Protein AF-0000000082283065 (afdb_homodimer)

Secondary structure (DSSP, 8-state):
--------------------------------------------TTTT-EEEEEEEE-SSTTHHHHHHHHHHHHGGGGTT-SEEEEEEEESSPPPHHHHHHHHTTS-GGGTTTEEEEEEE--GGGGGGGGGHHHHHHHHTGGG-SEEEEEETTEE--HHHHHHHHHHHHHHHHHH-HHHHTTEEE--EEEEE---TT----TTTGGGGGG--EE-TTS--SSHHHHTEEE---TTTTTTEEEESS---SEEEEEHHHHHHHHHSTTT-TTS--PPPB-SS-TTSBSS--HHHIIIIIHHH-TTTT-PEEEEESTTGGGGEEEETT--GGGGSS--S------B---------TT--BHHHHHHHHHHHSPPPP-SS--S-EEEE---SSTT--HHHHHHHHHHHHHHHTTS---HHHHT---SS---/--------------------------------------------TTTT-EEEEEEEE-SSTTHHHHHHHHHHHHGGGGTT-SEEEEEEEESSPPPHHHHHHHHTTS-GGGTTTEEEEEEE--GGGGGGGGGHHHHHHHHTGGG-SEEEEEETTEE--HHHHHHHHHHHHHHHHHH-HHHHTTEEE--EEEEE---SS----TTTGGGGGG--EE-TTS--SSHHHHTEEE---TTTTTTEEEESS---SEEEEEHHHHHHHHHSTTT-TTS--PPPB-SS-TTSBSS--HHHIIIIIHHH-TTTT-PEEEEESTTGGGGEEEETT--GGGGSSS-S------B---------TT--BHHHHHHHHHHHSPPPP-SS--S-EEEE---SSTT--HHHHHHHHHHHHHHHTTS---HHHHT---SS---

Organism: NCBI:txid303405

Foldseek 3Di:
DDDPDDDDDDPPDPPPPPPPPDPPPPPPPPPPPPPVPPPPPPQQLQAQFAEEEEEEDADCPCVVLLLLQVLQQLQSLVRNHQAYEYEYEYADDDDVVVVVVVVVSRDPVSVPRYYYYYDHDHSVCPLVSQVVLLQVCVVCLPVGFKYKYAYSQWHDHPLLVSVQSVVLVVLCVQPNPVCSLLAHAAFAEWFWLQFQADDDDPVCVCSCQPIAIFRQVFWAPPCEPTFKYADPDPRCRQWKIATPDRFDLMGMDTSVNSVCQCPQPQQVLSDDDAAAADPVGRVHHPQDHSSRCNHTCQCCPCNHSVRPHIATLVPNVSRYIYRRVNPSSVCHQDDPPPDRHPNPDDRCSVNPPTIHGPLSSNLSSCVVNPDQAAVQADDDDDDDPVPDDPPDDPVNVVVVVLVVVCNVRRNRDDPVRSVDDDPDDDD/DDDDDDDDDDPPDPPPPPPPPPPPPPPPDPPPPPPVPPPPPPQQLQAQFAEEEEEEDADCPCVVLLLLQVLQQLQSLVRNHQAYEYEYEYADDDDVVVVVVVVVSHDPVSVPRYYYYYDHDHSVCPLVSQVVLLQVCVVCLPVGFKYKYAYSQWHDHPLLVSVQSVVLVVLCVQPNPVCSLLAHAAFAEWFWLQFQQDDDDPVCVCSCQPIAIFRLVFWAPPCEPTFKYADPDPRCRLWKIATPPRFDLMGMDTSVNSVCQCPQPQQVLSDDDAAAADPVCRVHHPQDHSSRCNHTCQCCPCNHSVRPHIATLVPNVSRYIYRRVNPSSVCHPDDPPPDRHPNPDDRCSVNPPTIHGPLSSNLSSCVVNPDQAAVQADDDDDDDPVDDDDPDDPVNVVVVVLVVVCRVRRNRDDPVNSVDDDPDDDD

Sequence (854 aa):
MSTNTAPIPHRAMYMNNEQSFFSHNQQQNPVSNSITQQTQSSSSPLHGIRILIAIAAFDFSQIPHLEEVIDSYQGLCVTGAAKVDVIIHATVPYPVTLIDLWNSRLLPSCRGIFSLQIVLKPSSLRLHLVDCHRELFYSKLDDYDLFIYTEDDIRVTPATVGAYLAETKRVQELVGFQRSMNFNVGIVRYEYNWPNNVVIDDKTRHATQNVTRVYWEHGRYPVFTKAVDFIADKELHDTHLQMTNHHQGMFLATHDLLKAWRDKKGCDFDKVRDRPGFKNRPSQPSEGTQRVWMSSQMLYGGKHCNVQQVLPVDAFGTLTVLHLPNKNYRRVGHFRNRTFSDGTEQFDHGLSAGLLTAMMLHLEIQKNIPQAPRIPYDGITMVDEVGNGRDRTPLLERRMSDYQAYVDRGGVLSAKDIMHTALYEEQMSTNTAPIPHRAMYMNNEQSFFSHNQQQNPVSNSITQQTQSSSSPLHGIRILIAIAAFDFSQIPHLEEVIDSYQGLCVTGAAKVDVIIHATVPYPVTLIDLWNSRLLPSCRGIFSLQIVLKPSSLRLHLVDCHRELFYSKLDDYDLFIYTEDDIRVTPATVGAYLAETKRVQELVGFQRSMNFNVGIVRYEYNWPNNVVIDDKTRHATQNVTRVYWEHGRYPVFTKAVDFIADKELHDTHLQMTNHHQGMFLATHDLLKAWRDKKGCDFDKVRDRPG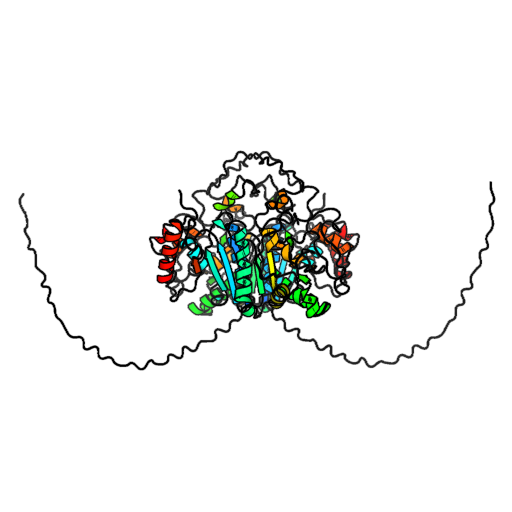FKNRPSQPSEGTQRVWMSSQMLYGGKHCNVQQVLPVDAFGTLTVLHLPNKNYRRVGHFRNRTFSDGTEQFDHGLSAGLLTAMMLHLEIQKNIPQAPRIPYDGITMVDEVGNGRDRTPLLERRMSDYQAYVDRGGVLSAKDIMHTALYEEQ

Radius of gyration: 31.2 Å; Cα contacts (8 Å, |Δi|>4): 1552; chains: 2; bounding box: 114×132×78 Å

pLDDT: mean 83.52, std 24.15, range [16.47, 98.94]

Solvent-accessible surface area (backbone atoms only — not comparable to full-atom values): 46792 Å² total; per-residue (Å²): 138,77,89,76,82,76,87,84,82,84,78,84,79,79,81,72,83,69,81,76,78,75,74,75,75,72,76,68,71,75,71,74,71,70,70,69,71,69,72,69,76,78,66,22,79,34,49,65,37,25,35,41,34,34,29,40,35,65,60,58,50,48,42,56,38,32,50,50,27,52,56,30,52,54,26,38,42,40,15,29,29,54,28,40,40,37,36,34,41,21,41,56,72,68,41,57,48,59,52,51,55,53,44,19,40,45,50,74,89,25,61,87,25,49,47,47,35,38,36,31,34,42,57,87,42,61,69,53,50,58,49,53,46,43,55,52,47,61,76,43,43,88,76,34,46,35,39,36,43,35,44,38,41,47,42,55,44,48,42,34,53,37,39,48,52,49,50,46,53,48,47,24,68,62,61,33,69,78,59,31,61,46,46,41,67,51,56,42,58,28,29,54,56,64,43,66,31,53,71,60,32,91,89,40,42,68,64,37,48,79,33,45,52,26,31,59,86,33,45,37,84,53,41,70,74,41,24,28,36,84,39,83,50,84,76,40,39,84,50,30,30,25,55,58,62,67,72,44,60,26,46,70,41,41,42,68,43,54,53,46,37,40,69,33,85,77,31,42,58,59,55,85,71,77,52,54,38,31,91,91,41,57,86,42,60,65,58,48,51,51,54,43,20,74,33,19,40,48,47,48,29,77,90,37,44,41,25,43,56,35,37,45,66,78,36,43,49,26,36,49,33,45,37,66,76,46,34,68,57,66,53,45,73,43,63,90,75,78,77,74,49,38,33,79,42,67,62,45,56,64,62,34,94,47,64,21,35,51,66,57,54,50,52,53,44,45,72,74,52,66,70,79,60,34,85,72,57,80,66,71,43,76,45,87,59,48,69,86,57,90,67,60,42,72,64,45,54,49,37,53,51,52,38,50,53,29,43,76,48,15,69,40,83,49,80,71,47,73,72,45,71,63,84,66,78,85,128,142,80,87,77,82,79,89,82,78,82,78,83,80,80,78,72,82,73,76,79,74,76,75,75,76,72,78,69,74,78,72,77,73,70,70,70,71,71,72,69,76,78,65,22,82,34,50,63,37,25,36,42,33,32,28,40,35,65,59,58,50,48,43,55,39,32,51,49,26,50,57,30,51,53,26,38,42,39,15,28,29,53,30,37,40,37,37,34,43,21,41,56,74,68,42,56,48,58,51,53,54,53,44,20,39,44,49,75,89,24,62,86,27,48,47,46,34,38,37,30,35,40,56,87,41,61,67,52,51,59,48,54,47,42,55,51,47,62,78,43,43,90,77,34,48,35,40,37,43,35,45,38,40,46,42,56,44,46,41,34,54,36,37,49,52,50,49,46,51,49,48,25,70,62,60,34,68,78,60,28,63,47,46,41,68,50,57,44,56,28,29,54,57,62,44,69,36,53,72,60,31,92,88,40,42,67,66,38,48,78,32,45,52,26,30,58,85,32,45,36,84,53,42,70,75,42,24,27,36,83,38,85,52,84,76,40,38,83,49,28,29,25,54,56,61,67,68,41,58,27,46,70,41,40,42,67,45,52,53,47,37,40,68,33,83,77,31,42,58,59,54,85,72,78,50,56,38,32,93,89,41,57,88,42,61,65,59,49,54,50,54,42,19,74,31,19,41,48,47,49,28,77,91,38,42,41,26,41,55,36,36,45,66,77,36,43,50,25,36,47,34,45,38,64,76,47,34,67,58,66,55,47,76,42,65,88,72,77,75,72,55,42,34,80,41,66,55,50,52,64,62,38,92,47,63,22,34,53,67,58,54,51,52,54,44,47,71,74,52,69,71,79,60,34,85,71,58,80,68,73,42,76,44,87,58,48,68,86,57,91,67,61,44,72,64,47,55,49,37,52,50,52,38,51,53,29,44,75,47,16,69,40,83,50,80,71,48,73,73,46,72,62,85,66,76,84,128

Nearest PDB structures (foldseek):
  6wmo-assembly1_B  TM=4.260E-01  e=3.285E-03  Homo sapiens
  7jhk-assembly1_A  TM=4.533E-01  e=1.081E-02  Homo sapiens
  8tic-assembly1_C  TM=4.297E-01  e=5.959E-03  Homo sapiens
  8tic-assembly1_A  TM=4.359E-01  e=1.640E-02  Homo sapiens
  6wmn-assembly2_D  TM=4.633E-01  e=2.488E-02  Homo sapiens

Structure (mmCIF, N/CA/C/O backbone):
data_AF-0000000082283065-model_v1
#
loop_
_entity.id
_entity.type
_entity.pdbx_description
1 polymer 'Glycosyltransferase family 92 protein'
#
loop_
_atom_site.group_PDB
_atom_site.id
_atom_site.type_symbol
_atom_site.label_atom_id
_atom_site.label_alt_id
_atom_site.label_comp_id
_atom_site.label_asym_id
_atom_site.label_entity_id
_atom_site.label_seq_id
_atom_site.pdbx_PDB_ins_code
_atom_site.Cartn_x
_atom_site.Cartn_y
_atom_site.Cartn_z
_atom_site.occupancy
_atom_site.B_iso_or_equiv
_atom_site.auth_seq_id
_atom_site.auth_comp_id
_atom_site.auth_asym_id
_atom_site.auth_atom_id
_atom_site.pdbx_PDB_model_num
ATOM 1 N N . MET A 1 1 ? -55.469 58.5 10.586 1 18.25 1 MET A N 1
ATOM 2 C CA . MET A 1 1 ? -55.906 59.344 9.484 1 18.25 1 MET A CA 1
ATOM 3 C C . MET A 1 1 ? -55.469 58.75 8.141 1 18.25 1 MET A C 1
ATOM 5 O O . MET A 1 1 ? -54.656 57.844 8.086 1 18.25 1 MET A O 1
ATOM 9 N N . SER A 1 2 ? -55.375 59.562 7.031 1 16.73 2 SER A N 1
ATOM 10 C CA . SER A 1 2 ? -55.75 59.562 5.617 1 16.73 2 SER A CA 1
ATOM 11 C C . SER A 1 2 ? -54.625 58.969 4.762 1 16.73 2 SER A C 1
ATOM 13 O O . SER A 1 2 ? -54.906 58.438 3.68 1 16.73 2 SER A O 1
ATOM 15 N N . THR A 1 3 ? -53.312 59.156 4.883 1 18.06 3 THR A N 1
ATOM 16 C CA . THR A 1 3 ? -52.656 59.688 3.688 1 18.06 3 THR A CA 1
ATOM 17 C C . THR A 1 3 ? -52.312 58.562 2.709 1 18.06 3 THR A C 1
ATOM 19 O O . THR A 1 3 ? -51.5 57.688 3.01 1 18.06 3 THR A O 1
ATOM 22 N N . ASN A 1 4 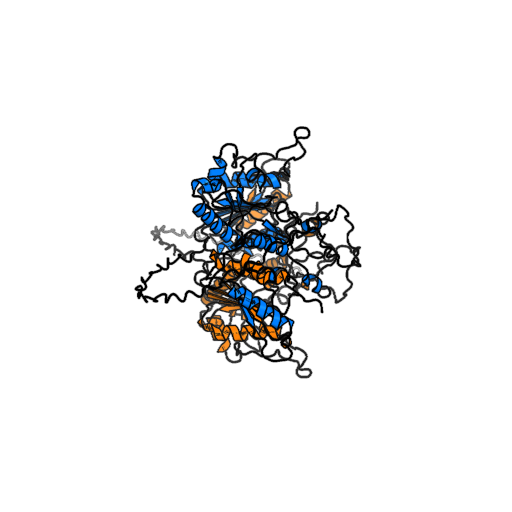? -53.156 58.188 1.729 1 21 4 ASN A N 1
ATOM 23 C CA . ASN A 1 4 ? -53.406 57.188 0.698 1 21 4 ASN A CA 1
ATOM 24 C C . ASN A 1 4 ? -52.438 57.375 -0.485 1 21 4 ASN A C 1
ATOM 26 O O . ASN A 1 4 ? -52.781 58.031 -1.461 1 21 4 ASN A O 1
ATOM 30 N N . THR A 1 5 ? -51.125 57.719 -0.189 1 19.53 5 THR A N 1
ATOM 31 C CA . THR A 1 5 ? -50.406 58.344 -1.312 1 19.53 5 THR A CA 1
ATOM 32 C C . THR A 1 5 ? -50.281 57.344 -2.467 1 19.53 5 THR A C 1
ATOM 34 O O . THR A 1 5 ? -50.031 56.156 -2.248 1 19.53 5 THR A O 1
ATOM 37 N N . ALA A 1 6 ? -50.344 57.781 -3.732 1 19.22 6 ALA A N 1
ATOM 38 C CA . ALA A 1 6 ? -50.781 57.562 -5.109 1 19.22 6 ALA A CA 1
ATOM 39 C C . ALA A 1 6 ? -49.656 56.938 -5.934 1 19.22 6 ALA A C 1
ATOM 41 O O . ALA A 1 6 ? -49.906 56.125 -6.832 1 19.22 6 ALA A O 1
ATOM 42 N N . PRO A 1 7 ? -48.281 57.094 -5.703 1 19.55 7 PRO A N 1
ATOM 43 C CA . PRO A 1 7 ? -47.688 57.562 -6.949 1 19.55 7 PRO A CA 1
ATOM 44 C C . PRO A 1 7 ? -47.562 56.469 -8.008 1 19.55 7 PRO A C 1
ATOM 46 O O . PRO A 1 7 ? -47.594 55.281 -7.676 1 19.55 7 PRO A O 1
ATOM 49 N N . ILE A 1 8 ? -47.25 56.875 -9.344 1 20.06 8 ILE A N 1
ATOM 50 C CA . ILE A 1 8 ? -47.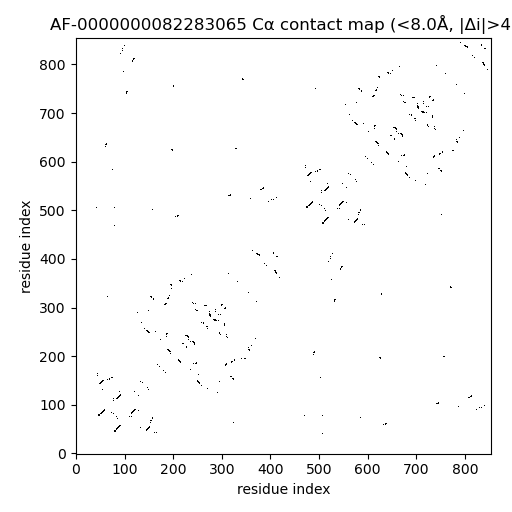469 56.781 -10.789 1 20.06 8 ILE A CA 1
ATOM 51 C C . ILE A 1 8 ? -46.5 55.75 -11.391 1 20.06 8 ILE A C 1
ATOM 53 O O . ILE A 1 8 ? -45.344 55.625 -10.945 1 20.06 8 ILE A O 1
ATOM 57 N N . PRO A 1 9 ? -46.906 54.969 -12.438 1 20.2 9 PRO A N 1
ATOM 58 C CA . PRO A 1 9 ? -46.594 53.719 -13.156 1 20.2 9 PRO A CA 1
ATOM 59 C C . PRO A 1 9 ? -45.531 53.906 -14.234 1 20.2 9 PRO A C 1
ATOM 61 O O . PRO A 1 9 ? -45.25 52.969 -14.992 1 20.2 9 PRO A O 1
ATOM 64 N N . HIS A 1 10 ? -44.438 54.75 -14.023 1 16.47 10 HIS A N 1
ATOM 65 C CA . HIS A 1 10 ? -43.812 55.188 -15.258 1 16.47 10 HIS A CA 1
ATOM 66 C C . HIS A 1 10 ? -43.312 54 -16.078 1 16.47 10 HIS A C 1
ATOM 68 O O . HIS A 1 10 ? -42.781 53.031 -15.531 1 16.47 10 HIS A O 1
ATOM 74 N N . ARG A 1 11 ? -43.75 53.906 -17.453 1 17.48 11 ARG A N 1
ATOM 75 C CA . ARG A 1 11 ? -43.75 53.125 -18.672 1 17.48 11 ARG A CA 1
ATOM 76 C C . ARG A 1 11 ? -42.344 53.125 -19.297 1 17.48 11 ARG A C 1
ATOM 78 O O . ARG A 1 11 ? -41.938 54.125 -19.875 1 17.48 11 ARG A O 1
ATOM 85 N N . ALA A 1 12 ? -41.25 52.719 -18.609 1 17.61 12 ALA A N 1
ATOM 86 C CA . ALA A 1 12 ? -39.906 52.875 -19.219 1 17.61 12 ALA A CA 1
ATOM 87 C C . ALA A 1 12 ? -39.875 52.219 -20.609 1 17.61 12 ALA A C 1
ATOM 89 O O . ALA A 1 12 ? -40.312 51.094 -20.781 1 17.61 12 ALA A O 1
ATOM 90 N N . MET A 1 13 ? -39.844 53.125 -21.672 1 18 13 MET A N 1
ATOM 91 C CA . MET A 1 13 ? -39.812 53.031 -23.125 1 18 13 MET A CA 1
ATOM 92 C C . MET A 1 13 ? -38.656 52.125 -23.594 1 18 13 MET A C 1
ATOM 94 O O . MET A 1 13 ? -37.562 52.219 -23.062 1 18 13 MET A O 1
ATOM 98 N N . TYR A 1 14 ? -38.938 51.094 -24.438 1 19.36 14 TYR A N 1
ATOM 99 C CA . TYR A 1 14 ? -38.375 49.906 -25.094 1 19.36 14 TYR A CA 1
ATOM 100 C C . TYR A 1 14 ? -37.469 50.312 -26.25 1 19.36 14 TYR A C 1
ATOM 102 O O . TYR A 1 14 ? -37.906 50.375 -27.391 1 19.36 14 TYR A O 1
ATOM 110 N N . MET A 1 15 ? -36.75 51.531 -26.109 1 18.55 15 MET A N 1
ATOM 111 C CA . MET A 1 15 ? -36.219 51.875 -27.422 1 18.55 15 MET A CA 1
ATOM 112 C C . MET A 1 15 ? -35.344 50.75 -27.953 1 18.55 15 MET A C 1
ATOM 114 O O . MET A 1 15 ? -34.562 50.156 -27.203 1 18.55 15 MET A O 1
ATOM 118 N N . ASN A 1 16 ? -35.688 50.25 -29.172 1 19.25 16 ASN A N 1
ATOM 119 C CA . ASN A 1 16 ? -35.344 49.156 -30.078 1 19.25 16 ASN A CA 1
ATOM 120 C C . ASN A 1 16 ? -34 49.406 -30.766 1 19.25 16 ASN A C 1
ATOM 122 O O . ASN A 1 16 ? -33.656 48.75 -31.75 1 19.25 16 ASN A O 1
ATOM 126 N N . ASN A 1 17 ? -33.094 50.312 -30.203 1 18.69 17 ASN A N 1
ATOM 127 C CA . ASN A 1 17 ? -32.125 50.688 -31.234 1 18.69 17 ASN A CA 1
ATOM 128 C C . ASN A 1 17 ? -31.391 49.469 -31.766 1 18.69 17 ASN A C 1
ATOM 130 O O . ASN A 1 17 ? -30.906 48.625 -31 1 18.69 17 ASN A O 1
ATOM 134 N N . GLU A 1 18 ? -31.562 49.219 -33.125 1 20.48 18 GLU A N 1
ATOM 135 C CA . GLU A 1 18 ? -31.109 48.219 -34.094 1 20.48 18 GLU A CA 1
ATOM 136 C C . GLU A 1 18 ? -29.609 48.312 -34.344 1 20.48 18 GLU A C 1
ATOM 138 O O . GLU A 1 18 ? -29.094 47.656 -35.25 1 20.48 18 GLU A O 1
ATOM 143 N N . GLN A 1 19 ? -28.812 49.031 -33.594 1 19.47 19 GLN A N 1
ATOM 144 C CA . GLN A 1 19 ? -27.578 49.312 -34.344 1 19.47 19 GLN A CA 1
ATOM 145 C C . GLN A 1 19 ? -26.906 48.031 -34.812 1 19.47 19 GLN A C 1
ATOM 147 O O . GLN A 1 19 ? -26.875 47.062 -34.062 1 19.47 19 GLN A O 1
ATOM 152 N N . SER A 1 20 ? -26.672 48 -36.156 1 20.8 20 SER A N 1
ATOM 153 C CA . SER A 1 20 ? -26.047 47.094 -37.125 1 20.8 20 SER A CA 1
ATOM 154 C C . SER A 1 20 ? -24.578 46.844 -36.781 1 20.8 20 SER A C 1
ATOM 156 O O . SER A 1 20 ? -23.75 47.75 -36.906 1 20.8 20 SER A O 1
ATOM 158 N N . PHE A 1 21 ? -24.25 46.344 -35.625 1 20.84 21 PHE A N 1
ATOM 159 C CA . PHE A 1 21 ? -22.828 46.125 -35.375 1 20.84 21 PHE A CA 1
ATOM 160 C C . PHE A 1 21 ? -22.188 45.281 -36.469 1 20.84 21 PHE A C 1
ATOM 162 O O . PHE A 1 21 ? -22.703 44.219 -36.812 1 20.84 21 PHE A O 1
ATOM 169 N N . PHE A 1 22 ? -21.656 46.062 -37.469 1 21.17 22 PHE A N 1
ATOM 170 C CA . PHE A 1 22 ? -20.766 45.625 -38.531 1 21.17 22 PHE A CA 1
ATOM 171 C C . PHE A 1 22 ? -19.672 44.688 -38 1 21.17 22 PHE A C 1
ATOM 173 O O . PHE A 1 22 ? -19 45.031 -37.031 1 21.17 22 PHE A O 1
ATOM 180 N N . SER A 1 23 ? -19.875 43.406 -38.188 1 20.38 23 SER A N 1
ATOM 181 C CA . SER A 1 23 ? -19.062 42.25 -37.875 1 20.38 23 SER A CA 1
ATOM 182 C C . SER A 1 23 ? -17.703 42.312 -38.562 1 20.38 23 SER A C 1
ATOM 184 O O . SER A 1 23 ? -17.609 42.094 -39.781 1 20.38 23 SER A O 1
ATOM 186 N N . HIS A 1 24 ? -17.016 43.531 -38.5 1 21.36 24 HIS A N 1
ATOM 187 C CA . HIS A 1 24 ? -15.742 43.375 -39.156 1 21.36 24 HIS A CA 1
ATOM 188 C C . HIS A 1 24 ? -15.023 42.094 -38.719 1 21.36 24 HIS A C 1
ATOM 190 O O . HIS A 1 24 ? -14.844 41.875 -37.531 1 21.36 24 HIS A O 1
ATOM 196 N N . ASN A 1 25 ? -15.078 41.125 -39.594 1 21.5 25 ASN A N 1
ATOM 197 C CA . ASN A 1 25 ? -14.438 39.812 -39.594 1 21.5 25 ASN A CA 1
ATOM 198 C C . ASN A 1 25 ? -12.922 39.938 -39.531 1 21.5 25 ASN A C 1
ATOM 200 O O . ASN A 1 25 ? -12.25 40.062 -40.531 1 21.5 25 ASN A O 1
ATOM 204 N N . GLN A 1 26 ? -12.367 40.906 -38.75 1 22.02 26 GLN A N 1
ATOM 205 C CA . GLN A 1 26 ? -10.914 40.844 -38.875 1 22.02 26 GLN A CA 1
ATOM 206 C C . GLN A 1 26 ? -10.398 39.438 -38.625 1 22.02 26 GLN A C 1
ATOM 208 O O . GLN A 1 26 ? -10.758 38.812 -37.625 1 22.02 26 GLN A O 1
ATOM 213 N N . GLN A 1 27 ? -10.016 38.812 -39.719 1 21.06 27 GLN A N 1
ATOM 214 C CA . GLN A 1 27 ? -9.32 37.531 -39.781 1 21.06 27 GLN A CA 1
ATOM 215 C C . GLN A 1 27 ? -8.086 37.531 -38.875 1 21.06 27 GLN A C 1
ATOM 217 O O . GLN A 1 27 ? -7.09 38.188 -39.188 1 21.06 27 GLN A O 1
ATOM 222 N N . GLN A 1 28 ? -8.328 37.781 -37.562 1 22.06 28 GLN A N 1
ATOM 223 C CA . GLN A 1 28 ? -7.109 37.656 -36.781 1 22.06 28 GLN A CA 1
ATOM 224 C C . GLN A 1 28 ? -6.387 36.344 -37.094 1 22.06 28 GLN A C 1
ATOM 226 O O . GLN A 1 28 ? -7.008 35.281 -37.188 1 22.06 28 GLN A O 1
ATOM 231 N N . ASN A 1 29 ? -5.355 36.562 -37.812 1 23.62 29 ASN A N 1
ATOM 232 C CA . ASN A 1 29 ? -4.383 35.5 -38.125 1 23.62 29 ASN A CA 1
ATOM 233 C C . ASN A 1 29 ? -4.078 34.656 -36.875 1 23.62 29 ASN A C 1
ATOM 235 O O . ASN A 1 29 ? -3.779 35.219 -35.812 1 23.62 29 ASN A O 1
ATOM 239 N N . PRO A 1 30 ? -4.656 33.469 -36.812 1 23.88 30 PRO A N 1
ATOM 240 C CA . PRO A 1 30 ? -4.387 32.656 -35.656 1 23.88 30 PRO A CA 1
ATOM 241 C C . PRO A 1 30 ? -2.904 32.594 -35.281 1 23.88 30 PRO A C 1
ATOM 243 O O . PRO A 1 30 ? -2.074 32.25 -36.156 1 23.88 30 PRO A O 1
ATOM 246 N N . VAL A 1 31 ? -2.402 33.625 -34.562 1 25.55 31 VAL A N 1
ATOM 247 C CA . VAL A 1 31 ? -1.091 33.375 -33.969 1 25.55 31 VAL A CA 1
ATOM 248 C C . VAL A 1 31 ? -0.978 31.938 -33.531 1 25.55 31 VAL A C 1
ATOM 250 O O . VAL A 1 31 ? -1.854 31.422 -32.844 1 25.55 31 VAL A O 1
ATOM 253 N N . SER A 1 32 ? -0.347 31.172 -34.312 1 23.2 32 SER A N 1
ATOM 254 C CA . SER A 1 32 ? 0.06 29.812 -33.969 1 23.2 32 SER A CA 1
ATOM 255 C C . SER A 1 32 ? 0.664 29.75 -32.594 1 23.2 32 SER A C 1
ATOM 257 O O . SER A 1 32 ? 1.736 30.297 -32.344 1 23.2 32 SER A O 1
ATOM 259 N N . ASN A 1 33 ? -0.16 30.062 -31.562 1 24.39 33 ASN A N 1
ATOM 260 C CA . ASN A 1 33 ? 0.378 29.734 -30.25 1 24.39 33 ASN A CA 1
ATOM 261 C C . ASN A 1 33 ? 1.094 28.391 -30.234 1 24.39 33 ASN A C 1
ATOM 263 O O . ASN A 1 33 ? 0.465 27.344 -30.438 1 24.39 33 ASN A O 1
ATOM 267 N N . SER A 1 34 ? 2.24 28.422 -30.719 1 24.64 34 SER A N 1
ATOM 268 C CA . SER A 1 34 ? 3.113 27.297 -30.391 1 24.64 34 SER A CA 1
ATOM 269 C C . SER A 1 34 ? 3.057 26.969 -28.906 1 24.64 34 SER A C 1
ATOM 271 O O . SER A 1 34 ? 3.639 27.688 -28.078 1 24.64 34 SER A O 1
ATOM 273 N N . ILE A 1 35 ? 1.944 26.594 -28.422 1 26.8 35 ILE A N 1
ATOM 274 C CA . ILE A 1 35 ? 2.033 25.969 -27.109 1 26.8 35 ILE A CA 1
ATOM 275 C C . ILE A 1 35 ? 3.264 25.062 -27.047 1 26.8 35 ILE A C 1
ATOM 277 O O . ILE A 1 35 ? 3.352 24.078 -27.781 1 26.8 35 ILE A O 1
ATOM 281 N N . THR A 1 36 ? 4.359 25.641 -26.906 1 26.94 36 THR A N 1
ATOM 282 C CA . THR A 1 36 ? 5.457 24.797 -26.453 1 26.94 36 THR A CA 1
ATOM 283 C C . THR A 1 36 ? 4.961 23.734 -25.469 1 26.94 36 THR A C 1
ATOM 285 O O . THR A 1 36 ? 4.484 24.062 -24.391 1 26.94 36 THR A O 1
ATOM 288 N N . GLN A 1 37 ? 4.434 22.734 -26 1 28.72 37 GLN A N 1
ATOM 289 C CA . GLN A 1 37 ? 4.27 21.531 -25.188 1 28.72 37 GLN A CA 1
ATOM 290 C C . GLN A 1 37 ? 5.461 21.328 -24.25 1 28.72 37 GLN A C 1
ATOM 292 O O . GLN A 1 37 ? 6.551 20.969 -24.688 1 28.72 37 GLN A O 1
ATOM 297 N N . GLN A 1 38 ? 5.703 22.297 -23.375 1 29.61 38 GLN A N 1
ATOM 298 C CA . GLN A 1 38 ? 6.656 21.859 -22.375 1 29.61 38 GLN A CA 1
ATOM 299 C C . GLN A 1 38 ? 6.543 20.359 -22.125 1 29.61 38 GLN A C 1
ATOM 301 O O . GLN A 1 38 ? 5.477 19.875 -21.734 1 29.61 38 GLN A O 1
ATOM 306 N N . THR A 1 39 ? 7.148 19.641 -22.828 1 32.38 39 THR A N 1
ATOM 307 C CA . THR A 1 39 ? 7.43 18.25 -22.5 1 32.38 39 THR A CA 1
ATOM 308 C C . THR A 1 39 ? 7.609 18.078 -20.984 1 32.38 39 THR A C 1
ATOM 310 O O . THR A 1 39 ? 8.641 18.453 -20.438 1 32.38 39 THR A O 1
ATOM 313 N N . GLN A 1 40 ? 6.738 18.578 -20.141 1 37.94 40 GLN A N 1
ATOM 314 C CA . GLN A 1 40 ? 6.797 18.203 -18.734 1 37.94 40 GLN A CA 1
ATOM 315 C C . GLN A 1 40 ? 7.453 16.844 -18.562 1 37.94 40 GLN A C 1
ATOM 317 O O . GLN A 1 40 ? 6.973 15.836 -19.109 1 37.94 40 GLN A O 1
ATOM 322 N N . SER A 1 41 ? 8.625 16.766 -18.578 1 41.41 41 SER A N 1
ATOM 323 C CA . SER A 1 41 ? 9.469 15.609 -18.266 1 41.41 41 SER A CA 1
ATOM 324 C C . SER A 1 41 ? 8.797 14.703 -17.234 1 41.41 41 SER A C 1
ATOM 326 O O . SER A 1 41 ? 8.461 15.148 -16.141 1 41.41 41 SER A O 1
ATOM 328 N N . SER A 1 42 ? 7.965 13.695 -17.609 1 52.12 42 SER A N 1
ATOM 329 C CA . SER A 1 42 ? 7.211 12.523 -17.188 1 52.12 42 SER A CA 1
ATOM 330 C C . SER A 1 42 ? 7.898 11.805 -16.031 1 52.12 42 SER A C 1
ATOM 332 O O . SER A 1 42 ? 7.566 10.664 -15.711 1 52.12 42 SER A O 1
ATOM 334 N N . SER A 1 43 ? 8.984 12.391 -15.422 1 64.19 43 SER A N 1
ATOM 335 C CA . SER A 1 43 ? 9.656 11.523 -14.461 1 64.19 43 SER A CA 1
ATOM 336 C C . SER A 1 43 ? 8.93 11.516 -13.117 1 64.19 43 SER A C 1
ATOM 338 O O . SER A 1 43 ? 8.289 12.5 -12.75 1 64.19 43 SER A O 1
ATOM 340 N N . SER A 1 44 ? 8.695 10.461 -12.5 1 80.38 44 SER A N 1
ATOM 341 C CA . SER A 1 44 ? 8.164 10.258 -11.156 1 80.38 44 SER A CA 1
ATOM 342 C C . SER A 1 44 ? 8.75 11.266 -10.172 1 80.38 44 SER A C 1
ATOM 344 O O . SER A 1 44 ? 9.938 11.57 -10.219 1 80.38 44 SER A O 1
ATOM 346 N N . PRO A 1 45 ? 7.859 11.984 -9.422 1 87.38 45 PRO A N 1
ATOM 347 C CA . PRO A 1 45 ? 8.367 12.883 -8.383 1 87.38 45 PRO A CA 1
ATOM 348 C C . PRO A 1 45 ? 9.367 12.203 -7.453 1 87.38 45 PRO A C 1
ATOM 350 O O . PRO A 1 45 ? 10.094 12.875 -6.715 1 87.38 45 PRO A O 1
ATOM 353 N N . LEU A 1 46 ? 9.477 10.898 -7.531 1 94.12 46 LEU A N 1
ATOM 354 C CA . LEU A 1 46 ? 10.312 10.148 -6.605 1 94.12 46 LEU A CA 1
ATOM 355 C C . LEU A 1 46 ? 11.633 9.75 -7.258 1 94.12 46 LEU A C 1
ATOM 357 O O . LEU A 1 46 ? 12.539 9.25 -6.586 1 94.12 46 LEU A O 1
ATOM 361 N N . HIS A 1 47 ? 11.781 9.992 -8.531 1 92.81 47 HIS A N 1
ATOM 362 C CA . HIS A 1 47 ? 12.969 9.562 -9.258 1 92.81 47 HIS A CA 1
ATOM 363 C C . HIS A 1 47 ? 14.227 10.195 -8.672 1 92.81 47 HIS A C 1
ATOM 365 O O . HIS A 1 47 ? 14.312 11.414 -8.555 1 92.81 47 HIS A O 1
ATOM 371 N N . GLY A 1 48 ? 15.164 9.375 -8.258 1 94.88 48 GLY A N 1
ATOM 372 C CA . GLY A 1 48 ? 16.469 9.844 -7.793 1 94.88 48 GLY A CA 1
ATOM 373 C C . GLY A 1 48 ? 16.453 10.312 -6.352 1 94.88 48 GLY A C 1
ATOM 374 O O . GLY A 1 48 ? 17.484 10.727 -5.82 1 94.88 48 GLY A O 1
ATOM 375 N N . ILE A 1 49 ? 15.328 10.211 -5.684 1 97 49 ILE A N 1
ATOM 376 C CA . ILE A 1 49 ? 15.188 10.734 -4.328 1 97 49 ILE A CA 1
ATOM 377 C C . ILE A 1 49 ? 15.766 9.734 -3.33 1 97 49 ILE A C 1
ATOM 379 O O . ILE A 1 49 ? 15.547 8.531 -3.453 1 97 49 ILE A O 1
ATOM 383 N N . ARG A 1 50 ? 16.641 10.242 -2.428 1 98.5 50 ARG A N 1
ATOM 384 C CA . ARG A 1 50 ? 17.109 9.453 -1.295 1 98.5 50 ARG A CA 1
ATOM 385 C C . ARG A 1 50 ? 16.234 9.68 -0.069 1 98.5 50 ARG A C 1
ATOM 387 O O . ARG A 1 50 ? 16.125 10.797 0.434 1 98.5 50 ARG A O 1
ATOM 394 N N . ILE A 1 51 ? 15.547 8.555 0.498 1 98.88 51 ILE A N 1
ATOM 395 C CA . ILE A 1 51 ? 14.508 8.664 1.521 1 98.88 51 ILE A CA 1
ATOM 396 C C . ILE A 1 51 ? 14.961 7.949 2.791 1 98.88 51 ILE A C 1
ATOM 398 O O . ILE A 1 51 ? 15.398 6.797 2.742 1 98.88 51 ILE A O 1
ATOM 402 N N . LEU A 1 52 ? 14.914 8.648 3.963 1 98.94 52 LEU A N 1
ATOM 403 C CA . LEU A 1 52 ? 15.125 8.062 5.277 1 98.94 52 LEU A CA 1
ATOM 404 C C . LEU A 1 52 ? 13.82 8.008 6.066 1 98.94 52 LEU A C 1
ATOM 406 O O . LEU A 1 52 ? 13.18 9.039 6.281 1 98.94 52 LEU A O 1
ATOM 410 N N . ILE A 1 53 ? 13.445 6.809 6.426 1 98.94 53 ILE A N 1
ATOM 411 C CA . ILE A 1 53 ? 12.203 6.602 7.16 1 98.94 53 ILE A CA 1
ATOM 412 C C . ILE A 1 53 ? 12.516 6.074 8.562 1 98.94 53 ILE A C 1
ATOM 414 O O . ILE A 1 53 ? 13.289 5.129 8.719 1 98.94 53 ILE A O 1
ATOM 418 N N . ALA A 1 54 ? 11.945 6.707 9.562 1 98.94 54 ALA A N 1
ATOM 419 C CA . ALA A 1 54 ? 12.039 6.234 10.938 1 98.94 54 ALA A CA 1
ATOM 420 C C . ALA A 1 54 ? 10.672 5.797 11.461 1 98.94 54 ALA A C 1
ATOM 422 O O . ALA A 1 54 ? 9.688 6.535 11.344 1 98.94 54 ALA A O 1
ATOM 423 N N . ILE A 1 55 ? 10.641 4.582 11.992 1 98.75 55 ILE A N 1
ATOM 424 C CA . ILE A 1 55 ? 9.422 4.027 12.586 1 98.75 55 ILE A CA 1
ATOM 425 C C . ILE A 1 55 ? 9.648 3.752 14.07 1 98.75 55 ILE A C 1
ATOM 427 O O . ILE A 1 55 ? 10.625 3.094 14.445 1 98.75 55 ILE A O 1
ATOM 431 N N . ALA A 1 56 ? 8.789 4.281 14.922 1 98.38 56 ALA A N 1
ATOM 432 C CA . ALA A 1 56 ? 8.789 3.904 16.328 1 98.38 56 ALA A CA 1
ATOM 433 C C . ALA A 1 56 ? 7.871 2.713 16.578 1 98.38 56 ALA A C 1
ATOM 435 O O . ALA A 1 56 ? 6.648 2.826 16.438 1 98.38 56 ALA A O 1
ATOM 436 N N . ALA A 1 57 ? 8.438 1.602 16.828 1 96.69 57 ALA A N 1
ATOM 437 C CA . ALA A 1 57 ? 7.711 0.372 17.141 1 96.69 57 ALA A CA 1
ATOM 438 C C . ALA A 1 57 ? 8.164 -0.218 18.469 1 96.69 57 ALA A C 1
ATOM 440 O O . ALA A 1 57 ? 9.117 -1.005 18.516 1 96.69 57 ALA A O 1
ATOM 441 N N . PHE A 1 58 ? 7.43 0.044 19.562 1 94.88 58 PHE A N 1
ATOM 442 C CA . PHE A 1 58 ? 7.875 -0.247 20.922 1 94.88 58 PHE A CA 1
ATOM 443 C C . PHE A 1 58 ? 8.023 -1.75 21.125 1 94.88 58 PHE A C 1
ATOM 445 O O . PHE A 1 58 ? 9.047 -2.215 21.625 1 94.88 58 PHE A O 1
ATOM 452 N N . ASP A 1 59 ? 7.023 -2.568 20.781 1 92.75 59 ASP A N 1
ATOM 453 C CA . ASP A 1 59 ? 7.031 -4.02 20.953 1 92.75 59 ASP A CA 1
ATOM 454 C C . ASP A 1 59 ? 6.227 -4.699 19.844 1 92.75 59 ASP A C 1
ATOM 456 O O . ASP A 1 59 ? 6.059 -4.137 18.75 1 92.75 59 ASP A O 1
ATOM 460 N N . PHE A 1 60 ? 5.793 -5.98 20.094 1 91.56 60 PHE A N 1
ATOM 461 C CA . PHE A 1 60 ? 5.133 -6.758 19.047 1 91.56 60 PHE A CA 1
ATOM 462 C C . PHE A 1 60 ? 3.619 -6.59 19.125 1 91.56 60 PHE A C 1
ATOM 464 O O . PHE A 1 60 ? 2.875 -7.289 18.438 1 91.56 60 PHE A O 1
ATOM 471 N N . SER A 1 61 ? 3.117 -5.629 19.938 1 87.12 61 SER A N 1
ATOM 472 C CA . SER A 1 61 ? 1.683 -5.492 20.156 1 87.12 61 SER A CA 1
ATOM 473 C C . SER A 1 61 ? 0.954 -5.109 18.875 1 87.12 61 SER A C 1
ATOM 475 O O . SER A 1 61 ? -0.237 -5.391 18.719 1 87.12 61 SER A O 1
ATOM 477 N N . GLN A 1 62 ? 1.713 -4.492 17.922 1 90.81 62 GLN A N 1
ATOM 478 C CA . GLN A 1 62 ? 1.113 -4.031 16.672 1 90.81 62 GLN A CA 1
ATOM 479 C C . GLN A 1 62 ? 1.816 -4.645 15.469 1 90.81 62 GLN A C 1
ATOM 481 O O . GLN A 1 62 ? 1.929 -4.004 14.422 1 90.81 62 GLN A O 1
ATOM 486 N N . ILE A 1 63 ? 2.201 -5.895 15.555 1 93.56 63 ILE A N 1
ATOM 487 C CA . ILE A 1 63 ? 3.104 -6.504 14.578 1 93.56 63 ILE A CA 1
ATOM 488 C C . ILE A 1 63 ? 2.408 -6.605 13.227 1 93.56 63 ILE A C 1
ATOM 490 O O . ILE A 1 63 ? 3.018 -6.344 12.188 1 93.56 63 ILE A O 1
ATOM 494 N N . PRO A 1 64 ? 1.096 -7.031 13.141 1 94.56 64 PRO A N 1
ATOM 495 C CA . PRO A 1 64 ? 0.485 -7.078 11.805 1 94.56 64 PRO A CA 1
ATOM 496 C C . PRO A 1 64 ? 0.422 -5.703 11.141 1 94.56 64 PRO A C 1
ATOM 498 O O . PRO A 1 64 ? 0.565 -5.602 9.922 1 94.56 64 PRO A O 1
ATOM 501 N N . HIS A 1 65 ? 0.201 -4.648 11.906 1 96.38 65 HIS A N 1
ATOM 502 C CA . HIS A 1 65 ? 0.187 -3.291 11.375 1 96.38 65 HIS A CA 1
ATOM 503 C C . HIS A 1 65 ? 1.579 -2.863 10.922 1 96.38 65 HIS A C 1
ATOM 505 O O . HIS A 1 65 ? 1.732 -2.248 9.867 1 96.38 65 HIS A O 1
ATOM 511 N N . LEU A 1 66 ? 2.57 -3.189 11.742 1 97.12 66 LEU A N 1
ATOM 512 C CA . LEU A 1 66 ? 3.943 -2.881 11.367 1 97.12 66 LEU A CA 1
ATOM 513 C C . LEU A 1 66 ? 4.305 -3.543 10.039 1 97.12 66 LEU A C 1
ATOM 515 O O . LEU A 1 66 ? 4.969 -2.936 9.195 1 97.12 66 LEU A O 1
ATOM 519 N N . GLU A 1 67 ? 3.855 -4.766 9.852 1 96.81 67 GLU A N 1
ATOM 520 C CA . GLU A 1 67 ? 4.125 -5.469 8.602 1 96.81 67 GLU A CA 1
ATOM 521 C C . GLU A 1 67 ? 3.514 -4.73 7.41 1 96.81 67 GLU A C 1
ATOM 523 O O . GLU A 1 67 ? 4.152 -4.586 6.367 1 96.81 67 GLU A O 1
ATOM 528 N N . GLU A 1 68 ? 2.309 -4.242 7.582 1 97.31 68 GLU A N 1
ATOM 529 C CA . GLU A 1 68 ? 1.661 -3.465 6.527 1 97.31 68 GLU A CA 1
ATOM 530 C C . GLU A 1 68 ? 2.434 -2.18 6.238 1 97.31 68 GLU A C 1
ATOM 532 O O . GLU A 1 68 ? 2.543 -1.763 5.086 1 97.31 68 GLU A O 1
ATOM 537 N N . VAL A 1 69 ? 2.916 -1.554 7.281 1 98.31 69 VAL A N 1
ATOM 538 C CA . VAL A 1 69 ? 3.682 -0.32 7.141 1 98.31 69 VAL A CA 1
ATOM 539 C C . VAL A 1 69 ? 4.957 -0.59 6.348 1 98.31 69 VAL A C 1
ATOM 541 O O . VAL A 1 69 ? 5.266 0.125 5.395 1 98.31 69 VAL A O 1
ATOM 544 N N . ILE A 1 70 ? 5.664 -1.656 6.68 1 97.31 70 ILE A N 1
ATOM 545 C CA . ILE A 1 70 ? 6.918 -2.018 6.027 1 97.31 70 ILE A CA 1
ATOM 546 C C . ILE A 1 70 ? 6.656 -2.365 4.566 1 97.31 70 ILE A C 1
ATOM 548 O O . ILE A 1 70 ? 7.375 -1.908 3.674 1 97.31 70 ILE A O 1
ATOM 552 N N . ASP A 1 71 ? 5.602 -3.152 4.348 1 96.12 71 ASP A N 1
ATOM 553 C CA . ASP A 1 71 ? 5.254 -3.527 2.98 1 96.12 71 ASP A CA 1
ATOM 554 C C . ASP A 1 71 ? 4.973 -2.293 2.125 1 96.12 71 ASP A C 1
ATOM 556 O O . ASP A 1 71 ? 5.359 -2.24 0.957 1 96.12 71 ASP A O 1
ATOM 560 N N . SER A 1 72 ? 4.293 -1.366 2.734 1 97.25 72 SER A N 1
ATOM 561 C CA . SER A 1 72 ? 3.963 -0.146 2.002 1 97.25 72 SER A CA 1
ATOM 562 C C . SER A 1 72 ? 5.223 0.64 1.647 1 97.25 72 SER A C 1
ATOM 564 O O . SER A 1 72 ? 5.371 1.102 0.515 1 97.25 72 SER A O 1
ATOM 566 N N . TYR A 1 73 ? 6.176 0.775 2.539 1 97.12 73 TYR A N 1
ATOM 567 C CA . TYR A 1 73 ? 7.402 1.523 2.287 1 97.12 73 TYR A CA 1
ATOM 568 C C . TYR A 1 73 ? 8.281 0.798 1.277 1 97.12 73 TYR A C 1
ATOM 570 O O . TYR A 1 73 ? 9.031 1.432 0.526 1 97.12 73 TYR A O 1
ATOM 578 N N . GLN A 1 74 ? 8.195 -0.494 1.273 1 94.75 74 GLN A N 1
ATOM 579 C CA . GLN A 1 74 ? 8.945 -1.244 0.268 1 94.75 74 GLN A CA 1
ATOM 580 C C . GLN A 1 74 ? 8.516 -0.852 -1.143 1 94.75 74 GLN A C 1
ATOM 582 O O . GLN A 1 74 ? 9.312 -0.914 -2.08 1 94.75 74 GLN A O 1
ATOM 587 N N . GLY A 1 75 ? 7.281 -0.446 -1.267 1 94.94 75 GLY A N 1
ATOM 588 C CA . GLY A 1 75 ? 6.793 0.009 -2.557 1 94.94 75 GLY A CA 1
ATOM 589 C C . GLY A 1 75 ? 7.574 1.183 -3.113 1 94.94 75 GLY A C 1
ATOM 590 O O . GLY A 1 75 ? 7.594 1.404 -4.328 1 94.94 75 GLY A O 1
ATOM 591 N N . LEU A 1 76 ? 8.25 1.914 -2.285 1 96.38 76 LEU A N 1
ATOM 592 C CA . LEU A 1 76 ? 9.031 3.068 -2.721 1 96.38 76 LEU A CA 1
ATOM 593 C C . LEU A 1 76 ? 10.219 2.633 -3.57 1 96.38 76 LEU A C 1
ATOM 595 O O . LEU A 1 76 ? 10.734 3.412 -4.375 1 96.38 76 LEU A O 1
ATOM 599 N N . CYS A 1 77 ? 10.625 1.43 -3.449 1 93.62 77 CYS A N 1
ATOM 600 C CA . CYS A 1 77 ? 11.852 1.013 -4.121 1 93.62 77 CYS A CA 1
ATOM 601 C C . CYS A 1 77 ? 11.609 0.798 -5.609 1 93.62 77 CYS A C 1
ATOM 603 O O . CYS A 1 77 ? 12.562 0.734 -6.395 1 93.62 77 CYS A O 1
ATOM 605 N N . VAL A 1 78 ? 10.336 0.705 -6.035 1 94.5 78 VAL A N 1
ATOM 606 C CA . VAL A 1 78 ? 10.055 0.486 -7.453 1 94.5 78 VAL A CA 1
ATOM 607 C C . VAL A 1 78 ? 9.656 1.804 -8.109 1 94.5 78 VAL A C 1
ATOM 609 O O . VAL A 1 78 ? 9.148 1.813 -9.234 1 94.5 78 VAL A O 1
ATOM 612 N N . THR A 1 79 ? 9.867 2.924 -7.43 1 94.5 79 THR A N 1
ATOM 613 C CA . THR A 1 79 ? 9.43 4.223 -7.938 1 94.5 79 THR A CA 1
ATOM 614 C C . THR A 1 79 ? 10.578 4.941 -8.641 1 94.5 79 THR A C 1
ATOM 616 O O . THR A 1 79 ? 10.398 6.051 -9.148 1 94.5 79 THR A O 1
ATOM 619 N N . GLY A 1 80 ? 11.742 4.422 -8.617 1 93.12 80 GLY A N 1
ATOM 620 C CA . GLY A 1 80 ? 12.914 5.102 -9.148 1 93.12 80 GLY A CA 1
ATOM 621 C C . GLY A 1 80 ? 13.695 5.844 -8.086 1 93.12 80 GLY A C 1
ATOM 622 O O . GLY A 1 80 ? 14.711 6.48 -8.383 1 93.12 80 GLY A O 1
ATOM 623 N N . ALA A 1 81 ? 13.234 5.734 -6.848 1 95.94 81 ALA A N 1
ATOM 624 C CA . ALA A 1 81 ? 14.016 6.309 -5.758 1 95.94 81 ALA A CA 1
ATOM 625 C C . ALA A 1 81 ? 15.445 5.77 -5.766 1 95.94 81 ALA A C 1
ATOM 627 O O . ALA A 1 81 ? 15.68 4.617 -6.145 1 95.94 81 ALA A O 1
ATOM 628 N N . ALA A 1 82 ? 16.375 6.629 -5.367 1 96.38 82 ALA A N 1
ATOM 629 C CA . ALA A 1 82 ? 17.781 6.238 -5.379 1 96.38 82 ALA A CA 1
ATOM 630 C C . ALA A 1 82 ? 18.125 5.402 -4.152 1 96.38 82 ALA A C 1
ATOM 632 O O . ALA A 1 82 ? 19 4.535 -4.211 1 96.38 82 ALA A O 1
ATOM 633 N N . LYS A 1 83 ? 17.453 5.727 -3.094 1 97.31 83 LYS A N 1
ATOM 634 C CA . LYS A 1 83 ? 17.703 5.062 -1.817 1 97.31 83 LYS A CA 1
ATOM 635 C C . LYS A 1 83 ? 16.5 5.172 -0.893 1 97.31 83 LYS A C 1
ATOM 637 O O . LYS A 1 83 ? 15.883 6.238 -0.788 1 97.31 83 LYS A O 1
ATOM 642 N N . VAL A 1 84 ? 16.109 4.047 -0.32 1 98.12 84 VAL A N 1
ATOM 643 C CA . VAL A 1 84 ? 15.055 4.008 0.692 1 98.12 84 VAL A CA 1
ATOM 644 C C . VAL A 1 84 ? 15.547 3.246 1.919 1 98.12 84 VAL A C 1
ATOM 646 O O . VAL A 1 84 ? 15.633 2.016 1.902 1 98.12 84 VAL A O 1
ATOM 649 N N . ASP A 1 85 ? 15.898 3.961 2.986 1 98.62 85 ASP A N 1
ATOM 650 C CA . ASP A 1 85 ? 16.328 3.344 4.234 1 98.62 85 ASP A CA 1
ATOM 651 C C . ASP A 1 85 ? 15.258 3.451 5.309 1 98.62 85 ASP A C 1
ATOM 653 O O . ASP A 1 85 ? 14.797 4.551 5.633 1 98.62 85 ASP A O 1
ATOM 657 N N . VAL A 1 86 ? 14.828 2.305 5.812 1 98.69 86 VAL A N 1
ATOM 658 C CA . VAL A 1 86 ? 13.844 2.244 6.887 1 98.69 86 VAL A CA 1
ATOM 659 C C . VAL A 1 86 ? 14.523 1.835 8.188 1 98.69 86 VAL A C 1
ATOM 661 O O . VAL A 1 86 ? 15.172 0.79 8.258 1 98.69 86 VAL A O 1
ATOM 664 N N . ILE A 1 87 ? 14.398 2.668 9.188 1 98.88 87 ILE A N 1
ATOM 665 C CA . ILE A 1 87 ? 14.914 2.387 10.523 1 98.88 87 ILE A CA 1
ATOM 666 C C . ILE A 1 87 ? 13.75 2.172 11.492 1 98.88 87 ILE A C 1
ATOM 668 O O . ILE A 1 87 ? 12.93 3.066 11.688 1 98.88 87 ILE A O 1
ATOM 672 N N . ILE A 1 88 ? 13.695 0.992 12.062 1 98.75 88 ILE A N 1
ATOM 673 C CA . ILE A 1 88 ? 12.727 0.701 13.117 1 98.75 88 ILE A CA 1
ATOM 674 C C . ILE A 1 88 ? 13.398 0.817 14.484 1 98.75 88 ILE A C 1
ATOM 676 O O . ILE A 1 88 ? 14.328 0.065 14.797 1 98.75 88 ILE A O 1
ATOM 680 N N . HIS A 1 89 ? 12.992 1.782 15.258 1 98.75 89 HIS A N 1
ATOM 681 C CA . HIS A 1 89 ? 13.375 1.793 16.672 1 98.75 89 HIS A CA 1
ATOM 682 C C . HIS A 1 89 ? 12.453 0.902 17.5 1 98.75 89 HIS A C 1
ATOM 684 O O . HIS A 1 89 ? 11.242 1.136 17.562 1 98.75 89 HIS A O 1
ATOM 690 N N . ALA A 1 90 ? 13.031 -0.097 18.047 1 97.81 90 ALA A N 1
ATOM 691 C CA . ALA A 1 90 ? 12.273 -1.083 18.812 1 97.81 90 ALA A CA 1
ATOM 692 C C . ALA A 1 90 ? 12.914 -1.335 20.172 1 97.81 90 ALA A C 1
ATOM 694 O O . ALA A 1 90 ? 14.062 -0.952 20.406 1 97.81 90 ALA A O 1
ATOM 695 N N . THR A 1 91 ? 12.109 -1.924 21.109 1 96.19 91 THR A N 1
ATOM 696 C CA . THR A 1 91 ? 12.648 -2.186 22.438 1 96.19 91 THR A CA 1
ATOM 697 C C . THR A 1 91 ? 12.781 -3.686 22.688 1 96.19 91 THR A C 1
ATOM 699 O O . THR A 1 91 ? 13.312 -4.105 23.719 1 96.19 91 THR A O 1
ATOM 702 N N . VAL A 1 92 ? 12.281 -4.469 21.812 1 94.56 92 VAL A N 1
ATOM 703 C CA . VAL A 1 92 ? 12.359 -5.922 21.906 1 94.56 92 VAL A CA 1
ATOM 704 C C . VAL A 1 92 ? 13.086 -6.484 20.688 1 94.56 92 VAL A C 1
ATOM 706 O O . VAL A 1 92 ? 12.859 -6.043 19.562 1 94.56 92 VAL A O 1
ATOM 709 N N . PRO A 1 93 ? 14.008 -7.426 20.953 1 95.62 93 PRO A N 1
ATOM 710 C CA . PRO A 1 93 ? 14.719 -8.031 19.812 1 95.62 93 PRO A CA 1
ATOM 711 C C . PRO A 1 93 ? 13.836 -8.961 19 1 95.62 93 PRO A C 1
ATOM 713 O O . PRO A 1 93 ? 13.008 -9.688 19.562 1 95.62 93 PRO A O 1
ATOM 716 N N . TYR A 1 94 ? 14.023 -8.961 17.719 1 96.5 94 TYR A N 1
ATOM 717 C CA . TYR A 1 94 ? 13.242 -9.781 16.812 1 96.5 94 TYR A CA 1
ATOM 718 C C . TYR A 1 94 ? 13.867 -11.164 16.656 1 96.5 94 TYR A C 1
ATOM 720 O O . TYR A 1 94 ? 15.094 -11.305 16.609 1 96.5 94 TYR A O 1
ATOM 728 N N . PRO A 1 95 ? 13.062 -12.211 16.625 1 96.06 95 PRO A N 1
ATOM 729 C CA . PRO A 1 95 ? 13.617 -13.531 16.312 1 96.06 95 PRO A CA 1
ATOM 730 C C . PRO A 1 95 ? 14.141 -13.633 14.891 1 96.06 95 PRO A C 1
ATOM 732 O O . PRO A 1 95 ? 13.57 -13.039 13.969 1 96.06 95 PRO A O 1
ATOM 735 N N . VAL A 1 96 ? 15.117 -14.453 14.672 1 96.94 96 VAL A N 1
ATOM 736 C CA . VAL A 1 96 ? 15.766 -14.562 13.367 1 96.94 96 VAL A CA 1
ATOM 737 C C . VAL A 1 96 ? 14.781 -15.133 12.344 1 96.94 96 VAL A C 1
ATOM 739 O O . VAL A 1 96 ? 14.828 -14.781 11.164 1 96.94 96 VAL A O 1
ATOM 742 N N . THR A 1 97 ? 13.852 -15.984 12.812 1 96.81 97 THR A N 1
ATOM 743 C CA . THR A 1 97 ? 12.859 -16.562 11.898 1 96.81 97 THR A CA 1
ATOM 744 C C . THR A 1 97 ? 11.969 -15.469 11.32 1 96.81 97 THR A C 1
ATOM 746 O O . THR A 1 97 ? 11.617 -15.508 10.141 1 96.81 97 THR A O 1
ATOM 749 N N . LEU A 1 98 ? 11.586 -14.523 12.148 1 96.38 98 LEU A N 1
ATOM 750 C CA . LEU A 1 98 ? 10.789 -13.406 11.656 1 96.38 98 LEU A CA 1
ATOM 751 C C . LEU A 1 98 ? 11.594 -12.547 10.688 1 96.38 98 LEU A C 1
ATOM 753 O O . LEU A 1 98 ? 11.078 -12.117 9.656 1 96.38 98 LEU A O 1
ATOM 757 N N . ILE A 1 99 ? 12.836 -12.305 11 1 97.5 99 ILE A N 1
ATOM 758 C CA . ILE A 1 99 ? 13.711 -11.547 10.117 1 97.5 99 ILE A CA 1
ATOM 759 C C . ILE A 1 99 ? 13.836 -12.25 8.773 1 97.5 99 ILE A C 1
ATOM 761 O O . ILE A 1 99 ? 13.75 -11.617 7.719 1 97.5 99 ILE A O 1
ATOM 765 N N . ASP A 1 100 ? 14.031 -13.547 8.844 1 96.75 100 ASP A N 1
ATOM 766 C CA . ASP A 1 100 ? 14.172 -14.336 7.621 1 96.75 100 ASP A CA 1
ATOM 767 C C . ASP A 1 100 ? 12.891 -14.305 6.797 1 96.75 100 ASP A C 1
ATOM 769 O O . ASP A 1 100 ? 12.938 -14.211 5.566 1 96.75 100 ASP A O 1
ATOM 773 N N . LEU A 1 101 ? 11.781 -14.438 7.426 1 97 101 LEU A N 1
ATOM 774 C CA . LEU A 1 101 ? 10.492 -14.32 6.754 1 97 101 LEU A CA 1
ATOM 775 C C . LEU A 1 101 ? 10.352 -12.961 6.078 1 97 101 LEU A C 1
ATOM 777 O O . LEU A 1 101 ? 9.922 -12.883 4.922 1 97 101 LEU A O 1
ATOM 781 N N . TRP A 1 102 ? 10.703 -11.883 6.777 1 96.69 102 TRP A N 1
ATOM 782 C CA . TRP A 1 102 ? 10.617 -10.539 6.211 1 96.69 102 TRP A CA 1
ATOM 783 C C . TRP A 1 102 ? 11.586 -10.375 5.047 1 96.69 102 TRP A C 1
ATOM 785 O O . TRP A 1 102 ? 11.289 -9.688 4.07 1 96.69 102 TRP A O 1
ATOM 795 N N . ASN A 1 103 ? 12.75 -11.008 5.148 1 95.25 103 ASN A N 1
ATOM 796 C CA . ASN A 1 103 ? 13.695 -10.977 4.039 1 95.25 103 ASN A CA 1
ATOM 797 C C . ASN A 1 103 ? 13.086 -11.555 2.764 1 95.25 103 ASN A C 1
ATOM 799 O O . ASN A 1 103 ? 13.367 -11.07 1.666 1 95.25 103 ASN A O 1
ATOM 803 N N . SER A 1 104 ? 12.25 -12.531 2.918 1 93.75 104 SER A N 1
ATOM 804 C CA . SER A 1 104 ? 11.633 -13.18 1.768 1 93.75 104 SER A CA 1
ATOM 805 C C . SER A 1 104 ? 10.617 -12.273 1.095 1 93.75 104 SER A C 1
ATOM 807 O O . SER A 1 104 ? 10.172 -12.547 -0.022 1 93.75 104 SER A O 1
ATOM 809 N N . ARG A 1 105 ? 10.32 -11.156 1.73 1 93.38 105 ARG A N 1
ATOM 810 C CA . ARG A 1 105 ? 9.352 -10.203 1.2 1 93.38 105 ARG A CA 1
ATOM 811 C C . ARG A 1 105 ? 10.055 -9.016 0.542 1 93.38 105 ARG A C 1
ATOM 813 O O . ARG A 1 105 ? 9.398 -8.148 -0.035 1 93.38 105 ARG A O 1
ATOM 820 N N . LEU A 1 106 ? 11.305 -9.016 0.639 1 90.5 106 LEU A N 1
ATOM 821 C CA . LEU A 1 106 ? 12.047 -7.949 -0.015 1 90.5 106 LEU A CA 1
ATOM 822 C C . LEU A 1 106 ? 12.273 -8.266 -1.489 1 90.5 106 LEU A C 1
ATOM 824 O O . LEU A 1 106 ? 12.703 -9.375 -1.831 1 90.5 106 LEU A O 1
ATOM 828 N N . LEU A 1 107 ? 11.945 -7.34 -2.252 1 83.38 107 LEU A N 1
ATOM 829 C CA . LEU A 1 107 ? 12.086 -7.52 -3.691 1 83.38 107 LEU A CA 1
ATOM 830 C C . LEU A 1 107 ? 13.562 -7.617 -4.082 1 83.38 107 LEU A C 1
ATOM 832 O O . LEU A 1 107 ? 14.352 -6.734 -3.744 1 83.38 107 LEU A O 1
ATOM 836 N N . PRO A 1 108 ? 13.922 -8.617 -4.809 1 82.44 108 PRO A N 1
ATOM 837 C CA . PRO A 1 108 ? 15.312 -8.711 -5.242 1 82.44 108 PRO A CA 1
ATOM 838 C C . PRO A 1 108 ? 15.758 -7.512 -6.074 1 82.44 108 PRO A C 1
ATOM 840 O O . PRO A 1 108 ? 16.906 -7.062 -5.949 1 82.44 108 PRO A O 1
ATOM 843 N N . SER A 1 109 ? 14.836 -7.016 -6.797 1 80.56 109 SER A N 1
ATOM 844 C CA . SER A 1 109 ? 15.156 -5.871 -7.641 1 80.56 109 SER A CA 1
ATOM 845 C C . SER A 1 109 ? 15.406 -4.617 -6.805 1 80.56 109 SER A C 1
ATOM 847 O O . SER A 1 109 ? 15.93 -3.625 -7.309 1 80.56 109 SER A O 1
ATOM 849 N N . CYS A 1 110 ? 15.07 -4.715 -5.543 1 88.88 110 CYS A N 1
ATOM 850 C CA . CYS A 1 110 ? 15.234 -3.574 -4.652 1 88.88 110 CYS A CA 1
ATOM 851 C C . CYS A 1 110 ? 16.516 -3.695 -3.84 1 88.88 110 CYS A C 1
ATOM 853 O O . CYS A 1 110 ? 16.812 -2.844 -2.998 1 88.88 110 CYS A O 1
ATOM 855 N N . ARG A 1 111 ? 17.25 -4.707 -4.238 1 86.5 111 ARG A N 1
ATOM 856 C CA . ARG A 1 111 ? 18.516 -4.848 -3.539 1 86.5 111 ARG A CA 1
ATOM 857 C C . ARG A 1 111 ? 19.422 -3.646 -3.797 1 86.5 111 ARG A C 1
ATOM 859 O O . ARG A 1 111 ? 19.578 -3.213 -4.941 1 86.5 111 ARG A O 1
ATOM 866 N N . GLY A 1 112 ? 19.969 -3.037 -2.768 1 88.88 112 GLY A N 1
ATOM 867 C CA . GLY A 1 112 ? 20.828 -1.868 -2.881 1 88.88 112 GLY A CA 1
ATOM 868 C C . GLY A 1 112 ? 20.062 -0.56 -2.797 1 88.88 112 GLY A C 1
ATOM 869 O O . GLY A 1 112 ? 20.656 0.498 -2.578 1 88.88 112 GLY A O 1
ATOM 870 N N . ILE A 1 113 ? 18.781 -0.66 -3.047 1 94 113 ILE A N 1
ATOM 871 C CA . ILE A 1 113 ? 17.969 0.544 -3.01 1 94 113 ILE A CA 1
ATOM 872 C C . ILE A 1 113 ? 17.234 0.625 -1.675 1 94 113 ILE A C 1
ATOM 874 O O . ILE A 1 113 ? 17.172 1.688 -1.053 1 94 113 ILE A O 1
ATOM 878 N N . PHE A 1 114 ? 16.766 -0.533 -1.237 1 96.06 114 PHE A N 1
ATOM 879 C CA . PHE A 1 114 ? 15.953 -0.601 -0.029 1 96.06 114 PHE A CA 1
ATOM 880 C C . PHE A 1 114 ? 16.703 -1.306 1.093 1 96.06 114 PHE A C 1
ATOM 882 O O . PHE A 1 114 ? 17.266 -2.383 0.887 1 96.06 114 PHE A O 1
ATOM 889 N N . SER A 1 115 ? 16.719 -0.672 2.26 1 97.06 115 SER A N 1
ATOM 890 C CA . SER A 1 115 ? 17.281 -1.321 3.441 1 97.06 115 SER A CA 1
ATOM 891 C C . SER A 1 115 ? 16.359 -1.158 4.648 1 97.06 115 SER A C 1
ATOM 893 O O . SER A 1 115 ? 15.617 -0.177 4.742 1 97.06 115 SER A O 1
ATOM 895 N N . LEU A 1 116 ? 16.297 -2.191 5.488 1 97.94 116 LEU A N 1
ATOM 896 C CA . LEU A 1 116 ? 15.555 -2.184 6.742 1 97.94 116 LEU A CA 1
ATOM 897 C C . LEU A 1 116 ? 16.469 -2.52 7.918 1 97.94 116 LEU A C 1
ATOM 899 O O . LEU A 1 116 ? 17.156 -3.541 7.902 1 97.94 116 LEU A O 1
ATOM 903 N N . GLN A 1 117 ? 16.516 -1.608 8.852 1 98.62 117 GLN A N 1
ATOM 904 C CA . GLN A 1 117 ? 17.328 -1.796 10.047 1 98.62 117 GLN A CA 1
ATOM 905 C C . GLN A 1 117 ? 16.469 -1.707 11.312 1 98.62 117 GLN A C 1
ATOM 907 O O . GLN A 1 117 ? 15.688 -0.77 11.477 1 98.62 117 GLN A O 1
ATOM 912 N N . ILE A 1 118 ? 16.578 -2.727 12.133 1 98.62 118 ILE A N 1
ATOM 913 C CA . ILE A 1 118 ? 15.984 -2.709 13.461 1 98.62 118 ILE A CA 1
ATOM 914 C C . ILE A 1 118 ? 17.016 -2.244 14.484 1 98.62 118 ILE A C 1
ATOM 916 O O . ILE A 1 118 ? 18.047 -2.879 14.664 1 98.62 118 ILE A O 1
ATOM 920 N N . VAL A 1 119 ? 16.719 -1.146 15.078 1 98.69 119 VAL A N 1
ATOM 921 C CA . VAL A 1 119 ? 17.594 -0.597 16.109 1 98.69 119 VAL A CA 1
ATOM 922 C C . VAL A 1 119 ? 16.969 -0.775 17.484 1 98.69 119 VAL A C 1
ATOM 924 O O . VAL A 1 119 ? 15.961 -0.129 17.797 1 98.69 119 VAL A O 1
ATOM 927 N N . LEU A 1 120 ? 17.594 -1.56 18.312 1 98 120 LEU A N 1
ATOM 928 C CA . LEU A 1 120 ? 17.062 -1.837 19.641 1 98 120 LEU A CA 1
ATOM 929 C C . LEU A 1 120 ? 17.453 -0.735 20.625 1 98 120 LEU A C 1
ATOM 931 O O . LEU A 1 120 ? 18.625 -0.36 20.703 1 98 120 LEU A O 1
ATOM 935 N N . LYS A 1 121 ? 16.438 -0.214 21.25 1 97.75 121 LYS A N 1
ATOM 936 C CA . LYS A 1 121 ? 16.562 0.83 22.266 1 97.75 121 LYS A CA 1
ATOM 937 C C . LYS A 1 121 ? 16.094 0.335 23.641 1 97.75 121 LYS A C 1
ATOM 939 O O . LYS A 1 121 ? 15.375 -0.659 23.719 1 97.75 121 LYS A O 1
ATOM 944 N N . PRO A 1 122 ? 16.547 1.006 24.75 1 96 122 PRO A N 1
ATOM 945 C CA . PRO A 1 122 ? 16.078 0.598 26.062 1 96 122 PRO A CA 1
ATOM 946 C C . PRO A 1 122 ? 14.57 0.731 26.234 1 96 122 PRO A C 1
ATOM 948 O O . PRO A 1 122 ? 13.984 1.733 25.797 1 96 122 PRO A O 1
ATOM 951 N N . SER A 1 123 ? 13.969 -0.311 26.844 1 93.69 123 SER A N 1
ATOM 952 C CA . SER A 1 123 ? 12.531 -0.281 27.062 1 93.69 123 SER A CA 1
ATOM 953 C C . SER A 1 123 ? 12.141 0.846 28.016 1 93.69 123 SER A C 1
ATOM 955 O O . SER A 1 123 ? 10.984 1.282 28.031 1 93.69 123 SER A O 1
ATOM 957 N N . SER A 1 124 ? 13.07 1.341 28.781 1 93.62 124 SER A N 1
ATOM 958 C CA . SER A 1 124 ? 12.82 2.412 29.734 1 93.62 124 SER A CA 1
ATOM 959 C C . SER A 1 124 ? 12.477 3.719 29.031 1 93.62 124 SER A C 1
ATOM 961 O O . SER A 1 124 ? 11.961 4.652 29.656 1 93.62 124 SER A O 1
ATOM 963 N N . LEU A 1 125 ? 12.703 3.777 27.703 1 93.5 125 LEU A N 1
ATOM 964 C CA . LEU A 1 125 ? 12.359 4.977 26.953 1 93.5 125 LEU A CA 1
ATOM 965 C C . LEU A 1 125 ? 10.844 5.164 26.891 1 93.5 125 LEU A C 1
ATOM 967 O O . LEU A 1 125 ? 10.359 6.293 26.781 1 93.5 125 LEU A O 1
ATOM 971 N N . ARG A 1 126 ? 10.094 4.09 26.859 1 92.06 126 ARG A N 1
ATOM 972 C CA . ARG A 1 126 ? 8.641 4.129 26.828 1 92.06 126 ARG A CA 1
ATOM 973 C C . ARG A 1 126 ? 8.141 5.094 25.766 1 92.06 126 ARG A C 1
ATOM 975 O O . ARG A 1 126 ? 8.469 4.945 24.578 1 92.06 126 ARG A O 1
ATOM 982 N N . LEU A 1 127 ? 7.523 6.223 26.203 1 90.44 127 LEU A N 1
ATOM 983 C CA . LEU A 1 127 ? 6.918 7.168 25.266 1 90.44 127 LEU A CA 1
ATOM 984 C C . LEU A 1 127 ? 7.988 7.996 24.562 1 90.44 127 LEU A C 1
ATOM 986 O O . LEU A 1 127 ? 7.723 8.609 23.531 1 90.44 127 LEU A O 1
ATOM 990 N N . HIS A 1 128 ? 9.234 7.953 25.062 1 95.38 128 HIS A N 1
ATOM 991 C CA . HIS A 1 128 ? 10.312 8.75 24.5 1 95.38 128 HIS A CA 1
ATOM 992 C C . HIS A 1 128 ? 11.008 8.016 23.359 1 95.38 128 HIS A C 1
ATOM 994 O O . HIS A 1 128 ? 11.914 8.555 22.719 1 95.38 128 HIS A O 1
ATOM 1000 N N . LEU A 1 129 ? 10.516 6.832 23.047 1 97.31 129 LEU A N 1
ATOM 1001 C CA . LEU A 1 129 ? 11.047 6.133 21.891 1 97.31 129 LEU A CA 1
ATOM 1002 C C . LEU A 1 129 ? 10.898 6.984 20.625 1 97.31 129 LEU A C 1
ATOM 1004 O O . LEU A 1 129 ? 11.742 6.926 19.734 1 97.31 129 LEU A O 1
ATOM 1008 N N . VAL A 1 130 ? 9.898 7.812 20.547 1 97.06 130 VAL A N 1
ATOM 1009 C CA . VAL A 1 130 ? 9.586 8.633 19.375 1 97.06 130 VAL A CA 1
ATOM 1010 C C . VAL A 1 130 ? 10.641 9.727 19.219 1 97.06 130 VAL A C 1
ATOM 1012 O O . VAL A 1 130 ? 10.758 10.336 18.141 1 97.06 130 VAL A O 1
ATOM 1015 N N . ASP A 1 131 ? 11.5 9.977 20.25 1 97.62 131 ASP A N 1
ATOM 1016 C CA . ASP A 1 131 ? 12.539 10.992 20.188 1 97.62 131 ASP A CA 1
ATOM 1017 C C . ASP A 1 131 ? 13.656 10.578 19.25 1 97.62 131 ASP A C 1
ATOM 1019 O O . ASP A 1 131 ? 14.391 11.422 18.719 1 97.62 131 ASP A O 1
ATOM 1023 N N . CYS A 1 132 ? 13.773 9.32 19.031 1 98.06 132 CYS A N 1
ATOM 1024 C CA . CYS A 1 132 ? 14.93 8.75 18.328 1 98.06 132 CYS A CA 1
ATOM 1025 C C . CYS A 1 132 ? 15 9.242 16.891 1 98.06 132 CYS A C 1
ATOM 1027 O O . CYS A 1 132 ? 16.094 9.406 16.344 1 98.06 132 CYS A O 1
ATOM 1029 N N . HIS A 1 133 ? 13.898 9.477 16.266 1 98.44 133 HIS A N 1
ATOM 1030 C CA . HIS A 1 133 ? 13.93 9.875 14.859 1 98.44 133 HIS A CA 1
ATOM 1031 C C . HIS A 1 133 ? 14.609 11.227 14.68 1 98.44 133 HIS A C 1
ATOM 1033 O O . HIS A 1 133 ? 15.227 11.484 13.648 1 98.44 133 HIS A O 1
ATOM 1039 N N . ARG A 1 134 ? 14.367 12.141 15.695 1 97.94 134 ARG A N 1
ATOM 1040 C CA . ARG A 1 134 ? 14.93 13.484 15.617 1 97.94 134 ARG A CA 1
ATOM 1041 C C . ARG A 1 134 ? 16.453 13.438 15.508 1 97.94 134 ARG A C 1
ATOM 1043 O O . ARG A 1 134 ? 17.031 14.062 14.617 1 97.94 134 ARG A O 1
ATOM 1050 N N . GLU A 1 135 ? 17.047 12.672 16.391 1 97.06 135 GLU A N 1
ATOM 1051 C CA . GLU A 1 135 ? 18.5 12.508 16.375 1 97.06 135 GLU A CA 1
ATOM 1052 C C . GLU A 1 135 ? 18.969 11.844 15.086 1 97.06 135 GLU A C 1
ATOM 1054 O O . GLU A 1 135 ? 19.953 12.289 14.469 1 97.06 135 GLU A O 1
ATOM 1059 N N . LEU A 1 136 ? 18.297 10.883 14.672 1 98.5 136 LEU A N 1
ATOM 1060 C CA . LEU A 1 136 ? 18.641 10.156 13.453 1 98.5 136 LEU A CA 1
ATOM 1061 C C . LEU A 1 136 ? 18.609 11.078 12.242 1 98.5 136 LEU A C 1
ATOM 1063 O O . LEU A 1 136 ? 19.562 11.109 11.453 1 98.5 136 LEU A O 1
ATOM 1067 N N . PHE A 1 137 ? 17.531 11.812 12.078 1 98.81 137 PHE A N 1
ATOM 1068 C CA . PHE A 1 137 ? 17.344 12.648 10.898 1 98.81 137 PHE A CA 1
ATOM 1069 C C . PHE A 1 137 ? 18.422 13.711 10.797 1 98.81 137 PHE A C 1
ATOM 1071 O O . PHE A 1 137 ? 19.016 13.906 9.727 1 98.81 137 PHE A O 1
ATOM 1078 N N . TYR A 1 138 ? 18.734 14.32 11.836 1 98.44 138 TYR A N 1
ATOM 1079 C CA . TYR A 1 138 ? 19.688 15.43 11.766 1 98.44 138 TYR A CA 1
ATOM 1080 C C . TYR A 1 138 ? 21.125 14.922 11.711 1 98.44 138 TYR A C 1
ATOM 1082 O O . TYR A 1 138 ? 22 15.586 11.164 1 98.44 138 TYR A O 1
ATOM 1090 N N . SER A 1 139 ? 21.422 13.711 12.25 1 98.12 139 SER A N 1
ATOM 1091 C CA . SER A 1 139 ? 22.75 13.125 12.094 1 98.12 139 SER A CA 1
ATOM 1092 C C . SER A 1 139 ? 23 12.719 10.648 1 98.12 139 SER A C 1
ATOM 1094 O O . SER A 1 139 ? 24.156 12.602 10.227 1 98.12 139 SER A O 1
ATOM 1096 N N . LYS A 1 140 ? 21.891 12.539 9.867 1 98.31 140 LYS A N 1
ATOM 1097 C CA . LYS A 1 140 ? 22.016 12.086 8.484 1 98.31 140 LYS A CA 1
ATOM 1098 C C . LYS A 1 140 ? 21.438 13.109 7.516 1 98.31 140 LYS A C 1
ATOM 1100 O O . LYS A 1 140 ? 21.047 12.758 6.395 1 98.31 140 LYS A O 1
ATOM 1105 N N . LEU A 1 141 ? 21.328 14.289 7.906 1 98.25 141 LEU A N 1
ATOM 1106 C CA . LEU A 1 141 ? 20.594 15.336 7.207 1 98.25 141 LEU A CA 1
ATOM 1107 C C . LEU A 1 141 ? 21.094 15.484 5.773 1 98.25 141 LEU A C 1
ATOM 1109 O O . LEU A 1 141 ? 20.297 15.602 4.84 1 98.25 141 LEU A O 1
ATOM 1113 N N . ASP A 1 142 ? 22.406 15.398 5.504 1 98 142 ASP A N 1
ATOM 1114 C CA . ASP A 1 142 ? 22.969 15.703 4.191 1 98 142 ASP A CA 1
ATOM 1115 C C . ASP A 1 142 ? 23.031 14.453 3.314 1 98 142 ASP A C 1
ATOM 1117 O O . ASP A 1 142 ? 23.328 14.539 2.121 1 98 142 ASP A O 1
ATOM 1121 N N . ASP A 1 143 ? 22.641 13.312 3.869 1 98.44 143 ASP A N 1
ATOM 1122 C CA . ASP A 1 143 ? 22.75 12.055 3.141 1 98.44 143 ASP A CA 1
ATOM 1123 C C . ASP A 1 143 ? 21.453 11.734 2.406 1 98.44 143 ASP A C 1
ATOM 1125 O O . ASP A 1 143 ? 21.422 10.867 1.528 1 98.44 143 ASP A O 1
ATOM 1129 N N . TYR A 1 144 ? 20.375 12.469 2.748 1 98.75 144 TYR A N 1
ATOM 1130 C CA . TYR A 1 144 ? 19.062 12.141 2.203 1 98.75 144 TYR A CA 1
ATOM 1131 C C . TYR A 1 144 ? 18.328 13.398 1.735 1 98.75 144 TYR A C 1
ATOM 1133 O O . TYR A 1 144 ? 18.734 14.516 2.068 1 98.75 144 TYR A O 1
ATOM 1141 N N . ASP A 1 145 ? 17.281 13.203 0.926 1 98.69 145 ASP A N 1
ATOM 1142 C CA . ASP A 1 145 ? 16.5 14.289 0.353 1 98.69 145 ASP A CA 1
ATOM 1143 C C . ASP A 1 145 ? 15.148 14.414 1.045 1 98.69 145 ASP A C 1
ATOM 1145 O O . ASP A 1 145 ? 14.547 15.492 1.048 1 98.69 145 ASP A O 1
ATOM 1149 N N . LEU A 1 146 ? 14.656 13.328 1.532 1 98.88 146 LEU A N 1
ATOM 1150 C CA . LEU A 1 146 ? 13.336 13.242 2.162 1 98.88 146 LEU A CA 1
ATOM 1151 C C . LEU A 1 146 ? 13.398 12.414 3.441 1 98.88 146 LEU A C 1
ATOM 1153 O O . LEU A 1 146 ? 14.055 11.367 3.479 1 98.88 146 LEU A O 1
ATOM 1157 N N . PHE A 1 147 ? 12.695 12.945 4.469 1 98.94 147 PHE A N 1
ATOM 1158 C CA . PHE A 1 147 ? 12.625 12.305 5.777 1 98.94 147 PHE A CA 1
ATOM 1159 C C . PHE A 1 147 ? 11.18 12.039 6.176 1 98.94 147 PHE A C 1
ATOM 1161 O O . PHE A 1 147 ? 10.32 12.914 6.031 1 98.94 147 PHE A O 1
ATOM 1168 N N . ILE A 1 148 ? 10.891 10.82 6.613 1 98.94 148 ILE A N 1
ATOM 1169 C CA . ILE A 1 148 ? 9.547 10.438 7.039 1 98.94 148 ILE A CA 1
ATOM 1170 C C . ILE A 1 148 ? 9.602 9.82 8.438 1 98.94 148 ILE A C 1
ATOM 1172 O O . ILE A 1 148 ? 10.305 8.836 8.656 1 98.94 148 ILE A O 1
ATOM 1176 N N . TYR A 1 149 ? 8.914 10.414 9.367 1 98.75 149 TYR A N 1
ATOM 1177 C CA . TYR A 1 149 ? 8.656 9.781 10.656 1 98.75 149 TYR A CA 1
ATOM 1178 C C . TYR A 1 149 ? 7.23 9.258 10.734 1 98.75 149 TYR A C 1
ATOM 1180 O O . TYR A 1 149 ? 6.285 9.953 10.359 1 98.75 149 TYR A O 1
ATOM 1188 N N . THR A 1 150 ? 7.066 8.016 11.188 1 98.31 150 THR A N 1
ATOM 1189 C CA . THR A 1 150 ? 5.727 7.484 11.398 1 98.31 150 THR A CA 1
ATOM 1190 C C . THR A 1 150 ? 5.707 6.559 12.617 1 98.31 150 THR A C 1
ATOM 1192 O O . THR A 1 150 ? 6.723 5.957 12.961 1 98.31 150 THR A O 1
ATOM 1195 N N . GLU A 1 151 ? 4.547 6.492 13.273 1 96.25 151 GLU A N 1
ATOM 1196 C CA . GLU A 1 151 ? 4.281 5.375 14.18 1 96.25 151 GLU A CA 1
ATOM 1197 C C . GLU A 1 151 ? 4.133 4.066 13.414 1 96.25 151 GLU A C 1
ATOM 1199 O O . GLU A 1 151 ? 4.191 4.051 12.18 1 96.25 151 GLU A O 1
ATOM 1204 N N . ASP A 1 152 ? 3.992 2.955 14.141 1 96.62 152 ASP A N 1
ATOM 1205 C CA . ASP A 1 152 ? 4.086 1.624 13.547 1 96.62 152 ASP A CA 1
ATOM 1206 C C . ASP A 1 152 ? 2.725 1.146 13.047 1 96.62 152 ASP A C 1
ATOM 1208 O O . ASP A 1 152 ? 2.549 -0.034 12.742 1 96.62 152 ASP A O 1
ATOM 1212 N N . ASP A 1 153 ? 1.723 2.066 13.008 1 96.38 153 ASP A N 1
ATOM 1213 C CA . ASP A 1 153 ? 0.381 1.624 12.641 1 96.38 153 ASP A CA 1
ATOM 1214 C C . ASP A 1 153 ? -0.257 2.58 11.633 1 96.38 153 ASP A C 1
ATOM 1216 O O . ASP A 1 153 ? -1.483 2.66 11.539 1 96.38 153 ASP A O 1
ATOM 1220 N N . ILE A 1 154 ? 0.56 3.355 10.922 1 98.19 154 ILE A N 1
ATOM 1221 C CA . ILE A 1 154 ? 0.096 4.262 9.883 1 98.19 154 ILE A CA 1
ATOM 1222 C C . ILE A 1 154 ? 0.655 3.826 8.531 1 98.19 154 ILE A C 1
ATOM 1224 O O . ILE A 1 154 ? 1.872 3.785 8.336 1 98.19 154 ILE A O 1
ATOM 1228 N N . ARG A 1 155 ? -0.189 3.537 7.586 1 98.31 155 ARG A N 1
ATOM 1229 C CA . ARG A 1 155 ? 0.273 3.094 6.273 1 98.31 155 ARG A CA 1
ATOM 1230 C C . ARG A 1 155 ? 0.471 4.277 5.336 1 98.31 155 ARG A C 1
ATOM 1232 O O . ARG A 1 155 ? -0.492 4.957 4.969 1 98.31 155 ARG A O 1
ATOM 1239 N N . VAL A 1 156 ? 1.657 4.535 4.965 1 98.25 156 VAL A N 1
ATOM 1240 C CA . VAL A 1 156 ? 2.008 5.578 4.008 1 98.25 156 VAL A CA 1
ATOM 1241 C C . VAL A 1 156 ? 2.4 4.941 2.674 1 98.25 156 VAL A C 1
ATOM 1243 O O . VAL A 1 156 ? 3.348 4.156 2.609 1 98.25 156 VAL A O 1
ATOM 1246 N N . THR A 1 157 ? 1.748 5.305 1.642 1 97.31 157 THR A N 1
ATOM 1247 C CA . THR A 1 157 ? 1.96 4.676 0.344 1 97.31 157 THR A CA 1
ATOM 1248 C C . THR A 1 157 ? 2.902 5.512 -0.517 1 97.31 157 THR A C 1
ATOM 1250 O O . THR A 1 157 ? 3.105 6.699 -0.251 1 97.31 157 THR A O 1
ATOM 1253 N N . PRO A 1 158 ? 3.457 4.898 -1.58 1 96.12 158 PRO A N 1
ATOM 1254 C CA . PRO A 1 158 ? 4.258 5.672 -2.531 1 96.12 158 PRO A CA 1
ATOM 1255 C C . PRO A 1 158 ? 3.475 6.832 -3.15 1 96.12 158 PRO A C 1
ATOM 1257 O O . PRO A 1 158 ? 4.035 7.902 -3.383 1 96.12 158 PRO A O 1
ATOM 1260 N N . ALA A 1 159 ? 2.178 6.664 -3.365 1 95.94 159 ALA A N 1
ATOM 1261 C CA . ALA A 1 159 ? 1.344 7.727 -3.922 1 95.94 159 ALA A CA 1
ATOM 1262 C C . ALA A 1 159 ? 1.29 8.93 -2.982 1 95.94 159 ALA A C 1
ATOM 1264 O O . ALA A 1 159 ? 1.37 10.078 -3.428 1 95.94 159 ALA A O 1
ATOM 1265 N N . THR A 1 160 ? 1.153 8.641 -1.708 1 97.5 160 THR A N 1
ATOM 1266 C CA . THR A 1 160 ? 1.104 9.711 -0.722 1 97.5 160 THR A CA 1
ATOM 1267 C C . THR A 1 160 ? 2.434 10.461 -0.665 1 97.5 160 THR A C 1
ATOM 1269 O O . THR A 1 160 ? 2.461 11.688 -0.576 1 97.5 160 THR A O 1
ATOM 1272 N N . VAL A 1 161 ? 3.537 9.719 -0.76 1 98.12 161 VAL A N 1
ATOM 1273 C CA . VAL A 1 161 ? 4.859 10.336 -0.726 1 98.12 161 VAL A CA 1
ATOM 1274 C C . VAL A 1 161 ? 5.062 11.188 -1.973 1 98.12 161 VAL A C 1
ATOM 1276 O O . VAL A 1 161 ? 5.578 12.305 -1.889 1 98.12 161 VAL A O 1
ATOM 1279 N N . GLY A 1 162 ? 4.645 10.648 -3.094 1 96.38 162 GLY A N 1
ATOM 1280 C CA . GLY A 1 162 ? 4.684 11.445 -4.312 1 96.38 162 GLY A CA 1
ATOM 1281 C C . GLY A 1 162 ? 3.846 12.703 -4.234 1 96.38 162 GLY A C 1
ATOM 1282 O O . GLY A 1 162 ? 4.273 13.773 -4.676 1 96.38 162 GLY A O 1
ATOM 1283 N N . ALA A 1 163 ? 2.709 12.586 -3.658 1 97.12 163 ALA A N 1
ATOM 1284 C CA . ALA A 1 163 ? 1.832 13.734 -3.479 1 97.12 163 ALA A CA 1
ATOM 1285 C C . ALA A 1 163 ? 2.49 14.797 -2.6 1 97.12 163 ALA A C 1
ATOM 1287 O O . ALA A 1 163 ? 2.418 15.992 -2.895 1 97.12 163 ALA A O 1
ATOM 1288 N N . TYR A 1 164 ? 3.131 14.305 -1.569 1 98.44 164 TYR A N 1
ATOM 1289 C CA . TYR A 1 164 ? 3.812 15.219 -0.666 1 98.44 164 TYR A CA 1
ATOM 1290 C C . TYR A 1 164 ? 4.895 16 -1.399 1 98.44 164 TYR A C 1
ATOM 1292 O O . TYR A 1 164 ? 4.973 17.234 -1.274 1 98.44 164 TYR A O 1
ATOM 1300 N N . LEU A 1 165 ? 5.652 15.32 -2.137 1 97.69 165 LEU A N 1
ATOM 1301 C CA . LEU A 1 165 ? 6.758 15.961 -2.844 1 97.69 165 LEU A CA 1
ATOM 1302 C C . LEU A 1 165 ? 6.242 16.938 -3.898 1 97.69 165 LEU A C 1
ATOM 1304 O O . LEU A 1 165 ? 6.742 18.047 -4.012 1 97.69 165 LEU A O 1
ATOM 1308 N N . ALA A 1 166 ? 5.262 16.516 -4.613 1 95.69 166 ALA A N 1
ATOM 1309 C CA . ALA A 1 166 ? 4.691 17.375 -5.652 1 95.69 166 ALA A CA 1
ATOM 1310 C C . ALA A 1 166 ? 4.066 18.625 -5.047 1 95.69 166 ALA A C 1
ATOM 1312 O O . ALA A 1 166 ? 4.246 19.734 -5.562 1 95.69 166 ALA A O 1
ATOM 1313 N N . GLU A 1 167 ? 3.34 18.453 -3.998 1 97.19 167 GLU A N 1
ATOM 1314 C CA . GLU A 1 167 ? 2.668 19.578 -3.371 1 97.19 167 GLU A CA 1
ATOM 1315 C C . GLU A 1 167 ? 3.67 20.516 -2.695 1 97.19 167 GLU A C 1
ATOM 1317 O O . GLU A 1 167 ? 3.475 21.734 -2.666 1 97.19 167 GLU A O 1
ATOM 1322 N N . THR A 1 168 ? 4.684 19.938 -2.109 1 98.06 168 THR A N 1
ATOM 1323 C CA . THR A 1 168 ? 5.746 20.75 -1.535 1 98.06 168 THR A CA 1
ATOM 1324 C C . THR A 1 168 ? 6.367 21.656 -2.598 1 98.06 168 THR A C 1
ATOM 1326 O O . THR A 1 168 ? 6.594 22.844 -2.357 1 98.06 168 THR A O 1
ATOM 1329 N N . LYS A 1 169 ? 6.629 21.125 -3.732 1 96.69 169 LYS A N 1
ATOM 1330 C CA . LYS A 1 169 ? 7.152 21.906 -4.852 1 96.69 169 LYS A CA 1
ATOM 1331 C C . LYS A 1 169 ? 6.16 22.969 -5.285 1 96.69 169 LYS A C 1
ATOM 1333 O O . LYS A 1 169 ? 6.551 24.109 -5.566 1 96.69 169 LYS A O 1
ATOM 1338 N N . ARG A 1 170 ? 4.93 22.641 -5.301 1 96.62 170 ARG A N 1
ATOM 1339 C CA . ARG A 1 170 ? 3.895 23.594 -5.695 1 96.62 170 ARG A CA 1
ATOM 1340 C C . ARG A 1 170 ? 3.838 24.766 -4.727 1 96.62 170 ARG A C 1
ATOM 1342 O O . ARG A 1 170 ? 3.752 25.922 -5.152 1 96.62 170 ARG A O 1
ATOM 1349 N N . VAL A 1 171 ? 3.863 24.484 -3.438 1 98.25 171 VAL A N 1
ATOM 1350 C CA . VAL A 1 171 ? 3.859 25.531 -2.426 1 98.25 171 VAL A CA 1
ATOM 1351 C C . VAL A 1 171 ? 5.07 26.438 -2.619 1 98.25 171 VAL A C 1
ATOM 1353 O O . VAL A 1 171 ? 4.953 27.656 -2.562 1 98.25 171 VAL A O 1
ATOM 1356 N N . GLN A 1 172 ? 6.211 25.859 -2.902 1 97.88 172 GLN A N 1
ATOM 1357 C CA . GLN A 1 172 ? 7.43 26.625 -3.158 1 97.88 172 GLN A CA 1
ATOM 1358 C C . GLN A 1 172 ? 7.254 27.562 -4.359 1 97.88 172 GLN A C 1
ATOM 1360 O O . GLN A 1 172 ? 7.688 28.719 -4.328 1 97.88 172 GLN A O 1
ATOM 1365 N N . GLU A 1 173 ? 6.648 27.062 -5.324 1 97.5 173 GLU A N 1
ATOM 1366 C CA . GLU A 1 173 ? 6.43 27.844 -6.543 1 97.5 173 GLU A CA 1
ATOM 1367 C C . GLU A 1 173 ? 5.461 29 -6.293 1 97.5 173 GLU A C 1
ATOM 1369 O O . GLU A 1 173 ? 5.625 30.078 -6.859 1 97.5 173 GLU A O 1
ATOM 1374 N N . LEU A 1 174 ? 4.516 28.766 -5.477 1 97.56 174 LEU A N 1
ATOM 1375 C CA . LEU A 1 174 ? 3.471 29.75 -5.238 1 97.56 174 LEU A CA 1
ATOM 1376 C C . LEU A 1 174 ? 3.98 30.875 -4.336 1 97.56 174 LEU A C 1
ATOM 1378 O O . LEU A 1 174 ? 3.701 32.062 -4.582 1 97.56 174 LEU A O 1
ATOM 1382 N N . VAL A 1 175 ? 4.773 30.531 -3.34 1 98.19 175 VAL A N 1
ATOM 1383 C CA . VAL A 1 175 ? 5.078 31.531 -2.326 1 98.19 175 VAL A CA 1
ATOM 1384 C C . VAL A 1 175 ? 6.547 31.938 -2.424 1 98.19 175 VAL A C 1
ATOM 1386 O O . VAL A 1 175 ? 6.969 32.938 -1.809 1 98.19 175 VAL A O 1
ATOM 1389 N N . GLY A 1 176 ? 7.375 31.25 -3.215 1 97.94 176 GLY A N 1
ATOM 1390 C CA . GLY A 1 176 ? 8.82 31.438 -3.262 1 97.94 176 GLY A CA 1
ATOM 1391 C C . GLY A 1 176 ? 9.57 30.547 -2.287 1 97.94 176 GLY A C 1
ATOM 1392 O O . GLY A 1 176 ? 9.039 30.203 -1.23 1 97.94 176 GLY A O 1
ATOM 1393 N N . PHE A 1 177 ? 10.773 30.219 -2.58 1 97.62 177 PHE A N 1
ATOM 1394 C CA . PHE A 1 177 ? 11.578 29.234 -1.853 1 97.62 177 PHE A CA 1
ATOM 1395 C C . PHE A 1 177 ? 11.758 29.656 -0.397 1 97.62 177 PHE A C 1
ATOM 1397 O O . PHE A 1 177 ? 11.484 28.875 0.516 1 97.62 177 PHE A O 1
ATOM 1404 N N . GLN A 1 178 ? 12.117 30.844 -0.099 1 96.94 178 GLN A N 1
ATOM 1405 C CA . GLN A 1 178 ? 12.414 31.297 1.257 1 96.94 178 GLN A CA 1
ATOM 1406 C C . GLN A 1 178 ? 11.164 31.266 2.135 1 96.94 178 GLN A C 1
ATOM 1408 O O . GLN A 1 178 ? 11.195 30.734 3.252 1 96.94 178 GLN A O 1
ATOM 1413 N N . ARG A 1 179 ? 10.07 31.719 1.633 1 97.44 179 ARG A N 1
ATOM 1414 C CA . ARG A 1 179 ? 8.828 31.781 2.395 1 97.44 179 ARG A CA 1
ATOM 1415 C C . ARG A 1 179 ? 8.242 30.391 2.596 1 97.44 179 ARG A C 1
ATOM 1417 O O . ARG A 1 179 ? 7.508 30.156 3.559 1 97.44 179 ARG A O 1
ATOM 1424 N N . SER A 1 180 ? 8.555 29.531 1.636 1 98.19 180 SER A N 1
ATOM 1425 C CA . SER A 1 180 ? 8 28.172 1.688 1 98.19 180 SER A CA 1
ATOM 1426 C C . SER A 1 180 ? 8.469 27.438 2.932 1 98.19 180 SER A C 1
ATOM 1428 O O . SER A 1 180 ? 7.832 26.469 3.365 1 98.19 180 SER A O 1
ATOM 1430 N N . MET A 1 181 ? 9.492 27.891 3.58 1 97.69 181 MET A N 1
ATOM 1431 C CA . MET A 1 181 ? 10.023 27.25 4.777 1 97.69 181 MET A CA 1
ATOM 1432 C C . MET A 1 181 ? 9.07 27.422 5.957 1 97.69 181 MET A C 1
ATOM 1434 O O . MET A 1 181 ? 9.195 26.734 6.969 1 97.69 181 MET A O 1
ATOM 1438 N N . ASN A 1 182 ? 8.102 28.312 5.812 1 97.62 182 ASN A N 1
ATOM 1439 C CA . ASN A 1 182 ? 7.121 28.562 6.863 1 97.62 182 ASN A CA 1
ATOM 1440 C C . ASN A 1 182 ? 5.891 27.688 6.707 1 97.62 182 ASN A C 1
ATOM 1442 O O . ASN A 1 182 ? 4.941 27.781 7.484 1 97.62 182 ASN A O 1
ATOM 1446 N N . PHE A 1 183 ? 5.902 26.828 5.73 1 98.5 183 PHE A N 1
ATOM 1447 C CA . PHE A 1 183 ? 4.789 25.938 5.449 1 98.5 183 PHE A CA 1
ATOM 1448 C C . PHE A 1 183 ? 5.262 24.484 5.359 1 98.5 183 PHE A C 1
ATOM 1450 O O . PHE A 1 183 ? 6.426 24.234 5.047 1 98.5 183 PHE A O 1
ATOM 1457 N N . ASN A 1 184 ? 4.41 23.609 5.695 1 98.75 184 ASN A N 1
ATOM 1458 C CA . ASN A 1 184 ? 4.613 22.188 5.422 1 98.75 184 ASN A CA 1
ATOM 1459 C C . ASN A 1 184 ? 3.316 21.516 4.992 1 98.75 184 ASN A C 1
ATOM 1461 O O . ASN A 1 184 ? 2.256 21.766 5.562 1 98.75 184 ASN A O 1
ATOM 1465 N N . VAL A 1 185 ? 3.428 20.734 3.951 1 98.69 185 VAL A N 1
ATOM 1466 C CA . VAL A 1 185 ? 2.287 19.953 3.492 1 98.69 185 VAL A CA 1
ATOM 1467 C C . VAL A 1 185 ? 1.889 18.938 4.57 1 98.69 185 VAL A C 1
ATOM 1469 O O . VAL A 1 185 ? 2.742 18.234 5.117 1 98.69 185 VAL A O 1
ATOM 1472 N N . GLY A 1 186 ? 0.601 18.906 4.891 1 98.25 186 GLY A N 1
ATOM 1473 C CA . GLY A 1 186 ? 0.103 18.062 5.969 1 98.25 186 GLY A CA 1
ATOM 1474 C C . GLY A 1 186 ? -0.354 16.703 5.5 1 98.25 186 GLY A C 1
ATOM 1475 O O . GLY A 1 186 ? -0.454 16.453 4.297 1 98.25 186 GLY A O 1
ATOM 1476 N N . ILE A 1 187 ? -0.578 15.836 6.449 1 98.25 187 ILE A N 1
ATOM 1477 C CA . ILE A 1 187 ? -1.167 14.516 6.285 1 98.25 187 ILE A CA 1
ATOM 1478 C C . ILE A 1 187 ? -2.379 14.375 7.203 1 98.25 187 ILE A C 1
ATOM 1480 O O . ILE A 1 187 ? -2.344 14.797 8.359 1 98.25 187 ILE A O 1
ATOM 1484 N N . VAL A 1 188 ? -3.461 13.82 6.711 1 98.19 188 VAL A N 1
ATOM 1485 C CA . VAL A 1 188 ? -4.664 13.594 7.504 1 98.19 188 VAL A CA 1
ATOM 1486 C C . VAL A 1 188 ? -4.918 12.086 7.625 1 98.19 188 VAL A C 1
ATOM 1488 O O . VAL A 1 188 ? -4.953 11.375 6.621 1 98.19 188 VAL A O 1
ATOM 1491 N N . ARG A 1 189 ? -5.109 11.625 8.852 1 97.75 189 ARG A N 1
ATOM 1492 C CA . ARG A 1 189 ? -5.375 10.203 9.078 1 97.75 189 ARG A CA 1
ATOM 1493 C C . ARG A 1 189 ? -6.867 9.906 9 1 97.75 189 ARG A C 1
ATOM 1495 O O . ARG A 1 189 ? -7.688 10.695 9.469 1 97.75 189 ARG A O 1
ATOM 1502 N N . TYR A 1 190 ? -7.195 8.805 8.391 1 97.56 190 TYR A N 1
ATOM 1503 C CA . TYR A 1 190 ? -8.562 8.305 8.398 1 97.56 190 TYR A CA 1
ATOM 1504 C C . TYR A 1 190 ? -8.617 6.867 8.906 1 97.56 190 TYR A C 1
ATOM 1506 O O . TYR A 1 190 ? -7.594 6.191 8.984 1 97.56 190 TYR A O 1
ATOM 1514 N N . GLU A 1 191 ? -9.727 6.473 9.367 1 95.25 191 GLU A N 1
ATOM 1515 C CA . GLU A 1 191 ? -10.109 5.094 9.664 1 95.25 191 GLU A CA 1
ATOM 1516 C C . GLU A 1 191 ? -11.398 4.711 8.938 1 95.25 191 GLU A C 1
ATOM 1518 O O . GLU A 1 191 ? -12.125 5.582 8.445 1 95.25 191 GLU A O 1
ATOM 1523 N N . TYR A 1 192 ? -11.57 3.434 8.695 1 94 192 TYR A N 1
ATOM 1524 C CA . TYR A 1 192 ? -12.875 2.939 8.266 1 94 192 TYR A CA 1
ATOM 1525 C C . TYR A 1 192 ? -13.773 2.668 9.461 1 94 192 TYR A C 1
ATOM 1527 O O . TYR A 1 192 ? -13.336 2.086 10.461 1 94 192 TYR A O 1
ATOM 1535 N N . ASN A 1 193 ? -14.977 3.113 9.359 1 88.88 193 ASN A N 1
ATOM 1536 C CA . ASN A 1 193 ? -15.898 2.979 10.484 1 88.88 193 ASN A CA 1
ATOM 1537 C C . ASN A 1 193 ? -16.625 1.639 10.453 1 88.88 193 ASN A C 1
ATOM 1539 O O . ASN A 1 193 ? -17.859 1.599 10.375 1 88.88 193 ASN A O 1
ATOM 1543 N N . TRP A 1 194 ? -15.883 0.594 10.633 1 85.75 194 TRP A N 1
ATOM 1544 C CA . TRP A 1 194 ? -16.453 -0.743 10.703 1 85.75 194 TRP A CA 1
ATOM 1545 C C . TRP A 1 194 ? -17.469 -0.839 11.844 1 85.75 194 TRP A C 1
ATOM 1547 O O . TRP A 1 194 ? -17.297 -0.201 12.891 1 85.75 194 TRP A O 1
ATOM 1557 N N . PRO A 1 195 ? -18.438 -1.707 11.641 1 76.38 195 PRO A N 1
ATOM 1558 C CA . PRO A 1 195 ? -19.422 -1.836 12.711 1 76.38 195 PRO A CA 1
ATOM 1559 C C . PRO A 1 195 ? -18.812 -2.365 14.008 1 76.38 195 PRO A C 1
ATOM 1561 O O . PRO A 1 195 ? -17.938 -3.238 13.977 1 76.38 195 PRO A O 1
ATOM 1564 N N . ASN A 1 196 ? -19.297 -1.89 15.102 1 68.44 196 ASN A N 1
ATOM 1565 C CA . ASN A 1 196 ? -18.703 -2.182 16.406 1 68.44 196 ASN A CA 1
ATOM 1566 C C . ASN A 1 196 ? -19.234 -3.49 16.984 1 68.44 196 ASN A C 1
ATOM 1568 O O . ASN A 1 196 ? -18.719 -3.998 17.969 1 68.44 196 ASN A O 1
ATOM 1572 N N . ASN A 1 197 ? -20.188 -3.955 16.422 1 66.19 197 ASN A N 1
ATOM 1573 C CA . ASN A 1 197 ? -20.875 -5.055 17.094 1 66.19 197 ASN A CA 1
ATOM 1574 C C . ASN A 1 197 ? -20.953 -6.293 16.203 1 66.19 197 ASN A C 1
ATOM 1576 O O . ASN A 1 197 ? -21.688 -7.234 16.5 1 66.19 197 ASN A O 1
ATOM 1580 N N . VAL A 1 198 ? -20.25 -6.203 15.094 1 67.44 198 VAL A N 1
ATOM 1581 C CA . VAL A 1 198 ? -20.344 -7.363 14.211 1 67.44 198 VAL A CA 1
ATOM 1582 C C . VAL A 1 198 ? -18.969 -7.699 13.641 1 67.44 198 VAL A C 1
ATOM 1584 O O . VAL A 1 198 ? -18.203 -6.801 13.297 1 67.44 198 VAL A O 1
ATOM 1587 N N . VAL A 1 199 ? -18.688 -9.016 13.703 1 66.88 199 VAL A N 1
ATOM 1588 C CA . VAL A 1 199 ? -17.531 -9.531 12.977 1 66.88 199 VAL A CA 1
ATOM 1589 C C . VAL A 1 199 ? -17.922 -9.844 11.531 1 66.88 199 VAL A C 1
ATOM 1591 O O . VAL A 1 199 ? -18.969 -10.469 11.281 1 66.88 199 VAL A O 1
ATOM 1594 N N . ILE A 1 200 ? -17.125 -9.328 10.648 1 72.31 200 ILE A N 1
ATOM 1595 C CA . ILE A 1 200 ? -17.422 -9.531 9.234 1 72.31 200 ILE A CA 1
ATOM 1596 C C . ILE A 1 200 ? -17.109 -10.969 8.836 1 72.31 200 ILE A C 1
ATOM 1598 O O . ILE A 1 200 ? -15.969 -11.422 9.008 1 72.31 200 ILE A O 1
ATOM 1602 N N . ASP A 1 201 ? -18.141 -11.664 8.375 1 74.62 201 ASP A N 1
ATOM 1603 C CA . ASP A 1 201 ? -18.031 -13.008 7.82 1 74.62 201 ASP A CA 1
ATOM 1604 C C . ASP A 1 201 ? -18.953 -13.18 6.617 1 74.62 201 ASP A C 1
ATOM 1606 O O . ASP A 1 201 ? -19.359 -12.195 5.996 1 74.62 201 ASP A O 1
ATOM 1610 N N . ASP A 1 202 ? -19.156 -14.398 6.109 1 70.44 202 ASP A N 1
ATOM 1611 C CA . ASP A 1 202 ? -19.953 -14.625 4.91 1 70.44 202 ASP A CA 1
ATOM 1612 C C . ASP A 1 202 ? -21.406 -14.211 5.125 1 70.44 202 ASP A C 1
ATOM 1614 O O . ASP A 1 202 ? -22.078 -13.758 4.191 1 70.44 202 ASP A O 1
ATOM 1618 N N . LYS A 1 203 ? -21.828 -14.273 6.379 1 68.12 203 LYS A N 1
ATOM 1619 C CA . LYS A 1 203 ? -23.234 -13.977 6.68 1 68.12 203 LYS A CA 1
ATOM 1620 C C . LYS A 1 203 ? -23.438 -12.477 6.902 1 68.12 203 LYS A C 1
ATOM 1622 O O . LYS A 1 203 ? -24.547 -11.969 6.715 1 68.12 203 LYS A O 1
ATOM 1627 N N . THR A 1 204 ? -22.359 -11.844 7.316 1 73.38 204 THR A N 1
ATOM 1628 C CA . THR A 1 204 ? -22.516 -10.453 7.727 1 73.38 204 THR A CA 1
ATOM 1629 C C . THR A 1 204 ? -21.797 -9.516 6.766 1 73.38 204 THR A C 1
ATOM 1631 O O . THR A 1 204 ? -21.609 -8.336 7.059 1 73.38 204 THR A O 1
ATOM 1634 N N . ARG A 1 205 ? -21.359 -10.016 5.68 1 75.31 205 ARG A N 1
ATOM 1635 C CA . ARG A 1 205 ? -20.562 -9.266 4.719 1 75.31 205 ARG A CA 1
ATOM 1636 C C . ARG A 1 205 ? -21.297 -8.023 4.242 1 75.31 205 ARG A C 1
ATOM 1638 O O . ARG A 1 205 ? -20.688 -7.039 3.832 1 75.31 205 ARG A O 1
ATOM 1645 N N . HIS A 1 206 ? -22.578 -8.023 4.328 1 73.06 206 HIS A N 1
ATOM 1646 C CA . HIS A 1 206 ? -23.391 -6.883 3.902 1 73.06 206 HIS A CA 1
ATOM 1647 C C . HIS A 1 206 ? -23.172 -5.684 4.82 1 73.06 206 HIS A C 1
ATOM 1649 O O . HIS A 1 206 ? -23.484 -4.551 4.457 1 73.06 206 HIS A O 1
ATOM 1655 N N . ALA A 1 207 ? -22.609 -5.941 5.98 1 75.06 207 ALA A N 1
ATOM 1656 C CA . ALA A 1 207 ? -22.312 -4.871 6.926 1 75.06 207 ALA A CA 1
ATOM 1657 C C . ALA A 1 207 ? -21.25 -3.926 6.379 1 75.06 207 ALA A C 1
ATOM 1659 O O . ALA A 1 207 ? -21.094 -2.809 6.875 1 75.06 207 ALA A O 1
ATOM 1660 N N . THR A 1 208 ? -20.656 -4.305 5.305 1 81.88 208 THR A N 1
ATOM 1661 C CA . THR A 1 208 ? -19.578 -3.52 4.699 1 81.88 208 THR A CA 1
ATOM 1662 C C . THR A 1 208 ? -20.156 -2.377 3.867 1 81.88 208 THR A C 1
ATOM 1664 O O . THR A 1 208 ? -19.469 -1.389 3.602 1 81.88 208 THR A O 1
ATOM 1667 N N . GLN A 1 209 ? -21.406 -2.445 3.488 1 78.19 209 GLN A N 1
ATOM 1668 C CA . GLN A 1 209 ? -22 -1.529 2.52 1 78.19 209 GLN A CA 1
ATOM 1669 C C . GLN A 1 209 ? -22.031 -0.104 3.062 1 78.19 209 GLN A C 1
ATOM 1671 O O . GLN A 1 209 ? -21.984 0.859 2.295 1 78.19 209 GLN A O 1
ATOM 1676 N N . ASN A 1 210 ? -22.047 0.137 4.379 1 79.31 210 ASN A N 1
ATOM 1677 C CA . ASN A 1 210 ? -22.156 1.477 4.949 1 79.31 210 ASN A CA 1
ATOM 1678 C C . ASN A 1 210 ? -20.844 1.94 5.574 1 79.31 210 ASN A C 1
ATOM 1680 O O . ASN A 1 210 ? -20.797 3 6.199 1 79.31 210 ASN A O 1
ATOM 1684 N N . VAL A 1 211 ? -19.859 1.139 5.305 1 89.56 211 VAL A N 1
ATOM 1685 C CA . VAL A 1 211 ? -18.547 1.496 5.844 1 89.56 211 VAL A CA 1
ATOM 1686 C C . VAL A 1 211 ? -17.891 2.549 4.953 1 89.56 211 VAL A C 1
ATOM 1688 O O . VAL A 1 211 ? -17.906 2.432 3.727 1 89.56 211 VAL A O 1
ATOM 1691 N N . THR A 1 212 ? -17.422 3.65 5.613 1 92.38 212 THR A N 1
ATOM 1692 C CA . THR A 1 212 ? -16.781 4.738 4.883 1 92.38 212 THR A CA 1
ATOM 1693 C C . THR A 1 212 ? -15.555 5.25 5.637 1 92.38 212 THR A C 1
ATOM 1695 O O . THR A 1 212 ? -15.305 4.844 6.777 1 92.38 212 THR A O 1
ATOM 1698 N N . ARG A 1 213 ? -14.75 6.055 4.98 1 95.88 213 ARG A N 1
ATOM 1699 C CA . ARG A 1 213 ? -13.633 6.73 5.625 1 95.88 213 ARG A CA 1
ATOM 1700 C C . ARG A 1 213 ? -14.117 7.824 6.566 1 95.88 213 ARG A C 1
ATOM 1702 O O . ARG A 1 213 ? -15.023 8.594 6.219 1 95.88 213 ARG A O 1
ATOM 1709 N N . VAL A 1 214 ? -13.508 7.852 7.746 1 94.88 214 VAL A N 1
ATOM 1710 C CA . VAL A 1 214 ? -13.859 8.883 8.719 1 94.88 214 VAL A CA 1
ATOM 1711 C C . VAL A 1 214 ? -12.594 9.516 9.281 1 94.88 214 VAL A C 1
ATOM 1713 O O . VAL A 1 214 ? -11.57 8.844 9.445 1 94.88 214 VAL A O 1
ATOM 1716 N N . TYR A 1 215 ? -12.672 10.789 9.5 1 95.88 215 TYR A N 1
ATOM 1717 C CA . TYR A 1 215 ? -11.617 11.57 10.141 1 95.88 215 TYR A CA 1
ATOM 1718 C C . TYR A 1 215 ? -11.93 11.805 11.617 1 95.88 215 TYR A C 1
ATOM 1720 O O . TYR A 1 215 ? -12.305 12.914 12 1 95.88 215 TYR A O 1
ATOM 1728 N N . TRP A 1 216 ? -11.602 10.906 12.445 1 91.19 216 TRP A N 1
ATOM 1729 C CA . TRP A 1 216 ? -12.094 10.82 13.812 1 91.19 216 TRP A CA 1
ATOM 1730 C C . TRP A 1 216 ? -11.508 11.922 14.68 1 91.19 216 TRP A C 1
ATOM 1732 O O . TRP A 1 216 ? -12.047 12.25 15.742 1 91.19 216 TRP A O 1
ATOM 1742 N N . GLU A 1 217 ? -10.422 12.469 14.266 1 91.5 217 GLU A N 1
ATOM 1743 C CA . GLU A 1 217 ? -9.719 13.469 15.078 1 91.5 217 GLU A CA 1
ATOM 1744 C C . GLU A 1 217 ? -10.32 14.859 14.875 1 91.5 217 GLU A C 1
ATOM 1746 O O . GLU A 1 217 ? -9.945 15.805 15.57 1 91.5 217 GLU A O 1
ATOM 1751 N N . HIS A 1 218 ? -11.211 14.883 13.992 1 90.56 218 HIS A N 1
ATOM 1752 C CA . HIS A 1 218 ? -11.703 16.188 13.578 1 90.56 218 HIS A CA 1
ATOM 1753 C C . HIS A 1 218 ? -13.203 16.328 13.812 1 90.56 218 HIS A C 1
ATOM 1755 O O . HIS A 1 218 ? -13.953 15.359 13.625 1 90.56 218 HIS A O 1
ATOM 1761 N N . GLY A 1 219 ? -13.562 17.547 14.297 1 83.5 219 GLY A N 1
ATOM 1762 C CA . GLY A 1 219 ? -14.953 17.812 14.625 1 83.5 219 GLY A CA 1
ATOM 1763 C C . GLY A 1 219 ? -15.859 17.828 13.406 1 83.5 219 GLY A C 1
ATOM 1764 O O . GLY A 1 219 ? -15.469 18.328 12.344 1 83.5 219 GLY A O 1
ATOM 1765 N N . ARG A 1 220 ? -16.984 17.391 13.57 1 78.25 220 ARG A N 1
ATOM 1766 C CA . ARG A 1 220 ? -17.922 17.219 12.453 1 78.25 220 ARG A CA 1
ATOM 1767 C C . ARG A 1 220 ? -18.625 18.531 12.133 1 78.25 220 ARG A C 1
ATOM 1769 O O . ARG A 1 220 ? -18.688 18.938 10.977 1 78.25 220 ARG A O 1
ATOM 1776 N N . TYR A 1 221 ? -19.281 19.172 13.141 1 78.56 221 TYR A N 1
ATOM 1777 C CA . TYR A 1 221 ? -20.078 20.344 12.805 1 78.56 221 TYR A CA 1
ATOM 1778 C C . TYR A 1 221 ? -19.828 21.484 13.789 1 78.56 221 TYR A C 1
ATOM 1780 O O . TYR A 1 221 ? -19.891 21.281 15 1 78.56 221 TYR A O 1
ATOM 1788 N N . PRO A 1 222 ? -19.594 22.609 13.062 1 86.88 222 PRO A N 1
ATOM 1789 C CA . PRO A 1 222 ? -19.359 22.953 11.656 1 86.88 222 PRO A CA 1
ATOM 1790 C C . PRO A 1 222 ? -17.969 22.531 11.172 1 86.88 222 PRO A C 1
ATOM 1792 O O . PRO A 1 222 ? -16.984 22.688 11.891 1 86.88 222 PRO A O 1
ATOM 1795 N N . VAL A 1 223 ? -17.984 22.016 9.938 1 89.94 223 VAL A N 1
ATOM 1796 C CA . VAL A 1 223 ? -16.75 21.453 9.414 1 89.94 223 VAL A CA 1
ATOM 1797 C C . VAL A 1 223 ? -15.68 22.531 9.336 1 89.94 223 VAL A C 1
ATOM 1799 O O . VAL A 1 223 ? -14.539 22.328 9.766 1 89.94 223 VAL A O 1
ATOM 1802 N N . PHE A 1 224 ? -16.203 23.641 8.805 1 88.75 224 PHE A N 1
ATOM 1803 C CA . PHE A 1 224 ? -15.289 24.766 8.852 1 88.75 224 PHE A CA 1
ATOM 1804 C C . PHE A 1 224 ? -15.242 25.375 10.25 1 88.75 224 PHE A C 1
ATOM 1806 O O . PHE A 1 224 ? -16.281 25.547 10.891 1 88.75 224 PHE A O 1
ATOM 1813 N N . THR A 1 225 ? -14.148 25.594 10.781 1 85.31 225 THR A N 1
ATOM 1814 C CA . THR A 1 225 ? -13.828 26.141 12.094 1 85.31 225 THR A CA 1
ATOM 1815 C C . THR A 1 225 ? -13.555 25.031 13.094 1 85.31 225 THR A C 1
ATOM 1817 O O . THR A 1 225 ? -12.758 25.203 14.023 1 85.31 225 THR A O 1
ATOM 1820 N N . LYS A 1 226 ? -14.266 23.875 12.805 1 88.19 226 LYS A N 1
ATOM 1821 C CA . LYS A 1 226 ? -14.008 22.828 13.781 1 88.19 226 LYS A CA 1
ATOM 1822 C C . LYS A 1 226 ? -13.039 21.781 13.227 1 88.19 226 LYS A C 1
ATOM 1824 O O . LYS A 1 226 ? -12.305 21.156 13.984 1 88.19 226 LYS A O 1
ATOM 1829 N N . ALA A 1 227 ? -13.156 21.562 11.945 1 93.75 227 ALA A N 1
ATOM 1830 C CA . ALA A 1 227 ? -12.281 20.562 11.336 1 93.75 227 ALA A CA 1
ATOM 1831 C C . ALA A 1 227 ? -11.203 21.219 10.484 1 93.75 227 ALA A C 1
ATOM 1833 O O . ALA A 1 227 ? -10.039 20.797 10.516 1 93.75 227 ALA A O 1
ATOM 1834 N N . VAL A 1 228 ? -11.625 22.219 9.766 1 95.88 228 VAL A N 1
ATOM 1835 C CA . VAL A 1 228 ? -10.688 22.859 8.852 1 95.88 228 VAL A CA 1
ATOM 1836 C C . VAL A 1 228 ? -10.766 24.375 9.008 1 95.88 228 VAL A C 1
ATOM 1838 O O . VAL A 1 228 ? -11.789 24.906 9.438 1 95.88 228 VAL A O 1
ATOM 1841 N N . ASP A 1 229 ? -9.648 25 8.656 1 94.75 229 ASP A N 1
ATOM 1842 C CA . ASP A 1 229 ? -9.547 26.453 8.672 1 94.75 229 ASP A CA 1
ATOM 1843 C C . ASP A 1 229 ? -9.055 26.984 7.332 1 94.75 229 ASP A C 1
ATOM 1845 O O . ASP A 1 229 ? -8.258 26.344 6.656 1 94.75 229 ASP A O 1
ATOM 1849 N N . PHE A 1 230 ? -9.492 28.156 7.059 1 95 230 PHE A N 1
ATOM 1850 C CA . PHE A 1 230 ? -8.938 28.906 5.93 1 95 230 PHE A CA 1
ATOM 1851 C C . PHE A 1 230 ? -7.504 29.328 6.215 1 95 230 PHE A C 1
ATOM 1853 O O . PHE A 1 230 ? -7.117 29.5 7.375 1 95 230 PHE A O 1
ATOM 1860 N N . ILE A 1 231 ? -6.805 29.406 5.098 1 95.06 231 ILE A N 1
ATOM 1861 C CA . ILE A 1 231 ? -5.453 29.938 5.195 1 95.06 231 ILE A CA 1
ATOM 1862 C C . ILE A 1 231 ? -5.457 31.422 4.84 1 95.06 231 ILE A C 1
ATOM 1864 O O . ILE A 1 231 ? -6.086 31.844 3.861 1 95.06 231 ILE A O 1
ATOM 1868 N N . ALA A 1 232 ? -4.711 32.281 5.609 1 93.94 232 ALA A N 1
ATOM 1869 C CA . ALA A 1 232 ? -4.707 33.719 5.434 1 93.94 232 ALA A CA 1
ATOM 1870 C C . ALA A 1 232 ? -3.727 34.156 4.34 1 93.94 232 ALA A C 1
ATOM 1872 O O . ALA A 1 232 ? -3.879 35.219 3.73 1 93.94 232 ALA A O 1
ATOM 1873 N N . ASP A 1 233 ? -2.74 33.344 4.102 1 95.69 233 ASP A N 1
ATOM 1874 C CA . ASP A 1 233 ? -1.702 33.688 3.137 1 95.69 233 ASP A CA 1
ATOM 1875 C C . ASP A 1 233 ? -2.305 34 1.766 1 95.69 233 ASP A C 1
ATOM 1877 O O . ASP A 1 233 ? -3.09 33.219 1.24 1 95.69 233 ASP A O 1
ATOM 1881 N N . LYS A 1 234 ? -1.873 35.031 1.158 1 95.44 234 LYS A N 1
ATOM 1882 C CA . LYS A 1 234 ? -2.482 35.562 -0.059 1 95.44 234 LYS A CA 1
ATOM 1883 C C . LYS A 1 234 ? -2.307 34.594 -1.227 1 95.44 234 LYS A C 1
ATOM 1885 O O . LYS A 1 234 ? -3.182 34.469 -2.09 1 95.44 234 LYS A O 1
ATOM 1890 N N . GLU A 1 235 ? -1.18 33.938 -1.266 1 96.38 235 GLU A N 1
ATOM 1891 C CA . GLU A 1 235 ? -0.882 33.062 -2.396 1 96.38 235 GLU A CA 1
ATOM 1892 C C . GLU A 1 235 ? -1.537 31.688 -2.227 1 96.38 235 GLU A C 1
ATOM 1894 O O . GLU A 1 235 ? -1.737 30.953 -3.203 1 96.38 235 GLU A O 1
ATOM 1899 N N . LEU A 1 236 ? -1.929 31.344 -0.937 1 97.12 236 LEU A N 1
ATOM 1900 C CA . LEU A 1 236 ? -2.375 29.984 -0.678 1 97.12 236 LEU A CA 1
ATOM 1901 C C . LEU A 1 236 ? -3.855 29.953 -0.318 1 97.12 236 LEU A C 1
ATOM 1903 O O . LEU A 1 236 ? -4.488 28.891 -0.353 1 97.12 236 LEU A O 1
ATOM 1907 N N . HIS A 1 237 ? -4.516 31.031 -0.001 1 94.81 237 HIS A N 1
ATOM 1908 C CA . HIS A 1 237 ? -5.84 31.109 0.607 1 94.81 237 HIS A CA 1
ATOM 1909 C C . HIS A 1 237 ? -6.906 30.531 -0.316 1 94.81 237 HIS A C 1
ATOM 1911 O O . HIS A 1 237 ? -7.945 30.062 0.148 1 94.81 237 HIS A O 1
ATOM 1917 N N . ASP A 1 238 ? -6.668 30.516 -1.613 1 92.38 238 ASP A N 1
ATOM 1918 C CA . ASP A 1 238 ? -7.684 30.016 -2.541 1 92.38 238 ASP A CA 1
ATOM 1919 C C . ASP A 1 238 ? -7.402 28.578 -2.943 1 92.38 238 ASP A C 1
ATOM 1921 O O . ASP A 1 238 ? -8.219 27.953 -3.625 1 92.38 238 ASP A O 1
ATOM 1925 N N . THR A 1 239 ? -6.312 28.047 -2.488 1 94.81 239 THR A N 1
ATOM 1926 C CA . THR A 1 239 ? -5.934 26.75 -3.035 1 94.81 239 THR A CA 1
ATOM 1927 C C . THR A 1 239 ? -5.652 25.766 -1.914 1 94.81 239 THR A C 1
ATOM 1929 O O . THR A 1 239 ? -5.594 24.547 -2.152 1 94.81 239 THR A O 1
ATOM 1932 N N . HIS A 1 240 ? -5.41 26.297 -0.756 1 97.25 240 HIS A N 1
ATOM 1933 C CA . HIS A 1 240 ? -5.027 25.438 0.352 1 97.25 240 HIS A CA 1
ATOM 1934 C C . HIS A 1 240 ? -5.867 25.734 1.593 1 97.25 240 HIS A C 1
ATOM 1936 O O . HIS A 1 240 ? -6.492 26.781 1.692 1 97.25 240 HIS A O 1
ATOM 1942 N N . LEU A 1 241 ? -5.961 24.766 2.461 1 97.31 241 LEU A N 1
ATOM 1943 C CA . LEU A 1 241 ? -6.559 24.875 3.785 1 97.31 241 LEU A CA 1
ATOM 1944 C C . LEU A 1 241 ? -5.711 24.156 4.832 1 97.31 241 LEU A C 1
ATOM 1946 O O . LEU A 1 241 ? -4.68 23.562 4.5 1 97.31 241 LEU A O 1
ATOM 1950 N N . GLN A 1 242 ? -6.023 24.312 6.047 1 96.69 242 GLN A N 1
ATOM 1951 C CA . GLN A 1 242 ? -5.371 23.594 7.137 1 96.69 242 GLN A CA 1
ATOM 1952 C C . GLN A 1 242 ? -6.398 22.922 8.039 1 96.69 242 GLN A C 1
ATOM 1954 O O . GLN A 1 242 ? -7.539 23.375 8.148 1 96.69 242 GLN A O 1
ATOM 1959 N N . MET A 1 243 ? -5.996 21.766 8.602 1 96.75 243 MET A N 1
ATOM 1960 C CA . MET A 1 243 ? -6.852 21.172 9.625 1 96.75 243 MET A CA 1
ATOM 1961 C C . MET A 1 243 ? -6.789 21.984 10.914 1 96.75 243 MET A C 1
ATOM 1963 O O . MET A 1 243 ? -5.723 22.469 11.305 1 96.75 243 MET A O 1
ATOM 1967 N N . THR A 1 244 ? -7.941 22.094 11.617 1 95 244 THR A N 1
ATOM 1968 C CA . THR A 1 244 ? -7.949 22.781 12.906 1 95 244 THR A CA 1
ATOM 1969 C C . THR A 1 244 ? -7.078 22.031 13.922 1 95 244 THR A C 1
ATOM 1971 O O . THR A 1 244 ? -6.277 22.656 14.633 1 95 244 THR A O 1
ATOM 1974 N N . ASN A 1 245 ? -7.277 20.719 14.016 1 94.25 245 ASN A N 1
ATOM 1975 C CA . ASN A 1 245 ? -6.348 19.844 14.719 1 94.25 245 ASN A CA 1
ATOM 1976 C C . ASN A 1 245 ? -5.234 19.359 13.797 1 94.25 245 ASN A C 1
ATOM 1978 O O . ASN A 1 245 ? -5.473 18.531 12.906 1 94.25 245 ASN A O 1
ATOM 1982 N N . HIS A 1 246 ? -4.035 19.797 14.008 1 94.62 246 HIS A N 1
ATOM 1983 C CA . HIS A 1 246 ? -2.945 19.516 13.078 1 94.62 246 HIS A CA 1
ATOM 1984 C C . HIS A 1 246 ? -2.242 18.219 13.43 1 94.62 246 HIS A C 1
ATOM 1986 O O . HIS A 1 246 ? -1.215 17.875 12.836 1 94.62 246 HIS A O 1
ATOM 1992 N N . HIS A 1 247 ? -2.719 17.469 14.422 1 94.81 247 HIS A N 1
ATOM 1993 C CA . HIS A 1 247 ? -2.072 16.219 14.812 1 94.81 247 HIS A CA 1
ATOM 1994 C C . HIS A 1 247 ? -2.123 15.188 13.688 1 94.81 247 HIS A C 1
ATOM 1996 O O . HIS A 1 247 ? -3.176 14.977 13.078 1 94.81 247 HIS A O 1
ATOM 2002 N N . GLN A 1 248 ? -0.967 14.547 13.469 1 95.62 248 GLN A N 1
ATOM 2003 C CA . GLN A 1 248 ? -0.878 13.602 12.359 1 95.62 248 GLN A CA 1
ATOM 2004 C C . GLN A 1 248 ? -0.237 12.289 12.797 1 95.62 248 GLN A C 1
ATOM 2006 O O . GLN A 1 248 ? -0.276 11.297 12.07 1 95.62 248 GLN A O 1
ATOM 2011 N N . GLY A 1 249 ? 0.378 12.188 13.898 1 95.94 249 GLY A N 1
ATOM 2012 C CA . GLY A 1 249 ? 1.077 10.992 14.344 1 95.94 249 GLY A CA 1
ATOM 2013 C C . GLY A 1 249 ? 2.287 10.656 13.492 1 95.94 249 GLY A C 1
ATOM 2014 O O . GLY A 1 249 ? 2.857 9.57 13.617 1 95.94 249 GLY A O 1
ATOM 2015 N N . MET A 1 250 ? 2.648 11.523 12.594 1 98.12 250 MET A N 1
ATOM 2016 C CA . MET A 1 250 ? 3.736 11.391 11.625 1 98.12 250 MET A CA 1
ATOM 2017 C C . MET A 1 250 ? 4.109 12.75 11.039 1 98.12 250 MET A C 1
ATOM 2019 O O . MET A 1 250 ? 3.463 13.75 11.336 1 98.12 250 MET A O 1
ATOM 2023 N N . PHE A 1 251 ? 5.164 12.797 10.273 1 97.88 251 PHE A N 1
ATOM 2024 C CA . PHE A 1 251 ? 5.406 13.922 9.391 1 97.88 251 PHE A CA 1
ATOM 2025 C C . PHE A 1 251 ? 6.375 13.547 8.273 1 97.88 251 PHE A C 1
ATOM 2027 O O . PHE A 1 251 ? 7.047 12.516 8.352 1 97.88 251 PHE A O 1
ATOM 2034 N N . LEU A 1 252 ? 6.336 14.258 7.207 1 98.75 252 LEU A N 1
ATOM 2035 C CA . LEU A 1 252 ? 7.34 14.273 6.148 1 98.75 252 LEU A CA 1
ATOM 2036 C C . LEU A 1 252 ? 8.047 15.625 6.09 1 98.75 252 LEU A C 1
ATOM 2038 O O . LEU A 1 252 ? 7.441 16.656 6.387 1 98.75 252 LEU A O 1
ATOM 2042 N N . ALA A 1 253 ? 9.312 15.609 5.711 1 98.81 253 ALA A N 1
ATOM 2043 C CA . ALA A 1 253 ? 10.078 16.844 5.547 1 98.81 253 ALA A CA 1
ATOM 2044 C C . ALA A 1 253 ? 11.211 16.656 4.539 1 98.81 253 ALA A C 1
ATOM 2046 O O . ALA A 1 253 ? 11.883 15.617 4.535 1 98.81 253 ALA A O 1
ATOM 2047 N N . THR A 1 254 ? 11.344 17.594 3.705 1 98.75 254 THR A N 1
ATOM 2048 C CA . THR A 1 254 ? 12.508 17.609 2.83 1 98.75 254 THR A CA 1
ATOM 2049 C C . THR A 1 254 ? 13.75 18.047 3.594 1 98.75 254 THR A C 1
ATOM 2051 O O . THR A 1 254 ? 13.648 18.594 4.695 1 98.75 254 THR A O 1
ATOM 2054 N N . HIS A 1 255 ? 14.875 17.797 2.975 1 98.56 255 HIS A N 1
ATOM 2055 C CA . HIS A 1 255 ? 16.172 18.234 3.494 1 98.56 255 HIS A CA 1
ATOM 2056 C C . HIS A 1 255 ? 16.141 19.734 3.801 1 98.56 255 HIS A C 1
ATOM 2058 O O . HIS A 1 255 ? 16.547 20.156 4.887 1 98.56 255 HIS A O 1
ATOM 2064 N N . ASP A 1 256 ? 15.641 20.531 2.951 1 98.44 256 ASP A N 1
ATOM 2065 C CA . ASP A 1 256 ? 15.617 21.984 3.096 1 98.44 256 ASP A CA 1
ATOM 2066 C C . ASP A 1 256 ? 14.727 22.406 4.262 1 98.44 256 ASP A C 1
ATOM 2068 O O . ASP A 1 256 ? 15.055 23.344 4.996 1 98.44 256 ASP A O 1
ATOM 2072 N N . LEU A 1 257 ? 13.656 21.75 4.406 1 98.69 257 LEU A N 1
ATOM 2073 C CA . LEU A 1 257 ? 12.742 22.078 5.492 1 98.69 257 LEU A CA 1
ATOM 2074 C C . LEU A 1 257 ? 13.375 21.781 6.848 1 98.69 257 LEU A C 1
ATOM 2076 O O . LEU A 1 257 ? 13.312 22.594 7.766 1 98.69 257 LEU A O 1
ATOM 2080 N N . LEU A 1 258 ? 13.938 20.609 6.977 1 98.69 258 LEU A N 1
ATOM 2081 C CA . LEU A 1 258 ? 14.578 20.25 8.242 1 98.69 258 LEU A CA 1
ATOM 2082 C C . LEU A 1 258 ? 15.68 21.25 8.586 1 98.69 258 LEU A C 1
ATOM 2084 O O . LEU A 1 258 ? 15.82 21.641 9.75 1 98.69 258 LEU A O 1
ATOM 2088 N N . LYS A 1 259 ? 16.422 21.609 7.594 1 98.25 259 LYS A N 1
ATOM 2089 C CA . LYS A 1 259 ? 17.484 22.594 7.812 1 98.25 259 LYS A CA 1
ATOM 2090 C C . LYS A 1 259 ? 16.906 23.922 8.266 1 98.25 259 LYS A C 1
ATOM 2092 O O . LYS A 1 259 ? 17.391 24.531 9.227 1 98.25 259 LYS A O 1
ATOM 2097 N N . ALA A 1 260 ? 15.898 24.328 7.637 1 98.38 260 ALA A N 1
ATOM 2098 C CA . ALA A 1 260 ? 15.25 25.594 7.965 1 98.38 260 ALA A CA 1
ATOM 2099 C C . ALA A 1 260 ? 14.688 25.578 9.383 1 98.38 260 ALA A C 1
ATOM 2101 O O . ALA A 1 260 ? 14.766 26.562 10.109 1 98.38 260 ALA A O 1
ATOM 2102 N N . TRP A 1 261 ? 14.086 24.469 9.766 1 98.31 261 TRP A N 1
ATOM 2103 C CA . TRP A 1 261 ? 13.445 24.375 11.07 1 98.31 261 TRP A CA 1
ATOM 2104 C C . TRP A 1 261 ? 14.484 24.328 12.188 1 98.31 261 TRP A C 1
ATOM 2106 O O . TRP A 1 261 ? 14.227 24.781 13.305 1 98.31 261 TRP A O 1
ATOM 2116 N N . ARG A 1 262 ? 15.625 23.734 11.891 1 97.56 262 ARG A N 1
ATOM 2117 C CA . ARG A 1 262 ? 16.75 23.781 12.828 1 97.56 262 ARG A CA 1
ATOM 2118 C C . ARG A 1 262 ? 17.203 25.219 13.07 1 97.56 262 ARG A C 1
ATOM 2120 O O . ARG A 1 262 ? 17.484 25.594 14.211 1 97.56 262 ARG A O 1
ATOM 2127 N N . ASP A 1 263 ? 17.219 26.016 12.031 1 96.62 263 ASP A N 1
ATOM 2128 C CA . ASP A 1 263 ? 17.828 27.328 12.078 1 96.62 263 ASP A CA 1
ATOM 2129 C C . ASP A 1 263 ? 16.797 28.406 12.438 1 96.62 263 ASP A C 1
ATOM 2131 O O . ASP A 1 263 ? 17.156 29.562 12.68 1 96.62 263 ASP A O 1
ATOM 2135 N N . LYS A 1 264 ? 15.625 28.016 12.445 1 95.19 264 LYS A N 1
ATOM 2136 C CA . LYS A 1 264 ? 14.562 28.953 12.75 1 95.19 264 LYS A CA 1
ATOM 2137 C C . LYS A 1 264 ? 14.562 29.344 14.227 1 95.19 264 LYS A C 1
ATOM 2139 O O . LYS A 1 264 ? 14.586 28.469 15.102 1 95.19 264 LYS A O 1
ATOM 2144 N N . LYS A 1 265 ? 14.562 30.609 14.398 1 92.06 265 LYS A N 1
ATOM 2145 C CA . LYS A 1 265 ? 14.586 31.125 15.766 1 92.06 265 LYS A CA 1
ATOM 2146 C C . LYS A 1 265 ? 13.391 30.609 16.562 1 92.06 265 LYS A C 1
ATOM 2148 O O . LYS A 1 265 ? 12.25 30.734 16.125 1 92.06 265 LYS A O 1
ATOM 2153 N N . GLY A 1 266 ? 13.695 29.984 17.688 1 90.44 266 GLY A N 1
ATOM 2154 C CA . GLY A 1 266 ? 12.641 29.531 18.578 1 90.44 266 GLY A CA 1
ATOM 2155 C C . GLY A 1 266 ? 12.156 28.125 18.266 1 90.44 266 GLY A C 1
ATOM 2156 O O . GLY A 1 266 ? 11.375 27.547 19.016 1 90.44 266 GLY A O 1
ATOM 2157 N N . CYS A 1 267 ? 12.523 27.531 17.188 1 94.75 267 CYS A N 1
ATOM 2158 C CA . CYS A 1 267 ? 12.062 26.219 16.766 1 94.75 267 CYS A CA 1
ATOM 2159 C C . CYS A 1 267 ? 13.008 25.125 17.25 1 94.75 267 CYS A C 1
ATOM 2161 O O . CYS A 1 267 ? 12.586 24.219 17.984 1 94.75 267 CYS A O 1
ATOM 2163 N N . ASP A 1 268 ? 14.289 25.203 16.953 1 94.56 268 ASP A N 1
ATOM 2164 C CA . ASP A 1 268 ? 15.281 24.203 17.344 1 94.56 268 ASP A CA 1
ATOM 2165 C C . ASP A 1 268 ? 14.75 22.781 17.109 1 94.56 268 ASP A C 1
ATOM 2167 O O . ASP A 1 268 ? 14.766 21.953 18.016 1 94.56 268 ASP A O 1
ATOM 2171 N N . PHE A 1 269 ? 14.258 22.547 15.891 1 97.06 269 PHE A N 1
ATOM 2172 C CA . PHE A 1 269 ? 13.586 21.297 15.594 1 97.06 269 PHE A CA 1
ATOM 2173 C C . PHE A 1 269 ? 14.562 20.125 15.664 1 97.06 269 PHE A C 1
ATOM 2175 O O . PHE A 1 269 ? 14.148 18.969 15.758 1 97.06 269 PHE A O 1
ATOM 2182 N N . ASP A 1 270 ? 15.844 20.375 15.68 1 96.38 270 ASP A N 1
ATOM 2183 C CA . ASP A 1 270 ? 16.875 19.359 15.734 1 96.38 270 ASP A CA 1
ATOM 2184 C C . ASP A 1 270 ? 17.094 18.859 17.172 1 96.38 270 ASP A C 1
ATOM 2186 O O . ASP A 1 270 ? 17.734 17.828 17.391 1 96.38 270 ASP A O 1
ATOM 2190 N N . LYS A 1 271 ? 16.516 19.516 18.078 1 95.25 271 LYS A N 1
ATOM 2191 C CA . LYS A 1 271 ? 16.688 19.156 19.484 1 95.25 271 LYS A CA 1
ATOM 2192 C C . LYS A 1 271 ? 15.484 18.406 20.031 1 95.25 271 LYS A C 1
ATOM 2194 O O . LYS A 1 271 ? 14.344 18.797 19.766 1 95.25 271 LYS A O 1
ATOM 2199 N N . VAL A 1 272 ? 15.766 17.359 20.672 1 95.38 272 VAL A N 1
ATOM 2200 C CA . VAL A 1 272 ? 14.727 16.641 21.391 1 95.38 272 VAL A CA 1
ATOM 2201 C C . VAL A 1 272 ? 14.312 17.422 22.625 1 95.38 272 VAL A C 1
ATOM 2203 O O . VAL A 1 272 ? 15.156 17.781 23.453 1 95.38 272 VAL A O 1
ATOM 2206 N N . ARG A 1 273 ? 13.062 17.688 22.766 1 92.5 273 ARG A N 1
ATOM 2207 C CA . ARG A 1 273 ? 12.516 18.359 23.938 1 92.5 273 ARG A CA 1
ATOM 2208 C C . ARG A 1 273 ? 11.289 17.625 24.469 1 92.5 273 ARG A C 1
ATOM 2210 O O . ARG A 1 273 ? 10.5 17.094 23.688 1 92.5 273 ARG A O 1
ATOM 2217 N N . ASP A 1 274 ? 11.195 17.703 25.719 1 92.69 274 ASP A N 1
ATOM 2218 C CA . ASP A 1 274 ? 9.984 17.156 26.328 1 92.69 274 ASP A CA 1
ATOM 2219 C C . ASP A 1 274 ? 8.766 18.016 26.016 1 92.69 274 ASP A C 1
ATOM 2221 O O . ASP A 1 274 ? 8.867 19.234 25.953 1 92.69 274 ASP A O 1
ATOM 2225 N N . ARG A 1 275 ? 7.723 17.281 25.938 1 91.88 275 ARG A N 1
ATOM 2226 C CA . ARG A 1 275 ? 6.461 18.016 25.797 1 91.88 275 ARG A CA 1
ATOM 2227 C C . ARG A 1 275 ? 6.254 18.969 26.969 1 91.88 275 ARG A C 1
ATOM 2229 O O . ARG A 1 275 ? 6.617 18.656 28.109 1 91.88 275 ARG A O 1
ATOM 2236 N N . PRO A 1 276 ? 5.621 20.109 26.656 1 89.94 276 PRO A N 1
ATOM 2237 C CA . PRO A 1 276 ? 5.324 21.016 27.766 1 89.94 276 PRO A CA 1
ATOM 2238 C C . PRO A 1 276 ? 4.285 20.438 28.734 1 89.94 276 PRO A C 1
ATOM 2240 O O . PRO A 1 276 ? 3.369 19.734 28.297 1 89.94 276 PRO A O 1
ATOM 2243 N N . GLY A 1 277 ? 4.543 20.719 29.953 1 86.56 277 GLY A N 1
ATOM 2244 C CA . GLY A 1 277 ? 3.57 20.406 31 1 86.56 277 GLY A CA 1
ATOM 2245 C C . GLY A 1 277 ? 2.854 21.625 31.531 1 86.56 277 GLY A C 1
ATOM 2246 O O . GLY A 1 277 ? 3.238 22.766 31.234 1 86.56 277 GLY A O 1
ATOM 2247 N N . PHE A 1 278 ? 1.819 21.312 32.25 1 85.69 278 PHE A N 1
ATOM 2248 C CA . PHE A 1 278 ? 1.13 22.406 32.906 1 85.69 278 PHE A CA 1
ATOM 2249 C C . PHE A 1 278 ? 2.037 23.062 33.969 1 85.69 278 PHE A C 1
ATOM 2251 O O . PHE A 1 278 ? 2.869 22.391 34.562 1 85.69 278 PHE A O 1
ATOM 2258 N N . LYS A 1 279 ? 1.831 24.328 34.156 1 84.69 279 LYS A N 1
ATOM 2259 C CA . LYS A 1 279 ? 2.658 25.094 35.094 1 84.69 279 LYS A CA 1
ATOM 2260 C C . LYS A 1 279 ? 2.588 24.516 36.5 1 84.69 279 LYS A C 1
ATOM 2262 O O . LYS A 1 279 ? 3.617 24.359 37.156 1 84.69 279 LYS A O 1
ATOM 2267 N N . ASN A 1 280 ? 1.438 24.141 36.906 1 82.19 280 ASN A N 1
ATOM 2268 C CA . ASN A 1 280 ? 1.231 23.656 38.25 1 82.19 280 ASN A CA 1
ATOM 2269 C C . ASN A 1 280 ? 1.354 22.141 38.344 1 82.19 280 ASN A C 1
ATOM 2271 O O . ASN A 1 280 ? 1.405 21.562 39.438 1 82.19 280 ASN A O 1
ATOM 2275 N N . ARG A 1 281 ? 1.284 21.5 37.281 1 80.06 281 ARG A N 1
ATOM 2276 C CA . ARG A 1 281 ? 1.403 20.047 37.219 1 80.06 281 ARG A CA 1
ATOM 2277 C C . ARG A 1 281 ? 2.248 19.609 36.031 1 80.06 281 ARG A C 1
ATOM 2279 O O . ARG A 1 281 ? 1.724 19.062 35.062 1 80.06 281 ARG A O 1
ATOM 2286 N N . PRO A 1 282 ? 3.514 19.766 36.188 1 77.81 282 PRO A N 1
ATOM 2287 C CA . PRO A 1 282 ? 4.402 19.562 35.031 1 77.81 282 PRO A CA 1
ATOM 2288 C C . PRO A 1 282 ? 4.332 18.141 34.469 1 77.81 282 PRO A C 1
ATOM 2290 O O . PRO A 1 282 ? 4.641 17.922 33.312 1 77.81 282 PRO A O 1
ATOM 2293 N N . SER A 1 283 ? 3.986 17.328 35.25 1 78.19 283 SER A N 1
ATOM 2294 C CA . SER A 1 283 ? 3.898 15.945 34.781 1 78.19 283 SER A CA 1
ATOM 2295 C C . SER A 1 283 ? 2.697 15.734 33.875 1 78.19 283 SER A C 1
ATOM 2297 O O . SER A 1 283 ? 2.648 14.766 33.125 1 78.19 283 SER A O 1
ATOM 2299 N N . GLN A 1 284 ? 1.776 16.609 33.969 1 79.56 284 GLN A N 1
ATOM 2300 C CA . GLN A 1 284 ? 0.591 16.516 33.125 1 79.56 284 GLN A CA 1
ATOM 2301 C C . GLN A 1 284 ? 0.79 17.297 31.828 1 79.56 284 GLN A C 1
ATOM 2303 O O . GLN A 1 284 ? 1.134 18.484 31.859 1 79.56 284 GLN A O 1
ATOM 2308 N N . PRO A 1 285 ? 0.561 16.562 30.766 1 84.25 285 PRO A N 1
ATOM 2309 C CA . PRO A 1 285 ? 0.805 17.219 29.484 1 84.25 285 PRO A CA 1
ATOM 2310 C C . PRO A 1 285 ? -0.196 18.344 29.203 1 84.25 285 PRO A C 1
ATOM 2312 O O . PRO A 1 285 ? -1.396 18.172 29.438 1 84.25 285 PRO A O 1
ATOM 2315 N N . SER A 1 286 ? 0.289 19.438 28.719 1 83.38 286 SER A N 1
ATOM 2316 C CA . SER A 1 286 ? -0.573 20.547 28.344 1 83.38 286 SER A CA 1
ATOM 2317 C C . SER A 1 286 ? -0.785 20.609 26.844 1 83.38 286 SER A C 1
ATOM 2319 O O . SER A 1 286 ? -1.724 21.25 26.359 1 83.38 286 SER A O 1
ATOM 2321 N N . GLU A 1 287 ? 0.045 19.953 26.125 1 90.06 287 GLU A N 1
ATOM 2322 C CA . GLU A 1 287 ? -0.019 20.016 24.672 1 90.06 287 GLU A CA 1
ATOM 2323 C C . GLU A 1 287 ? 0.118 18.641 24.047 1 90.06 287 GLU A C 1
ATOM 2325 O O . GLU A 1 287 ? 0.88 18.453 23.094 1 90.06 287 GLU A O 1
ATOM 2330 N N . GLY A 1 288 ? -0.569 17.656 24.703 1 86.69 288 GLY A N 1
ATOM 2331 C CA . GLY A 1 288 ? -0.575 16.297 24.188 1 86.69 288 GLY A CA 1
ATOM 2332 C C . GLY A 1 288 ? 0.573 15.461 24.719 1 86.69 288 GLY A C 1
ATOM 2333 O O . GLY A 1 288 ? 1.462 15.969 25.391 1 86.69 288 GLY A O 1
ATOM 2334 N N . THR A 1 289 ? 0.576 14.203 24.375 1 90.38 289 THR A N 1
ATOM 2335 C CA . THR A 1 289 ? 1.623 13.281 24.781 1 90.38 289 THR A CA 1
ATOM 2336 C C . THR A 1 289 ? 2.926 13.57 24.047 1 90.38 289 THR A C 1
ATOM 2338 O O . THR A 1 289 ? 2.955 14.391 23.125 1 90.38 289 THR A O 1
ATOM 2341 N N . GLN A 1 290 ? 4.012 12.93 24.516 1 94.06 290 GLN A N 1
ATOM 2342 C CA . GLN A 1 290 ? 5.297 13.07 23.844 1 94.06 290 GLN A CA 1
ATOM 2343 C C . GLN A 1 290 ? 5.195 12.648 22.375 1 94.06 290 GLN A C 1
ATOM 2345 O O . GLN A 1 290 ? 5.875 13.211 21.516 1 94.06 290 GLN A O 1
ATOM 2350 N N . ARG A 1 291 ? 4.328 11.695 22.094 1 93.25 291 ARG A N 1
ATOM 2351 C CA . ARG A 1 291 ? 4.113 11.234 20.734 1 93.25 291 ARG A CA 1
ATOM 2352 C C . ARG A 1 291 ? 3.506 12.336 19.875 1 93.25 291 ARG A C 1
ATOM 2354 O O . ARG A 1 291 ? 3.945 12.562 18.734 1 93.25 291 ARG A O 1
ATOM 2361 N N . VAL A 1 292 ? 2.516 13 20.422 1 94.31 292 VAL A N 1
ATOM 2362 C CA . VAL A 1 292 ? 1.864 14.117 19.734 1 94.31 292 VAL A CA 1
ATOM 2363 C C . VAL A 1 292 ? 2.855 15.258 19.547 1 94.31 292 VAL A C 1
ATOM 2365 O O . VAL A 1 292 ? 2.93 15.852 18.469 1 94.31 292 VAL A O 1
ATOM 2368 N N . TRP A 1 293 ? 3.629 15.508 20.578 1 95.5 293 TRP A N 1
ATOM 2369 C CA . TRP A 1 293 ? 4.594 16.609 20.609 1 95.5 293 TRP A CA 1
ATOM 2370 C C . TRP A 1 293 ? 5.648 16.438 19.531 1 95.5 293 TRP A C 1
ATOM 2372 O O . TRP A 1 293 ? 5.852 17.328 18.703 1 95.5 293 TRP A O 1
ATOM 2382 N N . MET A 1 294 ? 6.23 15.258 19.375 1 96.38 294 MET A N 1
ATOM 2383 C CA . MET A 1 294 ? 7.383 15.016 18.516 1 96.38 294 MET A CA 1
ATOM 2384 C C . MET A 1 294 ? 6.953 14.844 17.062 1 96.38 294 MET A C 1
ATOM 2386 O O . MET A 1 294 ? 7.742 15.078 16.141 1 96.38 294 MET A O 1
ATOM 2390 N N . SER A 1 295 ? 5.656 14.508 16.844 1 96.31 295 SER A N 1
ATOM 2391 C CA . SER A 1 295 ? 5.203 14.25 15.477 1 96.31 295 SER A CA 1
ATOM 2392 C C . SER A 1 295 ? 4.555 15.492 14.867 1 96.31 295 SER A C 1
ATOM 2394 O O . SER A 1 295 ? 4.531 15.648 13.648 1 96.31 295 SER A O 1
ATOM 2396 N N . SER A 1 296 ? 3.932 16.344 15.773 1 96.5 296 SER A N 1
ATOM 2397 C CA . SER A 1 296 ? 3.08 17.375 15.172 1 96.5 296 SER A CA 1
ATOM 2398 C C . SER A 1 296 ? 3.17 18.688 15.93 1 96.5 296 SER A C 1
ATOM 2400 O O . SER A 1 296 ? 3.518 19.719 15.359 1 96.5 296 SER A O 1
ATOM 2402 N N . GLN A 1 297 ? 2.92 18.672 17.219 1 96 297 GLN A N 1
ATOM 2403 C CA . GLN A 1 297 ? 2.656 19.875 18 1 96 297 GLN A CA 1
ATOM 2404 C C . GLN A 1 297 ? 3.883 20.781 18.047 1 96 297 GLN A C 1
ATOM 2406 O O . GLN A 1 297 ? 3.758 22 17.984 1 96 297 GLN A O 1
ATOM 2411 N N . MET A 1 298 ? 5.02 20.281 18.188 1 96.25 298 MET A N 1
ATOM 2412 C CA . MET A 1 298 ? 6.238 21.094 18.203 1 96.25 298 MET A CA 1
ATOM 2413 C C . MET A 1 298 ? 6.391 21.875 16.906 1 96.25 298 MET A C 1
ATOM 2415 O O . MET A 1 298 ? 6.828 23.016 16.906 1 96.25 298 MET A O 1
ATOM 2419 N N . LEU A 1 299 ? 6.016 21.234 15.797 1 97.38 299 LEU A N 1
ATOM 2420 C CA . LEU A 1 299 ? 6.203 21.812 14.469 1 97.38 299 LEU A CA 1
ATOM 2421 C C . LEU A 1 299 ? 5.117 22.844 14.164 1 97.38 299 LEU A C 1
ATOM 2423 O O . LEU A 1 299 ? 5.418 23.984 13.812 1 97.38 299 LEU A O 1
ATOM 2427 N N . TYR A 1 300 ? 3.895 22.453 14.375 1 96.81 300 TYR A N 1
ATOM 2428 C CA . TYR A 1 300 ? 2.766 23.219 13.867 1 96.81 300 TYR A CA 1
ATOM 2429 C C . TYR A 1 300 ? 2.24 24.172 14.938 1 96.81 300 TYR A C 1
ATOM 2431 O O . TYR A 1 300 ? 1.51 25.125 14.625 1 96.81 300 TYR A O 1
ATOM 2439 N N . GLY A 1 301 ? 2.592 23.984 16.125 1 94.12 301 GLY A N 1
ATOM 2440 C CA . GLY A 1 301 ? 2.09 24.828 17.188 1 94.12 301 GLY A CA 1
ATOM 2441 C C . GLY A 1 301 ? 2.562 26.266 17.094 1 94.12 301 GLY A C 1
ATOM 2442 O O . GLY A 1 301 ? 3.742 26.531 16.844 1 94.12 301 GLY A O 1
ATOM 2443 N N . GLY A 1 302 ? 1.697 27.188 17.297 1 91.5 302 GLY A N 1
ATOM 2444 C CA . GLY A 1 302 ? 1.95 28.609 17.125 1 91.5 302 GLY A CA 1
ATOM 2445 C C . GLY A 1 302 ? 3.004 29.156 18.062 1 91.5 302 GLY A C 1
ATOM 2446 O O . GLY A 1 302 ? 3.725 30.094 17.734 1 91.5 302 GLY A O 1
ATOM 2447 N N . LYS A 1 303 ? 3.186 28.594 19.156 1 90.81 303 LYS A N 1
ATOM 2448 C CA . LYS A 1 303 ? 4.109 29.094 20.172 1 90.81 303 LYS A CA 1
ATOM 2449 C C . LYS A 1 303 ? 5.473 28.422 20.047 1 90.81 303 LYS A C 1
ATOM 2451 O O . LYS A 1 303 ? 6.375 28.672 20.859 1 90.81 303 LYS A O 1
ATOM 2456 N N . HIS A 1 304 ? 5.652 27.594 19.078 1 93.62 304 HIS A N 1
ATOM 2457 C CA . HIS A 1 304 ? 6.863 26.797 18.906 1 93.62 304 HIS A CA 1
ATOM 2458 C C . HIS A 1 304 ? 7.484 27.047 17.531 1 93.62 304 HIS A C 1
ATOM 2460 O O . HIS A 1 304 ? 7.848 28.188 17.203 1 93.62 304 HIS A O 1
ATOM 2466 N N . CYS A 1 305 ? 7.527 26.047 16.688 1 96.38 305 CYS A N 1
ATOM 2467 C CA . CYS A 1 305 ? 8.109 26.312 15.383 1 96.38 305 CYS A CA 1
ATOM 2468 C C . CYS A 1 305 ? 7.176 27.156 14.523 1 96.38 305 CYS A C 1
ATOM 2470 O O . CYS A 1 305 ? 7.621 27.828 13.594 1 96.38 305 CYS A O 1
ATOM 2472 N N . ASN A 1 306 ? 5.91 27.062 14.773 1 96.25 306 ASN A N 1
ATOM 2473 C CA . ASN A 1 306 ? 4.902 27.859 14.094 1 96.25 306 ASN A CA 1
ATOM 2474 C C . ASN A 1 306 ? 4.969 27.672 12.578 1 96.25 306 ASN A C 1
ATOM 2476 O O . ASN A 1 306 ? 4.945 28.656 11.828 1 96.25 306 ASN A O 1
ATOM 2480 N N . VAL A 1 307 ? 5.223 26.484 12.117 1 98 307 VAL A N 1
ATOM 2481 C CA . VAL A 1 307 ? 5.098 26.109 10.719 1 98 307 VAL A CA 1
ATOM 2482 C C . VAL A 1 307 ? 3.629 25.859 10.375 1 98 307 VAL A C 1
ATOM 2484 O O . VAL A 1 307 ? 2.941 25.109 11.086 1 98 307 VAL A O 1
ATOM 2487 N N . GLN A 1 308 ? 3.17 26.5 9.359 1 97.88 308 GLN A N 1
ATOM 2488 C CA . GLN A 1 308 ? 1.766 26.359 8.992 1 97.88 308 GLN A CA 1
ATOM 2489 C C . GLN A 1 308 ? 1.545 25.078 8.18 1 97.88 308 GLN A C 1
ATOM 2491 O O . GLN A 1 308 ? 2.217 24.859 7.168 1 97.88 308 GLN A O 1
ATOM 2496 N N . GLN A 1 309 ? 0.631 24.234 8.648 1 98.06 309 GLN A N 1
ATOM 2497 C CA . GLN A 1 309 ? 0.191 23.094 7.859 1 98.06 309 GLN A CA 1
ATOM 2498 C C . GLN A 1 309 ? -0.646 23.531 6.664 1 98.06 309 GLN A C 1
ATOM 2500 O O . GLN A 1 309 ? -1.519 24.391 6.793 1 98.06 309 GLN A O 1
ATOM 2505 N N . VAL A 1 310 ? -0.374 22.969 5.5 1 98.56 310 VAL A N 1
ATOM 2506 C CA . VAL A 1 310 ? -1.143 23.312 4.309 1 98.56 310 VAL A CA 1
ATOM 2507 C C . VAL A 1 310 ? -1.562 22.047 3.578 1 98.56 310 VAL A C 1
ATOM 2509 O O . VAL A 1 310 ? -0.771 21.109 3.447 1 98.56 310 VAL A O 1
ATOM 2512 N N . LEU A 1 311 ? -2.812 21.953 3.148 1 98.06 311 LEU A N 1
ATOM 2513 C CA . LEU A 1 311 ? -3.393 20.875 2.363 1 98.06 311 LEU A CA 1
ATOM 2514 C C . LEU A 1 311 ? -4.086 21.422 1.118 1 98.06 311 LEU A C 1
ATOM 2516 O O . LEU A 1 311 ? -4.887 22.344 1.206 1 98.06 311 LEU A O 1
ATOM 2520 N N . PRO A 1 312 ? -3.805 20.875 -0.008 1 97.19 312 PRO A N 1
ATOM 2521 C CA . PRO A 1 312 ? -4.469 21.344 -1.228 1 97.19 312 PRO A CA 1
ATOM 2522 C C . PRO A 1 312 ? -5.941 20.953 -1.284 1 97.19 312 PRO A C 1
ATOM 2524 O O . PRO A 1 312 ? -6.301 19.828 -0.939 1 97.19 312 PRO A O 1
ATOM 2527 N N . VAL A 1 313 ? -6.707 21.828 -1.767 1 94.81 313 VAL A N 1
ATOM 2528 C CA . VAL A 1 313 ? -8.148 21.594 -1.847 1 94.81 313 VAL A CA 1
ATOM 2529 C C . VAL A 1 313 ? -8.453 20.656 -3.012 1 94.81 313 VAL A C 1
ATOM 2531 O O . VAL A 1 313 ? -9.359 19.812 -2.922 1 94.81 313 VAL A O 1
ATOM 2534 N N . ASP A 1 314 ? -7.75 20.734 -4.09 1 92.31 314 ASP A N 1
ATOM 2535 C CA . ASP A 1 314 ? -8.055 20.016 -5.328 1 92.31 314 ASP A CA 1
ATOM 2536 C C . ASP A 1 314 ? -7.484 18.609 -5.297 1 92.31 314 ASP A C 1
ATOM 2538 O O . ASP A 1 314 ? -7.797 17.781 -6.16 1 92.31 314 ASP A O 1
ATOM 2542 N N . ALA A 1 315 ? -6.699 18.297 -4.309 1 94.69 315 ALA A N 1
ATOM 2543 C CA . ALA A 1 315 ? -6.102 16.969 -4.207 1 94.69 315 ALA A CA 1
ATOM 2544 C C . ALA A 1 315 ? -6.004 16.531 -2.752 1 94.69 315 ALA A C 1
ATOM 2546 O O . ALA A 1 315 ? -5.055 15.836 -2.369 1 94.69 315 ALA A O 1
ATOM 2547 N N . PHE A 1 316 ? -6.957 16.938 -1.934 1 96.62 316 PHE A N 1
ATOM 2548 C CA . PHE A 1 316 ? -6.957 16.688 -0.496 1 96.62 316 PHE A CA 1
ATOM 2549 C C . PHE A 1 316 ? -6.785 15.203 -0.198 1 96.62 316 PHE A C 1
ATOM 2551 O O . PHE A 1 316 ? -6 14.828 0.672 1 96.62 316 PHE A O 1
ATOM 2558 N N . GLY A 1 317 ? -7.43 14.414 -1.003 1 96.12 317 GLY A N 1
ATOM 2559 C CA . GLY A 1 317 ? -7.477 12.984 -0.732 1 96.12 317 GLY A CA 1
ATOM 2560 C C . GLY A 1 317 ? -6.141 12.297 -0.933 1 96.12 317 GLY A C 1
ATOM 2561 O O . GLY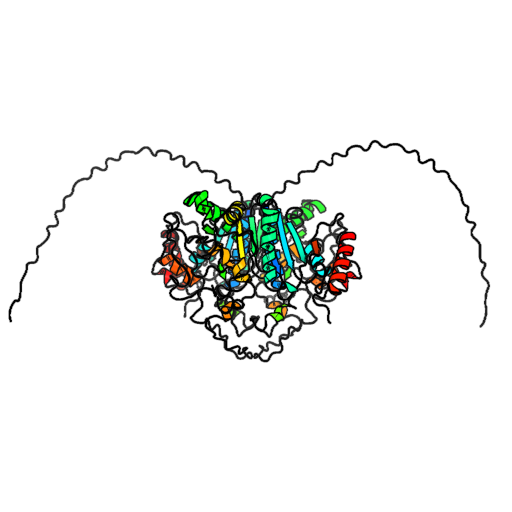 A 1 317 ? -5.914 11.203 -0.407 1 96.12 317 GLY A O 1
ATOM 2562 N N . THR A 1 318 ? -5.25 12.875 -1.661 1 96.81 318 THR A N 1
ATOM 2563 C CA . THR A 1 318 ? -3.953 12.266 -1.932 1 96.81 318 THR A CA 1
ATOM 2564 C C . THR A 1 318 ? -3.062 12.328 -0.695 1 96.81 318 THR A C 1
ATOM 2566 O O . THR A 1 318 ? -2.051 11.625 -0.62 1 96.81 318 THR A O 1
ATOM 2569 N N . LEU A 1 319 ? -3.445 13.141 0.266 1 98.12 319 LEU A N 1
ATOM 2570 C CA . LEU A 1 319 ? -2.621 13.359 1.449 1 98.12 319 LEU A CA 1
ATOM 2571 C C . LEU A 1 319 ? -3.299 12.797 2.695 1 98.12 319 LEU A C 1
ATOM 2573 O O . LEU A 1 319 ? -3.051 13.273 3.807 1 98.12 319 LEU A O 1
ATOM 2577 N N . THR A 1 320 ? -4.18 11.828 2.508 1 98.12 320 THR A N 1
ATOM 2578 C CA . THR A 1 320 ? -4.789 11.094 3.607 1 98.12 320 THR A CA 1
ATOM 2579 C C . THR A 1 320 ? -4.176 9.703 3.734 1 98.12 320 THR A C 1
ATOM 2581 O O . THR A 1 320 ? -3.82 9.078 2.73 1 98.12 320 THR A O 1
ATOM 2584 N N . VAL A 1 321 ? -4.027 9.227 4.941 1 98.44 321 VAL A N 1
ATOM 2585 C CA . VAL A 1 321 ? -3.404 7.934 5.18 1 98.44 321 VAL A CA 1
ATOM 2586 C C . VAL A 1 321 ? -4.273 7.109 6.125 1 98.44 321 VAL A C 1
ATOM 2588 O O . VAL A 1 321 ? -4.973 7.66 6.98 1 98.44 321 VAL A O 1
ATOM 2591 N N . LEU A 1 322 ? -4.23 5.852 5.98 1 98.31 322 LEU A N 1
ATOM 2592 C CA . LEU A 1 322 ? -5.02 4.934 6.797 1 98.31 322 LEU A CA 1
ATOM 2593 C C . LEU A 1 322 ? -4.328 4.664 8.133 1 98.31 322 LEU A C 1
ATOM 2595 O O . LEU A 1 322 ? -3.172 4.242 8.164 1 98.31 322 LEU A O 1
ATOM 2599 N N . HIS A 1 323 ? -4.961 4.996 9.219 1 97.5 323 HIS A N 1
ATOM 2600 C CA . HIS A 1 323 ? -4.629 4.477 10.539 1 97.5 323 HIS A CA 1
ATOM 2601 C C . HIS A 1 323 ? -5.133 3.047 10.711 1 97.5 323 HIS A C 1
ATOM 2603 O O . HIS A 1 323 ? -6.324 2.826 10.938 1 97.5 323 HIS A O 1
ATOM 2609 N N . LEU A 1 324 ? -4.328 2.096 10.688 1 96.25 324 LEU A N 1
ATOM 2610 C CA . LEU A 1 324 ? -4.57 0.69 10.383 1 96.25 324 LEU A CA 1
ATOM 2611 C C . LEU A 1 324 ? -5.438 0.043 11.461 1 96.25 324 LEU A C 1
ATOM 2613 O O . LEU A 1 324 ? -6.285 -0.799 11.156 1 96.25 324 LEU A O 1
ATOM 2617 N N . PRO A 1 325 ? -5.328 0.402 12.766 1 91.56 325 PRO A N 1
ATOM 2618 C CA . PRO A 1 325 ? -6.066 -0.331 13.797 1 91.56 325 PRO A CA 1
ATOM 2619 C C . PRO A 1 325 ? -7.578 -0.155 13.672 1 91.56 325 PRO A C 1
ATOM 2621 O O . PRO A 1 325 ? -8.344 -0.98 14.18 1 91.56 325 PRO A O 1
ATOM 2624 N N . ASN A 1 326 ? -8.039 0.934 13.023 1 89.88 326 ASN A N 1
ATOM 2625 C CA . ASN A 1 326 ? -9.461 1.206 12.898 1 89.88 326 ASN A CA 1
ATOM 2626 C C . ASN A 1 326 ? -10.172 1.083 14.25 1 89.88 326 ASN A C 1
ATOM 2628 O O . ASN A 1 326 ? -11.172 0.37 14.367 1 89.88 326 ASN A O 1
ATOM 2632 N N . LYS A 1 327 ? -9.727 1.807 15.242 1 86.19 327 LYS A N 1
ATOM 2633 C CA . LYS A 1 327 ? -10.281 1.65 16.578 1 86.19 327 LYS A CA 1
ATOM 2634 C C . LYS A 1 327 ? -10.656 3.002 17.188 1 86.19 327 LYS A C 1
ATOM 2636 O O . LYS A 1 327 ? -11.531 3.084 18.047 1 86.19 327 LYS A O 1
ATOM 2641 N N . ASN A 1 328 ? -9.977 4.07 16.734 1 87.94 328 ASN A N 1
ATOM 2642 C CA . ASN A 1 328 ? -10.109 5.363 17.391 1 87.94 328 ASN A CA 1
ATOM 2643 C C . ASN A 1 328 ? -11.461 6.008 17.094 1 87.94 328 ASN A C 1
ATOM 2645 O O . ASN A 1 328 ? -12.008 6.727 17.938 1 87.94 328 ASN A O 1
ATOM 2649 N N . TYR A 1 329 ? -11.977 5.719 15.906 1 88.12 329 TYR A N 1
ATOM 2650 C CA . TYR A 1 329 ? -13.266 6.297 15.555 1 88.12 329 TYR A CA 1
ATOM 2651 C C . TYR A 1 329 ? -14.344 5.879 16.547 1 88.12 329 TYR A C 1
ATOM 2653 O O . TYR A 1 329 ? -15.344 6.574 16.703 1 88.12 329 TYR A O 1
ATOM 2661 N N . ARG A 1 330 ? -14.117 4.82 17.172 1 82.88 330 ARG A N 1
ATOM 2662 C CA . ARG A 1 330 ? -15.094 4.289 18.125 1 82.88 330 ARG A CA 1
ATOM 2663 C C . ARG A 1 330 ? -15.18 5.172 19.359 1 82.88 330 ARG A C 1
ATOM 2665 O O . ARG A 1 330 ? -16.156 5.094 20.109 1 82.88 330 ARG A O 1
ATOM 2672 N N . ARG A 1 331 ? -14.219 6.008 19.547 1 77.25 331 ARG A N 1
ATOM 2673 C CA . ARG A 1 331 ? -14.172 6.898 20.703 1 77.25 331 ARG A CA 1
ATOM 2674 C C . ARG A 1 331 ? -15.07 8.109 20.5 1 77.25 331 ARG A C 1
ATOM 2676 O O . ARG A 1 331 ? -15.414 8.805 21.469 1 77.25 331 ARG A O 1
ATOM 2683 N N . VAL A 1 332 ? -15.312 8.297 19.297 1 76.44 332 VAL A N 1
ATOM 2684 C CA . VAL A 1 332 ? -16.047 9.523 19 1 76.44 332 VAL A CA 1
ATOM 2685 C C . VAL A 1 332 ? -17.5 9.383 19.422 1 76.44 332 VAL A C 1
ATOM 2687 O O . VAL A 1 332 ? -18.188 8.438 19.016 1 76.44 332 VAL A O 1
ATOM 2690 N N . GLY A 1 333 ? -18.062 10.367 20.047 1 60.41 333 GLY A N 1
ATOM 2691 C CA . GLY A 1 333 ? -19.438 10.375 20.531 1 60.41 333 GLY A CA 1
ATOM 2692 C C . GLY A 1 333 ? -19.656 9.445 21.719 1 60.41 333 GLY A C 1
ATOM 2693 O O . GLY A 1 333 ? -20.734 9.453 22.312 1 60.41 333 GLY A O 1
ATOM 2694 N N . HIS A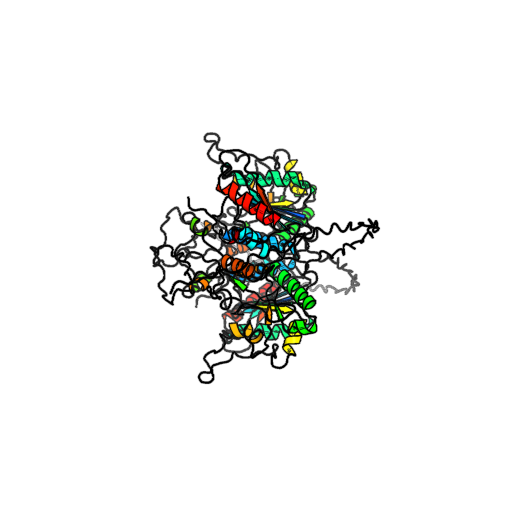 1 334 ? -19.078 8.312 21.641 1 57.69 334 HIS A N 1
ATOM 2695 C CA . HIS A 1 334 ? -19.297 7.352 22.719 1 57.69 334 HIS A CA 1
ATOM 2696 C C . HIS A 1 334 ? -18.438 7.691 23.938 1 57.69 334 HIS A C 1
ATOM 2698 O O . HIS A 1 334 ? -17.219 7.852 23.828 1 57.69 334 HIS A O 1
ATOM 2704 N N . PHE A 1 335 ? -19.125 8.547 24.656 1 43.06 335 PHE A N 1
ATOM 2705 C CA . PHE A 1 335 ? -18.469 8.57 25.953 1 43.06 335 PHE A CA 1
ATOM 2706 C C . PHE A 1 335 ? -18.062 7.164 26.375 1 43.06 335 PHE A C 1
ATOM 2708 O O . PHE A 1 335 ? -18.594 6.176 25.875 1 43.06 335 PHE A O 1
ATOM 2715 N N . ARG A 1 336 ? -17.375 7.008 27.484 1 35.84 336 ARG A N 1
ATOM 2716 C CA . ARG A 1 336 ? -16.625 5.926 28.109 1 35.84 336 ARG A CA 1
ATOM 2717 C C . ARG A 1 336 ? -17.469 4.66 28.219 1 35.84 336 ARG A C 1
ATOM 2719 O O . ARG A 1 336 ? -17.172 3.773 29.031 1 35.84 336 ARG A O 1
ATOM 2726 N N . ASN A 1 337 ? -18.688 4.59 27.562 1 32.31 337 ASN A N 1
ATOM 2727 C CA . ASN A 1 337 ? -19.328 3.352 28 1 32.31 337 ASN A CA 1
ATOM 2728 C C . ASN A 1 337 ? -18.812 2.15 27.203 1 32.31 337 ASN A C 1
ATOM 2730 O O . ASN A 1 337 ? -18.969 2.094 25.984 1 32.31 337 ASN A O 1
ATOM 2734 N N . ARG A 1 338 ? -17.906 1.411 27.656 1 31.75 338 ARG A N 1
ATOM 2735 C CA . ARG A 1 338 ? -17.078 0.247 27.375 1 31.75 338 ARG A CA 1
ATOM 2736 C C . ARG A 1 338 ? -17.922 -0.998 27.156 1 31.75 338 ARG A C 1
ATOM 2738 O O . ARG A 1 338 ? -17.484 -2.113 27.438 1 31.75 338 ARG A O 1
ATOM 2745 N N . THR A 1 339 ? -19.375 -0.952 26.922 1 30.58 339 THR A N 1
ATOM 2746 C CA . THR A 1 339 ? -19.906 -2.301 27.016 1 30.58 339 THR A CA 1
ATOM 2747 C C . THR A 1 339 ? -19.688 -3.072 25.719 1 30.58 339 THR A C 1
ATOM 2749 O O . THR A 1 339 ? -20.016 -2.59 24.641 1 30.58 339 THR A O 1
ATOM 2752 N N . PHE A 1 340 ? -18.906 -3.926 25.656 1 30.25 340 PHE A N 1
ATOM 2753 C CA . PHE A 1 340 ? -18.609 -4.941 24.656 1 30.25 340 PHE A CA 1
ATOM 2754 C C . PHE A 1 340 ? -19.891 -5.633 24.188 1 30.25 340 PHE A C 1
ATOM 2756 O O . PHE A 1 340 ? -20.781 -5.918 25 1 30.25 340 PHE A O 1
ATOM 2763 N N . SER A 1 341 ? -20.297 -5.68 22.938 1 31.75 341 SER A N 1
ATOM 2764 C CA . SER A 1 341 ? -21.516 -6.227 22.359 1 31.75 341 SER A CA 1
ATOM 2765 C C . SER A 1 341 ? -21.531 -7.75 22.422 1 31.75 341 SER A C 1
ATOM 2767 O O . SER A 1 341 ? -20.469 -8.383 22.297 1 31.75 341 SER A O 1
ATOM 2769 N N . ASP A 1 342 ? -22.438 -8.406 23.203 1 32.12 342 ASP A N 1
ATOM 2770 C CA . ASP A 1 342 ? -22.625 -9.836 23.438 1 32.12 342 ASP A CA 1
ATOM 2771 C C . ASP A 1 342 ? -23.109 -10.547 22.172 1 32.12 342 ASP A C 1
ATOM 2773 O O . ASP A 1 342 ? -23.625 -11.664 22.234 1 32.12 342 ASP A O 1
ATOM 2777 N N . GLY A 1 343 ? -22.938 -10.203 21.047 1 31.41 343 GLY A N 1
ATOM 2778 C CA . GLY A 1 343 ? -23.344 -10.906 19.844 1 31.41 343 GLY A CA 1
ATOM 2779 C C . GLY A 1 343 ? -24.734 -10.531 19.375 1 31.41 343 GLY A C 1
ATOM 2780 O O . GLY A 1 343 ? -25.172 -10.969 18.297 1 31.41 343 GLY A O 1
ATOM 2781 N N . THR A 1 344 ? -25.797 -10.367 20.078 1 31.75 344 THR A N 1
ATOM 2782 C CA . THR A 1 344 ? -27.156 -9.984 19.75 1 31.75 344 THR A CA 1
ATOM 2783 C C . THR A 1 344 ? -27.219 -8.539 19.25 1 31.75 344 THR A C 1
ATOM 2785 O O . THR A 1 344 ? -28.281 -7.938 19.172 1 31.75 344 THR A O 1
ATOM 2788 N N . GLU A 1 345 ? -26.031 -8.047 19.141 1 33.56 345 GLU A N 1
ATOM 2789 C CA . GLU A 1 345 ? -26.141 -6.594 19.016 1 33.56 345 GLU A CA 1
ATOM 2790 C C . GLU A 1 345 ? -26.531 -6.188 17.609 1 33.56 345 GLU A C 1
ATOM 2792 O O . GLU A 1 345 ? -26.25 -6.906 16.641 1 33.56 345 GLU A O 1
ATOM 2797 N N . GLN A 1 346 ? -27.562 -5.523 17.547 1 39.62 346 GLN A N 1
ATOM 2798 C CA . GLN A 1 346 ? -27.828 -4.676 16.391 1 39.62 346 GLN A CA 1
ATOM 2799 C C . GLN A 1 346 ? -26.594 -3.873 15.992 1 39.62 346 GLN A C 1
ATOM 2801 O O . GLN A 1 346 ? -25.891 -3.342 16.844 1 39.62 346 GLN A O 1
ATOM 2806 N N . PHE A 1 347 ? -26.109 -4.434 14.891 1 38.97 347 PHE A N 1
ATOM 2807 C CA . PHE A 1 347 ? -24.953 -3.719 14.367 1 38.97 347 PHE A CA 1
ATOM 2808 C C . PHE A 1 347 ? -25.062 -2.227 14.656 1 38.97 347 PHE A C 1
ATOM 2810 O O . PHE A 1 347 ? -26.047 -1.59 14.289 1 38.97 347 PHE A O 1
ATOM 2817 N N . ASP A 1 348 ? -24.516 -1.808 15.711 1 44.06 348 ASP A N 1
ATOM 2818 C CA . ASP A 1 348 ? -24.516 -0.371 15.969 1 44.06 348 ASP A CA 1
ATOM 2819 C C . ASP A 1 348 ? -23.484 0.344 15.094 1 44.06 348 ASP A C 1
ATOM 2821 O O . ASP A 1 348 ? -22.312 0.431 15.461 1 44.06 348 ASP A O 1
ATOM 2825 N N . HIS A 1 349 ? -23.875 0.185 13.883 1 42.78 349 HIS A N 1
ATOM 2826 C CA . HIS A 1 349 ? -23.047 1.065 13.062 1 42.78 349 HIS A CA 1
ATOM 2827 C C . HIS A 1 349 ? -22.984 2.469 13.656 1 42.78 349 HIS A C 1
ATOM 2829 O O . HIS A 1 349 ? -22.609 3.42 12.969 1 42.78 349 HIS A O 1
ATOM 2835 N N . GLY A 1 350 ? -23.484 2.604 14.898 1 44.34 350 GLY A N 1
ATOM 2836 C CA . GLY A 1 350 ? -23.781 3.873 15.547 1 44.34 350 GLY A CA 1
ATOM 2837 C C . GLY A 1 350 ? -22.812 4.98 15.156 1 44.34 350 GLY A C 1
ATOM 2838 O O . GLY A 1 350 ? -21.812 5.211 15.844 1 44.34 350 GLY A O 1
ATOM 2839 N N . LEU A 1 351 ? -22.688 4.996 13.883 1 51.75 351 LEU A N 1
ATOM 2840 C CA . LEU A 1 351 ? -22.078 6.277 13.531 1 51.75 351 LEU A CA 1
ATOM 2841 C C . LEU A 1 351 ? -22.5 7.363 14.516 1 51.75 351 LEU A C 1
ATOM 2843 O O . LEU A 1 351 ? -23.688 7.66 14.648 1 51.75 351 LEU A O 1
ATOM 2847 N N . SER A 1 352 ? -21.75 7.453 15.547 1 56.78 352 SER A N 1
ATOM 2848 C CA . SER A 1 352 ? -22.047 8.656 16.328 1 56.78 352 SER A CA 1
ATOM 2849 C C . SER A 1 352 ? -22.297 9.852 15.414 1 56.78 352 SER A C 1
ATOM 2851 O O . SER A 1 352 ? -21.609 10.016 14.391 1 56.78 352 SER A O 1
ATOM 2853 N N . ALA A 1 353 ? -23.406 10.305 15.406 1 63.59 353 ALA A N 1
ATOM 2854 C CA . ALA A 1 353 ? -23.781 11.547 14.727 1 63.59 353 ALA A CA 1
ATOM 2855 C C . ALA A 1 353 ? -22.625 12.547 14.758 1 63.59 353 ALA A C 1
ATOM 2857 O O . ALA A 1 353 ? -22.641 13.539 14.023 1 63.59 353 ALA A O 1
ATOM 2858 N N . GLY A 1 354 ? -21.547 12.055 15.273 1 75.25 354 GLY A N 1
ATOM 2859 C CA . GLY A 1 354 ? -20.484 13.031 15.469 1 75.25 354 GLY A CA 1
ATOM 2860 C C . GLY A 1 354 ? -19.266 12.75 14.617 1 75.25 354 GLY A C 1
ATOM 2861 O O . GLY A 1 354 ? -18.328 13.562 14.578 1 75.25 354 GLY A O 1
ATOM 2862 N N . LEU A 1 355 ? -19.312 11.719 13.727 1 88.12 355 LEU A N 1
ATOM 2863 C CA . LEU A 1 355 ? -18.094 11.383 13 1 88.12 355 LEU A CA 1
ATOM 2864 C C . LEU A 1 355 ? -18.016 12.148 11.68 1 88.12 355 LEU A C 1
ATOM 2866 O O . LEU A 1 355 ? -19 12.18 10.922 1 88.12 355 LEU A O 1
ATOM 2870 N N . LEU A 1 356 ? -16.969 12.805 11.477 1 93.94 356 LEU A N 1
ATOM 2871 C CA . LEU A 1 356 ? -16.719 13.484 10.211 1 93.94 356 LEU A CA 1
ATOM 2872 C C . LEU A 1 356 ? -16.328 12.484 9.133 1 93.94 356 LEU A C 1
ATOM 2874 O O . LEU A 1 356 ? -15.242 11.898 9.188 1 93.94 356 LEU A O 1
ATOM 2878 N N . THR A 1 357 ? -17.172 12.328 8.125 1 94.06 357 THR A N 1
ATOM 2879 C CA . THR A 1 357 ? -16.875 11.406 7.039 1 94.06 357 THR A CA 1
ATOM 2880 C C . THR A 1 357 ? -16.078 12.109 5.945 1 94.06 357 THR A C 1
ATOM 2882 O O . THR A 1 357 ? -16.094 13.336 5.844 1 94.06 357 THR A O 1
ATOM 2885 N N . ALA A 1 358 ? -15.414 11.32 5.133 1 96.31 358 ALA A N 1
ATOM 2886 C CA . ALA A 1 358 ? -14.672 11.852 3.994 1 96.31 358 ALA A CA 1
ATOM 2887 C C . ALA A 1 358 ? -15.602 12.602 3.043 1 96.31 358 ALA A C 1
ATOM 2889 O O . ALA A 1 358 ? -15.242 13.664 2.523 1 96.31 358 ALA A O 1
ATOM 2890 N N . MET A 1 359 ? -16.766 12.055 2.822 1 95.12 359 MET A N 1
ATOM 2891 C CA . MET A 1 359 ? -17.734 12.688 1.925 1 95.12 359 MET A CA 1
ATOM 2892 C C . MET A 1 359 ? -18.188 14.039 2.475 1 95.12 359 MET A C 1
ATOM 2894 O O . MET A 1 359 ? -18.219 15.031 1.743 1 95.12 359 MET A O 1
ATOM 2898 N N . MET A 1 360 ? -18.469 14.109 3.76 1 94.19 360 MET A N 1
ATOM 2899 C CA . MET A 1 360 ? -18.906 15.359 4.383 1 94.19 360 MET A CA 1
ATOM 2900 C C . MET A 1 360 ? -17.828 16.438 4.258 1 94.19 360 MET A C 1
ATOM 2902 O O . MET A 1 360 ? -18.125 17.562 3.863 1 94.19 360 MET A O 1
ATOM 2906 N N . LEU A 1 361 ? -16.656 16.094 4.613 1 96.56 361 LEU A N 1
ATOM 2907 C CA . LEU A 1 361 ? -15.562 17.047 4.52 1 96.56 361 LEU A CA 1
ATOM 2908 C C . LEU A 1 361 ? -15.367 17.516 3.082 1 96.56 361 LEU A C 1
ATOM 2910 O O . LEU A 1 361 ? -15.195 18.703 2.828 1 96.56 361 LEU A O 1
ATOM 2914 N N . HIS A 1 362 ? -15.375 16.594 2.16 1 96.31 362 HIS A N 1
ATOM 2915 C CA . HIS A 1 362 ? -15.172 16.891 0.745 1 96.31 362 HIS A CA 1
ATOM 2916 C C . HIS A 1 362 ? -16.219 17.875 0.229 1 96.31 362 HIS A C 1
ATOM 2918 O O . HIS A 1 362 ? -15.875 18.875 -0.414 1 96.31 362 HIS A O 1
ATOM 2924 N N . LEU A 1 363 ? -17.422 17.609 0.533 1 95.5 363 LEU A N 1
ATOM 2925 C CA . LEU A 1 363 ? -18.5 18.469 0.036 1 95.5 363 LEU A CA 1
ATOM 2926 C C . LEU A 1 363 ? -18.438 19.859 0.658 1 95.5 363 LEU A C 1
ATOM 2928 O O . LEU A 1 363 ? -18.672 20.859 -0.019 1 95.5 363 LEU A O 1
ATOM 2932 N N . GLU A 1 364 ? -18.109 19.922 1.942 1 95.06 364 GLU A N 1
ATOM 2933 C CA . GLU A 1 364 ? -17.984 21.219 2.607 1 95.06 364 GLU A CA 1
ATOM 2934 C C . GLU A 1 364 ? -16.828 22.031 2.037 1 95.06 364 GLU A C 1
ATOM 2936 O O . GLU A 1 364 ? -16.922 23.25 1.918 1 95.06 364 GLU A O 1
ATOM 2941 N N . ILE A 1 365 ? -15.773 21.359 1.709 1 94.69 365 ILE A N 1
ATOM 2942 C CA . ILE A 1 365 ? -14.641 22.031 1.076 1 94.69 365 ILE A CA 1
ATOM 2943 C C . ILE A 1 365 ? -15.07 22.578 -0.285 1 94.69 365 ILE A C 1
ATOM 2945 O O . ILE A 1 365 ? -14.797 23.734 -0.606 1 94.69 365 ILE A O 1
ATOM 2949 N N . GLN A 1 366 ? -15.766 21.781 -1.076 1 93 366 GLN A N 1
ATOM 2950 C CA . GLN A 1 366 ? -16.188 22.203 -2.41 1 93 366 GLN A CA 1
ATOM 2951 C C . GLN A 1 366 ? -17.156 23.375 -2.34 1 93 366 GLN A C 1
ATOM 2953 O O . GLN A 1 366 ? -17.156 24.234 -3.223 1 93 366 GLN A O 1
ATOM 2958 N N . LYS A 1 367 ? -17.938 23.422 -1.35 1 92.56 367 LYS A N 1
ATOM 2959 C CA . LYS A 1 367 ? -18.922 24.5 -1.168 1 92.56 367 LYS A CA 1
ATOM 2960 C C . LYS A 1 367 ? -18.219 25.812 -0.81 1 92.56 367 LYS A C 1
ATOM 2962 O O . LYS A 1 367 ? -18.641 26.891 -1.251 1 92.56 367 LYS A O 1
ATOM 2967 N N . ASN A 1 368 ? -17.203 25.703 -0.082 1 92.62 368 ASN A N 1
ATOM 2968 C CA . ASN A 1 368 ? -16.594 26.906 0.491 1 92.62 368 ASN A CA 1
ATOM 2969 C C . ASN A 1 368 ? -15.398 27.391 -0.329 1 92.62 368 ASN A C 1
ATOM 2971 O O . ASN A 1 368 ? -15.055 28.562 -0.304 1 92.62 368 ASN A O 1
ATOM 2975 N N . ILE A 1 369 ? -14.742 26.422 -0.988 1 92 369 ILE A N 1
ATOM 2976 C CA . ILE A 1 369 ? -13.625 26.75 -1.876 1 92 369 ILE A CA 1
ATOM 2977 C C . ILE A 1 369 ? -13.844 26.078 -3.232 1 92 369 ILE A C 1
ATOM 2979 O O . ILE A 1 369 ? -13.227 25.047 -3.533 1 92 369 ILE A O 1
ATOM 2983 N N . PRO A 1 370 ? -14.609 26.75 -4.023 1 86.69 370 PRO A N 1
ATOM 2984 C CA . PRO A 1 370 ? -14.945 26.125 -5.301 1 86.69 370 PRO A CA 1
ATOM 2985 C C . PRO A 1 370 ? -13.734 25.938 -6.207 1 86.69 370 PRO A C 1
ATOM 2987 O O . PRO A 1 370 ? -12.867 26.812 -6.273 1 86.69 370 PRO A O 1
ATOM 2990 N N . GLN A 1 371 ? -13.773 24.812 -6.863 1 87.38 371 GLN A N 1
ATOM 2991 C CA . GLN A 1 371 ? -12.68 24.484 -7.777 1 87.38 371 GLN A CA 1
ATOM 2992 C C . GLN A 1 371 ? -12.977 24.984 -9.188 1 87.38 371 GLN A C 1
ATOM 2994 O O . GLN A 1 371 ? -14.141 25.094 -9.586 1 87.38 371 GLN A O 1
ATOM 2999 N N . ALA A 1 372 ? -11.883 25.312 -9.875 1 89.44 372 ALA A N 1
ATOM 3000 C CA . ALA A 1 372 ? -12.016 25.703 -11.273 1 89.44 372 ALA A CA 1
ATOM 3001 C C . ALA A 1 372 ? -12.367 24.5 -12.148 1 89.44 372 ALA A C 1
ATOM 3003 O O . ALA A 1 372 ? -11.859 23.391 -11.922 1 89.44 372 ALA A O 1
ATOM 3004 N N . PRO A 1 373 ? -13.234 24.75 -13.086 1 93.38 373 PRO A N 1
ATOM 3005 C CA . PRO A 1 373 ? -13.547 23.656 -14.008 1 93.38 373 PRO A CA 1
ATOM 3006 C C . PRO A 1 373 ? -12.336 23.203 -14.828 1 93.38 373 PRO A C 1
ATOM 3008 O O . PRO A 1 373 ? -11.484 24.031 -15.172 1 93.38 373 PRO A O 1
ATOM 3011 N N . ARG A 1 374 ? -12.32 21.969 -15.078 1 90 374 ARG A N 1
ATOM 3012 C CA . ARG A 1 374 ? -11.328 21.406 -15.992 1 90 374 ARG A CA 1
ATOM 3013 C C . ARG A 1 374 ? -11.953 21.109 -17.359 1 90 374 ARG A C 1
ATOM 3015 O O . ARG A 1 374 ? -12.656 20.109 -17.516 1 90 374 ARG A O 1
ATOM 3022 N N . ILE A 1 375 ? -11.547 21.969 -18.312 1 90.75 375 ILE A N 1
ATOM 3023 C CA . ILE A 1 375 ? -12.086 21.812 -19.656 1 90.75 375 ILE A CA 1
ATOM 3024 C C . ILE A 1 375 ? -10.953 21.531 -20.641 1 90.75 375 ILE A C 1
ATOM 3026 O O . ILE A 1 375 ? -10.125 22.406 -20.906 1 90.75 375 ILE A O 1
ATOM 3030 N N . PRO A 1 376 ? -10.93 20.359 -21.172 1 92.38 376 PRO A N 1
ATOM 3031 C CA . PRO A 1 376 ? -11.883 19.266 -21.062 1 92.38 376 PRO A CA 1
ATOM 3032 C C . PRO A 1 376 ? -11.742 18.516 -19.734 1 92.38 376 PRO A C 1
ATOM 3034 O O . PRO A 1 376 ? -10.695 18.578 -19.094 1 92.38 376 PRO A O 1
ATOM 3037 N N . TYR A 1 377 ? -12.891 17.906 -19.375 1 94.44 377 TYR A N 1
ATOM 3038 C CA . TYR A 1 377 ? -12.906 17.078 -18.172 1 94.44 377 TYR A CA 1
ATOM 3039 C C . TYR A 1 377 ? -11.867 15.969 -18.266 1 94.44 377 TYR A C 1
ATOM 3041 O O . TYR A 1 377 ? -11.773 15.281 -19.281 1 94.44 377 TYR A O 1
ATOM 3049 N N . ASP A 1 378 ? -11.062 15.82 -17.234 1 91.56 378 ASP A N 1
ATOM 3050 C CA . ASP A 1 378 ? -9.984 14.828 -17.297 1 91.56 378 ASP A CA 1
ATOM 3051 C C . ASP A 1 378 ? -10.008 13.93 -16.062 1 91.56 378 ASP A C 1
ATOM 3053 O O . ASP A 1 378 ? -8.977 13.375 -15.672 1 91.56 378 ASP A O 1
ATOM 3057 N N . GLY A 1 379 ? -11.141 13.789 -15.422 1 94.31 379 GLY A N 1
ATOM 3058 C CA . GLY A 1 379 ? -11.258 12.922 -14.266 1 94.31 379 GLY A CA 1
ATOM 3059 C C . GLY A 1 379 ? -11.773 11.539 -14.602 1 94.31 379 GLY A C 1
ATOM 3060 O O . GLY A 1 379 ? -11.57 11.047 -15.711 1 94.31 379 GLY A O 1
ATOM 3061 N N . ILE A 1 380 ? -12.336 10.875 -13.648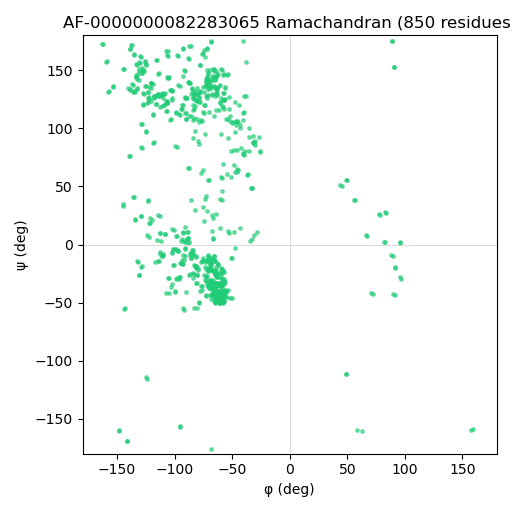 1 96.94 380 ILE A N 1
ATOM 3062 C CA . ILE A 1 380 ? -12.875 9.523 -13.742 1 96.94 380 ILE A CA 1
ATOM 3063 C C . ILE A 1 380 ? -14.031 9.5 -14.742 1 96.94 380 ILE A C 1
ATOM 3065 O O . ILE A 1 380 ? -14.898 10.375 -14.719 1 96.94 380 ILE A O 1
ATOM 3069 N N . THR A 1 381 ? -14.008 8.531 -15.594 1 97.69 381 THR A N 1
ATOM 3070 C CA . THR A 1 381 ? -15.062 8.43 -16.594 1 97.69 381 THR A CA 1
ATOM 3071 C C . THR A 1 381 ? -16.016 7.289 -16.25 1 97.69 381 THR A C 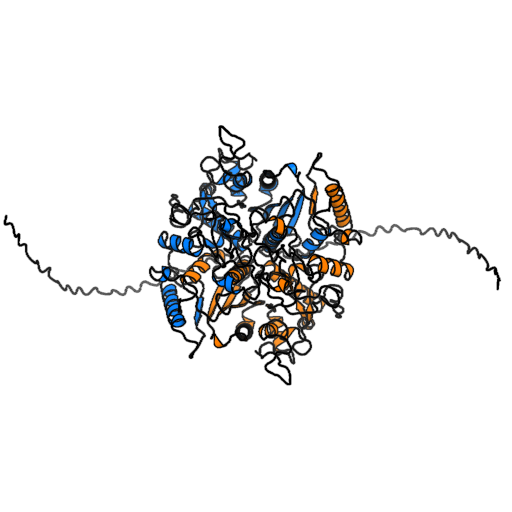1
ATOM 3073 O O . THR A 1 381 ? -15.609 6.293 -15.648 1 97.69 381 THR A O 1
ATOM 3076 N N . MET A 1 382 ? -17.234 7.473 -16.516 1 98 382 MET A N 1
ATOM 3077 C CA . MET A 1 382 ? -18.266 6.453 -16.391 1 98 382 MET A CA 1
ATOM 3078 C C . MET A 1 382 ? -18.969 6.242 -17.734 1 98 382 MET A C 1
ATOM 3080 O O . MET A 1 382 ? -19.438 7.199 -18.344 1 98 382 MET A O 1
ATOM 3084 N N . VAL A 1 383 ? -18.984 5.016 -18.188 1 97.38 383 VAL A N 1
ATOM 3085 C CA . VAL A 1 383 ? -19.531 4.664 -19.5 1 97.38 383 VAL A CA 1
ATOM 3086 C C . VAL A 1 383 ? -20.672 3.666 -19.312 1 97.38 383 VAL A C 1
ATOM 3088 O O . VAL A 1 383 ? -20.578 2.74 -18.516 1 97.38 383 VAL A O 1
ATOM 3091 N N . ASP A 1 384 ? -21.719 3.854 -20.062 1 96.75 384 ASP A N 1
ATOM 3092 C CA . ASP A 1 384 ? -22.891 2.994 -20.031 1 96.75 384 ASP A CA 1
ATOM 3093 C C . ASP A 1 384 ? -22.828 1.934 -21.125 1 96.75 384 ASP A C 1
ATOM 3095 O O . ASP A 1 384 ? -23 2.242 -22.312 1 96.75 384 ASP A O 1
ATOM 3099 N N . GLU A 1 385 ? -22.688 0.655 -20.688 1 96.31 385 GLU A N 1
ATOM 3100 C CA . GLU A 1 385 ? -22.719 -0.474 -21.625 1 96.31 385 GLU A CA 1
ATOM 3101 C C . GLU A 1 385 ? -23.828 -1.451 -21.25 1 96.31 385 GLU A C 1
ATOM 3103 O O . GLU A 1 385 ? -23.75 -2.641 -21.562 1 96.31 385 GLU A O 1
ATOM 3108 N N . VAL A 1 386 ? -24.828 -1.098 -20.453 1 93.69 386 VAL A N 1
ATOM 3109 C CA . VAL A 1 386 ? -25.938 -1.942 -20.016 1 93.69 386 VAL A CA 1
ATOM 3110 C C . VAL A 1 386 ? -26.844 -2.275 -21.188 1 93.69 386 VAL A C 1
ATOM 3112 O O . VAL A 1 386 ? -27.469 -3.336 -21.219 1 93.69 386 VAL A O 1
ATOM 3115 N N . GLY A 1 387 ? -26.719 -1.624 -22.391 1 85.38 387 GLY A N 1
ATOM 3116 C CA . GLY A 1 387 ? -27.578 -1.881 -23.531 1 85.38 387 GLY A CA 1
ATOM 3117 C C . GLY A 1 387 ? -29.047 -1.649 -23.25 1 85.38 387 GLY A C 1
ATOM 3118 O O . GLY A 1 387 ? -29.391 -0.947 -22.297 1 85.38 387 GLY A O 1
ATOM 3119 N N . ASN A 1 388 ? -29.828 -2.285 -24.125 1 81.31 388 ASN A N 1
ATOM 3120 C CA . ASN A 1 388 ? -31.281 -2.123 -24.031 1 81.31 388 ASN A CA 1
ATOM 3121 C C . ASN A 1 388 ? -31.938 -3.336 -23.391 1 81.31 388 ASN A C 1
ATOM 3123 O O . ASN A 1 388 ? -31.391 -4.438 -23.406 1 81.31 388 ASN A O 1
ATOM 3127 N N . GLY A 1 389 ? -32.75 -3.053 -22.297 1 82.19 389 GLY A N 1
ATOM 3128 C CA . GLY A 1 389 ? -33.438 -4.184 -21.688 1 82.19 389 GLY A CA 1
ATOM 3129 C C . GLY A 1 389 ? -33.844 -3.939 -20.25 1 82.19 389 GLY A C 1
ATOM 3130 O O . GLY A 1 389 ? -34 -2.791 -19.828 1 82.19 389 GLY A O 1
ATOM 3131 N N . ARG A 1 390 ? -34.062 -5.027 -19.594 1 83.88 390 ARG A N 1
ATOM 3132 C CA . ARG A 1 390 ? -34.625 -5 -18.266 1 83.88 390 ARG A CA 1
ATOM 3133 C C . ARG A 1 390 ? -33.656 -4.402 -17.25 1 83.88 390 ARG A C 1
ATOM 3135 O O . ARG A 1 390 ? -34.031 -3.971 -16.172 1 83.88 390 ARG A O 1
ATOM 3142 N N . ASP A 1 391 ? -32.406 -4.344 -17.688 1 88.31 391 ASP A N 1
ATOM 3143 C CA . ASP A 1 391 ? -31.391 -3.857 -16.766 1 88.31 391 ASP A CA 1
ATOM 3144 C C . ASP A 1 391 ? -31.312 -2.332 -16.781 1 88.31 391 ASP A C 1
ATOM 3146 O O . ASP A 1 391 ? -30.641 -1.729 -15.953 1 88.31 391 ASP A O 1
ATOM 3150 N N . ARG A 1 392 ? -32.031 -1.785 -17.672 1 90.94 392 ARG A N 1
ATOM 3151 C CA . ARG A 1 392 ? -32.031 -0.326 -17.703 1 90.94 392 ARG A CA 1
ATOM 3152 C C . ARG A 1 392 ? -33.031 0.231 -16.688 1 90.94 392 ARG A C 1
ATOM 3154 O O . ARG A 1 392 ? -34.25 0.205 -16.938 1 90.94 392 ARG A O 1
ATOM 3161 N N . THR A 1 393 ? -32.562 0.819 -15.602 1 91.12 393 THR A N 1
ATOM 3162 C CA . THR A 1 393 ? -33.406 1.287 -14.5 1 91.12 393 THR A CA 1
ATOM 3163 C C . THR A 1 393 ? -33.5 2.811 -14.5 1 91.12 393 THR A C 1
ATOM 3165 O O . THR A 1 393 ? -32.656 3.49 -15.094 1 91.12 393 THR A O 1
ATOM 3168 N N . PRO A 1 394 ? -34.5 3.309 -13.773 1 92.62 394 PRO A N 1
ATOM 3169 C CA . PRO A 1 394 ? -34.562 4.762 -13.602 1 92.62 394 PRO A CA 1
ATOM 3170 C C . PRO A 1 394 ? -33.344 5.332 -12.898 1 92.62 394 PRO A C 1
ATOM 3172 O O . PRO A 1 394 ? -32.906 6.449 -13.203 1 92.62 394 PRO A O 1
ATOM 3175 N N . LEU A 1 395 ? -32.812 4.605 -12.047 1 93.56 395 LEU A N 1
ATOM 3176 C CA . LEU A 1 395 ? -31.625 5.051 -11.336 1 93.56 395 LEU A CA 1
ATOM 3177 C C . LEU A 1 395 ? -30.453 5.191 -12.297 1 93.56 395 LEU A C 1
ATOM 3179 O O . LEU A 1 395 ? -29.688 6.152 -12.211 1 93.56 395 LEU A O 1
ATOM 3183 N N . LEU A 1 396 ? -30.281 4.211 -13.164 1 95.25 396 LEU A N 1
ATOM 3184 C CA . LEU A 1 396 ? -29.219 4.262 -14.164 1 95.25 396 LEU A CA 1
ATOM 3185 C C . LEU A 1 396 ? -29.344 5.516 -15.023 1 95.25 396 LEU A C 1
ATOM 3187 O O . LEU A 1 396 ? -28.359 6.238 -15.219 1 95.25 396 LEU A O 1
ATOM 3191 N N . GLU A 1 397 ? -30.562 5.754 -15.523 1 95.44 397 GLU A N 1
ATOM 3192 C CA . GLU A 1 397 ? -30.797 6.906 -16.375 1 95.44 397 GLU A CA 1
ATOM 3193 C C . GLU A 1 397 ? -30.484 8.211 -15.656 1 95.44 397 GLU A C 1
ATOM 3195 O O . GLU A 1 397 ? -29.844 9.102 -16.203 1 95.44 397 GLU A O 1
ATOM 3200 N N . ARG A 1 398 ? -30.922 8.312 -14.492 1 95.5 398 ARG A N 1
ATOM 3201 C CA . ARG A 1 398 ? -30.719 9.539 -13.719 1 95.5 398 ARG A CA 1
ATOM 3202 C C . ARG A 1 398 ? -29.25 9.773 -13.445 1 95.5 398 ARG A C 1
ATOM 3204 O O . ARG A 1 398 ? -28.734 10.875 -13.672 1 95.5 398 ARG A O 1
ATOM 3211 N N . ARG A 1 399 ? -28.531 8.812 -13 1 96.38 399 ARG A N 1
ATOM 3212 C CA . ARG A 1 399 ? -27.141 8.984 -12.602 1 96.38 399 ARG A CA 1
ATOM 3213 C C . ARG A 1 399 ? -26.25 9.211 -13.82 1 96.38 399 ARG A C 1
ATOM 3215 O O . ARG A 1 399 ? -25.266 9.953 -13.75 1 96.38 399 ARG A O 1
ATOM 3222 N N . MET A 1 400 ? -26.562 8.562 -14.922 1 96.94 400 MET A N 1
ATOM 3223 C CA . MET A 1 400 ? -25.812 8.836 -16.141 1 96.94 400 MET A CA 1
ATOM 3224 C C . MET A 1 400 ? -26.031 10.273 -16.609 1 96.94 400 MET A C 1
ATOM 3226 O O . MET A 1 400 ? -25.109 10.914 -17.109 1 96.94 400 MET A O 1
ATOM 3230 N N . SER A 1 401 ? -27.281 10.734 -16.469 1 97.38 401 SER A N 1
ATOM 3231 C CA . SER A 1 401 ? -27.578 12.125 -16.797 1 97.38 401 SER A CA 1
ATOM 3232 C C . SER A 1 401 ? -26.828 13.078 -15.875 1 97.38 401 SER A C 1
ATOM 3234 O O . SER A 1 401 ? -26.234 14.062 -16.328 1 97.38 401 SER A O 1
ATOM 3236 N N . ASP A 1 402 ? -26.875 12.797 -14.578 1 97.81 402 ASP A N 1
ATOM 3237 C CA . ASP A 1 402 ? -26.141 13.602 -13.609 1 97.81 402 ASP A CA 1
ATOM 3238 C C . ASP A 1 402 ? -24.656 13.633 -13.938 1 97.81 402 ASP A C 1
ATOM 3240 O O . ASP A 1 402 ? -24 14.68 -13.828 1 97.81 402 ASP A O 1
ATOM 3244 N N . TYR A 1 403 ? -24.109 12.516 -14.32 1 98.19 403 TYR A N 1
ATOM 3245 C CA . TYR A 1 403 ? -22.688 12.398 -14.648 1 98.19 403 TYR A CA 1
ATOM 3246 C C . TYR A 1 403 ? -22.344 13.242 -15.875 1 98.19 403 TYR A C 1
ATOM 3248 O O . TYR A 1 403 ? -21.344 13.953 -15.875 1 98.19 403 TYR A O 1
ATOM 3256 N N . GLN A 1 404 ? -23.203 13.133 -16.922 1 98.19 404 GLN A N 1
ATOM 3257 C CA . GLN A 1 404 ? -22.938 13.938 -18.109 1 98.19 404 GLN A CA 1
ATOM 3258 C C . GLN A 1 404 ? -22.953 15.43 -17.781 1 98.19 404 GLN A C 1
ATOM 3260 O O . GLN A 1 404 ? -22.109 16.188 -18.266 1 98.19 404 GLN A O 1
ATOM 3265 N N . ALA A 1 405 ? -23.891 15.852 -17 1 98.19 405 ALA A N 1
ATOM 3266 C CA . ALA A 1 405 ? -23.953 17.25 -16.578 1 98.19 405 ALA A CA 1
ATOM 3267 C C . ALA A 1 405 ? -22.703 17.656 -15.805 1 98.19 405 ALA A C 1
ATOM 3269 O O . ALA A 1 405 ? -22.188 18.766 -15.992 1 98.19 405 ALA A O 1
ATOM 3270 N N . TYR A 1 406 ? -22.297 16.812 -14.914 1 97.88 406 TYR A N 1
ATOM 3271 C CA . TYR A 1 406 ? -21.078 17.016 -14.141 1 97.88 406 TYR A CA 1
ATOM 3272 C C . TYR A 1 406 ? -19.859 17.172 -15.047 1 97.88 406 TYR A C 1
ATOM 3274 O O . TYR A 1 406 ? -19.047 18.078 -14.859 1 97.88 406 TYR A O 1
ATOM 3282 N N . VAL A 1 407 ? -19.734 16.312 -16.078 1 97.81 407 VAL A N 1
ATOM 3283 C CA . VAL A 1 407 ? -18.641 16.359 -17.047 1 97.81 407 VAL A CA 1
ATOM 3284 C C . VAL A 1 407 ? -18.719 17.672 -17.844 1 97.81 407 VAL A C 1
ATOM 3286 O O . VAL A 1 407 ? -17.703 18.312 -18.078 1 97.81 407 VAL A O 1
ATOM 3289 N N . ASP A 1 408 ? -19.922 18.094 -18.234 1 97.62 408 ASP A N 1
ATOM 3290 C CA . ASP A 1 408 ? -20.125 19.312 -19.016 1 97.62 408 ASP A CA 1
ATOM 3291 C C . ASP A 1 408 ? -19.719 20.547 -18.219 1 97.62 408 ASP A C 1
ATOM 3293 O O . ASP A 1 408 ? -19.297 21.547 -18.797 1 97.62 408 ASP A O 1
ATOM 3297 N N . ARG A 1 409 ? -19.781 20.438 -16.875 1 96.75 409 ARG A N 1
ATOM 3298 C CA . ARG A 1 409 ? -19.375 21.547 -16.016 1 96.75 409 ARG A CA 1
ATOM 3299 C C . ARG A 1 409 ? -17.891 21.484 -15.695 1 96.75 409 ARG A C 1
ATOM 3301 O O . ARG A 1 409 ? -17.406 22.203 -14.812 1 96.75 409 ARG A O 1
ATOM 3308 N N . GLY A 1 410 ? -17.219 20.562 -16.312 1 96.25 410 GLY A N 1
ATOM 3309 C CA . GLY A 1 410 ? -15.781 20.453 -16.109 1 96.25 410 GLY A CA 1
ATOM 3310 C C . GLY A 1 410 ? -15.414 19.781 -14.797 1 96.25 410 GLY A C 1
ATOM 3311 O O . GLY A 1 410 ? -14.375 20.078 -14.211 1 96.25 410 GLY A O 1
ATOM 3312 N N . GLY A 1 411 ? -16.266 18.953 -14.289 1 95.81 411 GLY A N 1
ATOM 3313 C CA . GLY A 1 411 ? -15.969 18.234 -13.062 1 95.81 411 GLY A CA 1
ATOM 3314 C C . GLY A 1 411 ? -16.234 19.031 -11.812 1 95.81 411 GLY A C 1
ATOM 3315 O O . GLY A 1 411 ? -15.555 18.875 -10.797 1 95.81 411 GLY A O 1
ATOM 3316 N N . VAL A 1 412 ? -17.172 19.969 -11.883 1 95.88 412 VAL A N 1
ATOM 3317 C CA . VAL A 1 412 ? -17.562 20.766 -10.727 1 95.88 412 VAL A CA 1
ATOM 3318 C C . VAL A 1 412 ? -18.953 20.375 -10.258 1 95.88 412 VAL A C 1
ATOM 3320 O O . VAL A 1 412 ? -19.891 20.312 -11.055 1 95.88 412 VAL A O 1
ATOM 3323 N N . LEU A 1 413 ? -19.125 20.109 -9.023 1 96.31 413 LEU A N 1
ATOM 3324 C CA . LEU A 1 413 ? -20.406 19.703 -8.461 1 96.31 413 LEU A CA 1
ATOM 3325 C C . LEU A 1 413 ? -21.375 20.891 -8.438 1 96.31 413 LEU A C 1
ATOM 3327 O O . LEU A 1 413 ? -20.984 22.016 -8.125 1 96.31 413 LEU A O 1
ATOM 3331 N N . SER A 1 414 ? -22.641 20.672 -8.789 1 95.38 414 SER A N 1
ATOM 3332 C CA . SER A 1 414 ? -23.703 21.641 -8.602 1 95.38 414 SER A CA 1
ATOM 3333 C C . SER A 1 414 ? -24.328 21.516 -7.215 1 95.38 414 SER A C 1
ATOM 3335 O O . SER A 1 414 ? -24.062 20.547 -6.496 1 95.38 414 SER A O 1
ATOM 3337 N N . ALA A 1 415 ? -25.156 22.469 -6.926 1 93.81 415 ALA A N 1
ATOM 3338 C CA . ALA A 1 415 ? -25.891 22.406 -5.668 1 93.81 415 ALA A CA 1
ATOM 3339 C C . ALA A 1 415 ? -26.797 21.172 -5.621 1 93.81 415 ALA A C 1
ATOM 3341 O O . ALA A 1 415 ? -26.984 20.594 -4.555 1 93.81 415 ALA A O 1
ATOM 3342 N N . LYS A 1 416 ? -27.328 20.812 -6.715 1 93.62 416 LYS A N 1
ATOM 3343 C CA . LYS A 1 416 ? -28.188 19.641 -6.797 1 93.62 416 LYS A CA 1
ATOM 3344 C C . LYS A 1 416 ? -27.406 18.359 -6.566 1 93.62 416 LYS A C 1
ATOM 3346 O O . LYS A 1 416 ? -27.875 17.438 -5.895 1 93.62 416 LYS A O 1
ATOM 3351 N N . ASP A 1 417 ? -26.203 18.266 -7.156 1 95 417 ASP A N 1
ATOM 3352 C CA . ASP A 1 417 ? -25.359 17.094 -6.996 1 95 417 ASP A CA 1
ATOM 3353 C C . ASP A 1 417 ? -25.078 16.812 -5.52 1 95 417 ASP A C 1
ATOM 3355 O O . ASP A 1 417 ? -25.141 15.664 -5.078 1 95 417 ASP A O 1
ATOM 3359 N N . ILE A 1 418 ? -24.766 17.828 -4.812 1 93.62 418 ILE A N 1
ATOM 3360 C CA . ILE A 1 418 ? -24.297 17.766 -3.43 1 93.62 418 ILE A CA 1
ATOM 3361 C C . ILE A 1 418 ? -25.359 17.109 -2.555 1 93.62 418 ILE A C 1
ATOM 3363 O O . ILE A 1 418 ? -25.062 16.516 -1.523 1 93.62 418 ILE A O 1
ATOM 3367 N N . MET A 1 419 ? -26.594 17.094 -3.016 1 90.69 419 MET A N 1
ATOM 3368 C CA . MET A 1 419 ? -27.703 16.562 -2.238 1 90.69 419 MET A CA 1
ATOM 3369 C C . MET A 1 419 ? -27.844 15.062 -2.438 1 90.69 419 MET A C 1
ATOM 3371 O O . MET A 1 419 ? -28.562 14.398 -1.685 1 90.69 419 MET A O 1
ATOM 3375 N N . HIS A 1 420 ? -27.125 14.5 -3.318 1 90.5 420 HIS A N 1
ATOM 3376 C CA . HIS A 1 420 ? -27.266 13.086 -3.646 1 90.5 420 HIS A CA 1
ATOM 3377 C C . HIS A 1 420 ? -25.984 12.312 -3.365 1 90.5 420 HIS A C 1
ATOM 3379 O O . HIS A 1 420 ? -25.234 12 -4.289 1 90.5 420 HIS A O 1
ATOM 3385 N N . THR A 1 421 ? -25.844 11.844 -2.141 1 90.69 421 THR A N 1
ATOM 3386 C CA . THR A 1 421 ? -24.625 11.164 -1.738 1 90.69 421 THR A CA 1
ATOM 3387 C C . THR A 1 421 ? -24.875 9.672 -1.529 1 90.69 421 THR A C 1
ATOM 3389 O O . THR A 1 421 ? -23.922 8.891 -1.419 1 90.69 421 THR A O 1
ATOM 3392 N N . ALA A 1 422 ? -26.141 9.266 -1.566 1 88.25 422 ALA A N 1
ATOM 3393 C CA . ALA A 1 422 ? -26.469 7.879 -1.234 1 88.25 422 ALA A CA 1
ATOM 3394 C C . ALA A 1 422 ? -25.984 6.922 -2.318 1 88.25 422 ALA A C 1
ATOM 3396 O O . ALA A 1 422 ? -26.141 7.191 -3.512 1 88.25 422 ALA A O 1
ATOM 3397 N N . LEU A 1 423 ? -25.391 5.863 -1.874 1 88.44 423 LEU A N 1
ATOM 3398 C CA . LEU A 1 423 ? -24.984 4.828 -2.812 1 88.44 423 LEU A CA 1
ATOM 3399 C C . LEU A 1 423 ? -26.188 4.059 -3.34 1 88.44 423 LEU A C 1
ATOM 3401 O O . LEU A 1 423 ? -26.25 3.729 -4.527 1 88.44 423 LEU A O 1
ATOM 3405 N N . TYR A 1 424 ? -27.078 3.746 -2.393 1 80.62 424 TYR A N 1
ATOM 3406 C CA . TYR A 1 424 ? -28.297 3.02 -2.746 1 80.62 424 TYR A CA 1
ATOM 3407 C C . TYR A 1 424 ? -29.531 3.91 -2.605 1 80.62 424 TYR A C 1
ATOM 3409 O O . TYR A 1 424 ? -29.562 4.797 -1.75 1 80.62 424 TYR A O 1
ATOM 3417 N N . GLU A 1 425 ? -30.312 3.951 -3.646 1 69 425 GLU A N 1
ATOM 3418 C CA . GLU A 1 425 ? -31.531 4.727 -3.482 1 69 425 GLU A CA 1
ATOM 3419 C C . GLU A 1 425 ? -32.594 3.936 -2.725 1 69 425 GLU A C 1
ATOM 3421 O O . GLU A 1 425 ? -32.688 2.715 -2.871 1 69 425 GLU A O 1
ATOM 3426 N N . GLU A 1 426 ? -33.094 4.473 -1.608 1 52.72 426 GLU A N 1
ATOM 3427 C CA . GLU A 1 426 ? -34.219 3.91 -0.878 1 52.72 426 GLU A CA 1
ATOM 3428 C C . GLU A 1 426 ? -35.344 3.541 -1.824 1 52.72 426 GLU A C 1
ATOM 3430 O O . GLU A 1 426 ? -35.688 4.309 -2.732 1 52.72 426 GLU A O 1
ATOM 3435 N N . GLN A 1 427 ? -35.625 2.236 -2.139 1 43.88 427 GLN A N 1
ATOM 3436 C CA . GLN A 1 427 ? -36.875 1.873 -2.771 1 43.88 427 GLN A CA 1
ATOM 3437 C C . GLN A 1 427 ? -38.062 2.578 -2.102 1 43.88 427 GLN A C 1
ATOM 3439 O O . GLN A 1 427 ? -38.062 2.758 -0.881 1 43.88 427 GLN A O 1
ATOM 3444 N N . MET B 1 1 ? 23.516 -71.688 21.797 1 18.28 1 MET B N 1
ATOM 3445 C CA . MET B 1 1 ? 24.906 -72.188 21.703 1 18.28 1 MET B CA 1
ATOM 3446 C C . MET B 1 1 ? 25.859 -71 21.516 1 18.28 1 MET B C 1
ATOM 3448 O O . MET B 1 1 ? 25.5 -70 20.906 1 18.28 1 MET B O 1
ATOM 3452 N N . SER B 1 2 ? 27.125 -71 22.094 1 18.67 2 SER B N 1
ATOM 3453 C CA . SER B 1 2 ? 28.172 -70.25 22.766 1 18.67 2 SER B CA 1
ATOM 3454 C C . SER B 1 2 ? 29.078 -69.5 21.766 1 18.67 2 SER B C 1
ATOM 3456 O O . SER B 1 2 ? 29.859 -68.625 22.156 1 18.67 2 SER B O 1
ATOM 3458 N N . THR B 1 3 ? 29.266 -70 20.516 1 18.12 3 THR B N 1
ATOM 3459 C CA . THR B 1 3 ? 30.672 -69.938 20.109 1 18.12 3 THR B CA 1
ATOM 3460 C C . THR B 1 3 ? 31.094 -68.5 19.766 1 18.12 3 THR B C 1
ATOM 3462 O O . THR B 1 3 ? 30.344 -67.812 19.094 1 18.12 3 THR B O 1
ATOM 3465 N N . ASN B 1 4 ? 32.25 -67.938 20.281 1 19.19 4 ASN B N 1
ATOM 3466 C CA . ASN B 1 4 ? 33.094 -66.812 20.703 1 19.19 4 ASN B CA 1
ATOM 3467 C C . ASN B 1 4 ? 33.969 -66.312 19.547 1 19.19 4 ASN B C 1
ATOM 3469 O O . ASN B 1 4 ? 34.938 -65.625 19.781 1 19.19 4 ASN B O 1
ATOM 3473 N N . THR B 1 5 ? 33.688 -66.688 18.234 1 18.64 5 THR B N 1
ATOM 3474 C CA . THR B 1 5 ? 34.969 -66.75 17.562 1 18.64 5 THR B CA 1
ATOM 3475 C C . THR B 1 5 ? 35.562 -65.375 17.422 1 18.64 5 THR B C 1
ATOM 3477 O O . THR B 1 5 ? 34.875 -64.375 17.469 1 18.64 5 THR B O 1
ATOM 3480 N N . ALA B 1 6 ? 36.781 -65.188 16.719 1 18.58 6 ALA B N 1
ATOM 3481 C CA . ALA B 1 6 ? 38.188 -64.812 16.844 1 18.58 6 ALA B CA 1
ATOM 3482 C C . ALA B 1 6 ? 38.5 -63.562 16.062 1 18.58 6 ALA B C 1
ATOM 3484 O O . ALA B 1 6 ? 39.469 -62.875 16.359 1 18.58 6 ALA B O 1
ATOM 3485 N N . PRO B 1 7 ? 37.688 -62.969 15.055 1 20.23 7 PRO B N 1
ATOM 3486 C CA . PRO B 1 7 ? 38.562 -62.688 13.93 1 20.23 7 PRO B CA 1
ATOM 3487 C C . PRO B 1 7 ? 39.5 -61.469 14.188 1 20.23 7 PRO B C 1
ATOM 3489 O O . PRO B 1 7 ? 39.188 -60.625 15.031 1 20.23 7 PRO B O 1
ATOM 3492 N N . ILE B 1 8 ? 40.625 -61.375 13.352 1 19.56 8 ILE B N 1
ATOM 3493 C CA . ILE B 1 8 ? 42 -61 13.203 1 19.56 8 ILE B CA 1
ATOM 3494 C C . ILE B 1 8 ? 42.125 -59.5 12.891 1 19.56 8 ILE B C 1
ATOM 3496 O O . ILE B 1 8 ? 41.344 -58.969 12.078 1 19.56 8 ILE B O 1
ATOM 3500 N N . PRO B 1 9 ? 43 -58.719 13.562 1 19.08 9 PRO B N 1
ATOM 3501 C CA . PRO B 1 9 ? 43.281 -57.312 13.867 1 19.08 9 PRO B CA 1
ATOM 3502 C C . PRO B 1 9 ? 44.031 -56.594 12.75 1 19.08 9 PRO B C 1
ATOM 3504 O O . PRO B 1 9 ? 44.406 -55.438 12.891 1 19.08 9 PRO B O 1
ATOM 3507 N N . HIS B 1 10 ? 43.875 -56.969 11.453 1 16.67 10 HIS B N 1
ATOM 3508 C CA . HIS B 1 10 ? 45.094 -56.594 10.727 1 16.67 10 HIS B CA 1
ATOM 3509 C C . HIS B 1 10 ? 45.281 -55.094 10.695 1 16.67 10 HIS B C 1
ATOM 3511 O O . HIS B 1 10 ? 44.312 -54.344 10.516 1 16.67 10 HIS B O 1
ATOM 3517 N N . ARG B 1 11 ? 46.562 -54.625 11.148 1 17.41 11 ARG B N 1
ATOM 3518 C CA . ARG B 1 11 ? 47.312 -53.406 11.438 1 17.41 11 ARG B CA 1
ATOM 3519 C C . ARG B 1 11 ? 47.656 -52.656 10.148 1 17.41 11 ARG B C 1
ATOM 3521 O O . ARG B 1 11 ? 48.531 -53.094 9.406 1 17.41 11 ARG B O 1
ATOM 3528 N N . ALA B 1 12 ? 46.688 -52.281 9.258 1 17.52 12 ALA B N 1
ATOM 3529 C CA . ALA B 1 12 ? 47.125 -51.688 7.988 1 17.52 12 ALA B CA 1
ATOM 3530 C C . ALA B 1 12 ? 48.062 -50.531 8.227 1 17.52 12 ALA B C 1
ATOM 3532 O O . ALA B 1 12 ? 47.844 -49.688 9.117 1 17.52 12 ALA B O 1
ATOM 3533 N N . MET B 1 13 ? 49.344 -50.656 7.758 1 18.17 13 MET B N 1
ATOM 3534 C CA . MET B 1 13 ? 50.625 -49.969 7.727 1 18.17 13 MET B CA 1
ATOM 3535 C C . MET B 1 13 ? 50.5 -48.562 7.109 1 18.17 13 MET B C 1
ATOM 3537 O O . MET B 1 13 ? 49.875 -48.438 6.051 1 18.17 13 MET B O 1
ATOM 3541 N N . TYR B 1 14 ? 50.781 -47.438 7.871 1 19 14 TYR B N 1
ATOM 3542 C CA . TYR B 1 14 ? 50.719 -46 7.859 1 19 14 TYR B CA 1
ATOM 3543 C C . TYR B 1 14 ? 51.781 -45.406 6.938 1 19 14 TYR B C 1
ATOM 3545 O O . TYR B 1 14 ? 52.969 -45.312 7.32 1 19 14 TYR B O 1
ATOM 3553 N N . MET B 1 15 ? 52 -46.031 5.699 1 18.97 15 MET B N 1
ATOM 3554 C CA . MET B 1 15 ? 53.188 -45.5 5.066 1 18.97 15 MET B CA 1
ATOM 3555 C C . MET B 1 15 ? 53.094 -44 4.863 1 18.97 15 MET B C 1
ATOM 3557 O O . MET B 1 15 ? 52.062 -43.5 4.449 1 18.97 15 MET B O 1
ATOM 3561 N N . ASN B 1 16 ? 54 -43.188 5.48 1 19.16 16 ASN B N 1
ATOM 3562 C CA . ASN B 1 16 ? 54.312 -41.812 5.73 1 19.16 16 ASN B CA 1
ATOM 3563 C C . ASN B 1 16 ? 54.812 -41.094 4.473 1 19.16 16 ASN B C 1
ATOM 3565 O O . ASN B 1 16 ? 55.469 -40.062 4.551 1 19.16 16 ASN B O 1
ATOM 3569 N N . ASN B 1 17 ? 54.375 -41.531 3.219 1 18.97 17 ASN B N 1
ATOM 3570 C CA . ASN B 1 17 ? 55.281 -40.969 2.199 1 18.97 17 ASN B CA 1
ATOM 3571 C C . ASN B 1 17 ? 55.188 -39.469 2.182 1 18.97 17 ASN B C 1
ATOM 3573 O O . ASN B 1 17 ? 54.094 -38.875 2.17 1 18.97 17 ASN B O 1
ATOM 3577 N N . GLU B 1 18 ? 56.312 -38.812 2.533 1 20.78 18 GLU B N 1
ATOM 3578 C CA . GLU B 1 18 ? 56.781 -37.438 2.688 1 20.78 18 GLU B CA 1
ATOM 3579 C C . GLU B 1 18 ? 56.781 -36.688 1.347 1 20.78 18 GLU B C 1
ATOM 3581 O O . GLU B 1 18 ? 57.812 -36.688 0.652 1 20.78 18 GLU B O 1
ATOM 3586 N N . GLN B 1 19 ? 55.938 -37.031 0.34 1 18.91 19 GLN B N 1
ATOM 3587 C CA . GLN B 1 19 ? 56.375 -36.406 -0.906 1 18.91 19 GLN B CA 1
ATOM 3588 C C . GLN B 1 19 ? 56.344 -34.875 -0.791 1 18.91 19 GLN B C 1
ATOM 3590 O O . GLN B 1 19 ? 55.375 -34.312 -0.256 1 18.91 19 GLN B O 1
ATOM 3595 N N . SER B 1 20 ? 57.5 -34.281 -0.876 1 21.09 20 SER B N 1
ATOM 3596 C CA . SER B 1 20 ? 58 -32.906 -0.877 1 21.09 20 SER B CA 1
ATOM 3597 C C . SER B 1 20 ? 57.406 -32.094 -2.006 1 21.09 20 SER B C 1
ATOM 3599 O O . SER B 1 20 ? 57.719 -32.312 -3.178 1 21.09 20 SER B O 1
ATOM 3601 N N . PHE B 1 21 ? 56.031 -31.984 -2.088 1 20.27 21 PHE B N 1
ATOM 3602 C CA . PHE B 1 21 ? 55.5 -31.266 -3.232 1 20.27 21 PHE B CA 1
ATOM 3603 C C . PHE B 1 21 ? 56.031 -29.828 -3.254 1 20.27 21 PHE B C 1
ATOM 3605 O O . PHE B 1 21 ? 55.906 -29.109 -2.262 1 20.27 21 PHE B O 1
ATOM 3612 N N . PHE B 1 22 ? 57.094 -29.672 -3.998 1 21.45 22 PHE B N 1
ATOM 3613 C CA . PHE B 1 22 ? 57.75 -28.438 -4.406 1 21.45 22 PHE B CA 1
ATOM 3614 C C . PHE B 1 22 ? 56.75 -27.469 -5.008 1 21.45 22 PHE B C 1
ATOM 3616 O O . PHE B 1 22 ? 56.125 -27.766 -6.023 1 21.45 22 PHE B O 1
ATOM 3623 N N . SER B 1 23 ? 56 -26.75 -4.145 1 19.91 23 SER B N 1
ATOM 3624 C CA . SER B 1 23 ? 54.969 -25.75 -4.434 1 19.91 23 SER B CA 1
ATOM 3625 C C . SER B 1 23 ? 55.531 -24.609 -5.281 1 19.91 23 SER B C 1
ATOM 3627 O O . SER B 1 23 ? 56.406 -23.875 -4.832 1 19.91 23 SER B O 1
ATOM 3629 N N . HIS B 1 24 ? 55.844 -24.984 -6.562 1 21.64 24 HIS B N 1
ATOM 3630 C CA . HIS B 1 24 ? 56.25 -23.891 -7.445 1 21.64 24 HIS B CA 1
ATOM 3631 C C . HIS B 1 24 ? 55.25 -22.75 -7.391 1 21.64 24 HIS B C 1
ATOM 3633 O O . HIS B 1 24 ? 54.031 -22.953 -7.555 1 21.64 24 HIS B O 1
ATOM 3639 N N . ASN B 1 25 ? 55.625 -21.703 -6.715 1 21.22 25 ASN B N 1
ATOM 3640 C CA . ASN B 1 25 ? 55 -20.422 -6.445 1 21.22 25 ASN B CA 1
ATOM 3641 C C . ASN B 1 25 ? 54.719 -19.656 -7.734 1 21.22 25 ASN B C 1
ATOM 3643 O O . ASN B 1 25 ? 55.562 -18.906 -8.219 1 21.22 25 ASN B O 1
ATOM 3647 N N . GLN B 1 26 ? 54.281 -20.359 -8.828 1 22.12 26 GLN B N 1
ATOM 3648 C CA . GLN B 1 26 ? 54.156 -19.453 -9.961 1 22.12 26 GLN B CA 1
ATOM 3649 C C . GLN B 1 26 ? 53.25 -18.281 -9.625 1 22.12 26 GLN B C 1
ATOM 3651 O O . GLN B 1 26 ? 52.125 -18.469 -9.133 1 22.12 26 GLN B O 1
ATOM 3656 N N . GLN B 1 27 ? 53.844 -17.141 -9.469 1 21.5 27 GLN B N 1
ATOM 3657 C CA . GLN B 1 27 ? 53.281 -15.82 -9.258 1 21.5 27 GLN B CA 1
ATOM 3658 C C . GLN B 1 27 ? 52.281 -15.484 -10.352 1 21.5 27 GLN B C 1
ATOM 3660 O O . GLN B 1 27 ? 52.656 -15.242 -11.5 1 21.5 27 GLN B O 1
ATOM 3665 N N . GLN B 1 28 ? 51.219 -16.375 -10.391 1 22.14 28 GLN B N 1
ATOM 3666 C CA . GLN B 1 28 ? 50.25 -15.977 -11.398 1 22.14 28 GLN B CA 1
ATOM 3667 C C . GLN B 1 28 ? 49.844 -14.516 -11.219 1 22.14 28 GLN B C 1
ATOM 3669 O O . GLN B 1 28 ? 49.594 -14.062 -10.094 1 22.14 28 GLN B O 1
ATOM 3674 N N . ASN B 1 29 ? 50.281 -13.773 -12.164 1 24.09 29 ASN B N 1
ATOM 3675 C CA . ASN B 1 29 ? 49.969 -12.367 -12.375 1 24.09 29 ASN B CA 1
ATOM 3676 C C . ASN B 1 29 ? 48.438 -12.125 -12.273 1 24.09 29 ASN B C 1
ATOM 3678 O O . ASN B 1 29 ? 47.656 -12.781 -12.969 1 24.09 29 ASN B O 1
ATOM 3682 N N . PRO B 1 30 ? 47.969 -11.711 -11.125 1 21.95 30 PRO B N 1
ATOM 3683 C CA . PRO B 1 30 ? 46.531 -11.484 -10.977 1 21.95 30 PRO B CA 1
ATOM 3684 C C . PRO B 1 30 ? 45.938 -10.656 -12.109 1 21.95 30 PRO B C 1
ATOM 3686 O O . PRO B 1 30 ? 46.406 -9.539 -12.367 1 21.95 30 PRO B O 1
ATOM 3689 N N . VAL B 1 31 ? 45.625 -11.242 -13.242 1 27.58 31 VAL B N 1
ATOM 3690 C CA . VAL B 1 31 ? 44.844 -10.523 -14.234 1 27.58 31 VAL B CA 1
ATOM 3691 C C . VAL B 1 31 ? 43.75 -9.734 -13.539 1 27.58 31 VAL B C 1
ATOM 3693 O O . VAL B 1 31 ? 43 -10.273 -12.703 1 27.58 31 VAL B O 1
ATOM 3696 N N . SER B 1 32 ? 43.906 -8.484 -13.484 1 24.58 32 SER B N 1
ATOM 3697 C CA . SER B 1 32 ? 42.938 -7.492 -13.031 1 24.58 32 SER B CA 1
ATOM 3698 C C . SER B 1 32 ? 41.562 -7.73 -13.664 1 24.58 32 SER B C 1
ATOM 3700 O O . SER B 1 32 ? 41.406 -7.562 -14.875 1 24.58 32 SER B O 1
ATOM 3702 N N . ASN B 1 33 ? 40.969 -8.883 -13.383 1 24.73 33 ASN B N 1
ATOM 3703 C CA . ASN B 1 33 ? 39.594 -9 -13.859 1 24.73 33 ASN B CA 1
ATOM 3704 C C . ASN B 1 33 ? 38.812 -7.719 -13.617 1 24.73 33 ASN B C 1
ATOM 3706 O O . ASN B 1 33 ? 38.594 -7.324 -12.469 1 24.73 33 ASN B O 1
ATOM 3710 N N . SER B 1 34 ? 38.969 -6.836 -14.5 1 25.36 34 SER B N 1
ATOM 3711 C CA . SER B 1 34 ? 38.031 -5.715 -14.602 1 25.36 34 SER B CA 1
ATOM 3712 C C . SER B 1 34 ? 36.594 -6.191 -14.516 1 25.36 34 SER B C 1
ATOM 3714 O O . SER B 1 34 ? 36.062 -6.762 -15.469 1 25.36 34 SER B O 1
ATOM 3716 N N . ILE B 1 35 ? 36.188 -6.719 -13.445 1 26.98 35 ILE B N 1
ATOM 3717 C CA . ILE B 1 35 ? 34.75 -6.883 -13.289 1 26.98 35 ILE B CA 1
ATOM 3718 C C . ILE B 1 35 ? 34.031 -5.641 -13.812 1 26.98 35 ILE B C 1
ATOM 3720 O O . ILE B 1 35 ? 34.188 -4.543 -13.266 1 26.98 35 ILE B O 1
ATOM 3724 N N . THR B 1 36 ? 33.906 -5.559 -15.055 1 26.7 36 THR B N 1
ATOM 3725 C CA . THR B 1 36 ? 32.969 -4.594 -15.578 1 26.7 36 THR B CA 1
ATOM 3726 C C . THR B 1 36 ? 31.703 -4.539 -14.711 1 26.7 36 THR B C 1
ATOM 3728 O O . THR B 1 36 ? 30.984 -5.527 -14.594 1 26.7 36 THR B O 1
ATOM 3731 N N . GLN B 1 37 ? 31.781 -3.85 -13.656 1 28.42 37 GLN B N 1
ATOM 3732 C CA . GLN B 1 37 ? 30.578 -3.438 -12.953 1 28.42 37 GLN B CA 1
ATOM 3733 C C . GLN B 1 37 ? 29.453 -3.121 -13.922 1 28.42 37 GLN B C 1
ATOM 3735 O O . GLN B 1 37 ? 29.484 -2.104 -14.617 1 28.42 37 GLN B O 1
ATOM 3740 N N . GLN B 1 38 ? 29.047 -4.086 -14.703 1 29.23 38 GLN B N 1
ATOM 3741 C CA . GLN B 1 38 ? 27.812 -3.779 -15.414 1 29.23 38 GLN B CA 1
ATOM 3742 C C . GLN B 1 38 ? 26.906 -2.867 -14.578 1 29.23 38 GLN B C 1
ATOM 3744 O O . GLN B 1 38 ? 26.531 -3.213 -13.453 1 29.23 38 GLN B O 1
ATOM 3749 N N . THR B 1 39 ? 27.047 -1.663 -14.656 1 31.88 39 THR B N 1
ATOM 3750 C CA . THR B 1 39 ? 26.078 -0.667 -14.227 1 31.88 39 THR B CA 1
ATOM 3751 C C . THR B 1 39 ? 24.656 -1.182 -14.43 1 31.88 39 THR B C 1
ATOM 3753 O O . THR B 1 39 ? 24.156 -1.226 -15.555 1 31.88 39 THR B O 1
ATOM 3756 N N . GLN B 1 40 ? 24.281 -2.336 -14.039 1 37.16 40 GLN B N 1
ATOM 3757 C CA . GLN B 1 40 ? 22.859 -2.689 -14.023 1 37.16 40 GLN B CA 1
ATOM 3758 C C . GLN B 1 40 ? 21.984 -1.449 -13.883 1 37.16 40 GLN B C 1
ATOM 3760 O O . GLN B 1 40 ? 22.078 -0.728 -12.883 1 37.16 40 GLN B O 1
ATOM 3765 N N . SER B 1 41 ? 21.781 -0.787 -14.836 1 41.03 41 SER B N 1
ATOM 3766 C CA . SER B 1 41 ? 20.875 0.344 -14.992 1 41.03 41 SER B CA 1
ATOM 3767 C C . SER B 1 41 ? 19.656 0.208 -14.086 1 41.03 41 SER B C 1
ATOM 3769 O O . SER B 1 41 ? 18.938 -0.788 -14.148 1 41.03 41 SER B O 1
ATOM 3771 N N . SER B 1 42 ? 19.672 0.659 -12.82 1 52.19 42 SER B N 1
ATOM 3772 C CA . SER B 1 42 ? 18.875 0.944 -11.617 1 52.19 42 SER B CA 1
ATOM 3773 C C . SER B 1 42 ? 17.438 1.286 -11.977 1 52.19 42 SER B C 1
ATOM 3775 O O . SER B 1 42 ? 16.719 1.898 -11.18 1 52.19 42 SER B O 1
ATOM 3777 N N . SER B 1 43 ? 17 1.066 -13.273 1 63.91 43 SER B N 1
ATOM 3778 C CA . SER B 1 43 ? 15.664 1.598 -13.562 1 63.91 43 SER B CA 1
ATOM 3779 C C . SER B 1 43 ? 14.578 0.688 -13 1 63.91 43 SER B C 1
ATOM 3781 O O . SER B 1 43 ? 14.766 -0.525 -12.891 1 63.91 43 SER B O 1
ATOM 3783 N N . SER B 1 44 ? 13.625 1.115 -12.328 1 80.5 44 SER B N 1
ATOM 3784 C CA . SER B 1 44 ? 12.414 0.445 -11.852 1 80.5 44 SER B CA 1
ATOM 3785 C C . SER B 1 44 ? 11.883 -0.536 -12.891 1 80.5 44 SER B C 1
ATOM 3787 O O . SER B 1 44 ? 11.875 -0.238 -14.086 1 80.5 44 SER B O 1
ATOM 3789 N N . PRO B 1 45 ? 11.641 -1.795 -12.492 1 87.69 45 PRO B N 1
ATOM 3790 C CA . PRO B 1 45 ? 11.016 -2.746 -13.422 1 87.69 45 PRO B CA 1
ATOM 3791 C C . PRO B 1 45 ? 9.75 -2.195 -14.062 1 87.69 45 PRO B C 1
ATOM 3793 O O . PRO B 1 45 ? 9.273 -2.746 -15.062 1 87.69 45 PRO B O 1
ATOM 3796 N N . LEU B 1 46 ? 9.258 -1.104 -13.555 1 94.12 46 LEU B N 1
ATOM 3797 C CA . LEU B 1 46 ? 7.98 -0.572 -14.023 1 94.12 46 LEU B CA 1
ATOM 3798 C C . LEU B 1 46 ? 8.195 0.607 -14.969 1 94.12 46 LEU B C 1
ATOM 3800 O O . LEU B 1 46 ? 7.25 1.096 -15.586 1 94.12 46 LEU B O 1
ATOM 3804 N N . HIS B 1 47 ? 9.414 1.076 -15.125 1 92.88 47 HIS B N 1
ATOM 3805 C CA . HIS B 1 47 ? 9.695 2.258 -15.938 1 92.88 47 HIS B CA 1
ATOM 3806 C C . HIS B 1 47 ? 9.266 2.049 -17.391 1 92.88 47 HIS B C 1
ATOM 3808 O O . HIS B 1 47 ? 9.672 1.073 -18.016 1 92.88 47 HIS B O 1
ATOM 3814 N N . GLY B 1 48 ? 8.398 2.885 -17.875 1 94.94 48 GLY B N 1
ATOM 3815 C CA . GLY B 1 48 ? 7.996 2.885 -19.266 1 94.94 48 GLY B CA 1
ATOM 3816 C C . GLY B 1 48 ? 6.922 1.86 -19.578 1 94.94 48 GLY B C 1
ATOM 3817 O O . GLY B 1 48 ? 6.477 1.748 -20.719 1 94.94 48 GLY B O 1
ATOM 3818 N N . ILE B 1 49 ? 6.465 1.156 -18.578 1 97 49 ILE B N 1
ATOM 3819 C CA . ILE B 1 49 ? 5.508 0.077 -18.797 1 97 49 ILE B CA 1
ATOM 3820 C C . ILE B 1 49 ? 4.098 0.654 -18.922 1 97 49 ILE B C 1
ATOM 3822 O O . ILE B 1 49 ? 3.721 1.559 -18.172 1 97 49 ILE B O 1
ATOM 3826 N N . ARG B 1 50 ? 3.381 0.197 -19.984 1 98.5 50 ARG B N 1
ATOM 3827 C CA . ARG B 1 50 ? 1.961 0.505 -20.125 1 98.5 50 ARG B CA 1
ATOM 3828 C C . ARG B 1 50 ? 1.099 -0.604 -19.531 1 98.5 50 ARG B C 1
ATOM 3830 O O . ARG B 1 50 ? 1.156 -1.75 -19.984 1 98.5 50 ARG B O 1
ATOM 3837 N N . ILE B 1 51 ? 0.211 -0.263 -18.453 1 98.88 51 ILE B N 1
ATOM 3838 C CA . ILE B 1 51 ? -0.495 -1.259 -17.656 1 98.88 51 ILE B CA 1
ATOM 3839 C C . ILE B 1 51 ? -2.002 -1.079 -17.828 1 98.88 51 ILE B C 1
ATOM 3841 O O . ILE B 1 51 ? -2.521 0.031 -17.688 1 98.88 51 ILE B O 1
ATOM 3845 N N . LEU B 1 52 ? -2.73 -2.184 -18.188 1 98.94 52 LEU B N 1
ATOM 3846 C CA . LEU B 1 52 ? -4.188 -2.223 -18.203 1 98.94 52 LEU B CA 1
ATOM 3847 C C . LEU B 1 52 ? -4.719 -3.105 -17.078 1 98.94 52 LEU B C 1
ATOM 3849 O O . LEU B 1 52 ? -4.363 -4.285 -16.984 1 98.94 52 LEU B O 1
ATOM 3853 N N . ILE B 1 53 ? -5.5 -2.496 -16.219 1 98.94 53 ILE B N 1
ATOM 3854 C CA . ILE B 1 53 ? -6.055 -3.205 -15.078 1 98.94 53 ILE B CA 1
ATOM 3855 C C . ILE B 1 53 ? -7.574 -3.293 -15.211 1 98.94 53 ILE B C 1
ATOM 3857 O O . ILE B 1 53 ? -8.234 -2.291 -15.484 1 98.94 53 ILE B O 1
ATOM 3861 N N . ALA B 1 54 ? -8.117 -4.48 -15.062 1 98.94 54 ALA B N 1
ATOM 3862 C CA . ALA B 1 54 ? -9.562 -4.695 -15.023 1 98.94 54 ALA B CA 1
ATOM 3863 C C . ALA B 1 54 ? -10.008 -5.18 -13.648 1 98.94 54 ALA B C 1
ATOM 3865 O O . ALA B 1 54 ? -9.445 -6.129 -13.102 1 98.94 54 ALA B O 1
ATOM 3866 N N . ILE B 1 55 ? -11 -4.492 -13.102 1 98.75 55 ILE B N 1
ATOM 3867 C CA . ILE B 1 55 ? -11.578 -4.855 -11.812 1 98.75 55 ILE B CA 1
ATOM 3868 C C . ILE B 1 55 ? -13.047 -5.215 -11.992 1 98.75 55 ILE B C 1
ATOM 3870 O O . ILE B 1 55 ? -13.812 -4.449 -12.586 1 98.75 55 ILE B O 1
ATOM 3874 N N . ALA B 1 56 ? -13.453 -6.383 -11.523 1 98.38 56 ALA B N 1
ATOM 3875 C CA . ALA B 1 56 ? -14.875 -6.723 -11.453 1 98.38 56 ALA B CA 1
ATOM 3876 C C . ALA B 1 56 ? -15.477 -6.305 -10.117 1 98.38 56 ALA B C 1
ATOM 3878 O O . ALA B 1 56 ? -15.109 -6.848 -9.07 1 98.38 56 ALA B O 1
ATOM 3879 N N . ALA B 1 57 ? -16.266 -5.305 -10.148 1 96.88 57 ALA B N 1
ATOM 3880 C CA . ALA B 1 57 ? -16.953 -4.797 -8.969 1 96.88 57 ALA B CA 1
ATOM 3881 C C . ALA B 1 57 ? -18.469 -4.75 -9.195 1 96.88 57 ALA B C 1
ATOM 3883 O O . ALA B 1 57 ? -19 -3.752 -9.688 1 96.88 57 ALA B O 1
ATOM 3884 N N . PHE B 1 58 ? -19.219 -5.781 -8.734 1 95.06 58 PHE B N 1
ATOM 3885 C CA . PHE B 1 58 ? -20.609 -5.977 -9.094 1 95.06 58 PHE B CA 1
ATOM 3886 C C . PHE B 1 58 ? -21.484 -4.84 -8.555 1 95.06 58 PHE B C 1
ATOM 3888 O O . PHE B 1 58 ? -22.281 -4.27 -9.289 1 95.06 58 PHE B O 1
ATOM 3895 N N . ASP B 1 59 ? -21.375 -4.477 -7.27 1 93.12 59 ASP B N 1
ATOM 3896 C CA . ASP B 1 59 ? -22.141 -3.418 -6.629 1 93.12 59 ASP B CA 1
ATOM 3897 C C . ASP B 1 59 ? -21.328 -2.734 -5.531 1 93.12 59 ASP B C 1
ATOM 3899 O O . ASP B 1 59 ? -20.094 -2.748 -5.562 1 93.12 59 ASP B O 1
ATOM 3903 N N . PHE B 1 60 ? -22.031 -2.041 -4.59 1 92.12 60 PHE B N 1
ATOM 3904 C CA . PHE B 1 60 ? -21.344 -1.25 -3.574 1 92.12 60 PHE B CA 1
ATOM 3905 C C . PHE B 1 60 ? -21.109 -2.07 -2.311 1 92.12 60 PHE B C 1
ATOM 3907 O O . PHE B 1 60 ? -20.688 -1.533 -1.285 1 92.12 60 PHE B O 1
ATOM 3914 N N . SER B 1 61 ? -21.344 -3.404 -2.359 1 88.06 61 SER B N 1
ATOM 3915 C CA . SER B 1 61 ? -21.281 -4.23 -1.158 1 88.06 61 SER B CA 1
ATOM 3916 C C . SER B 1 61 ? -19.859 -4.258 -0.59 1 88.06 61 SER B C 1
ATOM 3918 O O . SER B 1 61 ? -19.672 -4.48 0.607 1 88.06 61 SER B O 1
ATOM 3920 N N . GLN B 1 62 ? -18.859 -3.982 -1.467 1 91.38 62 GLN B N 1
ATOM 3921 C CA . GLN B 1 62 ? -17.453 -4.035 -1.054 1 91.38 62 GLN B CA 1
ATOM 3922 C C . GLN B 1 62 ? -16.75 -2.703 -1.308 1 91.38 62 GLN B C 1
ATOM 3924 O O . GLN B 1 62 ? -15.562 -2.672 -1.606 1 91.38 62 GLN B O 1
ATOM 3929 N N . ILE B 1 63 ? -17.422 -1.598 -1.1 1 93.88 63 ILE B N 1
ATOM 3930 C CA . ILE B 1 63 ? -16.969 -0.29 -1.554 1 93.88 63 ILE B CA 1
ATOM 3931 C C . ILE B 1 63 ? -15.703 0.103 -0.794 1 93.88 63 ILE B C 1
ATOM 3933 O O . ILE B 1 63 ? -14.758 0.635 -1.382 1 93.88 63 ILE B O 1
ATOM 3937 N N . PRO B 1 64 ? -15.609 -0.095 0.583 1 94.88 64 PRO B N 1
ATOM 3938 C CA . PRO B 1 64 ? -14.352 0.278 1.235 1 94.88 64 PRO B CA 1
ATOM 3939 C C . PRO B 1 64 ? -13.156 -0.517 0.714 1 94.88 64 PRO B C 1
ATOM 3941 O O . PRO B 1 64 ? -12.047 0.017 0.621 1 94.88 64 PRO B O 1
ATOM 3944 N N . HIS B 1 65 ? -13.344 -1.779 0.364 1 96.62 65 HIS B N 1
ATOM 3945 C CA . HIS B 1 65 ? -12.281 -2.598 -0.203 1 96.62 65 HIS B CA 1
ATOM 3946 C C . HIS B 1 65 ? -11.906 -2.127 -1.604 1 96.62 65 HIS B C 1
ATOM 3948 O O . HIS B 1 65 ? -10.719 -2.059 -1.946 1 96.62 65 HIS B O 1
ATOM 3954 N N . LEU B 1 66 ? -12.93 -1.829 -2.385 1 97.31 66 LEU B N 1
ATOM 3955 C CA . LEU B 1 66 ? -12.664 -1.305 -3.721 1 97.31 66 LEU B CA 1
ATOM 3956 C C . LEU B 1 66 ? -11.828 -0.033 -3.648 1 97.31 66 LEU B C 1
ATOM 3958 O O . LEU B 1 66 ? -10.914 0.157 -4.453 1 97.31 66 LEU B O 1
ATOM 3962 N N . GLU B 1 67 ? -12.117 0.839 -2.699 1 96.94 67 GLU B N 1
ATOM 3963 C CA . GLU B 1 67 ? -11.352 2.068 -2.531 1 96.94 67 GLU B CA 1
ATOM 3964 C C . GLU B 1 67 ? -9.883 1.767 -2.238 1 96.94 67 GLU B C 1
ATOM 3966 O O . GLU B 1 67 ? -8.992 2.406 -2.795 1 96.94 67 GLU B O 1
ATOM 3971 N N . GLU B 1 68 ? -9.648 0.771 -1.401 1 97.38 68 GLU B N 1
ATOM 3972 C CA . GLU B 1 68 ? -8.281 0.359 -1.104 1 97.38 68 GLU B CA 1
ATOM 3973 C C . GLU B 1 68 ? -7.586 -0.18 -2.35 1 97.38 68 GLU B C 1
ATOM 3975 O O . GLU B 1 68 ? -6.395 0.063 -2.557 1 97.38 68 GLU B O 1
ATOM 3980 N N . VAL B 1 69 ? -8.305 -0.922 -3.143 1 98.31 69 VAL B N 1
ATOM 3981 C CA . VAL B 1 69 ? -7.762 -1.49 -4.371 1 98.31 69 VAL B CA 1
ATOM 3982 C C . VAL B 1 69 ? -7.363 -0.368 -5.328 1 98.31 69 VAL B C 1
ATOM 3984 O O . VAL B 1 69 ? -6.25 -0.357 -5.855 1 98.31 69 VAL B O 1
ATOM 3987 N N . ILE B 1 70 ? -8.242 0.617 -5.488 1 97.38 70 ILE B N 1
ATOM 3988 C CA . ILE B 1 70 ? -8 1.734 -6.395 1 97.38 70 ILE B CA 1
ATOM 3989 C C . ILE B 1 70 ? -6.809 2.553 -5.902 1 97.38 70 ILE B C 1
ATOM 3991 O O . ILE B 1 70 ? -5.926 2.908 -6.688 1 97.38 70 ILE B O 1
ATOM 3995 N N . ASP B 1 71 ? -6.793 2.812 -4.594 1 96.19 71 ASP B N 1
ATOM 3996 C CA . ASP B 1 71 ? -5.688 3.57 -4.012 1 96.19 71 ASP B CA 1
ATOM 3997 C C . ASP B 1 71 ? -4.352 2.869 -4.258 1 96.19 71 ASP B C 1
ATOM 3999 O O . ASP B 1 71 ? -3.346 3.523 -4.543 1 96.19 71 ASP B O 1
ATOM 4003 N N . SER B 1 72 ? -4.391 1.579 -4.125 1 97.12 72 SER B N 1
ATOM 4004 C CA . SER B 1 72 ? -3.166 0.816 -4.336 1 97.12 72 SER B CA 1
ATOM 4005 C C . SER B 1 72 ? -2.695 0.91 -5.781 1 97.12 72 SER B C 1
ATOM 4007 O O . SER B 1 72 ? -1.512 1.134 -6.043 1 97.12 72 SER B O 1
ATOM 4009 N N . TYR B 1 73 ? -3.572 0.807 -6.754 1 97.19 73 TYR B N 1
ATOM 4010 C CA . TYR B 1 73 ? -3.201 0.866 -8.164 1 97.19 73 TYR B CA 1
ATOM 4011 C C . TYR B 1 73 ? -2.75 2.27 -8.547 1 97.19 73 TYR B C 1
ATOM 4013 O O . TYR B 1 73 ? -1.917 2.438 -9.445 1 97.19 73 TYR B O 1
ATOM 4021 N N . GLN B 1 74 ? -3.299 3.256 -7.898 1 94.75 74 GLN B N 1
ATOM 4022 C CA . GLN B 1 74 ? -2.842 4.617 -8.156 1 94.75 74 GLN B CA 1
ATOM 4023 C C . GLN B 1 74 ? -1.354 4.766 -7.848 1 94.75 74 GLN B C 1
ATOM 4025 O O . GLN B 1 74 ? -0.667 5.586 -8.461 1 94.75 74 GLN B O 1
ATOM 4030 N N . GLY B 1 75 ? -0.88 3.959 -6.918 1 95 75 GLY B N 1
ATOM 4031 C CA . GLY B 1 75 ? 0.538 3.977 -6.598 1 95 75 GLY B CA 1
ATOM 4032 C C . GLY B 1 75 ? 1.423 3.652 -7.785 1 95 75 GLY B C 1
ATOM 4033 O O . GLY B 1 75 ? 2.594 4.035 -7.816 1 95 75 GLY B O 1
ATOM 4034 N N . LEU B 1 76 ? 0.909 3.004 -8.781 1 96.38 76 LEU B N 1
ATOM 4035 C CA . LEU B 1 76 ? 1.683 2.639 -9.961 1 96.38 76 LEU B CA 1
ATOM 4036 C C . LEU B 1 76 ? 2.07 3.877 -10.766 1 96.38 76 LEU B C 1
ATOM 4038 O O . LEU B 1 76 ? 3.049 3.855 -11.516 1 96.38 76 LEU B O 1
ATOM 4042 N N . CYS B 1 77 ? 1.347 4.945 -10.586 1 93.62 77 CYS B N 1
ATOM 4043 C CA . CYS B 1 77 ? 1.58 6.105 -11.445 1 93.62 77 CYS B CA 1
ATOM 4044 C C . CYS B 1 77 ? 2.846 6.844 -11.023 1 93.62 77 CYS B C 1
ATOM 4046 O O . CYS B 1 77 ? 3.371 7.66 -11.789 1 93.62 77 CYS B O 1
ATOM 4048 N N . VAL B 1 78 ? 3.398 6.555 -9.828 1 94.44 78 VAL B N 1
ATOM 4049 C CA . VAL B 1 78 ? 4.602 7.246 -9.383 1 94.44 78 VAL B CA 1
ATOM 4050 C C . VAL B 1 78 ? 5.82 6.34 -9.57 1 94.44 78 VAL B C 1
ATOM 4052 O O . VAL B 1 78 ? 6.898 6.621 -9.039 1 94.44 78 VAL B O 1
ATOM 4055 N N . THR B 1 79 ? 5.676 5.254 -10.312 1 94.44 79 THR B N 1
ATOM 4056 C CA . THR B 1 79 ? 6.754 4.285 -10.469 1 94.44 79 THR B CA 1
ATOM 4057 C C . THR B 1 79 ? 7.523 4.535 -11.766 1 94.44 79 THR B C 1
ATOM 4059 O O . THR B 1 79 ? 8.484 3.826 -12.07 1 94.44 79 THR B O 1
ATOM 4062 N N . GLY B 1 80 ? 7.098 5.438 -12.578 1 93.12 80 GLY B N 1
ATOM 4063 C CA . GLY B 1 80 ? 7.684 5.656 -13.891 1 93.12 80 GLY B CA 1
ATOM 4064 C C . GLY B 1 80 ? 6.941 4.938 -15.008 1 93.12 80 GLY B C 1
ATOM 4065 O O . GLY B 1 80 ? 7.34 5.008 -16.172 1 93.12 80 GLY B O 1
ATOM 4066 N N . ALA B 1 81 ? 5.871 4.246 -14.625 1 96 81 ALA B N 1
ATOM 4067 C CA . ALA B 1 81 ? 5.031 3.646 -15.656 1 96 81 ALA B CA 1
ATOM 4068 C C . ALA B 1 81 ? 4.598 4.688 -16.688 1 96 81 ALA B C 1
ATOM 4070 O O . ALA B 1 81 ? 4.395 5.855 -16.344 1 96 81 ALA B O 1
ATOM 4071 N N . ALA B 1 82 ? 4.469 4.25 -17.906 1 96.5 82 ALA B N 1
ATOM 4072 C CA . ALA B 1 82 ? 4.098 5.172 -18.984 1 96.5 82 ALA B CA 1
ATOM 4073 C C . ALA B 1 82 ? 2.594 5.414 -19 1 96.5 82 ALA B C 1
ATOM 4075 O O . ALA B 1 82 ? 2.137 6.492 -19.391 1 96.5 82 ALA B O 1
ATOM 4076 N N . LYS B 1 83 ? 1.895 4.387 -18.625 1 97.38 83 LYS B N 1
ATOM 4077 C CA . LYS B 1 83 ? 0.435 4.434 -18.641 1 97.38 83 LYS B CA 1
ATOM 4078 C C . LYS B 1 83 ? -0.156 3.402 -17.672 1 97.38 83 LYS B C 1
ATOM 4080 O O . LYS B 1 83 ? 0.302 2.26 -17.625 1 97.38 83 LYS B O 1
ATOM 4085 N N . VAL B 1 84 ? -1.099 3.857 -16.859 1 98.19 84 VAL B N 1
ATOM 4086 C CA . VAL B 1 84 ? -1.857 2.977 -15.984 1 98.19 84 VAL B CA 1
ATOM 4087 C C . VAL B 1 84 ? -3.352 3.229 -16.156 1 98.19 84 VAL B C 1
ATOM 4089 O O . VAL B 1 84 ? -3.883 4.227 -15.672 1 98.19 84 VAL B O 1
ATOM 4092 N N . ASP B 1 85 ? -4.051 2.342 -16.859 1 98.62 85 ASP B N 1
ATOM 4093 C CA . ASP B 1 85 ? -5.492 2.445 -17.062 1 98.62 85 ASP B CA 1
ATOM 4094 C C . ASP B 1 85 ? -6.238 1.408 -16.219 1 98.62 85 ASP B C 1
ATOM 4096 O O . ASP B 1 85 ? -5.973 0.209 -16.328 1 98.62 85 ASP B O 1
ATOM 4100 N N . VAL B 1 86 ? -7.105 1.885 -15.375 1 98.69 86 VAL B N 1
ATOM 4101 C CA . VAL B 1 86 ? -7.941 1.021 -14.547 1 98.69 86 VAL B CA 1
ATOM 4102 C C . VAL B 1 86 ? -9.375 1.047 -15.062 1 98.69 86 VAL B C 1
ATOM 4104 O O . VAL B 1 86 ? -9.984 2.115 -15.188 1 98.69 86 VAL B O 1
ATOM 4107 N N . ILE B 1 87 ? -9.906 -0.094 -15.375 1 98.88 87 ILE B N 1
ATOM 4108 C CA . ILE B 1 87 ? -11.289 -0.255 -15.805 1 98.88 87 ILE B CA 1
ATOM 4109 C C . ILE B 1 87 ? -12.07 -1.031 -14.75 1 98.88 87 ILE B C 1
ATOM 4111 O O . ILE B 1 87 ? -11.734 -2.178 -14.438 1 98.88 87 ILE B O 1
ATOM 4115 N N . ILE B 1 88 ? -13.062 -0.412 -14.211 1 98.75 88 ILE B N 1
ATOM 4116 C CA . ILE B 1 88 ? -13.977 -1.08 -13.289 1 98.75 88 ILE B CA 1
ATOM 4117 C C . ILE B 1 88 ? -15.242 -1.501 -14.031 1 98.75 88 ILE B C 1
ATOM 4119 O O . ILE B 1 88 ? -15.992 -0.654 -14.531 1 98.75 88 ILE B O 1
ATOM 4123 N N . HIS B 1 89 ? -15.469 -2.783 -14.156 1 98.75 89 HIS B N 1
ATOM 4124 C CA . HIS B 1 89 ? -16.781 -3.264 -14.609 1 98.75 89 HIS B CA 1
ATOM 4125 C C . HIS B 1 89 ? -17.766 -3.346 -13.445 1 98.75 89 HIS B C 1
ATOM 4127 O O . HIS B 1 89 ? -17.531 -4.082 -12.484 1 98.75 89 HIS B O 1
ATOM 4133 N N . ALA B 1 90 ? -18.75 -2.553 -13.547 1 97.81 90 ALA B N 1
ATOM 4134 C CA . ALA B 1 90 ? -19.734 -2.459 -12.477 1 97.81 90 ALA B CA 1
ATOM 4135 C C . ALA B 1 90 ? -21.156 -2.602 -13.031 1 97.81 90 ALA B C 1
ATOM 4137 O O . ALA B 1 90 ? -21.375 -2.502 -14.242 1 97.81 90 ALA B O 1
ATOM 4138 N N . THR B 1 91 ? -22.141 -2.926 -12.094 1 96.31 91 THR B N 1
ATOM 4139 C CA . THR B 1 91 ? -23.516 -3.092 -12.555 1 96.31 91 THR B CA 1
ATOM 4140 C C . THR B 1 91 ? -24.406 -1.982 -12.008 1 96.31 91 THR B C 1
ATOM 4142 O O . THR B 1 91 ? -25.578 -1.889 -12.367 1 96.31 91 THR B O 1
ATOM 4145 N N . VAL B 1 92 ? -23.875 -1.18 -11.164 1 94.88 92 VAL B N 1
ATOM 4146 C CA . VAL B 1 92 ? -24.609 -0.06 -10.578 1 94.88 92 VAL B CA 1
ATOM 4147 C C . VAL B 1 92 ? -23.891 1.247 -10.883 1 94.88 92 VAL B C 1
ATOM 4149 O O . VAL B 1 92 ? -22.656 1.316 -10.789 1 94.88 92 VAL B O 1
ATOM 4152 N N . PRO B 1 93 ? -24.656 2.248 -11.281 1 95.62 93 PRO B N 1
ATOM 4153 C CA . PRO B 1 93 ? -24.016 3.539 -11.562 1 95.62 93 PRO B CA 1
ATOM 4154 C C . PRO B 1 93 ? -23.562 4.258 -10.297 1 95.62 93 PRO B C 1
ATOM 4156 O O . PRO B 1 93 ? -24.25 4.211 -9.273 1 95.62 93 PRO B O 1
ATOM 4159 N N . TYR B 1 94 ? -22.453 4.895 -10.383 1 96.5 94 TYR B N 1
ATOM 4160 C CA . TYR B 1 94 ? -21.891 5.617 -9.258 1 96.5 94 TYR B CA 1
ATOM 4161 C C . TYR B 1 94 ? -22.438 7.031 -9.172 1 96.5 94 TYR B C 1
ATOM 4163 O O . TYR B 1 94 ? -22.641 7.691 -10.195 1 96.5 94 TYR B O 1
ATOM 4171 N N . PRO B 1 95 ? -22.75 7.547 -7.977 1 96.06 95 PRO B N 1
ATOM 4172 C CA . PRO B 1 95 ? -23.125 8.953 -7.863 1 96.06 95 PRO B CA 1
ATOM 4173 C C . PRO B 1 95 ? -21.984 9.906 -8.18 1 96.06 95 PRO B C 1
ATOM 4175 O O . PRO B 1 95 ? -20.828 9.609 -7.871 1 96.06 95 PRO B O 1
ATOM 4178 N N . VAL B 1 96 ? -22.281 11.062 -8.656 1 96.81 96 VAL B N 1
ATOM 4179 C CA . VAL B 1 96 ? -21.266 12.016 -9.094 1 96.81 96 VAL B CA 1
ATOM 4180 C C . VAL B 1 96 ? -20.469 12.5 -7.883 1 96.81 96 VAL B C 1
ATOM 4182 O O . VAL B 1 96 ? -19.266 12.773 -7.996 1 96.81 96 VAL B O 1
ATOM 4185 N N . THR B 1 97 ? -21.125 12.562 -6.711 1 96.88 97 THR B N 1
ATOM 4186 C CA . THR B 1 97 ? -20.406 12.992 -5.508 1 96.88 97 THR B CA 1
ATOM 4187 C C . THR B 1 97 ? -19.281 12.023 -5.164 1 96.88 97 THR B C 1
ATOM 4189 O O . THR B 1 97 ? -18.203 12.438 -4.75 1 96.88 97 THR B O 1
ATOM 4192 N N . LEU B 1 98 ? -19.562 10.727 -5.312 1 96.44 98 LEU B N 1
ATOM 4193 C CA . LEU B 1 98 ? -18.516 9.734 -5.074 1 96.44 98 LEU B CA 1
ATOM 4194 C C . LEU B 1 98 ? -17.406 9.859 -6.109 1 96.44 98 LEU B C 1
ATOM 4196 O O . LEU B 1 98 ? -16.219 9.766 -5.77 1 96.44 98 LEU B O 1
ATOM 4200 N N . ILE B 1 99 ? -17.766 10.055 -7.336 1 97.56 99 ILE B N 1
ATOM 4201 C CA . ILE B 1 99 ? -16.781 10.242 -8.398 1 97.56 99 ILE B CA 1
ATOM 4202 C C . ILE B 1 99 ? -15.914 11.453 -8.094 1 97.56 99 ILE B C 1
ATOM 4204 O O . ILE B 1 99 ? -14.688 11.398 -8.227 1 97.56 99 ILE B O 1
ATOM 4208 N N . ASP B 1 100 ? -16.562 12.531 -7.691 1 96.88 100 ASP B N 1
ATOM 4209 C CA . ASP B 1 100 ? -15.836 13.766 -7.375 1 96.88 100 ASP B CA 1
ATOM 4210 C C . ASP B 1 100 ? -14.898 13.555 -6.188 1 96.88 100 ASP B C 1
ATOM 4212 O O . ASP B 1 100 ? -13.773 14.055 -6.188 1 96.88 100 ASP B O 1
ATOM 4216 N N . LEU B 1 101 ? -15.359 12.883 -5.18 1 97.06 101 LEU B N 1
ATOM 4217 C CA . LEU B 1 101 ? -14.516 12.539 -4.039 1 97.06 101 LEU B CA 1
ATOM 4218 C C . LEU B 1 101 ? -13.305 11.727 -4.48 1 97.06 101 LEU B C 1
ATOM 4220 O O . LEU B 1 101 ? -12.18 12.008 -4.062 1 97.06 101 LEU B O 1
ATOM 4224 N N . TRP B 1 102 ? -13.492 10.727 -5.332 1 96.75 102 TRP B N 1
ATOM 4225 C CA . TRP B 1 102 ? -12.398 9.898 -5.824 1 96.75 102 TRP B CA 1
ATOM 4226 C C . TRP B 1 102 ? -11.438 10.719 -6.68 1 96.75 102 TRP B C 1
ATOM 4228 O O . TRP B 1 102 ? -10.227 10.492 -6.652 1 96.75 102 TRP B O 1
ATOM 4238 N N . ASN B 1 103 ? -12 11.672 -7.426 1 95.5 103 ASN B N 1
ATOM 4239 C CA . ASN B 1 103 ? -11.141 12.562 -8.203 1 95.5 103 ASN B CA 1
ATOM 4240 C C . ASN B 1 103 ? -10.172 13.32 -7.309 1 95.5 103 ASN B C 1
ATOM 4242 O O . ASN B 1 103 ? -9.023 13.555 -7.691 1 95.5 103 ASN B O 1
ATOM 4246 N N . SER B 1 104 ? -10.578 13.664 -6.148 1 93.94 104 SER B N 1
ATOM 4247 C CA . SER B 1 104 ? -9.75 14.422 -5.227 1 93.94 104 SER B CA 1
ATOM 4248 C C . SER B 1 104 ? -8.602 13.57 -4.684 1 93.94 104 SER B C 1
ATOM 4250 O O . SER B 1 104 ? -7.66 14.094 -4.086 1 93.94 104 SER B O 1
ATOM 4252 N N . ARG B 1 105 ? -8.648 12.281 -4.953 1 93.62 105 ARG B N 1
ATOM 4253 C CA . ARG B 1 105 ? -7.625 11.352 -4.484 1 93.62 105 ARG B CA 1
ATOM 4254 C C . ARG B 1 105 ? -6.633 11.031 -5.598 1 93.62 105 ARG B C 1
ATOM 4256 O O . ARG B 1 105 ? -5.648 10.32 -5.367 1 93.62 105 ARG B O 1
ATOM 4263 N N . LEU B 1 106 ? -6.887 11.531 -6.723 1 90.62 106 LEU B N 1
ATOM 4264 C CA . LEU B 1 106 ? -5.953 11.312 -7.824 1 90.62 106 LEU B CA 1
ATOM 4265 C C . LEU B 1 106 ? -4.812 12.32 -7.773 1 90.62 106 LEU B C 1
ATOM 4267 O O . LEU B 1 106 ? -5.043 13.523 -7.613 1 90.62 106 LEU B O 1
ATOM 4271 N N . LEU B 1 107 ? -3.688 11.781 -7.859 1 83.75 107 LEU B N 1
ATOM 4272 C CA . LEU B 1 107 ? -2.502 12.633 -7.809 1 83.75 107 LEU B CA 1
ATOM 4273 C C . LEU B 1 107 ? -2.418 13.523 -9.047 1 83.75 107 LEU B C 1
ATOM 4275 O O . LEU B 1 107 ? -2.471 13.031 -10.172 1 83.75 107 LEU B O 1
ATOM 4279 N N . PRO B 1 108 ? -2.236 14.797 -8.844 1 82.94 108 PRO B N 1
ATOM 4280 C CA . PRO B 1 108 ? -2.104 15.68 -10.008 1 82.94 108 PRO B CA 1
ATOM 4281 C C . PRO B 1 108 ? -0.916 15.305 -10.891 1 82.94 108 PRO B C 1
ATOM 4283 O O . PRO B 1 108 ? -1.004 15.398 -12.117 1 82.94 108 PRO B O 1
ATOM 4286 N N . SER B 1 109 ? 0.059 14.836 -10.273 1 80.94 109 SER B N 1
ATOM 4287 C CA . SER B 1 109 ? 1.256 14.469 -11.016 1 80.94 109 SER B CA 1
ATOM 4288 C C . SER B 1 109 ? 1.013 13.219 -11.859 1 80.94 109 SER B C 1
ATOM 4290 O O . SER B 1 109 ? 1.811 12.898 -12.742 1 80.94 109 SER B O 1
ATOM 4292 N N . CYS B 1 110 ? -0.084 12.578 -11.602 1 89.25 110 CYS B N 1
ATOM 4293 C CA . CYS B 1 110 ? -0.414 11.352 -12.328 1 89.25 110 CYS B CA 1
ATOM 4294 C C . CYS B 1 110 ? -1.38 11.641 -13.477 1 89.25 110 CYS B C 1
ATOM 4296 O O . CYS B 1 110 ? -1.81 10.727 -14.172 1 89.25 110 CYS B O 1
ATOM 4298 N N . ARG B 1 111 ? -1.581 12.922 -13.648 1 86.69 111 ARG B N 1
ATOM 4299 C CA . ARG B 1 111 ? -2.453 13.273 -14.766 1 86.69 111 ARG B CA 1
ATOM 4300 C C . ARG B 1 111 ? -1.84 12.836 -16.094 1 86.69 111 ARG B C 1
ATOM 4302 O O . ARG B 1 111 ? -0.657 13.078 -16.344 1 86.69 111 ARG B O 1
ATOM 4309 N N . GLY B 1 112 ? -2.58 12.133 -16.906 1 89 112 GLY B N 1
ATOM 4310 C CA . GLY B 1 112 ? -2.104 11.641 -18.188 1 89 112 GLY B CA 1
ATOM 4311 C C . GLY B 1 112 ? -1.492 10.258 -18.109 1 89 112 GLY B C 1
ATOM 4312 O O . GLY B 1 112 ? -1.302 9.594 -19.141 1 89 112 GLY B O 1
ATOM 4313 N N . ILE B 1 113 ? -1.123 9.898 -16.938 1 94.06 113 ILE B N 1
ATOM 4314 C CA . ILE B 1 113 ? -0.507 8.586 -16.75 1 94.06 113 ILE B CA 1
ATOM 4315 C C . ILE B 1 113 ? -1.546 7.598 -16.219 1 94.06 113 ILE B C 1
ATOM 4317 O O . ILE B 1 113 ? -1.626 6.465 -16.688 1 94.06 113 ILE B O 1
ATOM 4321 N N . PHE B 1 114 ? -2.365 8.102 -15.289 1 96 114 PHE B N 1
ATOM 4322 C CA . PHE B 1 114 ? -3.346 7.258 -14.617 1 96 114 PHE B CA 1
ATOM 4323 C C . PHE B 1 114 ? -4.762 7.629 -15.047 1 96 114 PHE B C 1
ATOM 4325 O O . PHE B 1 114 ? -5.129 8.805 -15.039 1 96 114 PHE B O 1
ATOM 4332 N N . SER B 1 115 ? -5.531 6.633 -15.438 1 97.06 115 SER B N 1
ATOM 4333 C CA . SER B 1 115 ? -6.945 6.852 -15.719 1 97.06 115 SER B CA 1
ATOM 4334 C C . SER B 1 115 ? -7.812 5.777 -15.07 1 97.06 115 SER B C 1
ATOM 4336 O O . SER B 1 115 ? -7.359 4.648 -14.867 1 97.06 115 SER B O 1
ATOM 4338 N N . LEU B 1 116 ? -8.977 6.172 -14.609 1 97.94 116 LEU B N 1
ATOM 4339 C CA . LEU B 1 116 ? -9.977 5.273 -14.039 1 97.94 116 LEU B CA 1
ATOM 4340 C C . LEU B 1 116 ? -11.297 5.398 -14.789 1 97.94 116 LEU B C 1
ATOM 4342 O O . LEU B 1 116 ? -11.836 6.5 -14.93 1 97.94 116 LEU B O 1
ATOM 4346 N N . GLN B 1 117 ? -11.758 4.293 -15.305 1 98.62 117 GLN B N 1
ATOM 4347 C CA . GLN B 1 117 ? -13.023 4.25 -16.031 1 98.62 117 GLN B CA 1
ATOM 4348 C C . GLN B 1 117 ? -13.984 3.24 -15.406 1 98.62 117 GLN B C 1
ATOM 4350 O O . GLN B 1 117 ? -13.609 2.096 -15.148 1 98.62 117 GLN B O 1
ATOM 4355 N N . ILE B 1 118 ? -15.148 3.711 -15.094 1 98.62 118 ILE B N 1
ATOM 4356 C CA . ILE B 1 118 ? -16.234 2.838 -14.664 1 98.62 118 ILE B CA 1
ATOM 4357 C C . ILE B 1 118 ? -17.094 2.457 -15.859 1 98.62 118 ILE B C 1
ATOM 4359 O O . ILE B 1 118 ? -17.688 3.326 -16.516 1 98.62 118 ILE B O 1
ATOM 4363 N N . VAL B 1 119 ? -17.109 1.21 -16.141 1 98.69 119 VAL B N 1
ATOM 4364 C CA . VAL B 1 119 ? -17.922 0.699 -17.234 1 98.69 119 VAL B CA 1
ATOM 4365 C C . VAL B 1 119 ? -19.125 -0.061 -16.688 1 98.69 119 VAL B C 1
ATOM 4367 O O . VAL B 1 119 ? -18.984 -1.14 -16.109 1 98.69 119 VAL B O 1
ATOM 4370 N N . LEU B 1 120 ? -20.297 0.444 -16.938 1 97.94 120 LEU B N 1
ATOM 4371 C CA . LEU B 1 120 ? -21.516 -0.171 -16.438 1 97.94 120 LEU B CA 1
ATOM 4372 C C . LEU B 1 120 ? -21.984 -1.304 -17.359 1 97.94 120 LEU B C 1
ATOM 4374 O O . LEU B 1 120 ? -22.078 -1.125 -18.578 1 97.94 120 LEU B O 1
ATOM 4378 N N . LYS B 1 121 ? -22.172 -2.438 -16.75 1 97.69 121 LYS B N 1
ATOM 4379 C CA . LYS B 1 121 ? -22.641 -3.652 -17.406 1 97.69 121 LYS B CA 1
ATOM 4380 C C . LYS B 1 121 ? -23.984 -4.09 -16.859 1 97.69 121 LYS B C 1
ATOM 4382 O O . LYS B 1 121 ? -24.391 -3.666 -15.773 1 97.69 121 LYS B O 1
ATOM 4387 N N . PRO B 1 122 ? -24.766 -4.91 -17.625 1 95.81 122 PRO B N 1
ATOM 4388 C CA . PRO B 1 122 ? -26.047 -5.395 -17.125 1 95.81 122 PRO B CA 1
ATOM 4389 C C . PRO B 1 122 ? -25.906 -6.227 -15.844 1 95.81 122 PRO B C 1
ATOM 4391 O O . PRO B 1 122 ? -25 -7.066 -15.75 1 95.81 122 PRO B O 1
ATOM 4394 N N . SER B 1 123 ? -26.797 -5.977 -14.906 1 93.56 123 SER B N 1
ATOM 4395 C CA . SER B 1 123 ? -26.766 -6.723 -13.648 1 93.56 123 SER B CA 1
ATOM 4396 C C . SER B 1 123 ? -27.047 -8.203 -13.883 1 93.56 123 SER B C 1
ATOM 4398 O O . SER B 1 123 ? -26.703 -9.047 -13.055 1 93.56 123 SER B O 1
ATOM 4400 N N . SER B 1 124 ? -27.672 -8.523 -14.969 1 93.5 124 SER B N 1
ATOM 4401 C CA . SER B 1 124 ? -28.016 -9.898 -15.305 1 93.5 124 SER B CA 1
ATOM 4402 C C . SER B 1 124 ? -26.766 -10.742 -15.539 1 93.5 124 SER B C 1
ATOM 4404 O O . SER B 1 124 ? -26.844 -11.969 -15.555 1 93.5 124 SER B O 1
ATOM 4406 N N . LEU B 1 125 ? -25.594 -10.094 -15.688 1 93.38 125 LEU B N 1
ATOM 4407 C CA . LEU B 1 125 ? -24.359 -10.828 -15.875 1 93.38 125 LEU B CA 1
ATOM 4408 C C . LEU B 1 125 ? -23.984 -11.602 -14.609 1 93.38 125 LEU B C 1
ATOM 4410 O O . LEU B 1 125 ? -23.328 -12.648 -14.68 1 93.38 125 LEU B O 1
ATOM 4414 N N . ARG B 1 126 ? -24.312 -11.062 -13.445 1 92.12 126 ARG B N 1
ATOM 4415 C CA . ARG B 1 126 ? -24.047 -11.711 -12.164 1 92.12 126 ARG B CA 1
ATOM 4416 C C . ARG B 1 126 ? -22.609 -12.195 -12.086 1 92.12 126 ARG B C 1
ATOM 4418 O O . ARG B 1 126 ? -21.672 -11.406 -12.227 1 92.12 126 ARG B O 1
ATOM 4425 N N . LEU B 1 127 ? -22.422 -13.555 -12.078 1 90.5 127 LEU B N 1
ATOM 4426 C CA . LEU B 1 127 ? -21.094 -14.133 -11.914 1 90.5 127 LEU B CA 1
ATOM 4427 C C . LEU B 1 127 ? -20.281 -14.008 -13.195 1 90.5 127 LEU B C 1
ATOM 4429 O O . LEU B 1 127 ? -19.047 -14.133 -13.164 1 90.5 127 LEU B O 1
ATOM 4433 N N . HIS B 1 128 ? -20.922 -13.648 -14.305 1 95.38 128 HIS B N 1
ATOM 4434 C CA . HIS B 1 128 ? -20.25 -13.547 -15.594 1 95.38 128 HIS B CA 1
ATOM 4435 C C . HIS B 1 128 ? -19.656 -12.156 -15.789 1 95.38 128 HIS B C 1
ATOM 4437 O O . HIS B 1 128 ? -18.984 -11.898 -16.797 1 95.38 128 HIS B O 1
ATOM 4443 N N . LEU B 1 129 ? -19.812 -11.312 -14.805 1 97.25 129 LEU B N 1
ATOM 4444 C CA . LEU B 1 129 ? -19.156 -10.016 -14.875 1 97.25 129 LEU B CA 1
ATOM 4445 C C . LEU B 1 129 ? -17.641 -10.172 -15.039 1 97.25 129 LEU B C 1
ATOM 4447 O O . LEU B 1 129 ? -17 -9.359 -15.703 1 97.25 129 LEU B O 1
ATOM 4451 N N . VAL B 1 130 ? -17.062 -11.203 -14.539 1 97.06 130 VAL B N 1
ATOM 4452 C CA . VAL B 1 130 ? -15.633 -11.453 -14.547 1 97.06 130 VAL B CA 1
ATOM 4453 C C . VAL B 1 130 ? -15.18 -11.781 -15.969 1 97.06 130 VAL B C 1
ATOM 4455 O O . VAL B 1 130 ? -13.984 -11.727 -16.281 1 97.06 130 VAL B O 1
ATOM 4458 N N . ASP B 1 131 ? -16.125 -12.07 -16.906 1 97.56 131 ASP B N 1
ATOM 4459 C CA . ASP B 1 131 ? -15.781 -12.375 -18.297 1 97.56 131 ASP B CA 1
ATOM 4460 C C . ASP B 1 131 ? -15.289 -11.133 -19.031 1 97.56 131 ASP B C 1
ATOM 4462 O O . ASP B 1 131 ? -14.57 -11.242 -20.031 1 97.56 131 ASP B O 1
ATOM 4466 N N . CYS B 1 132 ? -15.648 -10 -18.562 1 97.94 132 CYS B N 1
ATOM 4467 C CA . CYS B 1 132 ? -15.453 -8.75 -19.266 1 97.94 132 CYS B CA 1
ATOM 4468 C C . CYS B 1 132 ? -13.969 -8.445 -19.453 1 97.94 132 CYS B C 1
ATOM 4470 O O . CYS B 1 132 ? -13.57 -7.852 -20.453 1 97.94 132 CYS B O 1
ATOM 4472 N N . HIS B 1 133 ? -13.141 -8.836 -18.531 1 98.31 133 HIS B N 1
ATOM 4473 C CA . HIS B 1 133 ? -11.727 -8.5 -18.625 1 98.31 133 HIS B CA 1
ATOM 4474 C C . HIS B 1 133 ? -11.086 -9.18 -19.844 1 98.31 133 HIS B C 1
ATOM 4476 O O . HIS B 1 133 ? -10.156 -8.641 -20.438 1 98.31 133 HIS B O 1
ATOM 4482 N N . ARG B 1 134 ? -11.555 -10.445 -20.109 1 97.81 134 ARG B N 1
ATOM 4483 C CA . ARG B 1 134 ? -10.992 -11.211 -21.219 1 97.81 134 ARG B CA 1
ATOM 4484 C C . ARG B 1 134 ? -11.148 -10.461 -22.531 1 97.81 134 ARG B C 1
ATOM 4486 O O . ARG B 1 134 ? -10.172 -10.297 -23.281 1 97.81 134 ARG B O 1
ATOM 4493 N N . GLU B 1 135 ? -12.359 -10.008 -22.781 1 97 135 GLU B N 1
ATOM 4494 C CA . GLU B 1 135 ? -12.641 -9.25 -24 1 97 135 GLU B CA 1
ATOM 4495 C C . GLU B 1 135 ? -11.844 -7.945 -24.031 1 97 135 GLU B C 1
ATOM 4497 O O . GLU B 1 135 ? -11.258 -7.59 -25.047 1 97 135 GLU B O 1
ATOM 4502 N N . LEU B 1 136 ? -11.781 -7.297 -22.953 1 98.5 136 LEU B N 1
ATOM 4503 C CA . LEU B 1 136 ? -11.07 -6.031 -22.844 1 98.5 136 LEU B CA 1
ATOM 4504 C C . LEU B 1 136 ? -9.586 -6.215 -23.156 1 98.5 136 LEU B C 1
ATOM 4506 O O . LEU B 1 136 ? -9.016 -5.469 -23.953 1 98.5 136 LEU B O 1
ATOM 4510 N N . PHE B 1 137 ? -8.969 -7.172 -22.531 1 98.75 137 PHE B N 1
ATOM 4511 C CA . PHE B 1 137 ? -7.531 -7.379 -22.656 1 98.75 137 PHE B CA 1
ATOM 4512 C C . PHE B 1 137 ? -7.148 -7.688 -24.094 1 98.75 137 PHE B C 1
ATOM 4514 O O . PHE B 1 137 ? -6.203 -7.105 -24.625 1 98.75 137 PHE B O 1
ATOM 4521 N N . TYR B 1 138 ? -7.855 -8.492 -24.719 1 98.38 138 TYR B N 1
ATOM 4522 C CA . TYR B 1 138 ? -7.457 -8.914 -26.062 1 98.38 138 TYR B CA 1
ATOM 4523 C C . TYR B 1 138 ? -7.848 -7.871 -27.094 1 98.38 138 TYR B C 1
ATOM 4525 O O . TYR B 1 138 ? -7.203 -7.754 -28.141 1 98.38 138 TYR B O 1
ATOM 4533 N N . SER B 1 139 ? -8.883 -7.047 -26.859 1 98.12 139 SER B N 1
ATOM 4534 C CA . SER B 1 139 ? -9.203 -5.945 -27.75 1 98.12 139 SER B CA 1
ATOM 4535 C C . SER B 1 139 ? -8.133 -4.859 -27.703 1 98.12 139 SER B C 1
ATOM 4537 O O . SER B 1 139 ? -7.977 -4.082 -28.641 1 98.12 139 SER B O 1
ATOM 4539 N N . LYS B 1 140 ? -7.344 -4.859 -26.578 1 98.31 140 LYS B N 1
ATOM 4540 C CA . LYS B 1 140 ? -6.332 -3.824 -26.391 1 98.31 140 LYS B CA 1
ATOM 4541 C C . LYS B 1 140 ? -4.941 -4.434 -26.25 1 98.31 140 LYS B C 1
ATOM 4543 O O . LYS B 1 140 ? -4.039 -3.82 -25.688 1 98.31 140 LYS B O 1
ATOM 4548 N N . LEU B 1 141 ? -4.746 -5.57 -26.719 1 98.25 141 LEU B N 1
ATOM 4549 C CA . LEU B 1 141 ? -3.562 -6.387 -26.484 1 98.25 141 LEU B CA 1
ATOM 4550 C C . LEU B 1 141 ? -2.295 -5.641 -26.891 1 98.25 141 LEU B C 1
ATOM 4552 O O . LEU B 1 141 ? -1.302 -5.656 -26.156 1 98.25 141 LEU B O 1
ATOM 4556 N N . ASP B 1 142 ? -2.299 -4.887 -28 1 98 142 ASP B N 1
ATOM 4557 C CA . ASP B 1 142 ? -1.082 -4.289 -28.547 1 98 142 ASP B CA 1
ATOM 4558 C C . ASP B 1 142 ? -0.856 -2.889 -27.969 1 98 142 ASP B C 1
ATOM 4560 O O . ASP B 1 142 ? 0.197 -2.287 -28.188 1 98 142 ASP B O 1
ATOM 4564 N N . ASP B 1 143 ? -1.774 -2.418 -27.172 1 98.44 143 ASP B N 1
ATOM 4565 C CA . ASP B 1 143 ? -1.689 -1.063 -26.625 1 98.44 143 ASP B CA 1
ATOM 4566 C C . ASP B 1 143 ? -0.979 -1.053 -25.281 1 98.44 143 ASP B C 1
ATOM 4568 O O . ASP B 1 143 ? -0.574 0.005 -24.797 1 98.44 143 ASP B O 1
ATOM 4572 N N . TYR B 1 144 ? -0.801 -2.234 -24.688 1 98.75 144 TYR B N 1
ATOM 4573 C CA . TYR B 1 144 ? -0.257 -2.307 -23.328 1 98.75 144 TYR B CA 1
ATOM 4574 C C . TYR B 1 144 ? 0.809 -3.391 -23.219 1 98.75 144 TYR B C 1
ATOM 4576 O O . TYR B 1 144 ? 0.924 -4.242 -24.109 1 98.75 144 TYR B O 1
ATOM 4584 N N . ASP B 1 145 ? 1.608 -3.328 -22.156 1 98.69 145 ASP B N 1
ATOM 4585 C CA . ASP B 1 145 ? 2.703 -4.262 -21.906 1 98.69 145 ASP B CA 1
ATOM 4586 C C . ASP B 1 145 ? 2.338 -5.262 -20.812 1 98.69 145 ASP B C 1
ATOM 4588 O O . ASP B 1 145 ? 2.877 -6.367 -20.766 1 98.69 145 ASP B O 1
ATOM 4592 N N . LEU B 1 146 ? 1.486 -4.848 -19.906 1 98.88 146 LEU B N 1
ATOM 4593 C CA . LEU B 1 146 ? 1.084 -5.637 -18.75 1 98.88 146 LEU B CA 1
ATOM 4594 C C . LEU B 1 146 ? -0.421 -5.543 -18.516 1 98.88 146 LEU B C 1
ATOM 4596 O O . LEU B 1 146 ? -1.002 -4.461 -18.625 1 98.88 146 LEU B O 1
ATOM 4600 N N . PHE B 1 147 ? -0.986 -6.719 -18.203 1 98.94 147 PHE B N 1
ATOM 4601 C CA . PHE B 1 147 ? -2.416 -6.844 -17.938 1 98.94 147 PHE B CA 1
ATOM 4602 C C . PHE B 1 147 ? -2.666 -7.441 -16.562 1 98.94 147 PHE B C 1
ATOM 4604 O O . PHE B 1 147 ? -2.029 -8.43 -16.188 1 98.94 147 PHE B O 1
ATOM 4611 N N . ILE B 1 148 ? -3.549 -6.801 -15.789 1 98.94 148 ILE B N 1
ATOM 4612 C CA . ILE B 1 148 ? -3.893 -7.281 -14.453 1 98.94 148 ILE B CA 1
ATOM 4613 C C . ILE B 1 148 ? -5.41 -7.406 -14.328 1 98.94 148 ILE B C 1
ATOM 4615 O O . ILE B 1 148 ? -6.141 -6.434 -14.523 1 98.94 148 ILE B O 1
ATOM 4619 N N . TYR B 1 149 ? -5.863 -8.625 -14.039 1 98.75 149 TYR B N 1
ATOM 4620 C CA . TYR B 1 149 ? -7.242 -8.82 -13.617 1 98.75 149 TYR B CA 1
ATOM 4621 C C . TYR B 1 149 ? -7.324 -9.062 -12.117 1 98.75 149 TYR B C 1
ATOM 4623 O O . TYR B 1 149 ? -6.547 -9.844 -11.562 1 98.75 149 TYR B O 1
ATOM 4631 N N . THR B 1 150 ? -8.266 -8.336 -11.438 1 98.25 150 THR B N 1
ATOM 4632 C CA . THR B 1 150 ? -8.492 -8.602 -10.023 1 98.25 150 THR B CA 1
ATOM 4633 C C . THR B 1 150 ? -9.969 -8.438 -9.672 1 98.25 150 THR B C 1
ATOM 4635 O O . THR B 1 150 ? -10.695 -7.699 -10.344 1 98.25 150 THR B O 1
ATOM 4638 N N . GLU B 1 151 ? -10.383 -9.203 -8.641 1 96.31 151 GLU B N 1
ATOM 4639 C CA . GLU B 1 151 ? -11.625 -8.859 -7.961 1 96.31 151 GLU B CA 1
ATOM 4640 C C . GLU B 1 151 ? -11.484 -7.555 -7.184 1 96.31 151 GLU B C 1
ATOM 4642 O O . GLU B 1 151 ? -10.406 -6.965 -7.141 1 96.31 151 GLU B O 1
ATOM 4647 N N . ASP B 1 152 ? -12.602 -7.07 -6.617 1 96.69 152 ASP B N 1
ATOM 4648 C CA . ASP B 1 152 ? -12.664 -5.723 -6.055 1 96.69 152 ASP B CA 1
ATOM 4649 C C . ASP B 1 152 ? -12.227 -5.715 -4.594 1 96.69 152 ASP B C 1
ATOM 4651 O O . ASP B 1 152 ? -12.438 -4.73 -3.883 1 96.69 152 ASP B O 1
ATOM 4655 N N . ASP B 1 153 ? -11.641 -6.855 -4.117 1 96.56 153 ASP B N 1
ATOM 4656 C CA . ASP B 1 153 ? -11.297 -6.926 -2.701 1 96.56 153 ASP B CA 1
ATOM 4657 C C . ASP B 1 153 ? -9.898 -7.492 -2.502 1 96.56 153 ASP B C 1
ATOM 4659 O O . ASP B 1 153 ? -9.586 -8.047 -1.443 1 96.56 153 ASP B O 1
ATOM 4663 N N . ILE B 1 154 ? -9.047 -7.422 -3.523 1 98.19 154 ILE B N 1
ATOM 4664 C CA . ILE B 1 154 ? -7.66 -7.863 -3.451 1 98.19 154 ILE B CA 1
ATOM 4665 C C . ILE B 1 154 ? -6.73 -6.668 -3.652 1 98.19 154 ILE B C 1
ATOM 4667 O O . ILE B 1 154 ? -6.758 -6.02 -4.699 1 98.19 154 ILE B O 1
ATOM 4671 N N . ARG B 1 155 ? -5.887 -6.375 -2.713 1 98.31 155 ARG B N 1
ATOM 4672 C CA . ARG B 1 155 ? -4.988 -5.23 -2.83 1 98.31 155 ARG B CA 1
ATOM 4673 C C . ARG B 1 155 ? -3.666 -5.641 -3.473 1 98.31 155 ARG B C 1
ATOM 4675 O O . ARG B 1 155 ? -2.898 -6.41 -2.891 1 98.31 155 ARG B O 1
ATOM 4682 N N . VAL B 1 156 ? -3.42 -5.164 -4.602 1 98.25 156 VAL B N 1
ATOM 4683 C CA . VAL B 1 156 ? -2.166 -5.398 -5.312 1 98.25 156 VAL B CA 1
ATOM 4684 C C . VAL B 1 156 ? -1.312 -4.133 -5.281 1 98.25 156 VAL B C 1
ATOM 4686 O O . VAL B 1 156 ? -1.727 -3.082 -5.781 1 98.25 156 VAL B O 1
ATOM 4689 N N . THR B 1 157 ? -0.143 -4.23 -4.785 1 97.25 157 THR B N 1
ATOM 4690 C CA . THR B 1 157 ? 0.706 -3.059 -4.598 1 97.25 157 THR B CA 1
ATOM 4691 C C . THR B 1 157 ? 1.688 -2.912 -5.758 1 97.25 157 THR B C 1
ATOM 4693 O O . THR B 1 157 ? 1.934 -3.867 -6.496 1 97.25 157 THR B O 1
ATOM 4696 N N . PRO B 1 158 ? 2.279 -1.707 -5.918 1 96.06 158 PRO B N 1
ATOM 4697 C CA . PRO B 1 158 ? 3.338 -1.542 -6.914 1 96.06 158 PRO B CA 1
ATOM 4698 C C . PRO B 1 158 ? 4.504 -2.504 -6.703 1 96.06 158 PRO B C 1
ATOM 4700 O O . PRO B 1 158 ? 5.09 -2.994 -7.672 1 96.06 158 PRO B O 1
ATOM 4703 N N . ALA B 1 159 ? 4.824 -2.834 -5.438 1 96 159 ALA B N 1
ATOM 4704 C CA . ALA B 1 159 ? 5.906 -3.773 -5.152 1 96 159 ALA B CA 1
ATOM 4705 C C . ALA B 1 159 ? 5.594 -5.156 -5.715 1 96 159 ALA B C 1
ATOM 4707 O O . ALA B 1 159 ? 6.473 -5.82 -6.273 1 96 159 ALA B O 1
ATOM 4708 N N . THR B 1 160 ? 4.359 -5.582 -5.555 1 97.56 160 THR B N 1
ATOM 4709 C CA . THR B 1 160 ? 3.959 -6.887 -6.07 1 97.56 160 THR B CA 1
ATOM 4710 C C . THR B 1 160 ? 4.031 -6.914 -7.594 1 97.56 160 THR B C 1
ATOM 4712 O O . THR B 1 160 ? 4.484 -7.898 -8.18 1 97.56 160 THR B O 1
ATOM 4715 N N . VAL B 1 161 ? 3.605 -5.797 -8.25 1 98.12 161 VAL B N 1
ATOM 4716 C CA . VAL B 1 161 ? 3.645 -5.723 -9.703 1 98.12 161 VAL B CA 1
ATOM 4717 C C . VAL B 1 161 ? 5.094 -5.738 -10.188 1 98.12 161 VAL B C 1
ATOM 4719 O O . VAL B 1 161 ? 5.426 -6.422 -11.156 1 98.12 161 VAL B O 1
ATOM 4722 N N . GLY B 1 162 ? 5.941 -4.984 -9.484 1 96.5 162 GLY B N 1
ATOM 4723 C CA . GLY B 1 162 ? 7.363 -5.035 -9.797 1 96.5 162 GLY B CA 1
ATOM 4724 C C . GLY B 1 162 ? 7.965 -6.414 -9.625 1 96.5 162 GLY B C 1
ATOM 4725 O O . GLY B 1 162 ? 8.758 -6.859 -10.461 1 96.5 162 GLY B O 1
ATOM 4726 N N . ALA B 1 163 ? 7.566 -7.094 -8.57 1 97.06 163 ALA B N 1
ATOM 4727 C CA . ALA B 1 163 ? 8.039 -8.453 -8.328 1 97.06 163 ALA B CA 1
ATOM 4728 C C . ALA B 1 163 ? 7.621 -9.398 -9.453 1 97.06 163 ALA B C 1
ATOM 4730 O O . ALA B 1 163 ? 8.414 -10.227 -9.906 1 97.06 163 ALA B O 1
ATOM 4731 N N . TYR B 1 164 ? 6.41 -9.242 -9.867 1 98.44 164 TYR B N 1
ATOM 4732 C CA . TYR B 1 164 ? 5.902 -10.07 -10.953 1 98.44 164 TYR B CA 1
ATOM 4733 C C . TYR B 1 164 ? 6.738 -9.891 -12.219 1 98.44 164 TYR B C 1
ATOM 4735 O O . TYR B 1 164 ? 7.145 -10.867 -12.852 1 98.44 164 TYR B O 1
ATOM 4743 N N . LEU B 1 165 ? 6.949 -8.664 -12.57 1 97.69 165 LEU B N 1
ATOM 4744 C CA . LEU B 1 165 ? 7.684 -8.367 -13.797 1 97.69 165 LEU B CA 1
ATOM 4745 C C . LEU B 1 165 ? 9.125 -8.867 -13.703 1 97.69 165 LEU B C 1
ATOM 4747 O O . LEU B 1 165 ? 9.641 -9.469 -14.641 1 97.69 165 LEU B O 1
ATOM 4751 N N . ALA B 1 166 ? 9.758 -8.617 -12.586 1 95.81 166 ALA B N 1
ATOM 4752 C CA . ALA B 1 166 ? 11.133 -9.062 -12.391 1 95.81 166 ALA B CA 1
ATOM 4753 C C . ALA B 1 166 ? 11.227 -10.586 -12.445 1 95.81 166 ALA B C 1
ATOM 4755 O O . ALA B 1 166 ? 12.141 -11.133 -13.07 1 95.81 166 ALA B O 1
ATOM 4756 N N . GLU B 1 167 ? 10.32 -11.25 -11.789 1 97.19 167 GLU B N 1
ATOM 4757 C CA . GLU B 1 167 ? 10.352 -12.711 -11.75 1 97.19 167 GLU B CA 1
ATOM 4758 C C . GLU B 1 167 ? 10.008 -13.305 -13.109 1 97.19 167 GLU B C 1
ATOM 4760 O O . GLU B 1 167 ? 10.531 -14.352 -13.492 1 97.19 167 GLU B O 1
ATOM 4765 N N . THR B 1 168 ? 9.07 -12.672 -13.797 1 98.06 168 THR B N 1
ATOM 4766 C CA . THR B 1 168 ? 8.758 -13.117 -15.148 1 98.06 168 THR B CA 1
ATOM 4767 C C . THR B 1 168 ? 10 -13.07 -16.031 1 98.06 168 THR B C 1
ATOM 4769 O O . THR B 1 168 ? 10.273 -14.008 -16.781 1 98.06 168 THR B O 1
ATOM 4772 N N . LYS B 1 169 ? 10.75 -12.031 -15.953 1 96.69 169 LYS B N 1
ATOM 4773 C CA . LYS B 1 169 ? 12.008 -11.906 -16.703 1 96.69 169 LYS B CA 1
ATOM 4774 C C . LYS B 1 169 ? 13.008 -12.977 -16.266 1 96.69 169 LYS B C 1
ATOM 4776 O O . LYS B 1 169 ? 13.688 -13.562 -17.109 1 96.69 169 LYS B O 1
ATOM 4781 N N . ARG B 1 170 ? 13.047 -13.219 -15.016 1 96.56 170 ARG B N 1
ATOM 4782 C CA . ARG B 1 170 ? 13.969 -14.227 -14.5 1 96.56 170 ARG B CA 1
ATOM 4783 C C . ARG B 1 170 ? 13.625 -15.609 -15.055 1 96.56 170 ARG B C 1
ATOM 4785 O O . ARG B 1 170 ? 14.516 -16.359 -15.469 1 96.56 170 ARG B O 1
ATOM 4792 N N . VAL B 1 171 ? 12.359 -15.984 -15.023 1 98.25 171 VAL B N 1
ATOM 4793 C CA . VAL B 1 171 ? 11.914 -17.266 -15.57 1 98.25 171 VAL B CA 1
ATOM 4794 C C . VAL B 1 171 ? 12.305 -17.359 -17.047 1 98.25 171 VAL B C 1
ATOM 4796 O O . VAL B 1 171 ? 12.797 -18.406 -17.5 1 98.25 171 VAL B O 1
ATOM 4799 N N . GLN B 1 172 ? 12.109 -16.266 -17.797 1 97.81 172 GLN B N 1
ATOM 4800 C CA . GLN B 1 172 ? 12.484 -16.219 -19.219 1 97.81 172 GLN B CA 1
ATOM 4801 C C . GLN B 1 172 ? 13.977 -16.469 -19.391 1 97.81 172 GLN B C 1
ATOM 4803 O O . GLN B 1 172 ? 14.383 -17.203 -20.312 1 97.81 172 GLN B O 1
ATOM 4808 N N . GLU B 1 173 ? 14.766 -15.93 -18.547 1 97.38 173 GLU B N 1
ATOM 4809 C CA . GLU B 1 173 ? 16.219 -16.078 -18.625 1 97.38 173 GLU B CA 1
ATOM 4810 C C . GLU B 1 173 ? 16.625 -17.516 -18.312 1 97.38 173 GLU B C 1
ATOM 4812 O O . GLU B 1 173 ? 17.578 -18.047 -18.906 1 97.38 173 GLU B O 1
ATOM 4817 N N . LEU B 1 174 ? 15.906 -18.109 -17.438 1 97.5 174 LEU B N 1
ATOM 4818 C CA . LEU B 1 174 ? 16.281 -19.453 -16.969 1 97.5 174 LEU B CA 1
ATOM 4819 C C . LEU B 1 174 ? 15.875 -20.5 -18 1 97.5 174 LEU B C 1
ATOM 4821 O O . LEU B 1 174 ? 16.641 -21.438 -18.266 1 97.5 174 LEU B O 1
ATOM 4825 N N . VAL B 1 175 ? 14.75 -20.359 -18.594 1 98.12 175 VAL B N 1
ATOM 4826 C CA . VAL B 1 175 ? 14.234 -21.469 -19.391 1 98.12 175 VAL B CA 1
ATOM 4827 C C . VAL B 1 175 ? 14.273 -21.094 -20.875 1 98.12 175 VAL B C 1
ATOM 4829 O O . VAL B 1 175 ? 14.102 -21.969 -21.75 1 98.12 175 VAL B O 1
ATOM 4832 N N . GLY B 1 176 ? 14.539 -19.844 -21.266 1 97.94 176 GLY B N 1
ATOM 4833 C CA . GLY B 1 176 ? 14.445 -19.328 -22.625 1 97.94 176 GLY B CA 1
ATOM 4834 C C . GLY B 1 176 ? 13.086 -18.75 -22.953 1 97.94 176 GLY B C 1
ATOM 4835 O O . GLY B 1 176 ? 12.07 -19.188 -22.406 1 97.94 176 GLY B O 1
ATOM 4836 N N . PHE B 1 177 ? 13.031 -17.844 -23.844 1 97.5 177 PHE B N 1
ATOM 4837 C CA . PHE B 1 177 ? 11.844 -17.062 -24.172 1 97.5 177 PHE B CA 1
ATOM 4838 C C . PHE B 1 177 ? 10.703 -17.969 -24.609 1 97.5 177 PHE B C 1
ATOM 4840 O O . PHE B 1 177 ? 9.594 -17.875 -24.094 1 97.5 177 PHE B O 1
ATOM 4847 N N . GLN B 1 178 ? 10.875 -18.859 -25.484 1 96.88 178 GLN B N 1
ATOM 4848 C CA . GLN B 1 178 ? 9.82 -19.688 -26.047 1 96.88 178 GLN B CA 1
ATOM 4849 C C . GLN B 1 178 ? 9.211 -20.609 -25 1 96.88 178 GLN B C 1
ATOM 4851 O O . GLN B 1 178 ? 7.992 -20.688 -24.859 1 96.88 178 GLN B O 1
ATOM 4856 N N . ARG B 1 179 ? 10.039 -21.234 -24.188 1 97.38 179 ARG B N 1
ATOM 4857 C CA . ARG B 1 179 ? 9.57 -22.156 -23.156 1 97.38 179 ARG B CA 1
ATOM 4858 C C . ARG B 1 179 ? 8.883 -21.422 -22.016 1 97.38 179 ARG B C 1
ATOM 4860 O O . ARG B 1 179 ? 8.031 -21.984 -21.328 1 97.38 179 ARG B O 1
ATOM 4867 N N . SER B 1 180 ? 9.297 -20.156 -21.844 1 98.12 180 SER B N 1
ATOM 4868 C CA . SER B 1 180 ? 8.758 -19.359 -20.75 1 98.12 180 SER B CA 1
ATOM 4869 C C . SER B 1 180 ? 7.258 -19.141 -20.906 1 98.12 180 SER B C 1
ATOM 4871 O O . SER B 1 180 ? 6.555 -18.875 -19.922 1 98.12 180 SER B O 1
ATOM 4873 N N . MET B 1 181 ? 6.734 -19.375 -22.062 1 97.5 181 MET B N 1
ATOM 4874 C CA . MET B 1 181 ? 5.312 -19.188 -22.328 1 97.5 181 MET B CA 1
ATOM 4875 C C . MET B 1 181 ? 4.48 -20.266 -21.641 1 97.5 181 MET B C 1
ATOM 4877 O O . MET B 1 181 ? 3.266 -20.125 -21.5 1 97.5 181 MET B O 1
ATOM 4881 N N . ASN B 1 182 ? 5.133 -21.297 -21.188 1 97.56 182 ASN B N 1
ATOM 4882 C CA . ASN B 1 182 ? 4.453 -22.391 -20.5 1 97.56 182 ASN B CA 1
ATOM 4883 C C . ASN B 1 182 ? 4.398 -22.172 -19 1 97.56 182 ASN B C 1
ATOM 4885 O O . ASN B 1 182 ? 3.893 -23.016 -18.25 1 97.56 182 ASN B O 1
ATOM 4889 N N . PHE B 1 183 ? 4.91 -21.062 -18.547 1 98.5 183 PHE B N 1
ATOM 4890 C CA . PHE B 1 183 ? 4.945 -20.719 -17.125 1 98.5 183 PHE B CA 1
ATOM 4891 C C . PHE B 1 183 ? 4.328 -19.344 -16.891 1 98.5 183 PHE B C 1
ATOM 4893 O O . PHE B 1 183 ? 4.316 -18.5 -17.781 1 98.5 183 PHE B O 1
ATOM 4900 N N . ASN B 1 184 ? 3.75 -19.188 -15.766 1 98.75 184 ASN B N 1
ATOM 4901 C CA . ASN B 1 184 ? 3.354 -17.875 -15.281 1 98.75 184 ASN B CA 1
ATOM 4902 C C . ASN B 1 184 ? 3.637 -17.703 -13.789 1 98.75 184 ASN B C 1
ATOM 4904 O O . ASN B 1 184 ? 3.398 -18.625 -13.008 1 98.75 184 ASN B O 1
ATOM 4908 N N . VAL B 1 185 ? 4.227 -16.578 -13.445 1 98.69 185 VAL B N 1
ATOM 4909 C CA . VAL B 1 185 ? 4.465 -16.266 -12.039 1 98.69 185 VAL B CA 1
ATOM 4910 C C . VAL B 1 185 ? 3.131 -16.141 -11.305 1 98.69 185 VAL B C 1
ATOM 4912 O O . VAL B 1 185 ? 2.213 -15.469 -11.781 1 98.69 185 VAL B O 1
ATOM 4915 N N . GLY B 1 186 ? 3.012 -16.797 -10.18 1 98.25 186 GLY B N 1
ATOM 4916 C CA . GLY B 1 186 ? 1.767 -16.844 -9.43 1 98.25 186 GLY B CA 1
ATOM 4917 C C . GLY B 1 186 ? 1.659 -15.766 -8.367 1 98.25 186 GLY B C 1
ATOM 4918 O O . GLY B 1 186 ? 2.637 -15.078 -8.078 1 98.25 186 GLY B O 1
ATOM 4919 N N . ILE B 1 187 ? 0.479 -15.633 -7.84 1 98.25 187 ILE B N 1
ATOM 4920 C CA . ILE B 1 187 ? 0.141 -14.781 -6.703 1 98.25 187 ILE B CA 1
ATOM 4921 C C . ILE B 1 187 ? -0.553 -15.609 -5.625 1 98.25 187 ILE B C 1
ATOM 4923 O O . ILE B 1 187 ? -1.402 -16.453 -5.93 1 98.25 187 ILE B O 1
ATOM 4927 N N . VAL B 1 188 ? -0.191 -15.406 -4.379 1 98.19 188 VAL B N 1
ATOM 4928 C CA . VAL B 1 188 ? -0.819 -16.094 -3.258 1 98.19 188 VAL B CA 1
ATOM 4929 C C . VAL B 1 188 ? -1.537 -15.094 -2.361 1 98.19 188 VAL B C 1
ATOM 4931 O O . VAL B 1 188 ? -0.943 -14.102 -1.932 1 98.19 188 VAL B O 1
ATOM 4934 N N . ARG B 1 189 ? -2.809 -15.367 -2.076 1 97.75 189 ARG B N 1
ATOM 4935 C CA . ARG B 1 189 ? -3.576 -14.477 -1.213 1 97.75 189 ARG B CA 1
ATOM 4936 C C . ARG B 1 189 ? -3.406 -14.852 0.255 1 97.75 189 ARG B C 1
ATOM 4938 O O . ARG B 1 189 ? -3.357 -16.031 0.595 1 97.75 189 ARG B O 1
ATOM 4945 N N . TYR B 1 190 ? -3.291 -13.859 1.098 1 97.44 190 TYR B N 1
ATOM 4946 C CA . TYR B 1 190 ? -3.299 -14.062 2.541 1 97.44 190 TYR B CA 1
ATOM 4947 C C . TYR B 1 190 ? -4.363 -13.203 3.211 1 97.44 190 TYR B C 1
ATOM 4949 O O . TYR B 1 190 ? -4.891 -12.273 2.6 1 97.44 190 TYR B O 1
ATOM 4957 N N . GLU B 1 191 ? -4.773 -13.586 4.332 1 95.25 191 GLU B N 1
ATOM 4958 C CA . GLU B 1 191 ? -5.566 -12.812 5.277 1 95.25 191 GLU B CA 1
ATOM 4959 C C . GLU B 1 191 ? -4.895 -12.742 6.645 1 95.25 191 GLU B C 1
ATOM 4961 O O . GLU B 1 191 ? -3.969 -13.508 6.922 1 95.25 191 GLU B O 1
ATOM 4966 N N . TYR B 1 192 ? -5.215 -11.719 7.406 1 93.69 192 TYR B N 1
ATOM 4967 C CA . TYR B 1 192 ? -4.848 -11.703 8.82 1 93.69 192 TYR B CA 1
ATOM 4968 C C . TYR B 1 192 ? -5.891 -12.43 9.664 1 93.69 192 TYR B C 1
ATOM 4970 O O . TYR B 1 192 ? -7.094 -12.234 9.469 1 93.69 192 TYR B O 1
ATOM 4978 N N . ASN B 1 193 ? -5.434 -13.234 10.531 1 88.38 193 ASN B N 1
ATOM 4979 C CA . ASN B 1 193 ? -6.352 -14.039 11.328 1 88.38 193 ASN B CA 1
ATOM 4980 C C . ASN B 1 193 ? -6.793 -13.305 12.594 1 88.38 193 ASN B C 1
ATOM 4982 O O . ASN B 1 193 ? -6.5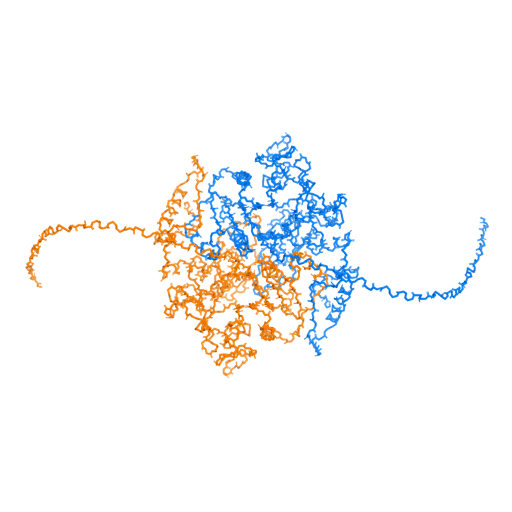55 -13.766 13.703 1 88.38 193 ASN B O 1
ATOM 4986 N N . TRP B 1 194 ? -7.504 -12.258 12.375 1 85.19 194 TRP B N 1
ATOM 4987 C CA . TRP B 1 194 ? -8.047 -11.492 13.492 1 85.19 194 TRP B CA 1
ATOM 4988 C C . TRP B 1 194 ? -8.953 -12.367 14.352 1 85.19 194 TRP B C 1
ATOM 4990 O O . TRP B 1 194 ? -9.648 -13.242 13.836 1 85.19 194 TRP B O 1
ATOM 5000 N N . PRO B 1 195 ? -9.008 -12.023 15.617 1 75.88 195 PRO B N 1
ATOM 5001 C CA . PRO B 1 195 ? -9.875 -12.828 16.484 1 75.88 195 PRO B CA 1
ATOM 5002 C C . PRO B 1 195 ? -11.352 -12.711 16.109 1 75.88 195 PRO B C 1
ATOM 5004 O O . PRO B 1 195 ? -11.812 -11.633 15.727 1 75.88 195 PRO B O 1
ATOM 5007 N N . ASN B 1 196 ? -12.047 -13.773 16.25 1 67.94 196 ASN B N 1
ATOM 5008 C CA . ASN B 1 196 ? -13.43 -13.859 15.781 1 67.94 196 ASN B CA 1
ATOM 5009 C C . ASN B 1 196 ? -14.406 -13.336 16.828 1 67.94 196 ASN B C 1
ATOM 5011 O O . ASN B 1 196 ? -15.586 -13.148 16.547 1 67.94 196 ASN B O 1
ATOM 5015 N N . ASN B 1 197 ? -13.938 -13.148 17.922 1 65.5 197 ASN B N 1
ATOM 5016 C CA . ASN B 1 197 ? -14.883 -12.898 19 1 65.5 197 ASN B CA 1
ATOM 5017 C C . ASN B 1 197 ? -14.617 -11.555 19.672 1 65.5 197 ASN B C 1
ATOM 5019 O O . ASN B 1 197 ? -15.188 -11.258 20.719 1 65.5 197 ASN B O 1
ATOM 5023 N N . VAL B 1 198 ? -13.703 -10.844 19.094 1 67.5 198 VAL B N 1
ATOM 5024 C CA . VAL B 1 198 ? -13.383 -9.586 19.766 1 67.5 198 VAL B CA 1
ATOM 5025 C C . VAL B 1 198 ? -13.258 -8.461 18.75 1 67.5 198 VAL B C 1
ATOM 5027 O O . VAL B 1 198 ? -12.703 -8.664 17.656 1 67.5 198 VAL B O 1
ATOM 5030 N N . VAL B 1 199 ? -13.938 -7.379 19.078 1 66.62 199 VAL B N 1
ATOM 5031 C CA . VAL B 1 199 ? -13.719 -6.145 18.344 1 66.62 199 VAL B CA 1
ATOM 5032 C C . VAL B 1 199 ? -12.508 -5.41 18.906 1 66.62 199 VAL B C 1
ATOM 5034 O O . VAL B 1 199 ? -12.383 -5.242 20.125 1 66.62 199 VAL B O 1
ATOM 5037 N N . ILE B 1 200 ? -11.625 -5.07 18.016 1 71.44 200 ILE B N 1
ATOM 5038 C CA . ILE B 1 200 ? -10.398 -4.406 18.453 1 71.44 200 ILE B CA 1
ATOM 5039 C C . ILE B 1 200 ? -10.711 -2.959 18.828 1 71.44 200 ILE B C 1
ATOM 5041 O O . ILE B 1 200 ? -11.242 -2.199 18.016 1 71.44 200 ILE B O 1
ATOM 5045 N N . ASP B 1 201 ? -10.422 -2.639 20.094 1 73.5 201 ASP B N 1
ATOM 5046 C CA . ASP B 1 201 ? -10.508 -1.286 20.641 1 73.5 201 ASP B CA 1
ATOM 5047 C C . ASP B 1 201 ? -9.359 -1.008 21.609 1 73.5 201 ASP B C 1
ATOM 5049 O O . ASP B 1 201 ? -8.32 -1.678 21.562 1 73.5 201 ASP B O 1
ATOM 5053 N N . ASP B 1 202 ? -9.391 0.08 22.359 1 69.44 202 ASP B N 1
ATOM 5054 C CA . ASP B 1 202 ? -8.281 0.457 23.234 1 69.44 202 ASP B CA 1
ATOM 5055 C C . ASP B 1 202 ? -8.062 -0.592 24.328 1 69.44 202 ASP B C 1
ATOM 5057 O O . ASP B 1 202 ? -6.93 -0.816 24.75 1 69.44 202 ASP B O 1
ATOM 5061 N N . LYS B 1 203 ? -9.133 -1.268 24.672 1 67.12 203 LYS B N 1
ATOM 5062 C CA . LYS B 1 203 ? -9.047 -2.23 25.766 1 67.12 203 LYS B CA 1
ATOM 5063 C C . LYS B 1 203 ? -8.586 -3.596 25.266 1 67.12 203 LYS B C 1
ATOM 5065 O O . LYS B 1 203 ? -8.023 -4.383 26.031 1 67.12 203 LYS B O 1
ATOM 5070 N N . THR B 1 204 ? -8.859 -3.828 24 1 72.12 204 THR B N 1
ATOM 5071 C CA . THR B 1 204 ? -8.617 -5.172 23.484 1 72.12 204 THR B CA 1
ATOM 5072 C C . THR B 1 204 ? -7.469 -5.164 22.469 1 72.12 204 THR B C 1
ATOM 5074 O O . THR B 1 204 ? -7.254 -6.148 21.766 1 72.12 204 THR B O 1
ATOM 5077 N N . ARG B 1 205 ? -6.789 -4.109 22.359 1 73.81 205 ARG B N 1
ATOM 5078 C CA . ARG B 1 205 ? -5.738 -3.938 21.359 1 73.81 205 ARG B CA 1
ATOM 5079 C C . ARG B 1 205 ? -4.672 -5.02 21.5 1 73.81 205 ARG B C 1
ATOM 5081 O O . ARG B 1 205 ? -3.994 -5.355 20.516 1 73.81 205 ARG B O 1
ATOM 5088 N N . HIS B 1 206 ? -4.566 -5.578 22.625 1 71.56 206 HIS B N 1
ATOM 5089 C CA . HIS B 1 206 ? -3.584 -6.629 22.859 1 71.56 206 HIS B CA 1
ATOM 5090 C C . HIS B 1 206 ? -3.934 -7.891 22.078 1 71.56 206 HIS B C 1
ATOM 5092 O O . HIS B 1 206 ? -3.082 -8.758 21.875 1 71.56 206 HIS B O 1
ATOM 5098 N N . ALA B 1 207 ? -5.16 -7.973 21.641 1 73.94 207 ALA B N 1
ATOM 5099 C CA . ALA B 1 207 ? -5.598 -9.117 20.859 1 73.94 207 ALA B CA 1
ATOM 5100 C C . ALA B 1 207 ? -4.879 -9.164 19.5 1 73.94 207 ALA B C 1
ATOM 5102 O O . ALA B 1 207 ? -4.879 -10.195 18.828 1 73.94 207 ALA B O 1
ATOM 5103 N N . THR B 1 208 ? -4.184 -8.125 19.203 1 81.5 208 THR B N 1
ATOM 5104 C CA . THR B 1 208 ? -3.48 -8.023 17.922 1 81.5 208 THR B CA 1
ATOM 5105 C C . THR B 1 208 ? -2.158 -8.781 17.969 1 81.5 208 THR B C 1
ATOM 5107 O O . THR B 1 208 ? -1.593 -9.125 16.938 1 81.5 208 THR B O 1
ATOM 5110 N N . GLN B 1 209 ? -1.65 -9.086 19.141 1 77.31 209 GLN B N 1
ATOM 5111 C CA . GLN B 1 209 ? -0.304 -9.625 19.312 1 77.31 209 GLN B CA 1
ATOM 5112 C C . GLN B 1 209 ? -0.162 -10.992 18.656 1 77.31 209 GLN B C 1
ATOM 5114 O O . GLN B 1 209 ? 0.926 -11.359 18.203 1 77.31 209 GLN B O 1
ATOM 5119 N N . ASN B 1 210 ? -1.216 -11.781 18.469 1 78.31 210 ASN B N 1
ATOM 5120 C CA . ASN B 1 210 ? -1.117 -13.125 17.922 1 78.31 210 ASN B CA 1
ATOM 5121 C C . ASN B 1 210 ? -1.681 -13.195 16.5 1 78.31 210 ASN B C 1
ATOM 5123 O O . ASN B 1 210 ? -1.794 -14.281 15.922 1 78.31 210 ASN B O 1
ATOM 5127 N N . VAL B 1 211 ? -1.941 -12.031 16.016 1 89.12 211 VAL B N 1
ATOM 5128 C CA . VAL B 1 211 ? -2.463 -11.977 14.648 1 89.12 211 VAL B CA 1
ATOM 5129 C C . VAL B 1 211 ? -1.315 -12.102 13.648 1 89.12 211 VAL B C 1
ATOM 5131 O O . VAL B 1 211 ? -0.27 -11.469 13.812 1 89.12 211 VAL B O 1
ATOM 5134 N N . THR B 1 212 ? -1.496 -13.039 12.68 1 91.88 212 THR B N 1
ATOM 5135 C CA . THR B 1 212 ? -0.472 -13.273 11.672 1 91.88 212 THR B CA 1
ATOM 5136 C C . THR B 1 212 ? -1.104 -13.477 10.297 1 91.88 212 THR B C 1
ATOM 5138 O O . THR B 1 212 ? -2.328 -13.586 10.18 1 91.88 212 THR B O 1
ATOM 5141 N N . ARG B 1 213 ? -0.283 -13.453 9.258 1 95.62 213 ARG B N 1
ATOM 5142 C CA . ARG B 1 213 ? -0.732 -13.789 7.91 1 95.62 213 ARG B CA 1
ATOM 5143 C C . ARG B 1 213 ? -1.02 -15.281 7.789 1 95.62 213 ARG B C 1
ATOM 5145 O O . ARG B 1 213 ? -0.243 -16.109 8.266 1 95.62 213 ARG B O 1
ATOM 5152 N N . VAL B 1 214 ? -2.17 -15.555 7.176 1 94.56 214 VAL B N 1
ATOM 5153 C CA . VAL B 1 214 ? -2.541 -16.953 6.957 1 94.56 214 VAL B CA 1
ATOM 5154 C C . VAL B 1 214 ? -2.961 -17.156 5.504 1 94.56 214 VAL B C 1
ATOM 5156 O O . VAL B 1 214 ? -3.545 -16.266 4.891 1 94.56 214 VAL B O 1
ATOM 5159 N N . TYR B 1 215 ? -2.564 -18.297 4.969 1 95.75 215 TYR B N 1
ATOM 5160 C CA . TYR B 1 215 ? -2.957 -18.75 3.639 1 95.75 215 TYR B CA 1
ATOM 5161 C C . TYR B 1 215 ? -4.113 -19.734 3.713 1 95.75 215 TYR B C 1
ATOM 5163 O O . TYR B 1 215 ? -3.92 -20.938 3.52 1 95.75 215 TYR B O 1
ATOM 5171 N N . TRP B 1 216 ? -5.324 -19.25 3.785 1 90.81 216 TRP B N 1
ATOM 5172 C CA . TRP B 1 216 ? -6.504 -20.016 4.172 1 90.81 216 TRP B CA 1
ATOM 5173 C C . TRP B 1 216 ? -6.887 -21.016 3.084 1 90.81 216 TRP B C 1
ATOM 5175 O O . TRP B 1 216 ? -7.59 -21.984 3.348 1 90.81 216 TRP B O 1
ATOM 5185 N N . GLU B 1 217 ? -6.43 -20.781 1.885 1 91.44 217 GLU B N 1
ATOM 5186 C CA . GLU B 1 217 ? -6.828 -21.625 0.758 1 91.44 217 GLU B CA 1
ATOM 5187 C C . GLU B 1 217 ? -5.953 -22.859 0.665 1 91.44 217 GLU B C 1
ATOM 5189 O O . GLU B 1 217 ? -6.227 -23.766 -0.137 1 91.44 217 GLU B O 1
ATOM 5194 N N . HIS B 1 218 ? -5.031 -22.875 1.483 1 90.5 218 HIS B N 1
ATOM 5195 C CA . HIS B 1 218 ? -4.02 -23.906 1.35 1 90.5 218 HIS B CA 1
ATOM 5196 C C . HIS B 1 218 ? -3.947 -24.766 2.605 1 90.5 218 HIS B C 1
ATOM 5198 O O . HIS B 1 218 ? -4.066 -24.266 3.723 1 90.5 218 HIS B O 1
ATOM 5204 N N . GLY B 1 219 ? -3.791 -26.109 2.348 1 82.12 219 GLY B N 1
ATOM 5205 C CA . GLY B 1 219 ? -3.76 -27.062 3.443 1 82.12 219 GLY B CA 1
ATOM 5206 C C . GLY B 1 219 ? -2.533 -26.922 4.324 1 82.12 219 GLY B C 1
ATOM 5207 O O . GLY B 1 219 ? -1.435 -26.656 3.832 1 82.12 219 GLY B O 1
ATOM 5208 N N . ARG B 1 220 ? -2.73 -27.125 5.5 1 76.44 220 ARG B N 1
ATOM 5209 C CA . ARG B 1 220 ? -1.674 -26.906 6.48 1 76.44 220 ARG B CA 1
ATOM 5210 C C . ARG B 1 220 ? -0.71 -28.078 6.531 1 76.44 220 ARG B C 1
ATOM 5212 O O . ARG B 1 220 ? 0.508 -27.906 6.504 1 76.44 220 ARG B O 1
ATOM 5219 N N . TYR B 1 221 ? -1.235 -29.297 6.75 1 77.31 221 TYR B N 1
ATOM 5220 C CA . TYR B 1 221 ? -0.305 -30.406 6.957 1 77.31 221 TYR B CA 1
ATOM 5221 C C . TYR B 1 221 ? -0.738 -31.625 6.168 1 77.31 221 TYR B C 1
ATOM 5223 O O . TYR B 1 221 ? -1.905 -32.031 6.215 1 77.31 221 TYR B O 1
ATOM 5231 N N . PRO B 1 222 ? 0.373 -32.125 5.484 1 86.62 222 PRO B N 1
ATOM 5232 C CA . PRO B 1 222 ? 1.737 -31.656 5.211 1 86.62 222 PRO B CA 1
ATOM 5233 C C . PRO B 1 222 ? 1.783 -30.5 4.215 1 86.62 222 PRO B C 1
ATOM 5235 O O . PRO B 1 222 ? 1.064 -30.516 3.211 1 86.62 222 PRO B O 1
ATOM 5238 N N . VAL B 1 223 ? 2.674 -29.562 4.539 1 90.25 223 VAL B N 1
ATOM 5239 C CA . VAL B 1 223 ? 2.729 -28.344 3.732 1 90.25 223 VAL B CA 1
ATOM 5240 C C . VAL B 1 223 ? 3.107 -28.703 2.295 1 90.25 223 VAL B C 1
ATOM 5242 O O . VAL B 1 223 ? 2.475 -28.219 1.347 1 90.25 223 VAL B O 1
ATOM 5245 N N . PHE B 1 224 ? 4.117 -29.562 2.283 1 89.5 224 PHE B N 1
ATOM 5246 C CA . PHE B 1 224 ? 4.43 -30.062 0.951 1 89.5 224 PHE B CA 1
ATOM 5247 C C . PHE B 1 224 ? 3.447 -31.156 0.544 1 89.5 224 PHE B C 1
ATOM 5249 O O . PHE B 1 224 ? 3.123 -32.031 1.342 1 89.5 224 PHE B O 1
ATOM 5256 N N . THR B 1 225 ? 2.916 -31.078 -0.549 1 85.06 225 THR B N 1
ATOM 5257 C CA . THR B 1 225 ? 1.945 -31.953 -1.193 1 85.06 225 THR B CA 1
ATOM 5258 C C . THR B 1 225 ? 0.525 -31.438 -0.989 1 85.06 225 THR B C 1
ATOM 5260 O O . THR B 1 225 ? -0.354 -31.672 -1.82 1 85.06 225 THR B O 1
ATOM 5263 N N . LYS B 1 226 ? 0.381 -30.703 0.18 1 88.19 226 LYS B N 1
ATOM 5264 C CA . LYS B 1 226 ? -0.981 -30.203 0.372 1 88.19 226 LYS B CA 1
ATOM 5265 C C . LYS B 1 226 ? -1.086 -28.719 0.027 1 88.19 226 LYS B C 1
ATOM 5267 O O . LYS B 1 226 ? -2.139 -28.25 -0.413 1 88.19 226 LYS B O 1
ATOM 5272 N N . ALA B 1 227 ? -0.018 -28.016 0.363 1 93.56 227 ALA B N 1
ATOM 5273 C CA . ALA B 1 227 ? -0.042 -26.578 0.087 1 93.56 227 ALA B CA 1
ATOM 5274 C C . ALA B 1 227 ? 0.824 -26.25 -1.122 1 93.56 227 ALA B C 1
ATOM 5276 O O . ALA B 1 227 ? 0.432 -25.438 -1.966 1 93.56 227 ALA B O 1
ATOM 5277 N N . VAL B 1 228 ? 1.939 -26.875 -1.182 1 95.81 228 VAL B N 1
ATOM 5278 C CA . VAL B 1 228 ? 2.887 -26.562 -2.244 1 95.81 228 VAL B CA 1
ATOM 5279 C C . VAL B 1 228 ? 3.418 -27.844 -2.869 1 95.81 228 VAL B C 1
ATOM 5281 O O . VAL B 1 228 ? 3.426 -28.891 -2.227 1 95.81 228 VAL B O 1
ATOM 5284 N N . ASP B 1 229 ? 3.844 -27.703 -4.094 1 94.69 229 ASP B N 1
ATOM 5285 C CA . ASP B 1 229 ? 4.441 -28.797 -4.844 1 94.69 229 ASP B CA 1
ATOM 5286 C C . ASP B 1 229 ? 5.785 -28.391 -5.438 1 94.69 229 ASP B C 1
ATOM 5288 O O . ASP B 1 229 ? 5.984 -27.234 -5.805 1 94.69 229 ASP B O 1
ATOM 5292 N N . PHE B 1 230 ? 6.602 -29.391 -5.586 1 94.94 230 PHE B N 1
ATOM 5293 C CA . PHE B 1 230 ? 7.84 -29.203 -6.332 1 94.94 230 PHE B CA 1
ATOM 5294 C C . PHE B 1 230 ? 7.559 -29.062 -7.82 1 94.94 230 PHE B C 1
ATOM 5296 O O . PHE B 1 230 ? 6.543 -29.547 -8.32 1 94.94 230 PHE B O 1
ATOM 5303 N N . ILE B 1 231 ? 8.492 -28.281 -8.391 1 94.94 231 ILE B N 1
ATOM 5304 C CA . ILE B 1 231 ? 8.43 -28.156 -9.844 1 94.94 231 ILE B CA 1
ATOM 5305 C C . ILE B 1 231 ? 9.383 -29.156 -10.484 1 94.94 231 ILE B C 1
ATOM 5307 O O . ILE B 1 231 ? 10.523 -29.312 -10.047 1 94.94 231 ILE B O 1
ATOM 5311 N N . ALA B 1 232 ? 8.914 -29.859 -11.594 1 93.94 232 ALA B N 1
ATOM 5312 C CA . ALA B 1 232 ? 9.688 -30.922 -12.242 1 93.94 232 ALA B CA 1
ATOM 5313 C C . ALA B 1 232 ? 10.695 -30.328 -13.227 1 93.94 232 ALA B C 1
ATOM 5315 O O . ALA B 1 232 ? 11.711 -30.953 -13.531 1 93.94 232 ALA B O 1
ATOM 5316 N N . ASP B 1 233 ? 10.438 -29.172 -13.727 1 95.56 233 ASP B N 1
ATOM 5317 C CA . ASP B 1 233 ? 11.297 -28.547 -14.742 1 95.56 233 ASP B CA 1
ATOM 5318 C C . ASP B 1 233 ? 12.734 -28.438 -14.242 1 95.56 233 ASP B C 1
ATOM 5320 O O . ASP B 1 233 ? 12.977 -27.922 -13.156 1 95.56 233 ASP B O 1
ATOM 5324 N N . LYS B 1 234 ? 13.648 -28.766 -15.039 1 95.31 234 LYS B N 1
ATOM 5325 C CA . LYS B 1 234 ? 15.047 -28.891 -14.648 1 95.31 234 LYS B CA 1
ATOM 5326 C C . LYS B 1 234 ? 15.648 -27.531 -14.297 1 95.31 234 LYS B C 1
ATOM 5328 O O . LYS B 1 234 ? 16.516 -27.453 -13.422 1 95.31 234 LYS B O 1
ATOM 5333 N N . GLU B 1 235 ? 15.227 -26.516 -15 1 96.38 235 GLU B N 1
ATOM 5334 C CA . GLU B 1 235 ? 15.812 -25.203 -14.789 1 96.38 235 GLU B CA 1
ATOM 5335 C C . GLU B 1 235 ? 15.172 -24.484 -13.602 1 96.38 235 GLU B C 1
ATOM 5337 O O . GLU B 1 235 ? 15.758 -23.562 -13.039 1 96.38 235 GLU B O 1
ATOM 5342 N N . LEU B 1 236 ? 13.953 -24.969 -13.172 1 97.12 236 LEU B N 1
ATOM 5343 C CA . LEU B 1 236 ? 13.211 -24.203 -12.18 1 97.12 236 LEU B CA 1
ATOM 5344 C C . LEU B 1 236 ? 13.102 -24.984 -10.875 1 97.12 236 LEU B C 1
ATOM 5346 O O . LEU B 1 236 ? 12.781 -24.422 -9.828 1 97.12 236 LEU B O 1
ATOM 5350 N N . HIS B 1 237 ? 13.375 -26.25 -10.805 1 94.75 237 HIS B N 1
ATOM 5351 C CA . HIS B 1 237 ? 13.062 -27.156 -9.703 1 94.75 237 HIS B CA 1
ATOM 5352 C C . HIS B 1 237 ? 13.797 -26.75 -8.43 1 94.75 237 HIS B C 1
ATOM 5354 O O . HIS B 1 237 ? 13.336 -27.047 -7.32 1 94.75 237 HIS B O 1
ATOM 5360 N N . ASP B 1 238 ? 14.914 -26.062 -8.516 1 92.44 238 ASP B N 1
ATOM 5361 C CA . ASP B 1 238 ? 15.68 -25.703 -7.324 1 92.44 238 ASP B CA 1
ATOM 5362 C C . ASP B 1 238 ? 15.375 -24.281 -6.887 1 92.44 238 ASP B C 1
ATOM 5364 O O . ASP B 1 238 ? 15.828 -23.828 -5.828 1 92.44 238 ASP B O 1
ATOM 5368 N N . THR B 1 239 ? 14.57 -23.594 -7.68 1 94.81 239 THR B N 1
ATOM 5369 C CA . THR B 1 239 ? 14.445 -22.172 -7.387 1 94.81 239 THR B CA 1
ATOM 5370 C C . THR B 1 239 ? 12.969 -21.781 -7.266 1 94.81 239 THR B C 1
ATOM 5372 O O . THR B 1 239 ? 12.648 -20.719 -6.742 1 94.81 239 THR B O 1
ATOM 5375 N N . HIS B 1 240 ? 12.141 -22.641 -7.797 1 97.12 240 HIS B N 1
ATOM 5376 C CA . HIS B 1 240 ? 10.727 -22.312 -7.824 1 97.12 240 HIS B CA 1
ATOM 5377 C C . HIS B 1 240 ? 9.875 -23.453 -7.301 1 97.12 240 HIS B C 1
ATOM 5379 O O . HIS B 1 240 ? 10.336 -24.594 -7.234 1 97.12 240 HIS B O 1
ATOM 5385 N N . LEU B 1 241 ? 8.695 -23.109 -6.848 1 97.25 241 LEU B N 1
ATOM 5386 C CA . LEU B 1 241 ? 7.656 -24.062 -6.461 1 97.25 241 LEU B CA 1
ATOM 5387 C C . LEU B 1 241 ? 6.289 -23.609 -6.957 1 97.25 241 LEU B C 1
ATOM 5389 O O . LEU B 1 241 ? 6.176 -22.547 -7.594 1 97.25 241 LEU B O 1
ATOM 5393 N N . GLN B 1 242 ? 5.32 -24.406 -6.84 1 96.62 242 GLN B N 1
ATOM 5394 C CA . GLN B 1 242 ? 3.941 -24.047 -7.164 1 96.62 242 GLN B CA 1
ATOM 5395 C C . GLN B 1 242 ? 3.004 -24.375 -6.004 1 96.62 242 GLN B C 1
ATOM 5397 O O . GLN B 1 242 ? 3.273 -25.281 -5.219 1 96.62 242 GLN B O 1
ATOM 5402 N N . MET B 1 243 ? 1.955 -23.562 -5.863 1 96.75 243 MET B N 1
ATOM 5403 C CA . MET B 1 243 ? 0.917 -23.938 -4.906 1 96.75 243 MET B CA 1
ATOM 5404 C C . MET B 1 243 ? 0.108 -25.125 -5.422 1 96.75 243 MET B C 1
ATOM 5406 O O . MET B 1 243 ? -0.183 -25.219 -6.613 1 96.75 243 MET B O 1
ATOM 5410 N N . THR B 1 244 ? -0.309 -26.016 -4.516 1 95.06 244 THR B N 1
ATOM 5411 C CA . THR B 1 244 ? -1.158 -27.125 -4.914 1 95.06 244 THR B CA 1
ATOM 5412 C C . THR B 1 244 ? -2.508 -26.625 -5.418 1 95.06 244 THR B C 1
ATOM 5414 O O . THR B 1 244 ? -2.99 -27.078 -6.461 1 95.06 244 THR B O 1
ATOM 5417 N N . ASN B 1 245 ? -3.146 -25.75 -4.645 1 94.19 245 ASN B N 1
ATOM 5418 C CA . ASN B 1 245 ? -4.285 -24.969 -5.125 1 94.19 245 ASN B CA 1
ATOM 5419 C C . ASN B 1 245 ? -3.834 -23.703 -5.832 1 94.19 245 ASN B C 1
ATOM 5421 O O . ASN B 1 245 ? -3.369 -22.75 -5.184 1 94.19 245 ASN B O 1
ATOM 5425 N N . HIS B 1 246 ? -4 -23.609 -7.105 1 94.56 246 HIS B N 1
ATOM 5426 C CA . HIS B 1 246 ? -3.455 -22.5 -7.871 1 94.56 246 HIS B CA 1
ATOM 5427 C C . HIS B 1 246 ? -4.438 -21.328 -7.934 1 94.56 246 HIS B C 1
ATOM 5429 O O . HIS B 1 246 ? -4.211 -20.359 -8.656 1 94.56 246 HIS B O 1
ATOM 5435 N N . HIS B 1 247 ? -5.586 -21.406 -7.242 1 94.75 247 HIS B N 1
ATOM 5436 C CA . HIS B 1 247 ? -6.57 -20.328 -7.277 1 94.75 247 HIS B CA 1
ATOM 5437 C C . HIS B 1 247 ? -6.008 -19.047 -6.688 1 94.75 247 HIS B C 1
ATOM 5439 O O . HIS B 1 247 ? -5.398 -19.062 -5.613 1 94.75 247 HIS B O 1
ATOM 5445 N N . GLN B 1 248 ? -6.254 -17.953 -7.41 1 95.56 248 GLN B N 1
ATOM 5446 C CA . GLN B 1 248 ? -5.688 -16.672 -6.984 1 95.56 248 GLN B CA 1
ATOM 5447 C C . GLN B 1 248 ? -6.746 -15.578 -6.992 1 95.56 248 GLN B C 1
ATOM 5449 O O . GLN B 1 248 ? -6.527 -14.492 -6.441 1 95.56 248 GLN B O 1
ATOM 5454 N N . GLY B 1 249 ? -7.852 -15.727 -7.578 1 96.06 249 GLY B N 1
ATOM 5455 C CA . GLY B 1 249 ? -8.867 -14.688 -7.688 1 96.06 249 GLY B CA 1
ATOM 5456 C C . GLY B 1 249 ? -8.43 -13.523 -8.555 1 96.06 249 GLY B C 1
ATOM 5457 O O . GLY B 1 249 ? -9.094 -12.484 -8.578 1 96.06 249 GLY B O 1
ATOM 5458 N N . MET B 1 250 ? -7.312 -13.633 -9.195 1 98.12 250 MET B N 1
ATOM 5459 C CA . MET B 1 250 ? -6.676 -12.625 -10.039 1 98.12 250 MET B CA 1
ATOM 5460 C C . MET B 1 250 ? -5.617 -13.258 -10.945 1 98.12 250 MET B C 1
ATOM 5462 O O . MET B 1 250 ? -5.348 -14.461 -10.844 1 98.12 250 MET B O 1
ATOM 5466 N N . PHE B 1 251 ? -5.078 -12.5 -11.859 1 97.81 251 PHE B N 1
ATOM 5467 C CA . PHE B 1 251 ? -3.838 -12.875 -12.523 1 97.81 251 PHE B CA 1
ATOM 5468 C C . PHE B 1 251 ? -3.158 -11.656 -13.133 1 97.81 251 PHE B C 1
ATOM 5470 O O . PHE B 1 251 ? -3.773 -10.594 -13.258 1 97.81 251 PHE B O 1
ATOM 5477 N N . LEU B 1 252 ? -1.896 -11.742 -13.359 1 98.75 252 LEU B N 1
ATOM 5478 C CA . LEU B 1 252 ? -1.097 -10.836 -14.18 1 98.75 252 LEU B CA 1
ATOM 5479 C C . LEU B 1 252 ? -0.563 -11.555 -15.414 1 98.75 252 LEU B C 1
ATOM 5481 O O . LEU B 1 252 ? -0.286 -12.758 -15.375 1 98.75 252 LEU B O 1
ATOM 5485 N N . ALA B 1 253 ? -0.438 -10.82 -16.5 1 98.81 253 ALA B N 1
ATOM 5486 C CA . ALA B 1 253 ? 0.128 -11.375 -17.719 1 98.81 253 ALA B CA 1
ATOM 5487 C C . ALA B 1 253 ? 0.773 -10.281 -18.578 1 98.81 253 ALA B C 1
ATOM 5489 O O . ALA B 1 253 ? 0.227 -9.18 -18.703 1 98.81 253 ALA B O 1
ATOM 5490 N N . THR B 1 254 ? 1.91 -10.586 -19.078 1 98.75 254 THR B N 1
ATOM 5491 C CA . THR B 1 254 ? 2.516 -9.688 -20.062 1 98.75 254 THR B CA 1
ATOM 5492 C C . THR B 1 254 ? 1.841 -9.844 -21.422 1 98.75 254 THR B C 1
ATOM 5494 O O . THR B 1 254 ? 1.111 -10.805 -21.641 1 98.75 254 THR B O 1
ATOM 5497 N N . HIS B 1 255 ? 2.09 -8.875 -22.25 1 98.56 255 HIS B N 1
ATOM 5498 C CA . HIS B 1 255 ? 1.633 -8.898 -23.641 1 98.56 255 HIS B CA 1
ATOM 5499 C C . HIS B 1 255 ? 2.004 -10.219 -24.312 1 98.56 255 HIS B C 1
ATOM 5501 O O . HIS B 1 255 ? 1.156 -10.859 -24.938 1 98.56 255 HIS B O 1
ATOM 5507 N N . ASP B 1 256 ? 3.193 -10.688 -24.156 1 98.38 256 ASP B N 1
ATOM 5508 C CA . ASP B 1 256 ? 3.689 -11.898 -24.812 1 98.38 256 ASP B CA 1
ATOM 5509 C C . ASP B 1 256 ? 2.971 -13.141 -24.281 1 98.38 256 ASP B C 1
ATOM 5511 O O . ASP B 1 256 ? 2.668 -14.055 -25.047 1 98.38 256 ASP B O 1
ATOM 5515 N N . LEU B 1 257 ? 2.713 -13.125 -23.047 1 98.69 257 LEU B N 1
ATOM 5516 C CA . LEU B 1 257 ? 2.029 -14.273 -22.469 1 98.69 257 LEU B CA 1
ATOM 5517 C C . LEU B 1 257 ? 0.596 -14.375 -22.969 1 98.69 257 LEU B C 1
ATOM 5519 O O . LEU B 1 257 ? 0.142 -15.453 -23.359 1 98.69 257 LEU B O 1
ATOM 5523 N N . LEU B 1 258 ? -0.082 -13.297 -22.953 1 98.69 258 LEU B N 1
ATOM 5524 C CA . LEU B 1 258 ? -1.454 -13.32 -23.438 1 98.69 258 LEU B CA 1
ATOM 5525 C C . LEU B 1 258 ? -1.502 -13.773 -24.906 1 98.69 258 LEU B C 1
ATOM 5527 O O . LEU B 1 258 ? -2.385 -14.547 -25.281 1 98.69 258 LEU B O 1
ATOM 5531 N N . LYS B 1 259 ? -0.61 -13.273 -25.656 1 98.25 259 LYS B N 1
ATOM 5532 C CA . LYS B 1 259 ? -0.538 -13.68 -27.062 1 98.25 259 LYS B CA 1
ATOM 5533 C C . LYS B 1 259 ? -0.278 -15.18 -27.188 1 98.25 259 LYS B C 1
ATOM 5535 O O . LYS B 1 259 ? -0.938 -15.867 -27.969 1 98.25 259 LYS B O 1
ATOM 5540 N N . ALA B 1 260 ? 0.636 -15.641 -26.438 1 98.31 260 ALA B N 1
ATOM 5541 C CA . ALA B 1 260 ? 0.987 -17.062 -26.453 1 98.31 260 ALA B CA 1
ATOM 5542 C C . ALA B 1 260 ? -0.199 -17.922 -26.031 1 98.31 260 ALA B C 1
ATOM 5544 O O . ALA B 1 260 ? -0.424 -19 -26.609 1 98.31 260 ALA B O 1
ATOM 5545 N N . TRP B 1 261 ? -0.925 -17.5 -25.031 1 98.25 261 TRP B N 1
ATOM 5546 C CA . TRP B 1 261 ? -2.035 -18.281 -24.5 1 98.25 261 TRP B CA 1
ATOM 5547 C C . TRP B 1 261 ? -3.203 -18.297 -25.484 1 98.25 261 TRP B C 1
ATOM 5549 O O . TRP B 1 261 ? -3.953 -19.281 -25.547 1 98.25 261 TRP B O 1
ATOM 5559 N N . ARG B 1 262 ? -3.363 -17.25 -26.203 1 97.5 262 ARG B N 1
ATOM 5560 C CA . ARG B 1 262 ? -4.344 -17.219 -27.297 1 97.5 262 ARG B CA 1
ATOM 5561 C C . ARG B 1 262 ? -4.012 -18.25 -28.359 1 97.5 262 ARG B C 1
ATOM 5563 O O . ARG B 1 262 ? -4.902 -18.922 -28.875 1 97.5 262 ARG B O 1
ATOM 5570 N N . ASP B 1 263 ? -2.756 -18.359 -28.672 1 96.44 263 ASP B N 1
ATOM 5571 C CA . ASP B 1 263 ? -2.314 -19.141 -29.812 1 96.44 263 ASP B CA 1
ATOM 5572 C C . ASP B 1 263 ? -2.018 -20.594 -29.406 1 96.44 263 ASP B C 1
ATOM 5574 O O . ASP B 1 263 ? -1.793 -21.453 -30.266 1 96.44 263 ASP B O 1
ATOM 5578 N N . LYS B 1 264 ? -2.008 -20.797 -28.188 1 95.12 264 LYS B N 1
ATOM 5579 C CA . LYS B 1 264 ? -1.711 -22.141 -27.688 1 95.12 264 LYS B CA 1
ATOM 5580 C C . LYS B 1 264 ? -2.863 -23.094 -27.969 1 95.12 264 LYS B C 1
ATOM 5582 O O . LYS B 1 264 ? -4.02 -22.797 -27.656 1 95.12 264 LYS B O 1
ATOM 5587 N N . LYS B 1 265 ? -2.475 -24.156 -28.547 1 91.75 265 LYS B N 1
ATOM 5588 C CA . LYS B 1 265 ? -3.473 -25.172 -28.891 1 91.75 265 LYS B CA 1
ATOM 5589 C C . LYS B 1 265 ? -4.238 -25.641 -27.656 1 91.75 265 LYS B C 1
ATOM 5591 O O . LYS B 1 265 ? -3.633 -26.031 -26.656 1 91.75 265 LYS B O 1
ATOM 5596 N N . GLY B 1 266 ? -5.539 -25.531 -27.734 1 90.19 266 GLY B N 1
ATOM 5597 C CA . GLY B 1 266 ? -6.387 -26.016 -26.672 1 90.19 266 GLY B CA 1
ATOM 5598 C C . GLY B 1 266 ? -6.633 -25 -25.578 1 90.19 266 GLY B C 1
ATOM 5599 O O . GLY B 1 266 ? -7.449 -25.219 -24.672 1 90.19 266 GLY B O 1
ATOM 5600 N N . CYS B 1 267 ? -5.988 -23.922 -25.562 1 94.56 267 CYS B N 1
ATOM 5601 C CA . CYS B 1 267 ? -6.109 -22.891 -24.531 1 94.56 267 CYS B CA 1
ATOM 5602 C C . CYS B 1 267 ? -7.156 -21.859 -24.906 1 94.56 267 CYS B C 1
ATOM 5604 O O . CYS B 1 267 ? -8.133 -21.656 -24.172 1 94.56 267 CYS B O 1
ATOM 5606 N N . ASP B 1 268 ? -7.043 -21.203 -26.062 1 94.38 268 ASP B N 1
ATOM 5607 C CA . ASP B 1 268 ? -7.965 -20.172 -26.516 1 94.38 268 ASP B CA 1
ATOM 5608 C C . ASP B 1 268 ? -8.289 -19.188 -25.391 1 94.38 268 ASP B C 1
ATOM 5610 O O . ASP B 1 268 ? -9.461 -18.938 -25.094 1 94.38 268 ASP B O 1
ATOM 5614 N N . PHE B 1 269 ? -7.234 -18.672 -24.75 1 96.88 269 PHE B N 1
ATOM 5615 C CA . PHE B 1 269 ? -7.41 -17.844 -23.562 1 96.88 269 PHE B CA 1
ATOM 5616 C C . PHE B 1 269 ? -8.125 -16.547 -23.906 1 96.88 269 PHE B C 1
ATOM 5618 O O . PHE B 1 269 ? -8.656 -15.875 -23.016 1 96.88 269 PHE B O 1
ATOM 5625 N N . ASP B 1 270 ? -8.234 -16.188 -25.156 1 96.12 270 ASP B N 1
ATOM 5626 C CA . ASP B 1 270 ? -8.891 -14.969 -25.625 1 96.12 270 ASP B CA 1
ATOM 5627 C C . ASP B 1 270 ? -10.406 -15.148 -25.688 1 96.12 270 ASP B C 1
ATOM 5629 O O . ASP B 1 270 ? -11.141 -14.172 -25.797 1 96.12 270 ASP B O 1
ATOM 5633 N N . LYS B 1 271 ? -10.844 -16.344 -25.547 1 95.06 271 LYS B N 1
ATOM 5634 C CA . LYS B 1 271 ? -12.273 -16.609 -25.641 1 95.06 271 LYS B CA 1
ATOM 5635 C C . LYS B 1 271 ? -12.891 -16.797 -24.266 1 95.06 271 LYS B C 1
ATOM 5637 O O . LYS B 1 271 ? -12.32 -17.469 -23.406 1 95.06 271 LYS B O 1
ATOM 5642 N N . VAL B 1 272 ? -13.945 -16.156 -24.094 1 95.19 272 VAL B N 1
ATOM 5643 C CA . VAL B 1 272 ? -14.742 -16.375 -22.875 1 95.19 272 VAL B CA 1
ATOM 5644 C C . VAL B 1 272 ? -15.438 -17.734 -22.953 1 95.19 272 VAL B C 1
ATOM 5646 O O . VAL B 1 272 ? -16.109 -18.031 -23.922 1 95.19 272 VAL B O 1
ATOM 5649 N N . ARG B 1 273 ? -15.281 -18.531 -21.953 1 92.31 273 ARG B N 1
ATOM 5650 C CA . ARG B 1 273 ? -15.938 -19.828 -21.844 1 92.31 273 ARG B CA 1
ATOM 5651 C C . ARG B 1 273 ? -16.547 -20.031 -20.469 1 92.31 273 ARG B C 1
ATOM 5653 O O . ARG B 1 273 ? -15.969 -19.594 -19.453 1 92.31 273 ARG B O 1
ATOM 5660 N N . ASP B 1 274 ? -17.609 -20.688 -20.5 1 92.56 274 ASP B N 1
ATOM 5661 C CA . ASP B 1 274 ? -18.203 -21.062 -19.219 1 92.56 274 ASP B CA 1
ATOM 5662 C C . ASP B 1 274 ? -17.375 -22.125 -18.516 1 92.56 274 ASP B C 1
ATOM 5664 O O . ASP B 1 274 ? -16.797 -23 -19.156 1 92.56 274 ASP B O 1
ATOM 5668 N N . ARG B 1 275 ? -17.438 -21.969 -17.25 1 91.69 275 ARG B N 1
ATOM 5669 C CA . ARG B 1 275 ? -16.812 -23.031 -16.453 1 91.69 275 ARG B CA 1
ATOM 5670 C C . ARG B 1 275 ? -17.422 -24.391 -16.781 1 91.69 275 ARG B C 1
ATOM 5672 O O . ARG B 1 275 ? -18.625 -24.5 -17.047 1 91.69 275 ARG B O 1
ATOM 5679 N N . PRO B 1 276 ? -16.562 -25.391 -16.703 1 89.81 276 PRO B N 1
ATOM 5680 C CA . PRO B 1 276 ? -17.125 -26.734 -16.922 1 89.81 276 PRO B CA 1
ATOM 5681 C C . PRO B 1 276 ? -18.078 -27.156 -15.812 1 89.81 276 PRO B C 1
ATOM 5683 O O . PRO B 1 276 ? -17.875 -26.797 -14.648 1 89.81 276 PRO B O 1
ATOM 5686 N N . GLY B 1 277 ? -19.078 -27.828 -16.266 1 86.56 277 GLY B N 1
ATOM 5687 C CA . GLY B 1 277 ? -19.984 -28.469 -15.328 1 86.56 277 GLY B CA 1
ATOM 5688 C C . GLY B 1 277 ? -19.828 -29.984 -15.289 1 86.56 277 GLY B C 1
ATOM 5689 O O . GLY B 1 277 ? -19.156 -30.562 -16.125 1 86.56 277 GLY B O 1
ATOM 5690 N N . PHE B 1 278 ? -20.438 -30.516 -14.266 1 85.69 278 PHE B N 1
ATOM 5691 C CA . PHE B 1 278 ? -20.469 -31.969 -14.188 1 85.69 278 PHE B CA 1
ATOM 5692 C C . PHE B 1 278 ? -21.25 -32.562 -15.359 1 85.69 278 PHE B C 1
ATOM 5694 O O . PHE B 1 278 ? -22.219 -31.953 -15.82 1 85.69 278 PHE B O 1
ATOM 5701 N N . LYS B 1 279 ? -20.875 -33.719 -15.773 1 84.62 279 LYS B N 1
ATOM 5702 C CA . LYS B 1 279 ? -21.484 -34.375 -16.922 1 84.62 279 LYS B CA 1
ATOM 5703 C C . LYS B 1 279 ? -22.984 -34.594 -16.688 1 84.62 279 LYS B C 1
ATOM 5705 O O . LYS B 1 279 ? -23.797 -34.312 -17.578 1 84.62 279 LYS B O 1
ATOM 5710 N N . ASN B 1 280 ? -23.328 -34.969 -15.531 1 82.31 280 ASN B N 1
ATOM 5711 C CA . ASN B 1 280 ? -24.719 -35.281 -15.219 1 82.31 280 ASN B CA 1
ATOM 5712 C C . ASN B 1 280 ? -25.453 -34.062 -14.641 1 82.31 280 ASN B C 1
ATOM 5714 O O . ASN B 1 280 ? -26.672 -34.094 -14.492 1 82.31 280 ASN B O 1
ATOM 5718 N N . ARG B 1 281 ? -24.766 -33.125 -14.227 1 80.44 281 ARG B N 1
ATOM 5719 C CA . ARG B 1 281 ? -25.375 -31.938 -13.672 1 80.44 281 ARG B CA 1
ATOM 5720 C C . ARG B 1 281 ? -24.625 -30.688 -14.133 1 80.44 281 ARG B C 1
ATOM 5722 O O . ARG B 1 281 ? -23.922 -30.047 -13.344 1 80.44 281 ARG B O 1
ATOM 5729 N N . PRO B 1 282 ? -24.859 -30.328 -15.344 1 77.5 282 PRO B N 1
ATOM 5730 C CA . PRO B 1 282 ? -24.062 -29.266 -15.953 1 77.5 282 PRO B CA 1
ATOM 5731 C C . PRO B 1 282 ? -24.156 -27.938 -15.203 1 77.5 282 PRO B C 1
ATOM 5733 O O . PRO B 1 282 ? -23.25 -27.109 -15.273 1 77.5 282 PRO B O 1
ATOM 5736 N N . SER B 1 283 ? -25.141 -27.797 -14.586 1 78.12 283 SER B N 1
ATOM 5737 C CA . SER B 1 283 ? -25.328 -26.562 -13.836 1 78.12 283 SER B CA 1
ATOM 5738 C C . SER B 1 283 ? -24.422 -26.516 -12.609 1 78.12 283 SER B C 1
ATOM 5740 O O . SER B 1 283 ? -24.156 -25.438 -12.07 1 78.12 283 SER B O 1
ATOM 5742 N N . GLN B 1 284 ? -24 -27.641 -12.203 1 80.38 284 GLN B N 1
ATOM 5743 C CA . GLN B 1 284 ? -23.094 -27.719 -11.055 1 80.38 284 GLN B CA 1
ATOM 5744 C C . GLN B 1 284 ? -21.641 -27.641 -11.5 1 80.38 284 GLN B C 1
ATOM 5746 O O . GLN B 1 284 ? -21.203 -28.422 -12.344 1 80.38 284 GLN B O 1
ATOM 5751 N N . PRO B 1 285 ? -20.969 -26.688 -10.883 1 83.94 285 PRO B N 1
ATOM 5752 C CA . PRO B 1 285 ? -19.578 -26.516 -11.32 1 83.94 285 PRO B CA 1
ATOM 5753 C C . PRO B 1 285 ? -18.688 -27.688 -10.914 1 83.94 285 PRO B C 1
ATOM 5755 O O . PRO B 1 285 ? -18.781 -28.172 -9.789 1 83.94 285 PRO B O 1
ATOM 5758 N N . SER B 1 286 ? -17.875 -28.109 -11.812 1 83.38 286 SER B N 1
ATOM 5759 C CA . SER B 1 286 ? -16.922 -29.172 -11.531 1 83.38 286 SER B CA 1
ATOM 5760 C C . SER B 1 286 ? -15.523 -28.625 -11.258 1 83.38 286 SER B C 1
ATOM 5762 O O . SER B 1 286 ? -14.68 -29.312 -10.688 1 83.38 286 SER B O 1
ATOM 5764 N N . GLU B 1 287 ? -15.305 -27.438 -11.633 1 90.12 287 GLU B N 1
ATOM 5765 C CA . GLU B 1 287 ? -13.969 -26.859 -11.508 1 90.12 287 GLU B CA 1
ATOM 5766 C C . GLU B 1 287 ? -14.023 -25.438 -10.969 1 90.12 287 GLU B C 1
ATOM 5768 O O . GLU B 1 287 ? -13.375 -24.531 -11.5 1 90.12 287 GLU B O 1
ATOM 5773 N N . GLY B 1 288 ? -14.938 -25.281 -9.961 1 87 288 GLY B N 1
ATOM 5774 C CA . GLY B 1 288 ? -15.07 -24 -9.305 1 87 288 GLY B CA 1
ATOM 5775 C C . GLY B 1 288 ? -16.062 -23.078 -9.977 1 87 288 GLY B C 1
ATOM 5776 O O . GLY B 1 288 ? -16.578 -23.391 -11.055 1 87 288 GLY B O 1
ATOM 5777 N N . THR B 1 289 ? -16.312 -21.938 -9.391 1 90.31 289 THR B N 1
ATOM 5778 C CA . THR B 1 289 ? -17.25 -20.953 -9.93 1 90.31 289 THR B CA 1
ATOM 5779 C C . THR B 1 289 ? -16.656 -20.281 -11.164 1 90.31 289 THR B C 1
ATOM 5781 O O . THR B 1 289 ? -15.484 -20.484 -11.492 1 90.31 289 THR B O 1
ATOM 5784 N N . GLN B 1 290 ? -17.531 -19.531 -11.883 1 94.06 290 GLN B N 1
ATOM 5785 C CA . GLN B 1 290 ? -17.062 -18.781 -13.039 1 94.06 290 GLN B CA 1
ATOM 5786 C C . GLN B 1 290 ? -15.922 -17.844 -12.656 1 94.06 290 GLN B C 1
ATOM 5788 O O . GLN B 1 290 ? -15.016 -17.594 -13.453 1 94.06 290 GLN B O 1
ATOM 5793 N N . ARG B 1 291 ? -15.945 -17.344 -11.438 1 93.19 291 ARG B N 1
ATOM 5794 C CA . ARG B 1 291 ? -14.898 -16.453 -10.945 1 93.19 291 ARG B CA 1
ATOM 5795 C C . ARG B 1 291 ? -13.562 -17.188 -10.836 1 93.19 291 ARG B C 1
ATOM 5797 O O . ARG B 1 291 ? -12.523 -16.656 -11.242 1 93.19 291 ARG B O 1
ATOM 5804 N N . VAL B 1 292 ? -13.617 -18.375 -10.305 1 94.5 292 VAL B N 1
ATOM 5805 C CA . VAL B 1 292 ? -12.43 -19.219 -10.172 1 94.5 292 VAL B CA 1
ATOM 5806 C C . VAL B 1 292 ? -11.906 -19.609 -11.562 1 94.5 292 VAL B C 1
ATOM 5808 O O . VAL B 1 292 ? -10.703 -19.547 -11.812 1 94.5 292 VAL B O 1
ATOM 5811 N N . TRP B 1 293 ? -12.859 -19.938 -12.422 1 95.56 293 TRP B N 1
ATOM 5812 C CA . TRP B 1 293 ? -12.555 -20.375 -13.781 1 95.56 293 TRP B CA 1
ATOM 5813 C C . TRP B 1 293 ? -11.812 -19.297 -14.555 1 95.56 293 TRP B C 1
ATOM 5815 O O . TRP B 1 293 ? -10.727 -19.531 -15.086 1 95.56 293 TRP B O 1
ATOM 5825 N N . MET B 1 294 ? -12.266 -18.062 -14.562 1 96.31 294 MET B N 1
ATOM 5826 C CA . MET B 1 294 ? -11.773 -16.984 -15.414 1 96.31 294 MET B CA 1
ATOM 5827 C C . MET B 1 294 ? -10.484 -16.391 -14.852 1 96.31 294 MET B C 1
ATOM 5829 O O . MET B 1 294 ? -9.688 -15.82 -15.594 1 96.31 294 MET B O 1
ATOM 5833 N N . SER B 1 295 ? -10.258 -16.578 -13.516 1 96.25 295 SER B N 1
ATOM 5834 C CA . SER B 1 295 ? -9.086 -15.961 -12.906 1 96.25 295 SER B CA 1
ATOM 5835 C C . SER B 1 295 ? -7.914 -16.938 -12.836 1 96.25 295 SER B C 1
ATOM 5837 O O . SER B 1 295 ? -6.754 -16.516 -12.789 1 96.25 295 SER B O 1
ATOM 5839 N N . SER B 1 296 ? -8.25 -18.281 -12.75 1 96.5 296 SER B N 1
ATOM 5840 C CA . SER B 1 296 ? -7.148 -19.172 -12.406 1 96.5 296 SER B CA 1
ATOM 5841 C C . SER B 1 296 ? -7.273 -20.5 -13.141 1 96.5 296 SER B C 1
ATOM 5843 O O . SER B 1 296 ? -6.375 -20.891 -13.891 1 96.5 296 SER B O 1
ATOM 5845 N N . GLN B 1 297 ? -8.383 -21.188 -13 1 96 297 GLN B N 1
ATOM 5846 C CA . GLN B 1 297 ? -8.516 -22.594 -13.367 1 96 297 GLN B CA 1
ATOM 5847 C C . GLN B 1 297 ? -8.344 -22.781 -14.867 1 96 297 GLN B C 1
ATOM 5849 O O . GLN B 1 297 ? -7.742 -23.766 -15.312 1 96 297 GLN B O 1
ATOM 5854 N N . MET B 1 298 ? -8.859 -21.969 -15.664 1 96.19 298 MET B N 1
ATOM 5855 C CA . MET B 1 298 ? -8.711 -22.078 -17.109 1 96.19 298 MET B CA 1
ATOM 5856 C C . MET B 1 298 ? -7.238 -22.031 -17.5 1 96.19 298 MET B C 1
ATOM 5858 O O . MET B 1 298 ? -6.812 -22.734 -18.422 1 96.19 298 MET B O 1
ATOM 5862 N N . LEU B 1 299 ? -6.477 -21.188 -16.828 1 97.38 299 LEU B N 1
ATOM 5863 C CA . LEU B 1 299 ? -5.074 -20.953 -17.172 1 97.38 299 LEU B CA 1
ATOM 5864 C C . LEU B 1 299 ? -4.199 -22.078 -16.641 1 97.38 299 LEU B C 1
ATOM 5866 O O . LEU B 1 299 ? -3.432 -22.688 -17.406 1 97.38 299 LEU B O 1
ATOM 5870 N N . TYR B 1 300 ? -4.355 -22.422 -15.367 1 96.75 300 TYR B N 1
ATOM 5871 C CA . TYR B 1 300 ? -3.406 -23.281 -14.68 1 96.75 300 TYR B CA 1
ATOM 5872 C C . TYR B 1 300 ? -3.861 -24.734 -14.727 1 96.75 300 TYR B C 1
ATOM 5874 O O . TYR B 1 300 ? -3.068 -25.641 -14.469 1 96.75 300 TYR B O 1
ATOM 5882 N N . GLY B 1 301 ? -5.07 -24.969 -15.039 1 94.12 301 GLY B N 1
ATOM 5883 C CA . GLY B 1 301 ? -5.574 -26.328 -15.055 1 94.12 301 GLY B CA 1
ATOM 5884 C C . GLY B 1 301 ? -4.926 -27.203 -16.109 1 94.12 301 GLY B C 1
ATOM 5885 O O . GLY B 1 301 ? -4.77 -26.766 -17.266 1 94.12 301 GLY B O 1
ATOM 5886 N N . GLY B 1 302 ? -4.566 -28.375 -15.797 1 91.38 302 GLY B N 1
ATOM 5887 C CA . GLY B 1 302 ? -3.832 -29.297 -16.656 1 91.38 302 GLY B CA 1
ATOM 5888 C C . GLY B 1 302 ? -4.598 -29.688 -17.906 1 91.38 302 GLY B C 1
ATOM 5889 O O . GLY B 1 302 ? -3.998 -29.953 -18.938 1 91.38 302 GLY B O 1
ATOM 5890 N N . LYS B 1 303 ? -5.863 -29.672 -17.859 1 90.88 303 LYS B N 1
ATOM 5891 C CA . LYS B 1 303 ? -6.688 -30.125 -18.969 1 90.88 303 LYS B CA 1
ATOM 5892 C C . LYS B 1 303 ? -7.082 -28.953 -19.875 1 90.88 303 LYS B C 1
ATOM 5894 O O . LYS B 1 303 ? -7.816 -29.125 -20.844 1 90.88 303 LYS B O 1
ATOM 5899 N N . HIS B 1 304 ? -6.578 -27.797 -19.609 1 93.62 304 HIS B N 1
ATOM 5900 C CA . HIS B 1 304 ? -6.945 -26.578 -20.312 1 93.62 304 HIS B CA 1
ATOM 5901 C C . HIS B 1 304 ? -5.719 -25.875 -20.891 1 93.62 304 HIS B C 1
ATOM 5903 O O . HIS B 1 304 ? -4.992 -26.453 -21.703 1 93.62 304 HIS B O 1
ATOM 5909 N N . CYS B 1 305 ? -5.414 -24.703 -20.391 1 96.31 305 CYS B N 1
ATOM 5910 C CA . CYS B 1 305 ? -4.227 -24.062 -20.953 1 96.31 305 CYS B CA 1
ATOM 5911 C C . CYS B 1 305 ? -2.957 -24.734 -20.438 1 96.31 305 CYS B C 1
ATOM 5913 O O . CYS B 1 305 ? -1.905 -24.641 -21.078 1 96.31 305 CYS B O 1
ATOM 5915 N N . ASN B 1 306 ? -3.039 -25.328 -19.297 1 96.25 306 ASN B N 1
ATOM 5916 C CA . ASN B 1 306 ? -1.927 -26.078 -18.719 1 96.25 306 ASN B CA 1
ATOM 5917 C C . ASN B 1 306 ? -0.674 -25.219 -18.594 1 96.25 306 ASN B C 1
ATOM 5919 O O . ASN B 1 306 ? 0.418 -25.641 -18.969 1 96.25 306 ASN B O 1
ATOM 5923 N N . VAL B 1 307 ? -0.824 -23.969 -18.25 1 98 307 VAL B N 1
ATOM 5924 C CA . VAL B 1 307 ? 0.281 -23.094 -17.859 1 98 307 VAL B CA 1
ATOM 5925 C C . VAL B 1 307 ? 0.689 -23.375 -16.422 1 98 307 VAL B C 1
ATOM 5927 O O . VAL B 1 307 ? -0.157 -23.406 -15.523 1 98 307 VAL B O 1
ATOM 5930 N N . GLN B 1 308 ? 1.946 -23.641 -16.219 1 97.88 308 GLN B N 1
ATOM 5931 C CA . GLN B 1 308 ? 2.416 -23.969 -14.883 1 97.88 308 GLN B CA 1
ATOM 5932 C C . GLN B 1 308 ? 2.627 -22.703 -14.047 1 97.88 308 GLN B C 1
ATOM 5934 O O . GLN B 1 308 ? 3.322 -21.781 -14.477 1 97.88 308 GLN B O 1
ATOM 5939 N N . GLN B 1 309 ? 1.967 -22.641 -12.914 1 98.12 309 GLN B N 1
ATOM 5940 C CA . GLN B 1 309 ? 2.236 -21.578 -11.945 1 98.12 309 GLN B CA 1
ATOM 5941 C C . GLN B 1 309 ? 3.619 -21.75 -11.32 1 98.12 309 GLN B C 1
ATOM 5943 O O . GLN B 1 309 ? 4.008 -22.859 -10.945 1 98.12 309 GLN B O 1
ATOM 5948 N N . VAL B 1 310 ? 4.391 -20.672 -11.211 1 98.56 310 VAL B N 1
ATOM 5949 C CA . VAL B 1 310 ? 5.715 -20.734 -10.602 1 98.56 310 VAL B CA 1
ATOM 5950 C C . VAL B 1 310 ? 5.879 -19.594 -9.602 1 98.56 310 VAL B C 1
ATOM 5952 O O . VAL B 1 310 ? 5.473 -18.453 -9.867 1 98.56 310 VAL B O 1
ATOM 5955 N N . LEU B 1 311 ? 6.395 -19.891 -8.406 1 98 311 LEU B N 1
ATOM 5956 C CA . LEU B 1 311 ? 6.711 -18.938 -7.348 1 98 311 LEU B CA 1
ATOM 5957 C C . LEU B 1 311 ? 8.156 -19.094 -6.883 1 98 311 LEU B C 1
ATOM 5959 O O . LEU B 1 311 ? 8.602 -20.219 -6.602 1 98 311 LEU B O 1
ATOM 5963 N N . PRO B 1 312 ? 8.898 -18.016 -6.828 1 97.12 312 PRO B N 1
ATOM 5964 C CA . PRO B 1 312 ? 10.289 -18.109 -6.371 1 97.12 312 PRO B CA 1
ATOM 5965 C C . PRO B 1 312 ? 10.398 -18.422 -4.879 1 97.12 312 PRO B C 1
ATOM 5967 O O . PRO B 1 312 ? 9.656 -17.859 -4.074 1 97.12 312 PRO B O 1
ATOM 5970 N N . VAL B 1 313 ? 11.305 -19.234 -4.539 1 94.69 313 VAL B N 1
ATOM 5971 C CA . VAL B 1 313 ? 11.492 -19.641 -3.15 1 94.69 313 VAL B CA 1
ATOM 5972 C C . VAL B 1 313 ? 12.172 -18.516 -2.373 1 94.69 313 VAL B C 1
ATOM 5974 O O . VAL B 1 313 ? 11.867 -18.297 -1.199 1 94.69 313 VAL B O 1
ATOM 5977 N N . ASP B 1 314 ? 13.07 -17.781 -2.973 1 92.19 314 ASP B N 1
ATOM 5978 C CA . ASP B 1 314 ? 13.914 -16.781 -2.299 1 92.19 314 ASP B CA 1
ATOM 5979 C C . ASP B 1 314 ? 13.188 -15.453 -2.162 1 92.19 314 ASP B C 1
ATOM 5981 O O . ASP B 1 314 ? 13.656 -14.555 -1.463 1 92.19 314 ASP B O 1
ATOM 5985 N N . ALA B 1 315 ? 12.047 -15.336 -2.793 1 94.56 315 ALA B N 1
ATOM 5986 C CA . ALA B 1 315 ? 11.297 -14.094 -2.736 1 94.56 315 ALA B CA 1
ATOM 5987 C C . ALA B 1 315 ? 9.789 -14.359 -2.723 1 94.56 315 ALA B C 1
ATOM 5989 O O . ALA B 1 315 ? 9.016 -13.586 -3.285 1 94.56 315 ALA B O 1
ATOM 5990 N N . PHE B 1 316 ? 9.375 -15.438 -2.088 1 96.5 316 PHE B N 1
ATOM 5991 C CA . PHE B 1 316 ? 7.992 -15.891 -2.074 1 96.5 316 PHE B CA 1
ATOM 5992 C C . PHE B 1 316 ? 7.062 -14.797 -1.575 1 96.5 316 PHE B C 1
ATOM 5994 O O . PHE B 1 316 ? 6.008 -14.555 -2.162 1 96.5 316 PHE B O 1
ATOM 6001 N N . GLY B 1 317 ? 7.535 -14.117 -0.597 1 96 317 GLY B N 1
ATOM 6002 C CA . GLY B 1 317 ? 6.688 -13.141 0.073 1 96 317 GLY B CA 1
ATOM 6003 C C . GLY B 1 317 ? 6.367 -11.938 -0.791 1 96 317 GLY B C 1
ATOM 6004 O O . GLY B 1 317 ? 5.395 -11.227 -0.533 1 96 317 GLY B O 1
ATOM 6005 N N . THR B 1 318 ? 7.129 -11.664 -1.801 1 96.75 318 THR B N 1
ATOM 6006 C CA . THR B 1 318 ? 6.91 -10.508 -2.662 1 96.75 318 THR B CA 1
ATOM 6007 C C . THR B 1 318 ? 5.699 -10.727 -3.564 1 96.75 318 THR B C 1
ATOM 6009 O O . THR B 1 318 ? 5.172 -9.773 -4.145 1 96.75 318 THR B O 1
ATOM 6012 N N . LEU B 1 319 ? 5.234 -11.961 -3.65 1 98.12 319 LEU B N 1
ATOM 6013 C CA . LEU B 1 319 ? 4.156 -12.312 -4.566 1 98.12 319 LEU B CA 1
ATOM 6014 C C . LEU B 1 319 ? 2.908 -12.742 -3.797 1 98.12 319 LEU B C 1
ATOM 6016 O O . LEU B 1 319 ? 2.086 -13.5 -4.309 1 98.12 319 LEU B O 1
ATOM 6020 N N . THR B 1 320 ? 2.777 -12.266 -2.559 1 98.06 320 THR B N 1
ATOM 6021 C CA . THR B 1 320 ? 1.575 -12.461 -1.755 1 98.06 320 THR B CA 1
ATOM 6022 C C . THR B 1 320 ? 0.77 -11.164 -1.674 1 98.06 320 THR B C 1
ATOM 6024 O O . THR B 1 320 ? 1.342 -10.07 -1.632 1 98.06 320 THR B O 1
ATOM 6027 N N . VAL B 1 321 ? -0.501 -11.266 -1.679 1 98.44 321 VAL B N 1
ATOM 6028 C CA . VAL B 1 321 ? -1.363 -10.094 -1.661 1 98.44 321 VAL B CA 1
ATOM 6029 C C . VAL B 1 321 ? -2.43 -10.25 -0.581 1 98.44 321 VAL B C 1
ATOM 6031 O O . VAL B 1 321 ? -2.854 -11.367 -0.274 1 98.44 321 VAL B O 1
ATOM 6034 N N . LEU B 1 322 ? -2.883 -9.211 -0.047 1 98.31 322 LEU B N 1
ATOM 6035 C CA . LEU B 1 322 ? -3.885 -9.211 1.014 1 98.31 322 LEU B CA 1
ATOM 6036 C C . LEU B 1 322 ? -5.289 -9.312 0.432 1 98.31 322 LEU B C 1
ATOM 6038 O O . LEU B 1 322 ? -5.684 -8.492 -0.399 1 98.31 322 LEU B O 1
ATOM 6042 N N . HIS B 1 323 ? -5.992 -10.305 0.784 1 97.56 323 HIS B N 1
ATOM 6043 C CA . HIS B 1 323 ? -7.441 -10.359 0.627 1 97.56 323 HIS B CA 1
ATOM 6044 C C . HIS B 1 323 ? -8.141 -9.531 1.706 1 97.56 323 HIS B C 1
ATOM 6046 O O . HIS B 1 323 ? -8.266 -9.984 2.85 1 97.56 323 HIS B O 1
ATOM 6052 N N . LEU B 1 324 ? -8.664 -8.445 1.406 1 96.31 324 LEU B N 1
ATOM 6053 C CA . LEU B 1 324 ? -8.969 -7.32 2.279 1 96.31 324 LEU B CA 1
ATOM 6054 C C . LEU B 1 324 ? -10.078 -7.676 3.262 1 96.31 324 LEU B C 1
ATOM 6056 O O . LEU B 1 324 ? -10.047 -7.25 4.418 1 96.31 324 LEU B O 1
ATOM 6060 N N . PRO B 1 325 ? -11.094 -8.5 2.912 1 91.81 325 PRO B N 1
ATOM 6061 C CA . PRO B 1 325 ? -12.219 -8.719 3.826 1 91.81 325 PRO B CA 1
ATOM 6062 C C . PRO B 1 325 ? -11.805 -9.445 5.102 1 91.81 325 PRO B C 1
ATOM 6064 O O . PRO B 1 325 ? -12.508 -9.367 6.117 1 91.81 325 PRO B O 1
ATOM 6067 N N . ASN B 1 326 ? -10.688 -10.211 5.07 1 89.81 326 ASN B N 1
ATOM 6068 C CA . ASN B 1 326 ? -10.242 -10.977 6.227 1 89.81 326 ASN B CA 1
ATOM 6069 C C . ASN B 1 326 ? -11.383 -11.797 6.824 1 89.81 326 ASN B C 1
ATOM 6071 O O . ASN B 1 326 ? -11.641 -11.727 8.023 1 89.81 326 ASN B O 1
ATOM 6075 N N . LYS B 1 327 ? -12.016 -12.617 6.027 1 86.19 327 LYS B N 1
ATOM 6076 C CA . LYS B 1 327 ? -13.188 -13.352 6.508 1 86.19 327 LYS B CA 1
ATOM 6077 C C . LYS B 1 327 ? -13.078 -14.836 6.184 1 86.19 327 LYS B C 1
ATOM 6079 O O . LYS B 1 327 ? -13.68 -15.672 6.863 1 86.19 327 LYS B O 1
ATOM 6084 N N . ASN B 1 328 ? -12.312 -15.172 5.121 1 88 328 ASN B N 1
ATOM 6085 C CA . ASN B 1 328 ? -12.32 -16.531 4.609 1 88 328 ASN B CA 1
ATOM 6086 C C . ASN B 1 328 ? -11.57 -17.484 5.535 1 88 328 ASN B C 1
ATOM 6088 O O . ASN B 1 328 ? -11.914 -18.672 5.641 1 88 328 ASN B O 1
ATOM 6092 N N . TYR B 1 329 ? -10.562 -16.953 6.215 1 88 329 TYR B N 1
ATOM 6093 C CA . TYR B 1 329 ? -9.797 -17.797 7.125 1 88 329 TYR B CA 1
ATOM 6094 C C . TYR B 1 329 ? -10.703 -18.391 8.195 1 88 329 TYR B C 1
ATOM 6096 O O . TYR B 1 329 ? -10.391 -19.438 8.766 1 88 329 TYR B O 1
ATOM 6104 N N . ARG B 1 330 ? -11.742 -17.75 8.438 1 82.69 330 ARG B N 1
ATOM 6105 C CA . ARG B 1 330 ? -12.672 -18.188 9.477 1 82.69 330 ARG B CA 1
ATOM 6106 C C . ARG B 1 330 ? -13.375 -19.469 9.062 1 82.69 330 ARG B C 1
ATOM 6108 O O . ARG B 1 330 ? -13.945 -20.172 9.906 1 82.69 330 ARG B O 1
ATOM 6115 N N . ARG B 1 331 ? -13.32 -19.828 7.801 1 77.69 331 ARG B N 1
ATOM 6116 C CA . ARG B 1 331 ? -13.969 -21.016 7.273 1 77.69 331 ARG B CA 1
ATOM 6117 C C . ARG B 1 331 ? -13.125 -22.266 7.539 1 77.69 331 ARG B C 1
ATOM 6119 O O . ARG B 1 331 ? -13.625 -23.391 7.469 1 77.69 331 ARG B O 1
ATOM 6126 N N . VAL B 1 332 ? -11.945 -21.984 7.781 1 77.19 332 VAL B N 1
ATOM 6127 C CA . VAL B 1 332 ? -11.031 -23.125 7.887 1 77.19 332 VAL B CA 1
ATOM 6128 C C . VAL B 1 332 ? -11.25 -23.828 9.219 1 77.19 332 VAL B C 1
ATOM 6130 O O . VAL B 1 332 ? -11.172 -23.203 10.281 1 77.19 332 VAL B O 1
ATOM 6133 N N . GLY B 1 333 ? -11.312 -25.141 9.203 1 60.75 333 GLY B N 1
ATOM 6134 C CA . GLY B 1 333 ? -11.516 -25.953 10.391 1 60.75 333 GLY B CA 1
ATOM 6135 C C . GLY B 1 333 ? -12.93 -25.875 10.938 1 60.75 333 GLY B C 1
ATOM 6136 O O . GLY B 1 333 ? -13.297 -26.625 11.844 1 60.75 333 GLY B O 1
ATOM 6137 N N . HIS B 1 334 ? -13.445 -24.719 10.953 1 57.12 334 HIS B N 1
ATOM 6138 C CA . HIS B 1 334 ? -14.781 -24.562 11.516 1 57.12 334 HIS B CA 1
ATOM 6139 C C . HIS B 1 334 ? -15.852 -24.984 10.516 1 57.12 334 HIS B C 1
ATOM 6141 O O . HIS B 1 334 ? -15.836 -24.562 9.359 1 57.12 334 HIS B O 1
ATOM 6147 N N . PHE B 1 335 ? -16.078 -26.281 10.68 1 43.47 335 PHE B N 1
ATOM 6148 C CA . PHE B 1 335 ? -17.312 -26.594 9.953 1 43.47 335 PHE B CA 1
ATOM 6149 C C . PHE B 1 335 ? -18.328 -25.469 10.086 1 43.47 335 PHE B C 1
ATOM 6151 O O . PHE B 1 335 ? -18.281 -24.703 11.047 1 43.47 335 PHE B O 1
ATOM 6158 N N . ARG B 1 336 ? -19.25 -25.375 9.156 1 36.72 336 ARG B N 1
ATOM 6159 C CA . ARG B 1 336 ? -20.297 -24.406 8.859 1 36.72 336 ARG B CA 1
ATOM 6160 C C . ARG B 1 336 ? -21.016 -23.969 10.133 1 36.72 336 ARG B C 1
ATOM 6162 O O . ARG B 1 336 ? -22.25 -23.969 10.195 1 36.72 336 ARG B O 1
ATOM 6169 N N . ASN B 1 337 ? -20.438 -24.266 11.336 1 31.78 337 ASN B N 1
ATOM 6170 C CA . ASN B 1 337 ? -21.391 -23.812 12.344 1 31.78 337 ASN B CA 1
ATOM 6171 C C . ASN B 1 337 ? -21.406 -22.297 12.453 1 31.78 337 ASN B C 1
ATOM 6173 O O . ASN B 1 337 ? -20.375 -21.688 12.766 1 31.78 337 ASN B O 1
ATOM 6177 N N . ARG B 1 338 ? -22.234 -21.641 11.836 1 31.03 338 ARG B N 1
ATOM 6178 C CA . ARG B 1 338 ? -22.688 -20.281 11.602 1 31.03 338 ARG B CA 1
ATOM 6179 C C . ARG B 1 338 ? -23 -19.578 12.922 1 31.03 338 ARG B C 1
ATOM 6181 O O . ARG B 1 338 ? -23.812 -18.656 12.969 1 31.03 338 ARG B O 1
ATOM 6188 N N . THR B 1 339 ? -22.609 -20.141 14.195 1 30.36 339 THR B N 1
ATOM 6189 C CA . THR B 1 339 ? -23.25 -19.391 15.258 1 30.36 339 THR B CA 1
ATOM 6190 C C . THR B 1 339 ? -22.516 -18.078 15.516 1 30.36 339 THR B C 1
ATOM 6192 O O . THR B 1 339 ? -21.297 -18.062 15.688 1 30.36 339 THR B O 1
ATOM 6195 N N . PHE B 1 340 ? -22.969 -17.078 15.164 1 29.33 340 PHE B N 1
ATOM 6196 C CA . PHE B 1 340 ? -22.625 -15.688 15.43 1 29.33 340 PHE B CA 1
ATOM 6197 C C . PHE B 1 340 ? -22.344 -15.477 16.906 1 29.33 340 PHE B C 1
ATOM 6199 O O . PHE B 1 340 ? -23.031 -16.031 17.766 1 29.33 340 PHE B O 1
ATOM 6206 N N . SER B 1 341 ? -21.234 -15.062 17.359 1 31.59 341 SER B N 1
ATOM 6207 C CA . SER B 1 341 ? -20.797 -14.859 18.734 1 31.59 341 SER B CA 1
ATOM 6208 C C . SER B 1 341 ? -21.594 -13.742 19.406 1 31.59 341 SER B C 1
ATOM 6210 O O . SER B 1 341 ? -21.938 -12.75 18.781 1 31.59 341 SER B O 1
ATOM 6212 N N . ASP B 1 342 ? -22.453 -14.07 20.375 1 31.48 342 ASP B N 1
ATOM 6213 C CA . ASP B 1 342 ? -23.328 -13.188 21.156 1 31.48 342 ASP B CA 1
ATOM 6214 C C . ASP B 1 342 ? -22.516 -12.258 22.047 1 31.48 342 ASP B C 1
ATOM 6216 O O . ASP B 1 342 ? -23.047 -11.664 22.984 1 31.48 342 ASP B O 1
ATOM 6220 N N . GLY B 1 343 ? -21.391 -11.93 21.891 1 30.8 343 GLY B N 1
ATOM 6221 C CA . GLY B 1 343 ? -20.625 -11 22.703 1 30.8 343 GLY B CA 1
ATOM 6222 C C . GLY B 1 343 ? -19.875 -11.68 23.828 1 30.8 343 GLY B C 1
ATOM 6223 O O . GLY B 1 343 ? -19.109 -11.031 24.562 1 30.8 343 GLY B O 1
ATOM 6224 N N . THR B 1 344 ? -20.297 -12.594 24.609 1 32.03 344 THR B N 1
ATOM 6225 C CA . THR B 1 344 ? -19.656 -13.328 25.703 1 32.03 344 THR B CA 1
ATOM 6226 C C . THR B 1 344 ? -18.531 -14.219 25.172 1 32.03 344 THR B C 1
ATOM 6228 O O . THR B 1 344 ? -18.062 -15.109 25.875 1 32.03 344 THR B O 1
ATOM 6231 N N . GLU B 1 345 ? -18.344 -14.023 23.938 1 34.44 345 GLU B N 1
ATOM 6232 C CA . GLU B 1 345 ? -17.531 -15.117 23.391 1 34.44 345 GLU B CA 1
ATOM 6233 C C . GLU B 1 345 ? -16.062 -14.945 23.75 1 34.44 345 GLU B C 1
ATOM 6235 O O . GLU B 1 345 ? -15.594 -13.82 23.938 1 34.44 345 GLU B O 1
ATOM 6240 N N . GLN B 1 346 ? -15.547 -15.867 24.359 1 38.66 346 GLN B N 1
ATOM 6241 C CA . GLN B 1 346 ? -14.109 -16.078 24.406 1 38.66 346 GLN B CA 1
ATOM 6242 C C . GLN B 1 346 ? -13.477 -15.969 23.031 1 38.66 346 GLN B C 1
ATOM 6244 O O . GLN B 1 346 ? -14.016 -16.5 22.047 1 38.66 346 GLN B O 1
ATOM 6249 N N . PHE B 1 347 ? -12.836 -14.805 23.016 1 37.41 347 PHE B N 1
ATOM 6250 C CA . PHE B 1 347 ? -12.117 -14.609 21.766 1 37.41 347 PHE B CA 1
ATOM 6251 C C . PHE B 1 347 ? -11.555 -15.93 21.25 1 37.41 347 PHE B C 1
ATOM 6253 O O . PHE B 1 347 ? -10.844 -16.625 21.969 1 37.41 347 PHE B O 1
ATOM 6260 N N . ASP B 1 348 ? -12.25 -16.594 20.453 1 44.62 348 ASP B N 1
ATOM 6261 C CA . ASP B 1 348 ? -11.688 -17.812 19.891 1 44.62 348 ASP B CA 1
ATOM 6262 C C . ASP B 1 348 ? -10.672 -17.5 18.781 1 44.62 348 ASP B C 1
ATOM 6264 O O . ASP B 1 348 ? -11.047 -17.344 17.625 1 44.62 348 ASP B O 1
ATOM 6268 N N . HIS B 1 349 ? -9.727 -16.812 19.391 1 41.28 349 HIS B N 1
ATOM 6269 C CA . HIS B 1 349 ? -8.633 -16.719 18.438 1 41.28 349 HIS B CA 1
ATOM 6270 C C . HIS B 1 349 ? -8.328 -18.078 17.828 1 41.28 349 HIS B C 1
ATOM 6272 O O . HIS B 1 349 ? -7.293 -18.25 17.172 1 41.28 349 HIS B O 1
ATOM 6278 N N . GLY B 1 350 ? -9.031 -19.078 18.281 1 44.28 350 GLY B N 1
ATOM 6279 C CA . GLY B 1 350 ? -8.617 -20.453 18.047 1 44.28 350 GLY B CA 1
ATOM 6280 C C . GLY B 1 350 ? -8.258 -20.734 16.609 1 44.28 350 GLY B C 1
ATOM 6281 O O . GLY B 1 350 ? -9.141 -20.797 15.742 1 44.28 350 GLY B O 1
ATOM 6282 N N . LEU B 1 351 ? -7.203 -20.109 16.359 1 52.22 351 LEU B N 1
ATOM 6283 C CA . LEU B 1 351 ? -6.551 -20.641 15.164 1 52.22 351 LEU B CA 1
ATOM 6284 C C . LEU B 1 351 ? -6.922 -22.109 14.961 1 52.22 351 LEU B C 1
ATOM 6286 O O . LEU B 1 351 ? -6.695 -22.938 15.852 1 52.22 351 LEU B O 1
ATOM 6290 N N . SER B 1 352 ? -7.938 -22.312 14.203 1 58.41 352 SER B N 1
ATOM 6291 C CA . SER B 1 352 ? -8.031 -23.734 13.867 1 58.41 352 SER B CA 1
ATOM 6292 C C . SER B 1 352 ? -6.656 -24.328 13.602 1 58.41 352 SER B C 1
ATOM 6294 O O . SER B 1 352 ? -5.797 -23.672 13 1 58.41 352 SER B O 1
ATOM 6296 N N . ALA B 1 353 ? -6.301 -25.141 14.391 1 63.19 353 ALA B N 1
ATOM 6297 C CA . ALA B 1 353 ? -5.09 -25.938 14.195 1 63.19 353 ALA B CA 1
ATOM 6298 C C . ALA B 1 353 ? -4.871 -26.25 12.711 1 63.19 353 ALA B C 1
ATOM 6300 O O . ALA B 1 353 ? -3.771 -26.641 12.312 1 63.19 353 ALA B O 1
ATOM 6301 N N . GLY B 1 354 ? -5.754 -25.688 11.977 1 74.56 354 GLY B N 1
ATOM 6302 C CA . GLY B 1 354 ? -5.68 -26.094 10.586 1 74.56 354 GLY B CA 1
ATOM 6303 C C . GLY B 1 354 ? -5.238 -24.969 9.664 1 74.56 354 GLY B C 1
ATOM 6304 O O . GLY B 1 354 ? -4.996 -25.188 8.477 1 74.56 354 GLY B O 1
ATOM 6305 N N . LEU B 1 355 ? -4.922 -23.797 10.195 1 87.75 355 LEU B N 1
ATOM 6306 C CA . LEU B 1 355 ? -4.602 -22.672 9.305 1 87.75 355 LEU B CA 1
ATOM 6307 C C . LEU B 1 355 ? -3.111 -22.641 8.984 1 87.75 355 LEU B C 1
ATOM 6309 O O . LEU B 1 355 ? -2.277 -22.734 9.883 1 87.75 355 LEU B O 1
ATOM 6313 N N . LEU B 1 356 ? -2.812 -22.625 7.754 1 93.62 356 LEU B N 1
ATOM 6314 C CA . LEU B 1 356 ? -1.432 -22.469 7.312 1 93.62 356 LEU B CA 1
ATOM 6315 C C . LEU B 1 356 ? -0.962 -21.031 7.484 1 93.62 356 LEU B C 1
ATOM 6317 O O . LEU B 1 356 ? -1.434 -20.141 6.781 1 93.62 356 LEU B O 1
ATOM 6321 N N . THR B 1 357 ? -0.015 -20.828 8.391 1 93.75 357 THR B N 1
ATOM 6322 C CA . THR B 1 357 ? 0.506 -19.484 8.609 1 93.75 357 THR B CA 1
ATOM 6323 C C . THR B 1 357 ? 1.657 -19.188 7.652 1 93.75 357 THR B C 1
ATOM 6325 O O . THR B 1 357 ? 2.283 -20.109 7.125 1 93.75 357 THR B O 1
ATOM 6328 N N . ALA B 1 358 ? 1.936 -17.938 7.445 1 96.19 358 ALA B N 1
ATOM 6329 C CA . ALA B 1 358 ? 3.068 -17.516 6.621 1 96.19 358 ALA B CA 1
ATOM 6330 C C . ALA B 1 358 ? 4.379 -18.062 7.172 1 96.19 358 ALA B C 1
ATOM 6332 O O . ALA B 1 358 ? 5.246 -18.5 6.41 1 96.19 358 ALA B O 1
ATOM 6333 N N . MET B 1 359 ? 4.512 -18.031 8.492 1 95.06 359 MET B N 1
ATOM 6334 C CA . MET B 1 359 ? 5.73 -18.531 9.125 1 95.06 359 MET B CA 1
ATOM 6335 C C . MET B 1 359 ? 5.895 -20.031 8.875 1 95.06 359 MET B C 1
ATOM 6337 O O . MET B 1 359 ? 6.98 -20.484 8.516 1 95.06 359 MET B O 1
ATOM 6341 N N . MET B 1 360 ? 4.836 -20.797 9.023 1 94.12 360 MET B N 1
ATOM 6342 C CA . MET B 1 360 ? 4.895 -22.25 8.797 1 94.12 360 MET B CA 1
ATOM 6343 C C . MET B 1 360 ? 5.305 -22.562 7.367 1 94.12 360 MET B C 1
ATOM 6345 O O . MET B 1 360 ? 6.184 -23.391 7.137 1 94.12 360 MET B O 1
ATOM 6349 N N . LEU B 1 361 ? 4.656 -21.953 6.438 1 96.5 361 LEU B N 1
ATOM 6350 C CA . LEU B 1 361 ? 4.984 -22.188 5.035 1 96.5 361 LEU B CA 1
ATOM 6351 C C . LEU B 1 361 ? 6.434 -21.812 4.746 1 96.5 361 LEU B C 1
ATOM 6353 O O . LEU B 1 361 ? 7.152 -22.562 4.078 1 96.5 361 LEU B O 1
ATOM 6357 N N . HIS B 1 362 ? 6.867 -20.688 5.238 1 96.19 362 HIS B N 1
ATOM 6358 C CA . HIS B 1 362 ? 8.219 -20.188 5.02 1 96.19 362 HIS B CA 1
ATOM 6359 C C . HIS B 1 362 ? 9.258 -21.172 5.535 1 96.19 362 HIS B C 1
ATOM 6361 O O . HIS B 1 362 ? 10.211 -21.5 4.824 1 96.19 362 HIS B O 1
ATOM 6367 N N . LEU B 1 363 ? 9.062 -21.625 6.723 1 95.44 363 LEU B N 1
ATOM 6368 C CA . LEU B 1 363 ? 10.031 -22.516 7.328 1 95.44 363 LEU B CA 1
ATOM 6369 C C . LEU B 1 363 ? 10.07 -23.859 6.59 1 95.44 363 LEU B C 1
ATOM 6371 O O . LEU B 1 363 ? 11.141 -24.438 6.391 1 95.44 363 LEU B O 1
ATOM 6375 N N . GLU B 1 364 ? 8.906 -24.359 6.184 1 94.94 364 GLU B N 1
ATOM 6376 C CA . GLU B 1 364 ? 8.852 -25.625 5.449 1 94.94 364 GLU B CA 1
ATOM 6377 C C . GLU B 1 364 ? 9.539 -25.5 4.09 1 94.94 364 GLU B C 1
ATOM 6379 O O . GLU B 1 364 ? 10.18 -26.453 3.623 1 94.94 364 GLU B O 1
ATOM 6384 N N . ILE B 1 365 ? 9.367 -24.375 3.453 1 94.69 365 ILE B N 1
ATOM 6385 C CA . ILE B 1 365 ? 10.047 -24.125 2.188 1 94.69 365 ILE B CA 1
ATOM 6386 C C . ILE B 1 365 ? 11.555 -24.125 2.406 1 94.69 365 ILE B C 1
ATOM 6388 O O . ILE B 1 365 ? 12.305 -24.766 1.662 1 94.69 365 ILE B O 1
ATOM 6392 N N . GLN B 1 366 ? 12.047 -23.438 3.453 1 92.88 366 GLN B N 1
ATOM 6393 C CA . GLN B 1 366 ? 13.477 -23.344 3.734 1 92.88 366 GLN B CA 1
ATOM 6394 C C . GLN B 1 366 ? 14.07 -24.703 4.059 1 92.88 366 GLN B C 1
ATOM 6396 O O . GLN B 1 366 ? 15.219 -24.984 3.723 1 92.88 366 GLN B O 1
ATOM 6401 N N . LYS B 1 367 ? 13.32 -25.547 4.664 1 92.44 367 LYS B N 1
ATOM 6402 C CA . LYS B 1 367 ? 13.773 -26.875 5.027 1 92.44 367 LYS B CA 1
ATOM 6403 C C . LYS B 1 367 ? 13.914 -27.766 3.795 1 92.44 367 LYS B C 1
ATOM 6405 O O . LYS B 1 367 ? 14.828 -28.594 3.717 1 92.44 367 LYS B O 1
ATOM 6410 N N . ASN B 1 368 ? 13.078 -27.562 2.885 1 92.5 368 ASN B N 1
ATOM 6411 C CA . ASN B 1 368 ? 12.992 -28.5 1.767 1 92.5 368 ASN B CA 1
ATOM 6412 C C . ASN B 1 368 ? 13.75 -27.984 0.547 1 92.5 368 ASN B C 1
ATOM 6414 O O . ASN B 1 368 ? 14.195 -28.766 -0.293 1 92.5 368 ASN B O 1
ATOM 6418 N N . ILE B 1 369 ? 13.828 -26.656 0.418 1 91.81 369 ILE B N 1
ATOM 6419 C CA . ILE B 1 369 ? 14.586 -26.016 -0.651 1 91.81 369 ILE B CA 1
ATOM 6420 C C . ILE B 1 369 ? 15.539 -24.984 -0.06 1 91.81 369 ILE B C 1
ATOM 6422 O O . ILE B 1 369 ? 15.266 -23.781 -0.111 1 91.81 369 ILE B O 1
ATOM 6426 N N . PRO B 1 370 ? 16.656 -25.484 0.368 1 86.88 370 PRO B N 1
ATOM 6427 C CA . PRO B 1 370 ? 17.578 -24.562 1.042 1 86.88 370 PRO B CA 1
ATOM 6428 C C . PRO B 1 370 ? 18.109 -23.469 0.111 1 86.88 370 PRO B C 1
ATOM 6430 O O . PRO B 1 370 ? 18.406 -23.75 -1.054 1 86.88 370 PRO B O 1
ATOM 6433 N N . GLN B 1 371 ? 18.219 -22.328 0.708 1 87 371 GLN B N 1
ATOM 6434 C CA . GLN B 1 371 ? 18.734 -21.188 -0.047 1 87 371 GLN B CA 1
ATOM 6435 C C . GLN B 1 371 ? 20.234 -21.062 0.094 1 87 371 GLN B C 1
ATOM 6437 O O . GLN B 1 371 ? 20.812 -21.453 1.117 1 87 371 GLN B O 1
ATOM 6442 N N . ALA B 1 372 ? 20.812 -20.516 -0.962 1 89.62 372 ALA B N 1
ATOM 6443 C CA . ALA B 1 372 ? 22.25 -20.25 -0.914 1 89.62 372 ALA B CA 1
ATOM 6444 C C . ALA B 1 372 ? 22.562 -19.062 0.001 1 89.62 372 ALA B C 1
ATOM 6446 O O . ALA B 1 372 ? 21.812 -18.078 0.032 1 89.62 372 ALA B O 1
ATOM 6447 N N . PRO B 1 373 ? 23.641 -19.234 0.727 1 93.56 373 PRO B N 1
ATOM 6448 C CA . PRO B 1 373 ? 24.031 -18.094 1.565 1 93.56 373 PRO B CA 1
ATOM 6449 C C . PRO B 1 373 ? 24.375 -16.844 0.75 1 93.56 373 PRO B C 1
ATOM 6451 O O . PRO B 1 373 ? 24.922 -16.969 -0.352 1 93.56 373 PRO B O 1
ATOM 6454 N N . ARG B 1 374 ? 24.078 -15.742 1.313 1 90.12 374 ARG B N 1
ATOM 6455 C CA . ARG B 1 374 ? 24.5 -14.469 0.751 1 90.12 374 ARG B CA 1
ATOM 6456 C C . ARG B 1 374 ? 25.672 -13.875 1.537 1 90.12 374 ARG B C 1
ATOM 6458 O O . ARG B 1 374 ? 25.469 -13.297 2.605 1 90.12 374 ARG B O 1
ATOM 6465 N N . ILE B 1 375 ? 26.844 -13.945 0.898 1 91 375 ILE B N 1
ATOM 6466 C CA . ILE B 1 375 ? 28.047 -13.453 1.543 1 91 375 ILE B CA 1
ATOM 6467 C C . ILE B 1 375 ? 28.656 -12.312 0.724 1 91 375 ILE B C 1
ATOM 6469 O O . ILE B 1 375 ? 29.141 -12.531 -0.387 1 91 375 ILE B O 1
ATOM 6473 N N . PRO B 1 376 ? 28.609 -11.148 1.246 1 92.5 376 PRO B N 1
ATOM 6474 C CA . PRO B 1 376 ? 28.156 -10.75 2.582 1 92.5 376 PRO B CA 1
ATOM 6475 C C . PRO B 1 376 ? 26.641 -10.703 2.705 1 92.5 376 PRO B C 1
ATOM 6477 O O . PRO B 1 376 ? 25.938 -10.586 1.696 1 92.5 376 PRO B O 1
ATOM 6480 N N . TYR B 1 377 ? 26.219 -10.883 3.975 1 94.44 377 TYR B N 1
ATOM 6481 C CA . TYR B 1 377 ? 24.797 -10.789 4.277 1 94.44 377 TYR B CA 1
ATOM 6482 C C . TYR B 1 377 ? 24.234 -9.43 3.867 1 94.44 377 TYR B C 1
ATOM 6484 O O . TYR B 1 377 ? 24.844 -8.391 4.16 1 94.44 377 TYR B O 1
ATOM 6492 N N . ASP B 1 378 ? 23.125 -9.43 3.146 1 91.69 378 ASP B N 1
ATOM 6493 C CA . ASP B 1 378 ? 22.594 -8.172 2.65 1 91.69 378 ASP B CA 1
ATOM 6494 C C . ASP B 1 378 ? 21.109 -8.031 2.992 1 91.69 378 ASP B C 1
ATOM 6496 O O . ASP B 1 378 ? 20.359 -7.336 2.293 1 91.69 378 ASP B O 1
ATOM 6500 N N . GLY B 1 379 ? 20.641 -8.703 4.012 1 94.44 379 GLY B N 1
ATOM 6501 C CA . GLY B 1 379 ? 19.25 -8.602 4.434 1 94.44 379 GLY B CA 1
ATOM 6502 C C . GLY B 1 379 ? 19.031 -7.59 5.543 1 94.44 379 GLY B C 1
ATOM 6503 O O . GLY B 1 379 ? 19.781 -6.617 5.656 1 94.44 379 GLY B O 1
ATOM 6504 N N . ILE B 1 380 ? 17.984 -7.754 6.285 1 97.06 380 ILE B N 1
ATOM 6505 C CA . ILE B 1 380 ? 17.578 -6.887 7.383 1 97.06 380 ILE B CA 1
ATOM 6506 C C . ILE B 1 380 ? 18.625 -6.914 8.492 1 97.06 380 ILE B C 1
ATOM 6508 O O . ILE B 1 380 ? 19.094 -7.984 8.883 1 97.06 380 ILE B O 1
ATOM 6512 N N . THR B 1 381 ? 18.953 -5.746 8.953 1 97.81 381 THR B N 1
ATOM 6513 C CA . THR B 1 381 ? 19.953 -5.672 10.016 1 97.81 381 THR B CA 1
ATOM 6514 C C . THR B 1 381 ? 19.312 -5.352 11.352 1 97.81 381 THR B C 1
ATOM 6516 O O . THR B 1 381 ? 18.281 -4.664 11.406 1 97.81 381 THR B O 1
ATOM 6519 N N . MET B 1 382 ? 19.797 -5.91 12.375 1 98 382 MET B N 1
ATOM 6520 C CA . MET B 1 382 ? 19.422 -5.613 13.75 1 98 382 MET B CA 1
ATOM 6521 C C . MET B 1 382 ? 20.609 -5.145 14.562 1 98 382 MET B C 1
ATOM 6523 O O . MET B 1 382 ? 21.641 -5.816 14.602 1 98 382 MET B O 1
ATOM 6527 N N . VAL B 1 383 ? 20.484 -3.957 15.156 1 97.44 383 VAL B N 1
ATOM 6528 C CA . VAL B 1 383 ? 21.562 -3.326 15.898 1 97.44 383 VAL B CA 1
ATOM 6529 C C . VAL B 1 383 ? 21.156 -3.129 17.359 1 97.44 383 VAL B C 1
ATOM 6531 O O . VAL B 1 383 ? 20.016 -2.734 17.641 1 97.44 383 VAL B O 1
ATOM 6534 N N . ASP B 1 384 ? 22.047 -3.398 18.25 1 96.94 384 ASP B N 1
ATOM 6535 C CA . ASP B 1 384 ? 21.828 -3.26 19.688 1 96.94 384 ASP B CA 1
ATOM 6536 C C . ASP B 1 384 ? 22.328 -1.909 20.188 1 96.94 384 ASP B C 1
ATOM 6538 O O . ASP B 1 384 ? 23.531 -1.686 20.281 1 96.94 384 ASP B O 1
ATOM 6542 N N . GLU B 1 385 ? 21.375 -1.055 20.594 1 96.62 385 GLU B N 1
ATOM 6543 C CA . GLU B 1 385 ? 21.703 0.228 21.203 1 96.62 385 GLU B CA 1
ATOM 6544 C C . GLU B 1 385 ? 21.109 0.345 22.609 1 96.62 385 GLU B C 1
ATOM 6546 O O . GLU B 1 385 ? 20.828 1.449 23.078 1 96.62 385 GLU B O 1
ATOM 6551 N N . VAL B 1 386 ? 20.734 -0.722 23.25 1 94 386 VAL B N 1
ATOM 6552 C CA . VAL B 1 386 ? 20.125 -0.742 24.578 1 94 386 VAL B CA 1
ATOM 6553 C C . VAL B 1 386 ? 21.156 -0.329 25.625 1 94 386 VAL B C 1
ATOM 6555 O O . VAL B 1 386 ? 20.812 0.253 26.656 1 94 386 VAL B O 1
ATOM 6558 N N . GLY B 1 387 ? 22.5 -0.299 25.344 1 86.06 387 GLY B N 1
ATOM 6559 C CA . GLY B 1 387 ? 23.516 0.058 26.312 1 86.06 387 GLY B CA 1
ATOM 6560 C C . GLY B 1 387 ? 23.578 -0.894 27.5 1 86.06 387 GLY B C 1
ATOM 6561 O O . GLY B 1 387 ? 23.094 -2.027 27.406 1 86.06 387 GLY B O 1
ATOM 6562 N N . ASN B 1 388 ? 24.203 -0.297 28.531 1 81.25 388 ASN B N 1
ATOM 6563 C CA . ASN B 1 388 ? 24.406 -1.094 29.734 1 81.25 388 ASN B CA 1
ATOM 6564 C C . ASN B 1 388 ? 23.406 -0.736 30.828 1 81.25 388 ASN B C 1
ATOM 6566 O O . ASN B 1 388 ? 22.891 0.383 30.859 1 81.25 388 ASN B O 1
ATOM 6570 N N . GLY B 1 389 ? 22.656 -1.804 31.312 1 82.69 389 GLY B N 1
ATOM 6571 C CA . GLY B 1 389 ? 21.734 -1.501 32.406 1 82.69 389 GLY B CA 1
ATOM 6572 C C . GLY B 1 389 ? 20.625 -2.527 32.531 1 82.69 389 GLY B C 1
ATOM 6573 O O . GLY B 1 389 ? 20.797 -3.686 32.156 1 82.69 389 GLY B O 1
ATOM 6574 N N . ARG B 1 390 ? 19.625 -2.068 33.156 1 84.31 390 ARG B N 1
ATOM 6575 C CA . ARG B 1 390 ? 18.547 -2.959 33.562 1 84.31 390 ARG B CA 1
ATOM 6576 C C . ARG B 1 390 ? 17.766 -3.459 32.344 1 84.31 390 ARG B C 1
ATOM 6578 O O . ARG B 1 390 ? 17.047 -4.461 32.438 1 84.31 390 ARG B O 1
ATOM 6585 N N . ASP B 1 391 ? 17.969 -2.779 31.266 1 88.44 391 ASP B N 1
ATOM 6586 C CA . ASP B 1 391 ? 17.203 -3.129 30.062 1 88.44 391 ASP B CA 1
ATOM 6587 C C . ASP B 1 391 ? 17.875 -4.273 29.312 1 88.44 391 ASP B C 1
ATOM 6589 O O . ASP B 1 391 ? 17.297 -4.812 28.359 1 88.44 391 ASP B O 1
ATOM 6593 N N . ARG B 1 392 ? 19 -4.605 29.766 1 91.25 392 ARG B N 1
ATOM 6594 C CA . ARG B 1 392 ? 19.672 -5.73 29.109 1 91.25 392 ARG B CA 1
ATOM 6595 C C . ARG B 1 392 ? 19.172 -7.059 29.672 1 91.25 392 ARG B C 1
ATOM 6597 O O . ARG B 1 392 ? 19.609 -7.48 30.75 1 91.25 392 ARG B O 1
ATOM 6604 N N . THR B 1 393 ? 18.375 -7.805 28.938 1 91.31 393 THR B N 1
ATOM 6605 C CA . THR B 1 393 ? 17.719 -9.031 29.375 1 91.31 393 THR B CA 1
ATOM 6606 C C . THR B 1 393 ? 18.391 -10.258 28.766 1 91.31 393 THR B C 1
ATOM 6608 O O . THR B 1 393 ? 19.094 -10.148 27.75 1 91.31 393 THR B O 1
ATOM 6611 N N . PRO B 1 394 ? 18.125 -11.391 29.375 1 92.88 394 PRO B N 1
ATOM 6612 C CA . PRO B 1 394 ? 18.625 -12.633 28.766 1 92.88 394 PRO B CA 1
ATOM 6613 C C . PRO B 1 394 ? 18.062 -12.859 27.375 1 92.88 394 PRO B C 1
ATOM 6615 O O . PRO B 1 394 ? 18.75 -13.398 26.5 1 92.88 394 PRO B O 1
ATOM 6618 N N . LEU B 1 395 ? 16.906 -12.477 27.172 1 93.69 395 LEU B N 1
ATOM 6619 C CA . LEU B 1 395 ? 16.297 -12.617 25.859 1 93.69 395 LEU B CA 1
ATOM 6620 C C . LEU B 1 395 ? 17.047 -11.781 24.812 1 93.69 395 LEU B C 1
ATOM 6622 O O . LEU B 1 395 ? 17.266 -12.227 23.688 1 93.69 395 LEU B O 1
ATOM 6626 N N . LEU B 1 396 ? 17.359 -10.562 25.172 1 95.25 396 LEU B N 1
ATOM 6627 C CA . LEU B 1 396 ? 18.109 -9.688 24.281 1 95.25 396 LEU B CA 1
ATOM 6628 C C . LEU B 1 396 ? 19.438 -10.32 23.891 1 95.25 396 LEU B C 1
ATOM 6630 O O . LEU B 1 396 ? 19.781 -10.367 22.703 1 95.25 396 LEU B O 1
ATOM 6634 N N . GLU B 1 397 ? 20.156 -10.812 24.906 1 95.5 397 GLU B N 1
ATOM 6635 C CA . GLU B 1 397 ? 21.453 -11.422 24.656 1 95.5 397 GLU B CA 1
ATOM 6636 C C . GLU B 1 397 ? 21.328 -12.633 23.734 1 95.5 397 GLU B C 1
ATOM 6638 O O . GLU B 1 397 ? 22.109 -12.781 22.797 1 95.5 397 GLU B O 1
ATOM 6643 N N . ARG B 1 398 ? 20.422 -13.414 24 1 95.56 398 ARG B N 1
ATOM 6644 C CA . ARG B 1 398 ? 20.234 -14.625 23.203 1 95.56 398 ARG B CA 1
ATOM 6645 C C . ARG B 1 398 ? 19.875 -14.289 21.766 1 95.56 398 ARG B C 1
ATOM 6647 O O . ARG B 1 398 ? 20.484 -14.82 20.828 1 95.56 398 ARG B O 1
ATOM 6654 N N . ARG B 1 399 ? 18.938 -13.445 21.516 1 96.56 399 ARG B N 1
ATOM 6655 C CA . ARG B 1 399 ? 18.453 -13.156 20.172 1 96.56 399 ARG B CA 1
ATOM 6656 C C . ARG B 1 399 ? 19.5 -12.391 19.375 1 96.56 399 ARG B C 1
ATOM 6658 O O . ARG B 1 399 ? 19.609 -12.57 18.156 1 96.56 399 ARG B O 1
ATOM 6665 N N . MET B 1 400 ? 20.25 -11.531 20.047 1 97.06 400 MET B N 1
ATOM 6666 C CA . MET B 1 400 ? 21.344 -10.859 19.344 1 97.06 400 MET B CA 1
ATOM 6667 C C . MET B 1 400 ? 22.406 -11.867 18.922 1 97.06 400 MET B C 1
ATOM 6669 O O . MET B 1 400 ? 22.984 -11.742 17.844 1 97.06 400 MET B O 1
ATOM 6673 N N . SER B 1 401 ? 22.672 -12.82 19.797 1 97.44 401 SER B N 1
ATOM 6674 C CA . SER B 1 401 ? 23.609 -13.883 19.453 1 97.44 401 SER B CA 1
ATOM 6675 C C . SER B 1 401 ? 23.094 -14.719 18.281 1 97.44 401 SER B C 1
ATOM 6677 O O . SER B 1 401 ? 23.844 -15.016 17.359 1 97.44 401 SER B O 1
ATOM 6679 N N . ASP B 1 402 ? 21.844 -15.133 18.359 1 97.69 402 ASP B N 1
ATOM 6680 C CA . ASP B 1 402 ? 21.219 -15.875 17.281 1 97.69 402 ASP B CA 1
ATOM 6681 C C . ASP B 1 402 ? 21.297 -15.109 15.961 1 97.69 402 ASP B C 1
ATOM 6683 O O . ASP B 1 402 ? 21.562 -15.695 14.906 1 97.69 402 ASP B O 1
ATOM 6687 N N . TYR B 1 403 ? 21.094 -13.82 16.016 1 98.12 403 TYR B N 1
ATOM 6688 C CA . TYR B 1 403 ? 21.109 -12.961 14.836 1 98.12 403 TYR B CA 1
ATOM 6689 C C . TYR B 1 403 ? 22.516 -12.914 14.234 1 98.12 403 TYR B C 1
ATOM 6691 O O . TYR B 1 403 ? 22.672 -13.031 13.016 1 98.12 403 TYR B O 1
ATOM 6699 N N . GLN B 1 404 ? 23.5 -12.734 15.156 1 98.19 404 GLN B N 1
ATOM 6700 C CA . GLN B 1 404 ? 24.875 -12.711 14.641 1 98.19 404 GLN B CA 1
ATOM 6701 C C . GLN B 1 404 ? 25.234 -14.023 13.961 1 98.19 404 GLN B C 1
ATOM 6703 O O . GLN B 1 404 ? 25.859 -14.023 12.906 1 98.19 404 GLN B O 1
ATOM 6708 N N . ALA B 1 405 ? 24.844 -15.102 14.523 1 98.19 405 ALA B N 1
ATOM 6709 C CA . ALA B 1 405 ? 25.094 -16.406 13.93 1 98.19 405 ALA B CA 1
ATOM 6710 C C . ALA B 1 405 ? 24.406 -16.531 12.578 1 98.19 405 ALA B C 1
ATOM 6712 O O . ALA B 1 405 ? 24.969 -17.094 11.633 1 98.19 405 ALA B O 1
ATOM 6713 N N . TYR B 1 406 ? 23.172 -16.094 12.523 1 97.81 406 TYR B N 1
ATOM 6714 C CA . TYR B 1 406 ? 22.391 -16.078 11.297 1 97.81 406 TYR B CA 1
ATOM 6715 C C . TYR B 1 406 ? 23.078 -15.258 10.219 1 97.81 406 TYR B C 1
ATOM 6717 O O . TYR B 1 406 ? 23.188 -15.695 9.07 1 97.81 406 TYR B O 1
ATOM 6725 N N . VAL B 1 407 ? 23.609 -14.086 10.539 1 98 407 VAL B N 1
ATOM 6726 C CA . VAL B 1 407 ? 24.344 -13.211 9.625 1 98 407 VAL B CA 1
ATOM 6727 C C . VAL B 1 407 ? 25.625 -13.898 9.156 1 98 407 VAL B C 1
ATOM 6729 O O . VAL B 1 407 ? 25.953 -13.852 7.977 1 98 407 VAL B O 1
ATOM 6732 N N . ASP B 1 408 ? 26.328 -14.562 10.062 1 97.69 408 ASP B N 1
ATOM 6733 C CA . ASP B 1 408 ? 27.578 -15.242 9.75 1 97.69 408 ASP B CA 1
ATOM 6734 C C . ASP B 1 408 ? 27.344 -16.391 8.766 1 97.69 408 ASP B C 1
ATOM 6736 O O . ASP B 1 408 ? 28.234 -16.719 7.98 1 97.69 408 ASP B O 1
ATOM 6740 N N . ARG B 1 409 ? 26.125 -16.953 8.758 1 96.81 409 ARG B N 1
ATOM 6741 C CA . ARG B 1 409 ? 25.781 -18.031 7.84 1 96.81 409 ARG B CA 1
ATOM 6742 C C . ARG B 1 409 ? 25.25 -17.484 6.52 1 96.81 409 ARG B C 1
ATOM 6744 O O . ARG B 1 409 ? 24.703 -18.219 5.703 1 96.81 409 ARG B O 1
ATOM 6751 N N . GLY B 1 410 ? 25.297 -16.172 6.395 1 96.38 410 GLY B N 1
ATOM 6752 C CA . GLY B 1 410 ? 24.844 -15.562 5.156 1 96.38 410 GLY B CA 1
ATOM 6753 C C . GLY B 1 410 ? 23.344 -15.477 5.043 1 96.38 410 GLY B C 1
ATOM 6754 O O . GLY B 1 410 ? 22.797 -15.516 3.939 1 96.38 410 GLY B O 1
ATOM 6755 N N . GLY B 1 411 ? 22.641 -15.453 6.125 1 95.81 411 GLY B N 1
ATOM 6756 C CA . GLY B 1 411 ? 21.203 -15.312 6.109 1 95.81 411 GLY B CA 1
ATOM 6757 C C . GLY B 1 411 ? 20.469 -16.625 5.898 1 95.81 411 GLY B C 1
ATOM 6758 O O . GLY B 1 411 ? 19.406 -16.656 5.281 1 95.81 411 GLY B O 1
ATOM 6759 N N . VAL B 1 412 ? 21.094 -17.719 6.305 1 95.94 412 VAL B N 1
ATOM 6760 C CA . VAL B 1 412 ? 20.469 -19.031 6.199 1 95.94 412 VAL B CA 1
ATOM 6761 C C . VAL B 1 412 ? 20.078 -19.531 7.59 1 95.94 412 VAL B C 1
ATOM 6763 O O . VAL B 1 412 ? 20.906 -19.547 8.5 1 95.94 412 VAL B O 1
ATOM 6766 N N . LEU B 1 413 ? 18.891 -19.969 7.77 1 96.31 413 LEU B N 1
ATOM 6767 C CA . LEU B 1 413 ? 18.406 -20.469 9.047 1 96.31 413 LEU B CA 1
ATOM 6768 C C . LEU B 1 413 ? 19.031 -21.828 9.375 1 96.31 413 LEU B C 1
ATOM 6770 O O . LEU B 1 413 ? 19.172 -22.672 8.492 1 96.31 413 LEU B O 1
ATOM 6774 N N . SER B 1 414 ? 19.453 -22.016 10.617 1 95.38 414 SER B N 1
ATOM 6775 C CA . SER B 1 414 ? 19.859 -23.328 11.109 1 95.38 414 SER B CA 1
ATOM 6776 C C . SER B 1 414 ? 18.672 -24.125 11.625 1 95.38 414 SER B C 1
ATOM 6778 O O . SER B 1 414 ? 17.578 -23.594 11.789 1 95.38 414 SER B O 1
ATOM 6780 N N . ALA B 1 415 ? 18.953 -25.359 11.891 1 93.94 415 ALA B N 1
ATOM 6781 C CA . ALA B 1 415 ? 17.938 -26.203 12.492 1 93.94 415 ALA B CA 1
ATOM 6782 C C . ALA B 1 415 ? 17.484 -25.656 13.852 1 93.94 415 ALA B C 1
ATOM 6784 O O . ALA B 1 415 ? 16.328 -25.766 14.227 1 93.94 415 ALA B O 1
ATOM 6785 N N . LYS B 1 416 ? 18.391 -25.109 14.562 1 93.62 416 LYS B N 1
ATOM 6786 C CA . LYS B 1 416 ? 18.094 -24.531 15.875 1 93.62 416 LYS B CA 1
ATOM 6787 C C . LYS B 1 416 ? 17.203 -23.297 15.734 1 93.62 416 LYS B C 1
ATOM 6789 O O . LYS B 1 416 ? 16.281 -23.094 16.531 1 93.62 416 LYS B O 1
ATOM 6794 N N . ASP B 1 417 ? 17.516 -22.422 14.758 1 95 417 ASP B N 1
ATOM 6795 C CA . ASP B 1 417 ? 16.734 -21.219 14.523 1 95 417 ASP B CA 1
ATOM 6796 C C . ASP B 1 417 ? 15.258 -21.547 14.305 1 95 417 ASP B C 1
ATOM 6798 O O . ASP B 1 417 ? 14.375 -20.891 14.852 1 95 417 ASP B O 1
ATOM 6802 N N . ILE B 1 418 ? 15.031 -22.547 13.508 1 93.88 418 ILE B N 1
ATOM 6803 C CA . ILE B 1 418 ? 13.703 -22.906 13.016 1 93.88 418 ILE B CA 1
ATOM 6804 C C . ILE B 1 418 ? 12.805 -23.281 14.195 1 93.88 418 ILE B C 1
ATOM 6806 O O . ILE B 1 418 ? 11.586 -23.141 14.117 1 93.88 418 ILE B O 1
ATOM 6810 N N . MET B 1 419 ? 13.352 -23.578 15.336 1 90.62 419 MET B N 1
ATOM 6811 C CA . MET B 1 419 ? 12.602 -24 16.516 1 90.62 419 MET B CA 1
ATOM 6812 C C . MET B 1 419 ? 12.141 -22.797 17.328 1 90.62 419 MET B C 1
ATOM 6814 O O . MET B 1 419 ? 11.281 -22.922 18.203 1 90.62 419 MET B O 1
ATOM 6818 N N . HIS B 1 420 ? 12.578 -21.641 17.031 1 90.62 420 HIS B N 1
ATOM 6819 C CA . HIS B 1 420 ? 12.281 -20.453 17.828 1 90.62 420 HIS B CA 1
ATOM 6820 C C . HIS B 1 420 ? 11.508 -19.422 17 1 90.62 420 HIS B C 1
ATOM 6822 O O . HIS B 1 420 ? 12.078 -18.438 16.547 1 90.62 420 HIS B O 1
ATOM 6828 N N . THR B 1 421 ? 10.18 -19.562 17.016 1 90.62 421 THR B N 1
ATOM 6829 C CA . THR B 1 421 ? 9.344 -18.688 16.203 1 90.62 421 THR B CA 1
ATOM 6830 C C . THR B 1 421 ? 8.555 -17.719 17.078 1 90.62 421 THR B C 1
ATOM 6832 O O . THR B 1 421 ? 7.988 -16.75 16.594 1 90.62 421 THR B O 1
ATOM 6835 N N . ALA B 1 422 ? 8.594 -17.922 18.406 1 88.44 422 ALA B N 1
ATOM 6836 C CA . ALA B 1 422 ? 7.75 -17.141 19.312 1 88.44 422 ALA B CA 1
ATOM 6837 C C . ALA B 1 422 ? 8.227 -15.688 19.391 1 88.44 422 ALA B C 1
ATOM 6839 O O . ALA B 1 422 ? 9.43 -15.43 19.484 1 88.44 422 ALA B O 1
ATOM 6840 N N . LEU B 1 423 ? 7.316 -14.828 19.312 1 88.44 423 LEU B N 1
ATOM 6841 C CA . LEU B 1 423 ? 7.645 -13.422 19.484 1 88.44 423 LEU B CA 1
ATOM 6842 C C . LEU B 1 423 ? 7.953 -13.109 20.938 1 88.44 423 LEU B C 1
ATOM 6844 O O . LEU B 1 423 ? 8.883 -12.352 21.234 1 88.44 423 LEU B O 1
ATOM 6848 N N . TYR B 1 424 ? 7.074 -13.672 21.812 1 80.5 424 TYR B N 1
ATOM 6849 C CA . TYR B 1 424 ? 7.254 -13.477 23.25 1 80.5 424 TYR B CA 1
ATOM 6850 C C . TYR B 1 424 ? 7.684 -14.773 23.922 1 80.5 424 TYR B C 1
ATOM 6852 O O . TYR B 1 424 ? 7.297 -15.859 23.484 1 80.5 424 TYR B O 1
ATOM 6860 N N . GLU B 1 425 ? 8.773 -14.695 24.641 1 69.69 425 GLU B N 1
ATOM 6861 C CA . GLU B 1 425 ? 9.141 -15.914 25.359 1 69.69 425 GLU B CA 1
ATOM 6862 C C . GLU B 1 425 ? 8.359 -16.031 26.656 1 69.69 425 GLU B C 1
ATOM 6864 O O . GLU B 1 425 ? 8.07 -15.031 27.312 1 69.69 425 GLU B O 1
ATOM 6869 N N . GLU B 1 426 ? 7.641 -17.141 26.844 1 53 426 GLU B N 1
ATOM 6870 C CA . GLU B 1 426 ? 6.957 -17.484 28.094 1 53 426 GLU B CA 1
ATOM 6871 C C . GLU B 1 426 ? 7.875 -17.281 29.297 1 53 426 GLU B C 1
ATOM 6873 O O . GLU B 1 426 ? 9.047 -17.656 29.266 1 53 426 GLU B O 1
ATOM 6878 N N . GLN B 1 427 ? 7.707 -16.219 30.141 1 44.03 427 GLN B N 1
ATOM 6879 C CA . GLN B 1 427 ? 8.344 -16.188 31.453 1 44.03 427 GLN B CA 1
ATOM 6880 C C . GLN B 1 427 ? 8.188 -17.531 32.156 1 44.03 427 GLN B C 1
ATOM 6882 O O . GLN B 1 427 ? 7.148 -18.188 32.031 1 44.03 427 GLN B O 1
#